Protein 6VFO (pdb70)

Structure (mmCIF, N/CA/C/O backbone):
data_6VFO
#
_entry.id   6VFO
#
loop_
_entity.id
_entity.type
_entity.pdbx_description
1 polymer 'E3 ubiquitin-protein ligase UHRF1'
2 non-polymer 'ZINC ION'
#
loop_
_atom_site.group_PDB
_atom_site.id
_atom_site.type_symbol
_atom_site.label_atom_id
_atom_site.label_alt_id
_atom_site.label_comp_id
_atom_site.label_asym_id
_atom_site.label_entity_id
_atom_site.label_seq_id
_atom_site.pdbx_PDB_ins_code
_atom_site.Cartn_x
_atom_site.Cartn_y
_atom_site.Cartn_z
_atom_site.occupancy
_atom_site.B_iso_or_equiv
_atom_site.auth_seq_id
_atom_site.auth_comp_id
_atom_site.auth_asym_id
_atom_site.auth_atom_id
_atom_site.pdbx_PDB_model_num
ATOM 1 N N . SER A 1 1 ? 20.092 6.021 16.442 1.00 0.00 303 SER A N 1
ATOM 2 C CA . SER A 1 1 ? 21.268 6.863 16.730 1.00 0.00 303 SER A CA 1
ATOM 3 C C . SER A 1 1 ? 20.878 8.354 16.773 1.00 0.00 303 SER A C 1
ATOM 4 O O . SER A 1 1 ? 21.096 9.033 17.786 1.00 0.00 303 SER A O 1
ATOM 12 N N . GLY A 1 2 ? 20.261 8.834 15.679 1.00 0.00 304 GLY A N 1
ATOM 13 C CA . GLY A 1 2 ? 19.823 10.228 15.570 1.00 0.00 304 GLY A CA 1
ATOM 14 C C . GLY A 1 2 ? 18.448 10.456 16.179 1.00 0.00 304 GLY A C 1
ATOM 15 O O . GLY A 1 2 ? 17.888 9.527 16.769 1.00 0.00 304 GLY A O 1
ATOM 19 N N . PRO A 1 3 ? 17.863 11.690 16.056 1.00 0.00 305 PRO A N 1
ATOM 20 C CA . PRO A 1 3 ? 16.501 11.982 16.565 1.00 0.00 305 PRO A CA 1
ATOM 21 C C . PRO A 1 3 ? 15.419 11.213 15.765 1.00 0.00 305 PRO A C 1
ATOM 22 O O . PRO A 1 3 ? 14.840 11.731 14.796 1.00 0.00 305 PRO A O 1
ATOM 33 N N . SER A 1 4 ? 15.206 9.950 16.159 1.00 0.00 306 SER A N 1
ATOM 34 C CA . SER A 1 4 ? 14.242 9.054 15.519 1.00 0.00 306 SER A CA 1
ATOM 35 C C . SER A 1 4 ? 12.819 9.428 15.956 1.00 0.00 306 SER A C 1
ATOM 36 O O . SER A 1 4 ? 12.323 8.974 16.995 1.00 0.00 306 SER A O 1
ATOM 44 N N . CYS A 1 5 ? 12.204 10.322 15.165 1.00 0.00 307 CYS A N 1
ATOM 45 C CA . CYS A 1 5 ? 10.862 10.846 15.424 1.00 0.00 307 CYS A CA 1
ATOM 46 C C . CYS A 1 5 ? 9.802 9.758 15.156 1.00 0.00 307 CYS A C 1
ATOM 47 O O . CYS A 1 5 ? 9.538 9.398 13.995 1.00 0.00 307 CYS A O 1
ATOM 54 N N . ARG A 1 6 ? 9.205 9.246 16.252 1.00 0.00 308 ARG A N 1
ATOM 55 C CA . ARG A 1 6 ? 8.226 8.138 16.233 1.00 0.00 308 ARG A CA 1
ATOM 56 C C . ARG A 1 6 ? 6.954 8.519 15.442 1.00 0.00 308 ARG A C 1
ATOM 57 O O . ARG A 1 6 ? 6.306 7.661 14.836 1.00 0.00 308 ARG A O 1
ATOM 78 N N . PHE A 1 7 ? 6.637 9.830 15.453 1.00 0.00 309 PHE A N 1
ATOM 79 C CA . PHE A 1 7 ? 5.489 10.403 14.718 1.00 0.00 309 PHE A CA 1
ATOM 80 C C . PHE A 1 7 ? 5.680 10.230 13.196 1.00 0.00 309 PHE A C 1
ATOM 81 O O . PHE A 1 7 ? 4.741 9.901 12.479 1.00 0.00 309 PHE A O 1
ATOM 98 N N . CYS A 1 8 ? 6.926 10.460 12.724 1.00 0.00 310 CYS A N 1
ATOM 99 C CA . CYS A 1 8 ? 7.304 10.256 11.303 1.00 0.00 310 CYS A CA 1
ATOM 100 C C . CYS A 1 8 ? 7.352 8.756 10.956 1.00 0.00 310 CYS A C 1
ATOM 101 O O . CYS A 1 8 ? 7.243 8.386 9.780 1.00 0.00 310 CYS A O 1
ATOM 108 N N . LYS A 1 9 ? 7.522 7.907 12.002 1.00 0.00 311 LYS A N 1
ATOM 109 C CA . LYS A 1 9 ? 7.870 6.476 11.860 1.00 0.00 311 LYS A CA 1
ATOM 110 C C . LYS A 1 9 ? 9.225 6.347 11.136 1.00 0.00 311 LYS A C 1
ATOM 111 O O . LYS A 1 9 ? 9.431 5.449 10.310 1.00 0.00 311 LYS A O 1
ATOM 130 N N . ASP A 1 10 ? 10.121 7.315 11.468 1.00 0.00 312 ASP A N 1
ATOM 131 C CA . ASP A 1 10 ? 11.450 7.537 10.842 1.00 0.00 312 ASP A CA 1
ATOM 132 C C . ASP A 1 10 ? 11.353 8.187 9.433 1.00 0.00 312 ASP A C 1
ATOM 133 O O . ASP A 1 10 ? 12.249 8.948 9.032 1.00 0.00 312 ASP A O 1
ATOM 142 N N . ASP A 1 11 ? 10.248 7.932 8.712 1.00 0.00 313 ASP A N 1
ATOM 143 C CA . ASP A 1 11 ? 10.063 8.392 7.323 1.00 0.00 313 ASP A CA 1
ATOM 144 C C . ASP A 1 11 ? 9.528 9.837 7.293 1.00 0.00 313 ASP A C 1
ATOM 145 O O . ASP A 1 11 ? 8.482 10.133 7.878 1.00 0.00 313 ASP A O 1
ATOM 154 N N . GLU A 1 12 ? 10.242 10.711 6.567 1.00 0.00 314 GLU A N 1
ATOM 155 C CA . GLU A 1 12 ? 9.922 12.151 6.462 1.00 0.00 314 GLU A CA 1
ATOM 156 C C . GLU A 1 12 ? 8.648 12.405 5.623 1.00 0.00 314 GLU A C 1
ATOM 157 O O . GLU A 1 12 ? 7.979 13.424 5.812 1.00 0.00 314 GLU A O 1
ATOM 169 N N . ASN A 1 13 ? 8.311 11.455 4.722 1.00 0.00 315 ASN A N 1
ATOM 170 C CA . ASN A 1 13 ? 7.261 11.651 3.690 1.00 0.00 315 ASN A CA 1
ATOM 171 C C . ASN A 1 13 ? 5.848 11.426 4.253 1.00 0.00 315 ASN A C 1
ATOM 172 O O . ASN A 1 13 ? 4.858 11.709 3.571 1.00 0.00 315 ASN A O 1
ATOM 183 N N . LYS A 1 14 ? 5.760 10.906 5.484 1.00 0.00 316 LYS A N 1
ATOM 184 C CA . LYS A 1 14 ? 4.477 10.685 6.172 1.00 0.00 316 LYS A CA 1
ATOM 185 C C . LYS A 1 14 ? 4.010 11.984 6.883 1.00 0.00 316 LYS A C 1
ATOM 186 O O . LYS A 1 14 ? 4.859 12.739 7.387 1.00 0.00 316 LYS A O 1
ATOM 205 N N . PRO A 1 15 ? 2.653 12.273 6.921 1.00 0.00 317 PRO A N 1
ATOM 206 C CA . PRO A 1 15 ? 2.102 13.524 7.501 1.00 0.00 317 PRO A CA 1
ATOM 207 C C . PRO A 1 15 ? 2.226 13.572 9.041 1.00 0.00 317 PRO A C 1
ATOM 208 O O . PRO A 1 15 ? 1.289 13.231 9.773 1.00 0.00 317 PRO A O 1
ATOM 219 N N . CYS A 1 16 ? 3.418 13.959 9.507 1.00 0.00 318 CYS A N 1
ATOM 220 C CA . CYS A 1 16 ? 3.736 14.111 10.933 1.00 0.00 318 CYS A CA 1
ATOM 221 C C . CYS A 1 16 ? 3.643 15.587 11.321 1.00 0.00 318 CYS A C 1
ATOM 222 O O . CYS A 1 16 ? 4.426 16.416 10.822 1.00 0.00 318 CYS A O 1
ATOM 229 N N . ARG A 1 17 ? 2.686 15.891 12.217 1.00 0.00 319 ARG A N 1
ATOM 230 C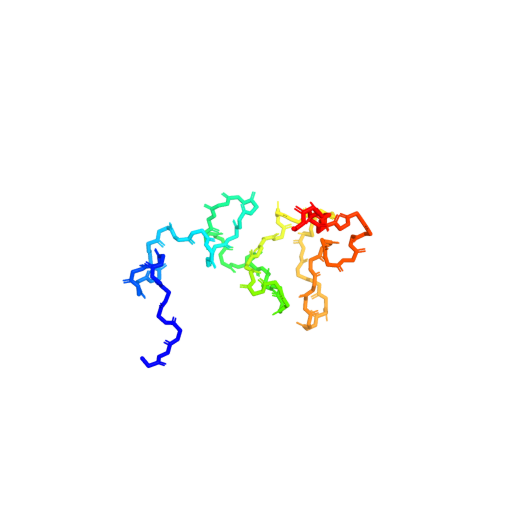 CA . ARG A 1 17 ? 2.370 17.263 12.663 1.00 0.00 319 ARG A CA 1
ATOM 231 C C . ARG A 1 17 ? 3.616 17.993 13.218 1.00 0.00 319 ARG A C 1
ATOM 232 O O . ARG A 1 17 ? 3.924 19.100 12.788 1.00 0.00 319 ARG A O 1
ATOM 253 N N . LYS A 1 18 ? 4.361 17.317 14.114 1.00 0.00 320 LYS A N 1
ATOM 254 C CA . LYS A 1 18 ? 5.472 17.929 14.889 1.00 0.00 320 LYS A CA 1
ATOM 255 C C . LYS A 1 18 ? 6.771 18.130 14.065 1.00 0.00 320 LYS A C 1
ATOM 256 O O . LYS A 1 18 ? 7.821 18.442 14.633 1.00 0.00 320 LYS A O 1
ATOM 275 N N . CYS A 1 19 ? 6.699 17.952 12.736 1.00 0.00 321 CYS A N 1
ATOM 276 C CA . CYS A 1 19 ? 7.807 18.312 11.803 1.00 0.00 321 CYS A CA 1
ATOM 277 C C . CYS A 1 19 ? 7.268 19.137 10.625 1.00 0.00 321 CYS A C 1
ATOM 278 O O . CYS A 1 19 ? 8.006 19.479 9.691 1.00 0.00 321 CYS A O 1
ATOM 285 N N . ALA A 1 20 ? 5.974 19.466 10.697 1.00 0.00 322 ALA A N 1
ATOM 286 C CA . ALA A 1 20 ? 5.267 20.251 9.687 1.00 0.00 322 ALA A CA 1
ATOM 287 C C . ALA A 1 20 ? 5.048 21.687 10.185 1.00 0.00 322 ALA A C 1
ATOM 288 O O . ALA A 1 20 ? 5.413 22.045 11.316 1.00 0.00 322 ALA A O 1
ATOM 295 N N . CYS A 1 21 ? 4.446 22.498 9.316 1.00 0.00 323 CYS A N 1
ATOM 296 C CA . CYS A 1 21 ? 3.929 23.824 9.662 1.00 0.00 323 CYS A CA 1
ATOM 297 C C . CYS A 1 21 ? 2.513 23.660 10.218 1.00 0.00 323 CYS A C 1
ATOM 298 O O . CYS A 1 21 ? 1.557 23.483 9.454 1.00 0.00 323 CYS A O 1
ATOM 305 N N . HIS A 1 22 ? 2.408 23.728 11.560 1.00 0.00 324 HIS A N 1
ATOM 306 C CA . HIS A 1 22 ? 1.184 23.399 12.330 1.00 0.00 324 HIS A CA 1
ATOM 307 C C . HIS A 1 22 ? 0.033 24.364 11.994 1.00 0.00 324 HIS A C 1
ATOM 308 O O . HIS A 1 22 ? -1.144 24.011 12.119 1.00 0.00 324 HIS A O 1
ATOM 322 N N . VAL A 1 23 ? 0.406 25.575 11.539 1.00 0.00 325 VAL A N 1
ATOM 323 C CA . VAL A 1 23 ? -0.536 26.668 11.240 1.00 0.00 325 VAL A CA 1
ATOM 324 C C . VAL A 1 23 ? -1.522 26.278 10.100 1.00 0.00 325 VAL A C 1
ATOM 325 O O . VAL A 1 23 ? -2.670 26.736 10.077 1.00 0.00 325 VAL A O 1
ATOM 338 N N . CYS A 1 24 ? -1.060 25.422 9.161 1.00 0.00 326 CYS A N 1
ATOM 339 C CA . CYS A 1 24 ? -1.919 24.850 8.085 1.00 0.00 326 CYS A CA 1
ATOM 340 C C . CYS A 1 24 ? -1.872 23.304 8.093 1.00 0.00 326 CYS A C 1
ATOM 341 O O . CYS A 1 24 ? -2.559 22.656 7.291 1.00 0.00 326 CYS A O 1
ATOM 348 N N . GLY A 1 25 ? -1.080 22.733 9.024 1.00 0.00 327 GLY A N 1
ATOM 349 C CA . GLY A 1 25 ? -0.926 21.279 9.168 1.00 0.00 327 GLY A CA 1
ATOM 350 C C . GLY A 1 25 ? -0.355 20.585 7.925 1.00 0.00 327 GLY A C 1
ATOM 351 O O . GLY A 1 25 ? -0.938 19.608 7.430 1.00 0.00 327 GLY A O 1
ATOM 355 N N . GLY A 1 26 ? 0.787 21.091 7.415 1.00 0.00 328 GLY A N 1
ATOM 356 C CA . GLY A 1 26 ? 1.412 20.527 6.209 1.00 0.00 328 GLY A CA 1
ATOM 357 C C . GLY A 1 26 ? 2.853 20.985 6.001 1.00 0.00 328 GLY A C 1
ATOM 358 O O . GLY A 1 26 ? 3.313 21.946 6.634 1.00 0.00 328 GLY A O 1
ATOM 362 N N . ARG A 1 27 ? 3.550 20.295 5.083 1.00 0.00 329 ARG A N 1
ATOM 363 C CA . ARG A 1 27 ? 4.991 20.495 4.795 1.00 0.00 329 ARG A CA 1
ATOM 364 C C . ARG A 1 27 ? 5.190 21.097 3.382 1.00 0.00 329 ARG A C 1
ATOM 365 O O . ARG A 1 27 ? 6.323 21.253 2.919 1.00 0.00 329 ARG A O 1
ATOM 386 N N . GLU A 1 28 ? 4.074 21.470 2.733 1.00 0.00 330 GLU A N 1
ATOM 387 C CA . GLU A 1 28 ? 4.032 21.836 1.297 1.00 0.00 330 GLU A CA 1
ATOM 388 C C . GLU A 1 28 ? 4.375 23.320 1.098 1.00 0.00 330 GLU A C 1
ATOM 389 O O . GLU A 1 28 ? 4.193 24.102 2.001 1.00 0.00 330 GLU A O 1
ATOM 401 N N . ALA A 1 29 ? 4.825 23.680 -0.119 1.00 0.00 331 ALA A N 1
ATOM 402 C CA . ALA A 1 29 ? 5.422 25.001 -0.434 1.00 0.00 331 ALA A CA 1
ATOM 403 C C . ALA A 1 29 ? 6.733 25.203 0.370 1.00 0.00 331 ALA A C 1
ATOM 404 O O . ALA A 1 29 ? 6.797 26.064 1.263 1.00 0.00 331 ALA A O 1
ATOM 411 N N . PRO A 1 30 ? 7.799 24.372 0.080 1.00 0.00 332 PRO A N 1
ATOM 412 C CA . PRO A 1 30 ? 9.089 24.426 0.817 1.00 0.00 332 PRO A CA 1
ATOM 413 C C . PRO A 1 30 ? 9.841 25.758 0.615 1.00 0.00 332 PRO A C 1
ATOM 414 O O . PRO A 1 30 ? 10.592 26.200 1.488 1.00 0.00 332 PRO A O 1
ATOM 425 N N . GLU A 1 31 ? 9.593 26.390 -0.542 1.00 0.00 333 GLU A N 1
ATOM 426 C CA . GLU A 1 31 ? 10.153 27.704 -0.910 1.00 0.00 333 GLU A CA 1
ATOM 427 C C . GLU A 1 31 ? 9.743 28.810 0.093 1.00 0.00 333 GLU A C 1
ATOM 428 O O . GLU A 1 31 ? 10.505 29.743 0.350 1.00 0.00 333 GLU A O 1
ATOM 440 N N . LYS A 1 32 ? 8.523 28.681 0.649 1.00 0.00 334 LYS A N 1
ATOM 441 C CA . LYS A 1 32 ? 7.920 29.687 1.541 1.00 0.00 334 LYS A CA 1
ATOM 442 C C . LYS A 1 32 ? 8.037 29.283 3.019 1.00 0.00 334 LYS A C 1
ATOM 443 O O . LYS A 1 32 ? 7.520 29.991 3.887 1.00 0.00 334 LYS A O 1
ATOM 462 N N . GLN A 1 33 ? 8.729 28.157 3.306 1.00 0.00 335 GLN A N 1
ATOM 463 C CA . GLN A 1 33 ? 8.944 27.692 4.691 1.00 0.00 335 GLN A CA 1
ATOM 464 C C . GLN A 1 33 ? 9.960 28.587 5.424 1.00 0.00 335 GLN A C 1
ATOM 465 O O . GLN A 1 33 ? 11.010 28.931 4.874 1.00 0.00 335 GLN A O 1
ATOM 479 N N . LEU A 1 34 ? 9.606 28.975 6.660 1.00 0.00 336 LEU A N 1
ATOM 480 C CA . LEU A 1 34 ? 10.495 29.694 7.589 1.00 0.00 336 LEU A CA 1
ATOM 481 C C . LEU A 1 34 ? 10.511 28.944 8.919 1.00 0.00 336 LEU A C 1
ATOM 482 O O . LEU A 1 34 ? 9.497 28.881 9.618 1.00 0.00 336 LEU A O 1
ATOM 498 N N . LEU A 1 35 ? 11.664 28.364 9.251 1.00 0.00 337 LEU A N 1
ATOM 499 C CA . LEU A 1 35 ? 11.834 27.565 10.473 1.00 0.00 337 LEU A CA 1
ATOM 500 C C . LEU A 1 35 ? 12.247 28.482 11.636 1.00 0.00 337 LEU A C 1
ATOM 501 O O . LEU A 1 35 ? 13.039 29.411 11.458 1.00 0.00 337 LEU A O 1
ATOM 517 N N . CYS A 1 36 ? 11.674 28.217 12.820 1.00 0.00 338 CYS A N 1
ATOM 518 C CA . CYS A 1 36 ? 11.877 29.033 14.028 1.00 0.00 338 CYS A CA 1
ATOM 519 C C . CYS A 1 36 ? 12.856 28.284 14.948 1.00 0.00 338 CYS A C 1
ATOM 520 O O . CYS A 1 36 ? 12.520 27.196 15.428 1.00 0.00 338 CYS A O 1
ATOM 527 N N . ASP A 1 37 ? 14.048 28.876 15.179 1.00 0.00 339 ASP A N 1
ATOM 528 C CA . ASP A 1 37 ? 15.208 28.211 15.844 1.00 0.00 339 ASP A CA 1
ATOM 529 C C . ASP A 1 37 ? 14.841 27.568 17.201 1.00 0.00 339 ASP A C 1
ATOM 530 O O . ASP A 1 37 ? 15.212 26.431 17.505 1.00 0.00 339 ASP A O 1
ATOM 539 N N . GLU A 1 38 ? 14.100 28.330 17.987 1.00 0.00 340 GLU A N 1
ATOM 540 C CA . GLU A 1 38 ? 13.752 28.012 19.384 1.00 0.00 340 GLU A CA 1
ATOM 541 C C . GLU A 1 38 ? 12.434 27.188 19.498 1.00 0.00 340 GLU A C 1
ATOM 542 O O . GLU A 1 38 ? 12.226 26.471 20.480 1.00 0.00 340 GLU A O 1
ATOM 554 N N . CYS A 1 39 ? 11.548 27.325 18.482 1.00 0.00 341 CYS A N 1
ATOM 555 C CA . CYS A 1 39 ? 10.285 26.536 18.363 1.00 0.00 341 CYS A CA 1
ATOM 556 C C . CYS A 1 39 ? 10.552 25.173 17.701 1.00 0.00 341 CYS A C 1
ATOM 557 O O . CYS A 1 39 ? 9.718 24.263 17.806 1.00 0.00 341 CYS A O 1
ATOM 564 N N . ASP A 1 40 ? 11.706 25.058 17.001 1.00 0.00 342 ASP A N 1
ATOM 565 C CA . ASP A 1 40 ? 12.108 23.850 16.237 1.00 0.00 342 ASP A CA 1
ATOM 566 C C . ASP A 1 40 ? 11.074 23.499 15.152 1.00 0.00 342 ASP A C 1
ATOM 567 O O . ASP A 1 40 ? 10.926 22.336 14.762 1.00 0.00 342 ASP A O 1
ATOM 576 N N . MET A 1 41 ? 10.413 24.530 14.615 1.00 0.00 343 MET A N 1
ATOM 577 C CA . MET A 1 41 ? 9.135 24.356 13.912 1.00 0.00 343 MET A CA 1
ATOM 578 C C . MET A 1 41 ? 9.096 25.165 12.621 1.00 0.00 343 MET A C 1
ATOM 579 O O . MET A 1 41 ? 9.437 26.353 12.616 1.00 0.00 343 MET A O 1
ATOM 593 N N . ALA A 1 42 ? 8.664 24.504 11.540 1.00 0.00 344 ALA A N 1
ATOM 594 C CA . ALA A 1 42 ? 8.479 25.127 10.228 1.00 0.00 344 ALA A CA 1
ATOM 595 C C . ALA A 1 42 ? 7.202 25.981 10.218 1.00 0.00 344 ALA A C 1
ATOM 596 O O . ALA A 1 42 ? 6.204 25.633 10.855 1.00 0.00 344 ALA A O 1
ATOM 603 N N . PHE A 1 43 ? 7.269 27.120 9.531 1.00 0.00 345 PHE A N 1
ATOM 604 C CA . PHE A 1 43 ? 6.114 28.000 9.264 1.00 0.00 345 PHE A CA 1
ATOM 605 C C . PHE A 1 43 ? 6.059 28.267 7.753 1.00 0.00 345 PHE A C 1
ATOM 606 O O . PHE A 1 43 ? 6.785 27.634 6.990 1.00 0.00 345 PHE A O 1
ATOM 623 N N . HIS A 1 44 ? 5.164 29.163 7.324 1.00 0.00 346 HIS A N 1
ATOM 624 C CA . HIS A 1 44 ? 5.108 29.645 5.926 1.00 0.00 346 HIS A CA 1
ATOM 625 C C . HIS A 1 44 ? 4.911 31.155 5.927 1.00 0.00 346 HIS A C 1
ATOM 626 O O . HIS A 1 44 ? 4.339 31.685 6.876 1.00 0.00 346 HIS A O 1
ATOM 640 N N . LEU A 1 45 ? 5.379 31.821 4.852 1.00 0.00 347 LEU A N 1
ATOM 641 C CA . LEU A 1 45 ? 5.179 33.272 4.614 1.00 0.00 347 LEU A CA 1
ATOM 642 C C . LEU A 1 45 ? 3.688 33.660 4.741 1.00 0.00 347 LEU A C 1
ATOM 643 O O . LEU A 1 45 ? 3.324 34.599 5.459 1.00 0.00 347 LEU A O 1
ATOM 659 N N . TYR A 1 46 ? 2.840 32.871 4.064 1.00 0.00 348 TYR A N 1
ATOM 660 C CA . TYR A 1 46 ? 1.376 33.057 4.037 1.00 0.00 348 TYR A CA 1
ATOM 661 C C . TYR A 1 46 ? 0.685 32.481 5.305 1.00 0.00 348 TYR A C 1
ATOM 662 O O . TYR A 1 46 ? -0.539 32.498 5.399 1.00 0.00 348 TYR A O 1
ATOM 680 N N . CYS A 1 47 ? 1.475 31.962 6.265 1.00 0.00 349 CYS A N 1
ATOM 681 C CA . CYS A 1 47 ? 0.956 31.424 7.554 1.00 0.00 349 CYS A CA 1
ATOM 682 C C . CYS A 1 47 ? 1.401 32.295 8.746 1.00 0.00 349 CYS A C 1
ATOM 683 O O . CYS A 1 47 ? 1.179 31.929 9.906 1.00 0.00 349 CYS A O 1
ATOM 690 N N . LEU A 1 48 ? 2.055 33.433 8.451 1.00 0.00 350 LEU A N 1
ATOM 691 C CA . LEU A 1 48 ? 2.532 34.382 9.479 1.00 0.00 350 LEU A CA 1
ATOM 692 C C . LEU A 1 48 ? 1.445 35.417 9.805 1.00 0.00 350 LEU A C 1
ATOM 693 O O . LEU A 1 48 ? 0.433 35.498 9.107 1.00 0.00 350 LEU A O 1
ATOM 709 N N . LYS A 1 49 ? 1.664 36.204 10.872 1.00 0.00 351 LYS A N 1
ATOM 710 C CA . LYS A 1 49 ? 0.737 37.274 11.275 1.00 0.00 351 LYS A CA 1
ATOM 711 C C . LYS A 1 49 ? 1.546 38.414 11.944 1.00 0.00 351 LYS A C 1
ATOM 712 O O . LYS A 1 49 ? 1.903 38.296 13.119 1.00 0.00 351 LYS A O 1
ATOM 731 N N . PRO A 1 50 ? 1.876 39.547 11.215 1.00 0.00 352 PRO A N 1
ATOM 732 C CA . PRO A 1 50 ? 1.418 39.847 9.824 1.00 0.00 352 PRO A CA 1
ATOM 733 C C . PRO A 1 50 ? 2.105 38.948 8.755 1.00 0.00 352 PRO A C 1
ATOM 734 O O . PRO A 1 50 ? 3.318 38.705 8.848 1.00 0.00 352 PRO A O 1
ATOM 745 N N . PRO A 1 51 ? 1.326 38.412 7.747 1.00 0.00 353 PRO A N 1
ATOM 746 C CA . PRO A 1 51 ? 1.871 37.510 6.711 1.00 0.00 353 PRO A CA 1
ATOM 747 C C . PRO A 1 51 ? 2.872 38.236 5.796 1.00 0.00 353 PRO A C 1
ATOM 748 O O . PRO A 1 51 ? 2.518 39.200 5.105 1.00 0.00 353 PRO A O 1
ATOM 759 N N . LEU A 1 52 ? 4.131 37.782 5.838 1.00 0.00 354 LEU A N 1
ATOM 760 C CA . LEU A 1 52 ? 5.213 38.366 5.043 1.00 0.00 354 LEU A CA 1
ATOM 761 C C . LEU A 1 52 ? 5.108 37.885 3.591 1.00 0.00 354 LEU A C 1
ATOM 762 O O . LEU A 1 52 ? 4.903 36.699 3.342 1.00 0.00 354 LEU A O 1
ATOM 778 N N . THR A 1 53 ? 5.220 38.827 2.646 1.00 0.00 355 THR A N 1
ATOM 779 C CA . THR A 1 53 ? 5.194 38.527 1.200 1.00 0.00 355 THR A CA 1
ATOM 780 C C . THR A 1 53 ? 6.564 37.974 0.737 1.00 0.00 355 THR A C 1
ATOM 781 O O . THR A 1 53 ? 6.667 37.313 -0.305 1.00 0.00 355 THR A O 1
ATOM 792 N N . SER A 1 54 ? 7.602 38.240 1.550 1.00 0.00 356 SER A N 1
ATOM 793 C CA . SER A 1 54 ? 8.987 37.839 1.275 1.00 0.00 356 SER A CA 1
ATOM 794 C C . SER A 1 54 ? 9.707 37.478 2.586 1.00 0.00 356 SER A C 1
ATOM 795 O O . SER A 1 54 ? 9.296 37.907 3.676 1.00 0.00 356 SER A O 1
ATOM 803 N N . VAL A 1 55 ? 10.782 36.679 2.453 1.00 0.00 357 VAL A N 1
ATOM 804 C CA . VAL A 1 55 ? 11.671 36.307 3.563 1.00 0.00 357 VAL A CA 1
ATOM 805 C C . VAL A 1 55 ? 12.329 37.583 4.177 1.00 0.00 357 VAL A C 1
ATOM 806 O O . VAL A 1 55 ? 12.734 38.479 3.425 1.00 0.00 357 VAL A O 1
ATOM 819 N N . PRO A 1 56 ? 12.382 37.721 5.545 1.00 0.00 358 PRO A N 1
ATOM 820 C CA . PRO A 1 56 ? 13.078 38.853 6.214 1.00 0.00 358 PRO A CA 1
ATOM 821 C C . PRO A 1 56 ? 14.620 38.765 6.045 1.00 0.00 358 PRO A C 1
ATOM 822 O O . PRO A 1 56 ? 15.151 37.679 5.767 1.00 0.00 358 PRO A O 1
ATOM 833 N N . PRO A 1 57 ? 15.371 39.904 6.231 1.00 0.00 359 PRO A N 1
ATOM 834 C CA . PRO A 1 57 ? 16.854 39.913 6.123 1.00 0.00 359 PRO A CA 1
ATOM 835 C C . PRO A 1 57 ? 17.548 39.364 7.394 1.00 0.00 359 PRO A C 1
ATOM 836 O O . PRO A 1 57 ? 18.775 39.425 7.514 1.00 0.00 359 PRO A O 1
ATOM 847 N N . GLU A 1 58 ? 16.751 38.829 8.332 1.00 0.00 360 GLU A N 1
ATOM 848 C CA . GLU A 1 58 ? 17.233 38.301 9.610 1.00 0.00 360 GLU A CA 1
ATOM 849 C C . GLU A 1 58 ? 17.640 36.817 9.442 1.00 0.00 360 GLU A C 1
ATOM 850 O O . GLU A 1 58 ? 16.815 36.005 8.994 1.00 0.00 360 GLU A O 1
ATOM 862 N N . PRO A 1 59 ? 18.921 36.450 9.769 1.00 0.00 361 PRO A N 1
ATOM 863 C CA . PRO A 1 59 ? 19.416 35.062 9.659 1.00 0.00 361 PRO A CA 1
ATOM 864 C C . PRO A 1 59 ? 18.725 34.146 10.693 1.00 0.00 361 PRO A C 1
ATOM 865 O O . PRO A 1 59 ? 18.146 33.110 10.335 1.00 0.00 361 PRO A O 1
ATOM 876 N N . GLU A 1 60 ? 18.770 34.576 11.971 1.00 0.00 362 GLU A N 1
ATOM 877 C CA . GLU A 1 60 ? 18.028 33.945 13.068 1.00 0.00 362 GLU A CA 1
ATOM 878 C C . GLU A 1 60 ? 16.565 34.414 12.961 1.00 0.00 362 GLU A C 1
ATOM 879 O O . GLU A 1 60 ? 16.295 35.620 12.864 1.00 0.00 362 GLU A O 1
ATOM 891 N N . TRP A 1 61 ? 15.627 33.460 12.915 1.00 0.00 363 TRP A N 1
ATOM 892 C CA . TRP A 1 61 ? 14.214 33.752 12.665 1.00 0.00 363 TRP A CA 1
ATOM 893 C C . TRP A 1 61 ? 13.359 33.303 13.860 1.00 0.00 363 TRP A C 1
ATOM 894 O O . TRP A 1 61 ? 13.382 32.131 14.266 1.00 0.00 363 TRP A O 1
ATOM 915 N N . TYR A 1 62 ? 12.609 34.268 14.406 1.00 0.00 364 TYR A N 1
ATOM 916 C CA . TYR A 1 62 ? 11.663 34.062 15.500 1.00 0.00 364 TYR A CA 1
ATOM 917 C C . TYR A 1 62 ? 10.267 34.452 14.984 1.00 0.00 364 TYR A C 1
ATOM 918 O O . TYR A 1 62 ? 10.113 35.483 14.320 1.00 0.00 364 TYR A O 1
ATOM 936 N N . CYS A 1 63 ? 9.266 33.604 15.259 1.00 0.00 365 CYS A N 1
ATOM 937 C CA . CYS A 1 63 ? 7.858 33.842 14.859 1.00 0.00 365 CYS A CA 1
ATOM 938 C C . CYS A 1 63 ? 7.237 34.967 15.729 1.00 0.00 365 CYS A C 1
ATOM 939 O O . CYS A 1 63 ? 7.788 35.271 16.792 1.00 0.00 365 CYS A O 1
ATOM 946 N N . PRO A 1 64 ? 6.091 35.614 15.307 1.00 0.00 366 PRO A N 1
ATOM 947 C CA . PRO A 1 64 ? 5.402 36.653 16.142 1.00 0.00 366 PRO A CA 1
ATOM 948 C C . PRO A 1 64 ? 5.025 36.136 17.555 1.00 0.00 366 PRO A C 1
ATOM 949 O O . PRO A 1 64 ? 5.054 36.885 18.533 1.00 0.00 366 PRO A O 1
ATOM 960 N N . SER A 1 65 ? 4.740 34.818 17.635 1.00 0.00 367 SER A N 1
ATOM 961 C CA . SER A 1 65 ? 4.392 34.113 18.891 1.00 0.00 367 SER A CA 1
ATOM 962 C C . SER A 1 65 ? 5.564 34.133 19.912 1.00 0.00 367 SER A C 1
ATOM 963 O O . SER A 1 65 ? 5.342 34.004 21.118 1.00 0.00 367 SER A O 1
ATOM 971 N N . CYS A 1 66 ? 6.804 34.309 19.407 1.00 0.00 368 CYS A N 1
ATOM 972 C CA . CYS A 1 66 ? 8.033 34.360 20.240 1.00 0.00 368 CYS A CA 1
ATOM 973 C C . CYS A 1 66 ? 8.183 35.700 20.991 1.00 0.00 368 CYS A C 1
ATOM 974 O O . CYS A 1 66 ? 8.878 35.764 22.017 1.00 0.00 368 CYS A O 1
ATOM 981 N N . ARG A 1 67 ? 7.533 36.761 20.483 1.00 0.00 369 ARG A N 1
ATOM 982 C CA . ARG A 1 67 ? 7.560 38.103 21.110 1.00 0.00 369 ARG A CA 1
ATOM 983 C C . ARG A 1 67 ? 6.177 38.477 21.682 1.00 0.00 369 ARG A C 1
ATOM 984 O O . ARG A 1 67 ? 6.001 39.573 22.233 1.00 0.00 369 ARG A O 1
ATOM 1005 N N . THR A 1 68 ? 5.206 37.557 21.546 1.00 0.00 370 THR A N 1
ATOM 1006 C CA . THR A 1 68 ? 3.851 37.708 22.109 1.00 0.00 370 THR A CA 1
ATOM 1007 C C . THR A 1 68 ? 3.878 37.701 23.655 1.00 0.00 370 THR A C 1
ATOM 1008 O O . THR A 1 68 ? 4.390 36.759 24.269 1.00 0.00 370 THR A O 1
ATOM 1019 N N . ASP A 1 69 ? 3.328 38.774 24.261 1.00 0.00 371 ASP A N 1
ATOM 1020 C CA . ASP A 1 69 ? 3.236 38.925 25.732 1.00 0.00 371 ASP A CA 1
ATOM 1021 C C . ASP A 1 69 ? 2.136 38.022 26.319 1.00 0.00 371 ASP A C 1
ATOM 1022 O O . ASP A 1 69 ? 2.183 37.672 27.504 1.00 0.00 371 ASP A O 1
ATOM 1031 N N . SER A 1 70 ? 1.142 37.665 25.488 1.00 0.00 372 SER A N 1
ATOM 1032 C CA . SER A 1 70 ? 0.052 36.758 25.864 1.00 0.00 372 SER A CA 1
ATOM 1033 C C . SER A 1 70 ? 0.542 35.297 25.779 1.00 0.00 372 SER A C 1
ATOM 1034 O O . SER A 1 70 ? 0.162 34.535 24.879 1.00 0.00 372 SER A O 1
ATOM 1042 N N . SER A 1 71 ? 1.448 34.960 26.703 1.00 0.00 373 SER A N 1
ATOM 1043 C CA . SER A 1 71 ? 2.055 33.622 26.821 1.00 0.00 373 SER A CA 1
ATOM 1044 C C . SER A 1 71 ? 1.034 32.585 27.316 1.00 0.00 373 SER A C 1
ATOM 1045 O O . SER A 1 71 ? -0.054 32.936 27.802 1.00 0.00 373 SER A O 1
ATOM 1053 N N . GLU A 1 72 ? 1.407 31.303 27.192 1.00 0.00 374 GLU A N 1
ATOM 1054 C CA . GLU A 1 72 ? 0.622 30.182 27.721 1.00 0.00 374 GLU A CA 1
ATOM 1055 C C . GLU A 1 72 ? 0.698 30.186 29.257 1.00 0.00 374 GLU A C 1
ATOM 1056 O O . GLU A 1 72 ? 1.775 30.391 29.836 1.00 0.00 374 GLU A O 1
ATOM 1068 N N . VAL A 1 73 ? -0.454 29.971 29.897 1.00 0.00 375 VAL A N 1
ATOM 1069 C CA . VAL A 1 73 ? -0.575 29.985 31.364 1.00 0.00 375 VAL A CA 1
ATOM 1070 C C . VAL A 1 73 ? -0.165 28.616 31.935 1.00 0.00 375 VAL A C 1
ATOM 1071 O O . VAL A 1 73 ? -0.835 27.604 31.677 1.00 0.00 375 VAL A O 1
ATOM 1084 N N . VAL A 1 74 ? 0.949 28.595 32.686 1.00 0.00 376 VAL A N 1
ATOM 1085 C CA . VAL A 1 74 ? 1.442 27.383 33.368 1.00 0.00 376 VAL A CA 1
ATOM 1086 C C . VAL A 1 74 ? 0.445 26.986 34.487 1.00 0.00 376 VAL A C 1
ATOM 1087 O O . VAL A 1 74 ? 0.357 27.657 35.526 1.00 0.00 376 VAL A O 1
ATOM 1100 N N . GLN A 1 75 ? -0.312 25.903 34.233 1.00 0.00 377 GLN A N 1
ATOM 1101 C CA . GLN A 1 75 ? -1.461 25.486 35.059 1.00 0.00 377 GLN A CA 1
ATOM 1102 C C . GLN A 1 75 ? -1.018 25.071 36.485 1.00 0.00 377 GLN A C 1
ATOM 1103 O O . GLN A 1 75 ? -0.176 24.180 36.655 1.00 0.00 377 GLN A O 1
ATOM 1117 N N . ALA A 1 76 ? -1.577 25.773 37.491 1.00 0.00 378 ALA A N 1
ATOM 1118 C CA . ALA A 1 76 ? -1.255 25.582 38.920 1.00 0.00 378 ALA A CA 1
ATOM 1119 C C . ALA A 1 76 ? -2.196 24.555 39.573 1.00 0.00 378 ALA A C 1
ATOM 1120 O O . ALA A 1 76 ? -3.146 24.077 38.941 1.00 0.00 378 ALA A O 1
ATOM 1127 N N . GLY A 1 77 ? -1.922 24.223 40.848 1.00 0.00 379 GLY A N 1
ATOM 1128 C CA . GLY A 1 77 ? -2.723 23.247 41.593 1.00 0.00 379 GLY A CA 1
ATOM 1129 C C . GLY A 1 77 ? -2.119 21.854 41.534 1.00 0.00 379 GLY A C 1
ATOM 1130 O O . GLY A 1 77 ? -2.835 20.858 41.363 1.00 0.00 379 GLY A O 1
ATOM 1134 N N . GLU A 1 78 ? -0.780 21.795 41.659 1.00 0.00 380 GLU A N 1
ATOM 1135 C CA . GLU A 1 78 ? -0.024 20.535 41.681 1.00 0.00 380 GLU A CA 1
ATOM 1136 C C . GLU A 1 78 ? -0.265 19.802 43.029 1.00 0.00 380 GLU A C 1
ATOM 1151 N N . SER A 1 1 ? 8.971 1.018 1.693 1.00 0.00 303 SER A N 2
ATOM 1152 C CA . SER A 1 1 ? 10.166 0.231 2.069 1.00 0.00 303 SER A CA 2
ATOM 1153 C C . SER A 1 1 ? 11.278 1.156 2.597 1.00 0.00 303 SER A C 2
ATOM 1154 O O . SER A 1 1 ? 12.191 0.701 3.305 1.00 0.00 303 SER A O 2
ATOM 1162 N N . GLY A 1 2 ? 11.180 2.451 2.234 1.00 0.00 304 GLY A N 2
ATOM 1163 C CA . GLY A 1 2 ? 12.083 3.484 2.728 1.00 0.00 304 GLY A CA 2
ATOM 1164 C C . GLY A 1 2 ? 11.909 3.768 4.220 1.00 0.00 304 GLY A C 2
ATOM 1165 O O . GLY A 1 2 ? 10.882 3.382 4.808 1.00 0.00 304 GLY A O 2
ATOM 1169 N N . PRO A 1 3 ? 12.891 4.467 4.869 1.00 0.00 305 PRO A N 2
ATOM 1170 C CA . PRO A 1 3 ? 12.884 4.691 6.333 1.00 0.00 305 PRO A CA 2
ATOM 1171 C C . PRO A 1 3 ? 11.726 5.615 6.788 1.00 0.00 305 PRO A C 2
ATOM 1172 O O . PRO A 1 3 ? 11.373 6.586 6.096 1.00 0.00 305 PRO A O 2
ATOM 1183 N N . SER A 1 4 ? 11.129 5.277 7.941 1.00 0.00 306 SER A N 2
ATOM 1184 C CA . SER A 1 4 ? 10.036 6.052 8.543 1.00 0.00 306 SER A CA 2
ATOM 1185 C C . SER A 1 4 ? 10.604 7.181 9.434 1.00 0.00 306 SER A C 2
ATOM 1186 O O . SER A 1 4 ? 11.697 7.046 9.992 1.00 0.00 306 SER A O 2
ATOM 1194 N N . CYS A 1 5 ? 9.856 8.289 9.543 1.00 0.00 307 CYS A N 2
ATOM 1195 C CA . CYS A 1 5 ? 10.240 9.459 10.359 1.00 0.00 307 CYS A CA 2
ATOM 1196 C C . CYS A 1 5 ? 9.822 9.220 11.821 1.00 0.00 307 CYS A C 2
ATOM 1197 O O . CYS A 1 5 ? 8.649 9.354 12.146 1.00 0.00 307 CYS A O 2
ATOM 1204 N N . ARG A 1 6 ? 10.803 8.877 12.679 1.00 0.00 308 ARG A N 2
ATOM 1205 C CA . ARG A 1 6 ? 10.579 8.313 14.044 1.00 0.00 308 ARG A CA 2
ATOM 1206 C C . ARG A 1 6 ? 9.650 9.168 14.962 1.00 0.00 308 ARG A C 2
ATOM 1207 O O . ARG A 1 6 ? 8.821 8.609 15.680 1.00 0.00 308 ARG A O 2
ATOM 1228 N N . PHE A 1 7 ? 9.804 10.514 14.935 1.00 0.00 309 PHE A N 2
ATOM 1229 C CA . PHE A 1 7 ? 8.993 11.452 15.771 1.00 0.00 309 PHE A CA 2
ATOM 1230 C C . PHE A 1 7 ? 7.496 11.386 15.420 1.00 0.00 309 PHE A C 2
ATOM 1231 O O . PHE A 1 7 ? 6.634 11.595 16.278 1.00 0.00 309 PHE A O 2
ATOM 1248 N N . CYS A 1 8 ? 7.213 11.110 14.151 1.00 0.00 310 CYS A N 2
ATOM 1249 C CA . CYS A 1 8 ? 5.866 11.232 13.570 1.00 0.00 310 CYS A CA 2
ATOM 1250 C C . CYS A 1 8 ? 5.300 9.849 13.206 1.00 0.00 310 CYS A C 2
ATOM 1251 O O . CYS A 1 8 ? 4.100 9.699 13.005 1.00 0.00 310 CYS A O 2
ATOM 1258 N N . LYS A 1 9 ? 6.211 8.843 13.143 1.00 0.00 311 LYS A N 2
ATOM 1259 C CA . LYS A 1 9 ? 5.955 7.478 12.605 1.00 0.00 311 LYS A CA 2
ATOM 1260 C C . LYS A 1 9 ? 5.309 7.517 11.186 1.00 0.00 311 LYS A C 2
ATOM 1261 O O . LYS A 1 9 ? 4.752 6.514 10.729 1.00 0.00 311 LYS A O 2
ATOM 1280 N N . ASP A 1 10 ? 5.489 8.667 10.477 1.00 0.00 312 ASP A N 2
ATOM 1281 C CA . ASP A 1 10 ? 4.664 9.071 9.312 1.00 0.00 312 ASP A CA 2
ATOM 1282 C C . ASP A 1 10 ? 3.174 9.032 9.702 1.00 0.00 312 ASP A C 2
ATOM 1283 O O . ASP A 1 10 ? 2.531 7.981 9.584 1.00 0.00 312 ASP A O 2
ATOM 1292 N N . ASP A 1 11 ? 2.650 10.175 10.206 1.00 0.00 313 ASP A N 2
ATOM 1293 C CA . ASP A 1 11 ? 1.299 10.244 10.809 1.00 0.00 313 ASP A CA 2
ATOM 1294 C C . ASP A 1 11 ? 0.231 9.787 9.785 1.00 0.00 313 ASP A C 2
ATOM 1295 O O . ASP A 1 11 ? 0.312 10.140 8.600 1.00 0.00 313 ASP A O 2
ATOM 1304 N N . GLU A 1 12 ? -0.748 9.002 10.264 1.00 0.00 314 GLU A N 2
ATOM 1305 C CA . GLU A 1 12 ? -1.737 8.287 9.420 1.00 0.00 314 GLU A CA 2
ATOM 1306 C C . GLU A 1 12 ? -2.523 9.219 8.476 1.00 0.00 314 GLU A C 2
ATOM 1307 O O . GLU A 1 12 ? -2.908 8.812 7.373 1.00 0.00 314 GLU A O 2
ATOM 1319 N N . ASN A 1 13 ? -2.746 10.465 8.920 1.00 0.00 315 ASN A N 2
ATOM 1320 C CA . ASN A 1 13 ? -3.560 11.449 8.191 1.00 0.00 315 ASN A CA 2
ATOM 1321 C C . ASN A 1 13 ? -2.699 12.350 7.284 1.00 0.00 315 ASN A C 2
ATOM 1322 O O . ASN A 1 13 ? -3.154 12.745 6.209 1.00 0.00 315 ASN A O 2
ATOM 1333 N N . LYS A 1 14 ? -1.463 12.686 7.729 1.00 0.00 316 LYS A N 2
ATOM 1334 C CA . LYS A 1 14 ? -0.486 13.514 6.956 1.00 0.00 316 LYS A CA 2
ATOM 1335 C C . LYS A 1 14 ? 0.957 13.099 7.335 1.00 0.00 316 LYS A C 2
ATOM 1336 O O . LYS A 1 14 ? 1.218 12.910 8.512 1.00 0.00 316 LYS A O 2
ATOM 1355 N N . PRO A 1 15 ? 1.922 12.986 6.343 1.00 0.00 317 PRO A N 2
ATOM 1356 C CA . PRO A 1 15 ? 3.295 12.412 6.566 1.00 0.00 317 PRO A CA 2
ATOM 1357 C C . PRO A 1 15 ? 4.032 12.944 7.818 1.00 0.00 317 PRO A C 2
ATOM 1358 O O . PRO A 1 15 ? 4.718 12.192 8.522 1.00 0.00 317 PRO A O 2
ATOM 1369 N N . CYS A 1 16 ? 3.865 14.242 8.089 1.00 0.00 318 CYS A N 2
ATOM 1370 C CA . CYS A 1 16 ? 4.449 14.886 9.273 1.00 0.00 318 CYS A CA 2
ATOM 1371 C C . CYS A 1 16 ? 3.570 16.051 9.755 1.00 0.00 318 CYS A C 2
ATOM 1372 O O . CYS A 1 16 ? 2.996 16.786 8.947 1.00 0.00 318 CYS A O 2
ATOM 1379 N N . ARG A 1 17 ? 3.461 16.178 11.087 1.00 0.00 319 ARG A N 2
ATOM 1380 C CA . ARG A 1 17 ? 2.876 17.348 11.760 1.00 0.00 319 ARG A CA 2
ATOM 1381 C C . ARG A 1 17 ? 4.005 18.275 12.260 1.00 0.00 319 ARG A C 2
ATOM 1382 O O . ARG A 1 17 ? 4.035 19.470 11.948 1.00 0.00 319 ARG A O 2
ATOM 1403 N N . LYS A 1 18 ? 4.955 17.677 13.012 1.00 0.00 320 LYS A N 2
ATOM 1404 C CA . LYS A 1 18 ? 6.050 18.408 13.696 1.00 0.00 320 LYS A CA 2
ATOM 1405 C C . LYS A 1 18 ? 7.219 18.776 12.749 1.00 0.00 320 LYS A C 2
ATOM 1406 O O . LYS A 1 18 ? 8.066 19.587 13.113 1.00 0.00 320 LYS A O 2
ATOM 1425 N N . CYS A 1 19 ? 7.282 18.162 11.552 1.00 0.00 321 CYS A N 2
ATOM 1426 C CA . CYS A 1 19 ? 8.278 18.554 10.514 1.00 0.00 321 CYS A CA 2
ATOM 1427 C C . CYS A 1 19 ? 7.599 19.401 9.416 1.00 0.00 321 CYS A C 2
ATOM 1428 O O . CYS A 1 19 ? 8.243 19.827 8.455 1.00 0.00 321 CYS A O 2
ATOM 1435 N N . ALA A 1 20 ? 6.281 19.624 9.574 1.00 0.00 322 ALA A N 2
ATOM 1436 C CA . ALA A 1 20 ? 5.482 20.467 8.673 1.00 0.00 322 ALA A CA 2
ATOM 1437 C C . ALA A 1 20 ? 5.325 21.869 9.276 1.00 0.00 322 ALA A C 2
ATOM 1438 O O . ALA A 1 20 ? 5.803 22.152 10.386 1.00 0.00 322 ALA A O 2
ATOM 1445 N N . CYS A 1 21 ? 4.652 22.748 8.527 1.00 0.00 323 CYS A N 2
ATOM 1446 C CA . CYS A 1 21 ? 4.137 24.010 9.060 1.00 0.00 323 CYS A CA 2
ATOM 1447 C C . CYS A 1 21 ? 2.849 23.720 9.831 1.00 0.00 323 CYS A C 2
ATOM 1448 O O . CYS A 1 21 ? 1.770 23.616 9.240 1.00 0.00 323 CYS A O 2
ATOM 1455 N N . HIS A 1 22 ? 2.993 23.593 11.168 1.00 0.00 324 HIS A N 2
ATOM 1456 C CA . HIS A 1 22 ? 1.961 23.034 12.071 1.00 0.00 324 HIS A CA 2
ATOM 1457 C C . HIS A 1 22 ? 0.704 23.932 12.136 1.00 0.00 324 HIS A C 2
ATOM 1458 O O . HIS A 1 22 ? -0.385 23.464 12.490 1.00 0.00 324 HIS A O 2
ATOM 1472 N N . VAL A 1 23 ? 0.886 25.217 11.760 1.00 0.00 325 VAL A N 2
ATOM 1473 C CA . VAL A 1 23 ? -0.193 26.222 11.687 1.00 0.00 325 VAL A CA 2
ATOM 1474 C C . VAL A 1 23 ? -1.367 25.708 10.826 1.00 0.00 325 VAL A C 2
ATOM 1475 O O . VAL A 1 23 ? -2.533 25.772 11.225 1.00 0.00 325 VAL A O 2
ATOM 1488 N N . CYS A 1 24 ? -1.015 25.169 9.651 1.00 0.00 326 CYS A N 2
ATOM 1489 C CA . CYS A 1 24 ? -1.983 24.643 8.668 1.00 0.00 326 CYS A CA 2
ATOM 1490 C C . CYS A 1 24 ? -1.759 23.126 8.433 1.00 0.00 326 CYS A C 2
ATOM 1491 O O . CYS A 1 24 ? -2.465 22.502 7.632 1.00 0.00 326 CYS A O 2
ATOM 1498 N N . GLY A 1 25 ? -0.777 22.549 9.168 1.00 0.00 327 GLY A N 2
ATOM 1499 C CA . GLY A 1 25 ? -0.407 21.129 9.059 1.00 0.00 327 GLY A CA 2
ATOM 1500 C C . GLY A 1 25 ? 0.149 20.725 7.687 1.00 0.00 327 GLY A C 2
ATOM 1501 O O . GLY A 1 25 ? 0.001 19.570 7.271 1.00 0.00 327 GLY A O 2
ATOM 1505 N N . GLY A 1 26 ? 0.817 21.669 6.993 1.00 0.00 328 GLY A N 2
ATOM 1506 C CA . GLY A 1 26 ? 1.234 21.468 5.596 1.00 0.00 328 GLY A CA 2
ATOM 1507 C C . GLY A 1 26 ? 2.737 21.596 5.369 1.00 0.00 328 GLY A C 2
ATOM 1508 O O . GLY A 1 26 ? 3.352 22.545 5.854 1.00 0.00 328 GLY A O 2
ATOM 1512 N N . ARG A 1 27 ? 3.318 20.635 4.609 1.00 0.00 329 ARG A N 2
ATOM 1513 C CA . ARG A 1 27 ? 4.737 20.677 4.148 1.00 0.00 329 ARG A CA 2
ATOM 1514 C C . ARG A 1 27 ? 4.842 21.362 2.764 1.00 0.00 329 ARG A C 2
ATOM 1515 O O . ARG A 1 27 ? 5.901 21.322 2.119 1.00 0.00 329 ARG A O 2
ATOM 1536 N N . GLU A 1 28 ? 3.740 21.992 2.333 1.00 0.00 330 GLU A N 2
ATOM 1537 C CA . GLU A 1 28 ? 3.622 22.635 1.017 1.00 0.00 330 GLU A CA 2
ATOM 1538 C C . GLU A 1 28 ? 4.604 23.812 0.887 1.00 0.00 330 GLU A C 2
ATOM 1539 O O . GLU A 1 28 ? 4.721 24.611 1.816 1.00 0.00 330 GLU A O 2
ATOM 1551 N N . ALA A 1 29 ? 5.311 23.879 -0.261 1.00 0.00 331 ALA A N 2
ATOM 1552 C CA . ALA A 1 29 ? 6.302 24.931 -0.568 1.00 0.00 331 ALA A CA 2
ATOM 1553 C C . ALA A 1 29 ? 7.356 25.086 0.569 1.00 0.00 331 ALA A C 2
ATOM 1554 O O . ALA A 1 29 ? 7.237 25.983 1.414 1.00 0.00 331 ALA A O 2
ATOM 1561 N N . PRO A 1 30 ? 8.391 24.180 0.606 1.00 0.00 332 PRO A N 2
ATOM 1562 C CA . PRO A 1 30 ? 9.396 24.115 1.704 1.00 0.00 332 PRO A CA 2
ATOM 1563 C C . PRO A 1 30 ? 10.198 25.415 1.873 1.00 0.00 332 PRO A C 2
ATOM 1564 O O . PRO A 1 30 ? 10.472 25.851 2.995 1.00 0.00 332 PRO A O 2
ATOM 1575 N N . GLU A 1 31 ? 10.567 26.014 0.732 1.00 0.00 333 GLU A N 2
ATOM 1576 C CA . GLU A 1 31 ? 11.341 27.276 0.691 1.00 0.00 333 GLU A CA 2
ATOM 1577 C C . GLU A 1 31 ? 10.494 28.494 1.147 1.00 0.00 333 GLU A C 2
ATOM 1578 O O . GLU A 1 31 ? 11.047 29.487 1.647 1.00 0.00 333 GLU A O 2
ATOM 1590 N N . LYS A 1 32 ? 9.158 28.423 0.964 1.00 0.00 334 LYS A N 2
ATOM 1591 C CA . LYS A 1 32 ? 8.223 29.478 1.439 1.00 0.00 334 LYS A CA 2
ATOM 1592 C C . LYS A 1 32 ? 7.760 29.205 2.891 1.00 0.00 334 LYS A C 2
ATOM 1593 O O . LYS A 1 32 ? 6.915 29.931 3.430 1.00 0.00 334 LYS A O 2
ATOM 1612 N N . GLN A 1 33 ? 8.301 28.131 3.494 1.00 0.00 335 GLN A N 2
ATOM 1613 C CA . GLN A 1 33 ? 8.196 27.857 4.936 1.00 0.00 335 GLN A CA 2
ATOM 1614 C C . GLN A 1 33 ? 9.519 28.253 5.614 1.00 0.00 335 GLN A C 2
ATOM 1615 O O . GLN A 1 33 ? 10.607 27.951 5.112 1.00 0.00 335 GLN A O 2
ATOM 1629 N N . LEU A 1 34 ? 9.401 28.941 6.747 1.00 0.00 336 LEU A N 2
ATOM 1630 C CA . LEU A 1 34 ? 10.521 29.357 7.589 1.00 0.00 336 LEU A CA 2
ATOM 1631 C C . LEU A 1 34 ? 10.428 28.641 8.943 1.00 0.00 336 LEU A C 2
ATOM 1632 O O . LEU A 1 34 ? 9.388 28.698 9.610 1.00 0.00 336 LEU A O 2
ATOM 1648 N N . LEU A 1 35 ? 11.524 27.995 9.344 1.00 0.00 337 LEU A N 2
ATOM 1649 C CA . LEU A 1 35 ? 11.620 27.259 10.614 1.00 0.00 337 LEU A CA 2
ATOM 1650 C C . LEU A 1 35 ? 12.053 28.221 11.720 1.00 0.00 337 LEU A C 2
ATOM 1651 O O . LEU A 1 35 ? 13.159 28.771 11.668 1.00 0.00 337 LEU A O 2
ATOM 1667 N N . CYS A 1 36 ? 11.149 28.476 12.693 1.00 0.00 338 CYS A N 2
ATOM 1668 C CA . CYS A 1 36 ? 11.512 29.194 13.924 1.00 0.00 338 CYS A CA 2
ATOM 1669 C C . CYS A 1 36 ? 12.484 28.326 14.707 1.00 0.00 338 CYS A C 2
ATOM 1670 O O . CYS A 1 36 ? 12.079 27.283 15.223 1.00 0.00 338 CYS A O 2
ATOM 1677 N N . ASP A 1 37 ? 13.749 28.767 14.763 1.00 0.00 339 ASP A N 2
ATOM 1678 C CA . ASP A 1 37 ? 14.890 27.932 15.185 1.00 0.00 339 ASP A CA 2
ATOM 1679 C C . ASP A 1 37 ? 14.651 27.228 16.537 1.00 0.00 339 ASP A C 2
ATOM 1680 O O . ASP A 1 37 ? 14.747 25.998 16.618 1.00 0.00 339 ASP A O 2
ATOM 1689 N N . GLU A 1 38 ? 14.285 28.008 17.576 1.00 0.00 340 GLU A N 2
ATOM 1690 C CA . GLU A 1 38 ? 14.203 27.485 18.951 1.00 0.00 340 GLU A CA 2
ATOM 1691 C C . GLU A 1 38 ? 12.927 26.623 19.162 1.00 0.00 340 GLU A C 2
ATOM 1692 O O . GLU A 1 38 ? 12.965 25.627 19.896 1.00 0.00 340 GLU A O 2
ATOM 1704 N N . CYS A 1 39 ? 11.810 27.006 18.507 1.00 0.00 341 CYS A N 2
ATOM 1705 C CA . CYS A 1 39 ? 10.534 26.236 18.564 1.00 0.00 341 CYS A CA 2
ATOM 1706 C C . CYS A 1 39 ? 10.601 24.963 17.687 1.00 0.00 341 CYS A C 2
ATOM 1707 O O . CYS A 1 39 ? 9.835 24.017 17.908 1.00 0.00 341 CYS A O 2
ATOM 1714 N N . ASP A 1 40 ? 11.497 24.995 16.674 1.00 0.00 342 ASP A N 2
ATOM 1715 C CA . ASP A 1 40 ? 11.689 23.922 15.661 1.00 0.00 342 ASP A CA 2
ATOM 1716 C C . ASP A 1 40 ? 10.445 23.746 14.735 1.00 0.00 342 ASP A C 2
ATOM 1717 O O . ASP A 1 40 ? 10.347 22.777 13.976 1.00 0.00 342 ASP A O 2
ATOM 1726 N N . MET A 1 41 ? 9.522 24.732 14.742 1.00 0.00 343 MET A N 2
ATOM 1727 C CA . MET A 1 41 ? 8.267 24.669 13.951 1.00 0.00 343 MET A CA 2
ATOM 1728 C C . MET A 1 41 ? 8.367 25.551 12.712 1.00 0.00 343 MET A C 2
ATOM 1729 O O . MET A 1 41 ? 8.831 26.697 12.789 1.00 0.00 343 MET A O 2
ATOM 1743 N N . ALA A 1 42 ? 7.900 25.008 11.581 1.00 0.00 344 ALA A N 2
ATOM 1744 C CA . ALA A 1 42 ? 7.849 25.728 10.301 1.00 0.00 344 ALA A CA 2
ATOM 1745 C C . ALA A 1 42 ? 6.565 26.567 10.234 1.00 0.00 344 ALA A C 2
ATOM 1746 O O . ALA A 1 42 ? 5.522 26.185 10.782 1.00 0.00 344 ALA A O 2
ATOM 1753 N N . PHE A 1 43 ? 6.670 27.730 9.600 1.00 0.00 345 PHE A N 2
ATOM 1754 C CA . PHE A 1 43 ? 5.559 28.667 9.375 1.00 0.00 345 PHE A CA 2
ATOM 1755 C C . PHE A 1 43 ? 5.656 29.142 7.925 1.00 0.00 345 PHE A C 2
ATOM 1756 O O . PHE A 1 43 ? 6.713 29.621 7.527 1.00 0.00 345 PHE A O 2
ATOM 1773 N N . HIS A 1 44 ? 4.574 29.008 7.135 1.00 0.00 346 HIS A N 2
ATOM 1774 C CA . HIS A 1 44 ? 4.496 29.682 5.813 1.00 0.00 346 HIS A CA 2
ATOM 1775 C C . HIS A 1 44 ? 4.633 31.196 5.997 1.00 0.00 346 HIS A C 2
ATOM 1776 O O . HIS A 1 44 ? 4.270 31.734 7.050 1.00 0.00 346 HIS A O 2
ATOM 1790 N N . LEU A 1 45 ? 5.125 31.855 4.951 1.00 0.00 347 LEU A N 2
ATOM 1791 C CA . LEU A 1 45 ? 5.228 33.315 4.877 1.00 0.00 347 LEU A CA 2
ATOM 1792 C C . LEU A 1 45 ? 3.866 33.990 5.171 1.00 0.00 347 LEU A C 2
ATOM 1793 O O . LEU A 1 45 ? 3.791 34.960 5.923 1.00 0.00 347 LEU A O 2
ATOM 1809 N N . TYR A 1 46 ? 2.786 33.410 4.622 1.00 0.00 348 TYR A N 2
ATOM 1810 C CA . TYR A 1 46 ? 1.405 33.905 4.816 1.00 0.00 348 TYR A CA 2
ATOM 1811 C C . TYR A 1 46 ? 0.722 33.275 6.059 1.00 0.00 348 TYR A C 2
ATOM 1812 O O . TYR A 1 46 ? -0.394 33.666 6.416 1.00 0.00 348 TYR A O 2
ATOM 1830 N N . CYS A 1 47 ? 1.397 32.308 6.722 1.00 0.00 349 CYS A N 2
ATOM 1831 C CA . CYS A 1 47 ? 0.936 31.750 8.031 1.00 0.00 349 CYS A CA 2
ATOM 1832 C C . CYS A 1 47 ? 1.529 32.553 9.219 1.00 0.00 349 CYS A C 2
ATOM 1833 O O . CYS A 1 47 ? 1.404 32.142 10.380 1.00 0.00 349 CYS A O 2
ATOM 1840 N N . LEU A 1 48 ? 2.172 33.697 8.909 1.00 0.00 350 LEU A N 2
ATOM 1841 C CA . LEU A 1 48 ? 2.762 34.605 9.912 1.00 0.00 350 LEU A CA 2
ATOM 1842 C C . LEU A 1 48 ? 1.752 35.672 10.368 1.00 0.00 350 LEU A C 2
ATOM 1843 O O . LEU A 1 48 ? 0.609 35.707 9.899 1.00 0.00 350 LEU A O 2
ATOM 1859 N N . LYS A 1 49 ? 2.210 36.559 11.268 1.00 0.00 351 LYS A N 2
ATOM 1860 C CA . LYS A 1 49 ? 1.380 37.608 11.872 1.00 0.00 351 LYS A CA 2
ATOM 1861 C C . LYS A 1 49 ? 2.317 38.743 12.364 1.00 0.00 351 LYS A C 2
ATOM 1862 O O . LYS A 1 49 ? 2.885 38.629 13.455 1.00 0.00 351 LYS A O 2
ATOM 1881 N N . PRO A 1 50 ? 2.553 39.842 11.556 1.00 0.00 352 PRO A N 2
ATOM 1882 C CA . PRO A 1 50 ? 1.927 40.076 10.214 1.00 0.00 352 PRO A CA 2
ATOM 1883 C C . PRO A 1 50 ? 2.458 39.107 9.109 1.00 0.00 352 PRO A C 2
ATOM 1884 O O . PRO A 1 50 ? 3.662 38.820 9.069 1.00 0.00 352 PRO A O 2
ATOM 1895 N N . PRO A 1 51 ? 1.551 38.550 8.234 1.00 0.00 353 PRO A N 2
ATOM 1896 C CA . PRO A 1 51 ? 1.946 37.617 7.149 1.00 0.00 353 PRO A CA 2
ATOM 1897 C C . PRO A 1 51 ? 2.887 38.277 6.114 1.00 0.00 353 PRO A C 2
ATOM 1898 O O . PRO A 1 51 ? 2.522 39.256 5.445 1.00 0.00 353 PRO A O 2
ATOM 1909 N N . LEU A 1 52 ? 4.113 37.742 6.027 1.00 0.00 354 LEU A N 2
ATOM 1910 C CA . LEU A 1 52 ? 5.133 38.201 5.076 1.00 0.00 354 LEU A CA 2
ATOM 1911 C C . LEU A 1 52 ? 4.828 37.677 3.663 1.00 0.00 354 LEU A C 2
ATOM 1912 O O . LEU A 1 52 ? 4.280 36.583 3.497 1.00 0.00 354 LEU A O 2
ATOM 1928 N N . THR A 1 53 ? 5.158 38.480 2.648 1.00 0.00 355 THR A N 2
ATOM 1929 C CA . THR A 1 53 ? 5.008 38.084 1.234 1.00 0.00 355 THR A CA 2
ATOM 1930 C C . THR A 1 53 ? 6.259 37.297 0.773 1.00 0.00 355 THR A C 2
ATOM 1931 O O . THR A 1 53 ? 6.191 36.459 -0.137 1.00 0.00 355 THR A O 2
ATOM 1942 N N . SER A 1 54 ? 7.388 37.555 1.466 1.00 0.00 356 SER A N 2
ATOM 1943 C CA . SER A 1 54 ? 8.716 37.051 1.095 1.00 0.00 356 SER A CA 2
ATOM 1944 C C . SER A 1 54 ? 9.564 36.819 2.363 1.00 0.00 356 SER A C 2
ATOM 1945 O O . SER A 1 54 ? 9.273 37.389 3.425 1.00 0.00 356 SER A O 2
ATOM 1953 N N . VAL A 1 55 ? 10.599 35.968 2.232 1.00 0.00 357 VAL A N 2
ATOM 1954 C CA . VAL A 1 55 ? 11.576 35.681 3.301 1.00 0.00 357 VAL A CA 2
ATOM 1955 C C . VAL A 1 55 ? 12.387 36.959 3.639 1.00 0.00 357 VAL A C 2
ATOM 1956 O O . VAL A 1 55 ? 12.916 37.601 2.723 1.00 0.00 357 VAL A O 2
ATOM 1969 N N . PRO A 1 56 ? 12.465 37.376 4.944 1.00 0.00 358 PRO A N 2
ATOM 1970 C CA . PRO A 1 56 ? 13.279 38.540 5.352 1.00 0.00 358 PRO A CA 2
ATOM 1971 C C . PRO A 1 56 ? 14.794 38.184 5.408 1.00 0.00 358 PRO A C 2
ATOM 1972 O O . PRO A 1 56 ? 15.145 37.020 5.664 1.00 0.00 358 PRO A O 2
ATOM 1983 N N . PRO A 1 57 ? 15.723 39.171 5.168 1.00 0.00 359 PRO A N 2
ATOM 1984 C CA . PRO A 1 57 ? 17.193 38.943 5.295 1.00 0.00 359 PRO A CA 2
ATOM 1985 C C . PRO A 1 57 ? 17.685 38.958 6.775 1.00 0.00 359 PRO A C 2
ATOM 1986 O O . PRO A 1 57 ? 18.894 38.996 7.032 1.00 0.00 359 PRO A O 2
ATOM 1997 N N . GLU A 1 58 ? 16.736 38.946 7.729 1.00 0.00 360 GLU A N 2
ATOM 1998 C CA . GLU A 1 58 ? 17.020 38.912 9.173 1.00 0.00 360 GLU A CA 2
ATOM 1999 C C . GLU A 1 58 ? 17.591 37.529 9.595 1.00 0.00 360 GLU A C 2
ATOM 2000 O O . GLU A 1 58 ? 17.036 36.494 9.212 1.00 0.00 360 GLU A O 2
ATOM 2012 N N . PRO A 1 59 ? 18.708 37.501 10.397 1.00 0.00 361 PRO A N 2
ATOM 2013 C CA . PRO A 1 59 ? 19.441 36.250 10.722 1.00 0.00 361 PRO A CA 2
ATOM 2014 C C . PRO A 1 59 ? 18.737 35.363 11.784 1.00 0.00 361 PRO A C 2
ATOM 2015 O O . PRO A 1 59 ? 18.579 34.151 11.586 1.00 0.00 361 PRO A O 2
ATOM 2026 N N . GLU A 1 60 ? 18.311 35.974 12.906 1.00 0.00 362 GLU A N 2
ATOM 2027 C CA . GLU A 1 60 ? 17.677 35.256 14.028 1.00 0.00 362 GLU A CA 2
ATOM 2028 C C . GLU A 1 60 ? 16.150 35.236 13.827 1.00 0.00 362 GLU A C 2
ATOM 2029 O O . GLU A 1 60 ? 15.390 35.957 14.491 1.00 0.00 362 GLU A O 2
ATOM 2041 N N . TRP A 1 61 ? 15.701 34.428 12.862 1.00 0.00 363 TRP A N 2
ATOM 2042 C CA . TRP A 1 61 ? 14.279 34.351 12.516 1.00 0.00 363 TRP A CA 2
ATOM 2043 C C . TRP A 1 61 ? 13.535 33.473 13.533 1.00 0.00 363 TRP A C 2
ATOM 2044 O O . TRP A 1 61 ? 13.915 32.317 13.786 1.00 0.00 363 TRP A O 2
ATOM 2065 N N . TYR A 1 62 ? 12.464 34.038 14.103 1.00 0.00 364 TYR A N 2
ATOM 2066 C CA . TYR A 1 62 ? 11.552 33.343 15.015 1.00 0.00 364 TYR A CA 2
ATOM 2067 C C . TYR A 1 62 ? 10.096 33.614 14.591 1.00 0.00 364 TYR A C 2
ATOM 2068 O O . TYR A 1 62 ? 9.823 34.516 13.795 1.00 0.00 364 TYR A O 2
ATOM 2086 N N . CYS A 1 63 ? 9.174 32.793 15.116 1.00 0.00 365 CYS A N 2
ATOM 2087 C CA . CYS A 1 63 ? 7.736 32.871 14.806 1.00 0.00 365 CYS A CA 2
ATOM 2088 C C . CYS A 1 63 ? 7.094 34.095 15.499 1.00 0.00 365 CYS A C 2
ATOM 2089 O O . CYS A 1 63 ? 7.677 34.618 16.456 1.00 0.00 365 CYS A O 2
ATOM 2096 N N . PRO A 1 64 ? 5.891 34.581 15.018 1.00 0.00 366 PRO A N 2
ATOM 2097 C CA . PRO A 1 64 ? 5.125 35.674 15.684 1.00 0.00 366 PRO A CA 2
ATOM 2098 C C . PRO A 1 64 ? 4.913 35.416 17.188 1.00 0.00 366 PRO A C 2
ATOM 2099 O O . PRO A 1 64 ? 4.971 36.337 17.997 1.00 0.00 366 PRO A O 2
ATOM 2110 N N . SER A 1 65 ? 4.707 34.130 17.518 1.00 0.00 367 SER A N 2
ATOM 2111 C CA . SER A 1 65 ? 4.470 33.652 18.884 1.00 0.00 367 SER A CA 2
ATOM 2112 C C . SER A 1 65 ? 5.637 33.990 19.858 1.00 0.00 367 SER A C 2
ATOM 2113 O O . SER A 1 65 ? 5.424 34.109 21.069 1.00 0.00 367 SER A O 2
ATOM 2121 N N . CYS A 1 66 ? 6.853 34.154 19.310 1.00 0.00 368 CYS A N 2
ATOM 2122 C CA . CYS A 1 66 ? 8.063 34.503 20.090 1.00 0.00 368 CYS A CA 2
ATOM 2123 C C . CYS A 1 66 ? 8.151 36.018 20.408 1.00 0.00 368 CYS A C 2
ATOM 2124 O O . CYS A 1 66 ? 8.857 36.407 21.348 1.00 0.00 368 CYS A O 2
ATOM 2131 N N . ARG A 1 67 ? 7.439 36.867 19.629 1.00 0.00 369 ARG A N 2
ATOM 2132 C CA . ARG A 1 67 ? 7.515 38.351 19.769 1.00 0.00 369 ARG A CA 2
ATOM 2133 C C . ARG A 1 67 ? 6.137 39.000 20.059 1.00 0.00 369 ARG A C 2
ATOM 2134 O O . ARG A 1 67 ? 6.040 40.227 20.181 1.00 0.00 369 ARG A O 2
ATOM 2155 N N . THR A 1 68 ? 5.083 38.177 20.160 1.00 0.00 370 THR A N 2
ATOM 2156 C CA . THR A 1 68 ? 3.702 38.653 20.408 1.00 0.00 370 THR A CA 2
ATOM 2157 C C . THR A 1 68 ? 3.424 38.785 21.918 1.00 0.00 370 THR A C 2
ATOM 2158 O O . THR A 1 68 ? 4.170 38.253 22.754 1.00 0.00 370 THR A O 2
ATOM 2169 N N . ASP A 1 69 ? 2.337 39.498 22.247 1.00 0.00 371 ASP A N 2
ATOM 2170 C CA . ASP A 1 69 ? 1.868 39.679 23.632 1.00 0.00 371 ASP A CA 2
ATOM 2171 C C . ASP A 1 69 ? 1.003 38.481 24.073 1.00 0.00 371 ASP A C 2
ATOM 2172 O O . ASP A 1 69 ? 0.953 38.153 25.266 1.00 0.00 371 ASP A O 2
ATOM 2181 N N . SER A 1 70 ? 0.329 37.833 23.099 1.00 0.00 372 SER A N 2
ATOM 2182 C CA . SER A 1 70 ? -0.632 36.742 23.362 1.00 0.00 372 SER A CA 2
ATOM 2183 C C . SER A 1 70 ? 0.081 35.463 23.854 1.00 0.00 372 SER A C 2
ATOM 2184 O O . SER A 1 70 ? -0.106 35.036 25.003 1.00 0.00 372 SER A O 2
ATOM 2192 N N . SER A 1 71 ? 0.910 34.874 22.978 1.00 0.00 373 SER A N 2
ATOM 2193 C CA . SER A 1 71 ? 1.662 33.647 23.283 1.00 0.00 373 SER A CA 2
ATOM 2194 C C . SER A 1 71 ? 2.809 33.948 24.261 1.00 0.00 373 SER A C 2
ATOM 2195 O O . SER A 1 71 ? 3.415 35.031 24.218 1.00 0.00 373 SER A O 2
ATOM 2203 N N . GLU A 1 72 ? 3.087 32.977 25.137 1.00 0.00 374 GLU A N 2
ATOM 2204 C CA . GLU A 1 72 ? 4.109 33.095 26.185 1.00 0.00 374 GLU A CA 2
ATOM 2205 C C . GLU A 1 72 ? 5.519 32.809 25.626 1.00 0.00 374 GLU A C 2
ATOM 2206 O O . GLU A 1 72 ? 5.675 32.404 24.460 1.00 0.00 374 GLU A O 2
ATOM 2218 N N . VAL A 1 73 ? 6.538 33.016 26.478 1.00 0.00 375 VAL A N 2
ATOM 2219 C CA . VAL A 1 73 ? 7.932 32.674 26.160 1.00 0.00 375 VAL A CA 2
ATOM 2220 C C . VAL A 1 73 ? 8.117 31.148 26.285 1.00 0.00 375 VAL A C 2
ATOM 2221 O O . VAL A 1 73 ? 7.599 30.538 27.233 1.00 0.00 375 VAL A O 2
ATOM 2234 N N . VAL A 1 74 ? 8.833 30.546 25.320 1.00 0.00 376 VAL A N 2
ATOM 2235 C CA . VAL A 1 74 ? 9.119 29.097 25.312 1.00 0.00 376 VAL A CA 2
ATOM 2236 C C . VAL A 1 74 ? 10.031 28.697 26.500 1.00 0.00 376 VAL A C 2
ATOM 2237 O O . VAL A 1 74 ? 10.830 29.507 26.993 1.00 0.00 376 VAL A O 2
ATOM 2250 N N . GLN A 1 75 ? 9.892 27.441 26.944 1.00 0.00 377 GLN A N 2
ATOM 2251 C CA . GLN A 1 75 ? 10.610 26.902 28.119 1.00 0.00 377 GLN A CA 2
ATOM 2252 C C . GLN A 1 75 ? 11.920 26.193 27.709 1.00 0.00 377 GLN A C 2
ATOM 2253 O O . GLN A 1 75 ? 12.119 25.855 26.534 1.00 0.00 377 GLN A O 2
ATOM 2267 N N . ALA A 1 76 ? 12.804 25.983 28.708 1.00 0.00 378 ALA A N 2
ATOM 2268 C CA . ALA A 1 76 ? 14.067 25.228 28.556 1.00 0.00 378 ALA A CA 2
ATOM 2269 C C . ALA A 1 76 ? 13.800 23.707 28.539 1.00 0.00 378 ALA A C 2
ATOM 2270 O O . ALA A 1 76 ? 12.663 23.263 28.764 1.00 0.00 378 ALA A O 2
ATOM 2277 N N . GLY A 1 77 ? 14.858 22.916 28.276 1.00 0.00 379 GLY A N 2
ATOM 2278 C CA . GLY A 1 77 ? 14.723 21.468 28.071 1.00 0.00 379 GLY A CA 2
ATOM 2279 C C . GLY A 1 77 ? 14.115 21.148 26.705 1.00 0.00 379 GLY A C 2
ATOM 2280 O O . GLY A 1 77 ? 13.569 20.061 26.494 1.00 0.00 379 GLY A O 2
ATOM 2284 N N . GLU A 1 78 ? 14.210 22.136 25.804 1.00 0.00 380 GLU A N 2
ATOM 2285 C CA . GLU A 1 78 ? 13.703 22.074 24.420 1.00 0.00 380 GLU A CA 2
ATOM 2286 C C . GLU A 1 78 ? 14.535 21.060 23.578 1.00 0.00 380 GLU A C 2
ATOM 2301 N N . SER A 1 1 ? 13.717 0.848 16.029 1.00 0.00 303 SER A N 3
ATOM 2302 C CA . SER A 1 1 ? 14.958 1.647 16.134 1.00 0.00 303 SER A CA 3
ATOM 2303 C C . SER A 1 1 ? 15.408 2.217 14.761 1.00 0.00 303 SER A C 3
ATOM 2304 O O . SER A 1 1 ? 16.333 3.047 14.706 1.00 0.00 303 SER A O 3
ATOM 2312 N N . GLY A 1 2 ? 14.744 1.774 13.668 1.00 0.00 304 GLY A N 3
ATOM 2313 C CA . GLY A 1 2 ? 15.010 2.282 12.314 1.00 0.00 304 GLY A CA 3
ATOM 2314 C C . GLY A 1 2 ? 14.644 3.764 12.140 1.00 0.00 304 GLY A C 3
ATOM 2315 O O . GLY A 1 2 ? 13.904 4.307 12.963 1.00 0.00 304 GLY A O 3
ATOM 2319 N N . PRO A 1 3 ? 15.120 4.438 11.045 1.00 0.00 305 PRO A N 3
ATOM 2320 C CA . PRO A 1 3 ? 14.969 5.918 10.853 1.00 0.00 305 PRO A CA 3
ATOM 2321 C C . PRO A 1 3 ? 13.526 6.372 10.504 1.00 0.00 305 PRO A C 3
ATOM 2322 O O . PRO A 1 3 ? 13.294 7.560 10.237 1.00 0.00 305 PRO A O 3
ATOM 2333 N N . SER A 1 4 ? 12.578 5.425 10.493 1.00 0.00 306 SER A N 3
ATOM 2334 C CA . SER A 1 4 ? 11.149 5.703 10.275 1.00 0.00 306 SER A CA 3
ATOM 2335 C C . SER A 1 4 ? 10.543 6.514 11.451 1.00 0.00 306 SER A C 3
ATOM 2336 O O . SER A 1 4 ? 10.971 6.363 12.609 1.00 0.00 306 SER A O 3
ATOM 2344 N N . CYS A 1 5 ? 9.551 7.377 11.131 1.00 0.00 307 CYS A N 3
ATOM 2345 C CA . CYS A 1 5 ? 8.888 8.258 12.111 1.00 0.00 307 CYS A CA 3
ATOM 2346 C C . CYS A 1 5 ? 7.997 7.458 13.084 1.00 0.00 307 CYS A C 3
ATOM 2347 O O . CYS A 1 5 ? 7.046 6.785 12.667 1.00 0.00 307 CYS A O 3
ATOM 2354 N N . ARG A 1 6 ? 8.322 7.552 14.384 1.00 0.00 308 ARG A N 3
ATOM 2355 C CA . ARG A 1 6 ? 7.502 7.011 15.475 1.00 0.00 308 ARG A CA 3
ATOM 2356 C C . ARG A 1 6 ? 6.368 7.993 15.816 1.00 0.00 308 ARG A C 3
ATOM 2357 O O . ARG A 1 6 ? 5.198 7.616 15.907 1.00 0.00 308 ARG A O 3
ATOM 2378 N N . PHE A 1 7 ? 6.742 9.280 15.937 1.00 0.00 309 PHE A N 3
ATOM 2379 C CA . PHE A 1 7 ? 5.864 10.359 16.443 1.00 0.00 309 PHE A CA 3
ATOM 2380 C C . PHE A 1 7 ? 4.769 10.759 15.420 1.00 0.00 309 PHE A C 3
ATOM 2381 O O . PHE A 1 7 ? 3.859 11.526 15.753 1.00 0.00 309 PHE A O 3
ATOM 2398 N N . CYS A 1 8 ? 4.860 10.248 14.174 1.00 0.00 310 CYS A N 3
ATOM 2399 C CA . CYS A 1 8 ? 3.883 10.569 13.104 1.00 0.00 310 CYS A CA 3
ATOM 2400 C C . CYS A 1 8 ? 3.211 9.292 12.557 1.00 0.00 310 CYS A C 3
ATOM 2401 O O . CYS A 1 8 ? 2.140 9.379 11.929 1.00 0.00 310 CYS A O 3
ATOM 2408 N N . LYS A 1 9 ? 3.862 8.112 12.808 1.00 0.00 311 LYS A N 3
ATOM 2409 C CA . LYS A 1 9 ? 3.554 6.810 12.150 1.00 0.00 311 LYS A CA 3
ATOM 2410 C C . LYS A 1 9 ? 3.909 6.865 10.648 1.00 0.00 311 LYS A C 3
ATOM 2411 O O . L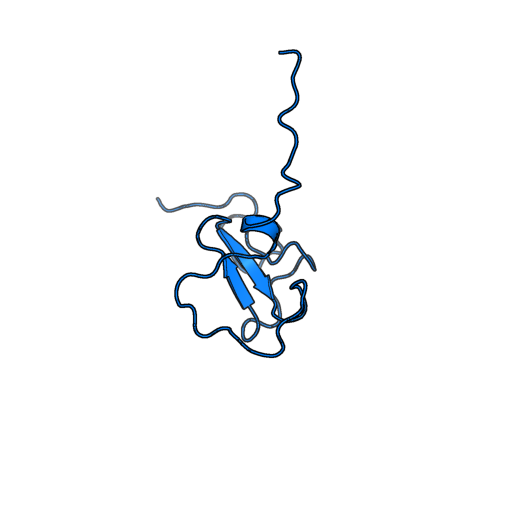YS A 1 9 ? 4.883 6.237 10.232 1.00 0.00 311 LYS A O 3
ATOM 2430 N N . ASP A 1 10 ? 3.108 7.673 9.907 1.00 0.00 312 ASP A N 3
ATOM 2431 C CA . ASP A 1 10 ? 3.131 7.945 8.442 1.00 0.00 312 ASP A CA 3
ATOM 2432 C C . ASP A 1 10 ? 1.681 7.796 7.980 1.00 0.00 312 ASP A C 3
ATOM 2433 O O . ASP A 1 10 ? 1.281 6.775 7.407 1.00 0.00 312 ASP A O 3
ATOM 2442 N N . ASP A 1 11 ? 0.871 8.799 8.340 1.00 0.00 313 ASP A N 3
ATOM 2443 C CA . ASP A 1 11 ? -0.590 8.745 8.177 1.00 0.00 313 ASP A CA 3
ATOM 2444 C C . ASP A 1 11 ? -1.006 9.228 6.778 1.00 0.00 313 ASP A C 3
ATOM 2445 O O . ASP A 1 11 ? -0.318 10.048 6.176 1.00 0.00 313 ASP A O 3
ATOM 2454 N N . GLU A 1 12 ? -2.140 8.708 6.284 1.00 0.00 314 GLU A N 3
ATOM 2455 C CA . GLU A 1 12 ? -2.642 8.997 4.922 1.00 0.00 314 GLU A CA 3
ATOM 2456 C C . GLU A 1 12 ? -3.190 10.439 4.797 1.00 0.00 314 GLU A C 3
ATOM 2457 O O . GLU A 1 12 ? -3.081 11.052 3.725 1.00 0.00 314 GLU A O 3
ATOM 2469 N N . ASN A 1 13 ? -3.780 10.971 5.889 1.00 0.00 315 ASN A N 3
ATOM 2470 C CA . ASN A 1 13 ? -4.321 12.352 5.922 1.00 0.00 315 ASN A CA 3
ATOM 2471 C C . ASN A 1 13 ? -3.156 13.352 5.945 1.00 0.00 315 ASN A C 3
ATOM 2472 O O . ASN A 1 13 ? -3.041 14.210 5.060 1.00 0.00 315 ASN A O 3
ATOM 2483 N N . LYS A 1 14 ? -2.298 13.218 6.975 1.00 0.00 316 LYS A N 3
ATOM 2484 C CA . LYS A 1 14 ? -1.069 14.015 7.126 1.00 0.00 316 LYS A CA 3
ATOM 2485 C C . LYS A 1 14 ? 0.086 13.056 7.459 1.00 0.00 316 LYS A C 3
ATOM 2486 O O . LYS A 1 14 ? 0.081 12.462 8.543 1.00 0.00 316 LYS A O 3
ATOM 2505 N N . PRO A 1 15 ? 1.088 12.886 6.539 1.00 0.00 317 PRO A N 3
ATOM 2506 C CA . PRO A 1 15 ? 2.204 11.931 6.735 1.00 0.00 317 PRO A CA 3
ATOM 2507 C C . PRO A 1 15 ? 3.121 12.350 7.899 1.00 0.00 317 PRO A C 3
ATOM 2508 O O . PRO A 1 15 ? 3.620 11.506 8.652 1.00 0.00 317 PRO A O 3
ATOM 2519 N N . CYS A 1 16 ? 3.296 13.668 8.052 1.00 0.00 318 CYS A N 3
ATOM 2520 C CA . CYS A 1 16 ? 4.018 14.274 9.176 1.00 0.00 318 CYS A CA 3
ATOM 2521 C C . CYS A 1 16 ? 3.319 15.573 9.602 1.00 0.00 318 CYS A C 3
ATOM 2522 O O . CYS A 1 16 ? 3.176 16.493 8.793 1.00 0.00 318 CYS A O 3
ATOM 2529 N N . ARG A 1 17 ? 2.852 15.621 10.864 1.00 0.00 319 ARG A N 3
ATOM 2530 C CA . ARG A 1 17 ? 2.367 16.856 11.502 1.00 0.00 319 ARG A CA 3
ATOM 2531 C C . ARG A 1 17 ? 3.496 17.475 12.351 1.00 0.00 319 ARG A C 3
ATOM 2532 O O . ARG A 1 17 ? 3.837 18.637 12.171 1.00 0.00 319 ARG A O 3
ATOM 2553 N N . LYS A 1 18 ? 4.103 16.662 13.238 1.00 0.00 320 LYS A N 3
ATOM 2554 C CA . LYS A 1 18 ? 5.149 17.119 14.191 1.00 0.00 320 LYS A CA 3
ATOM 2555 C C . LYS A 1 18 ? 6.468 17.525 13.491 1.00 0.00 320 LYS A C 3
ATOM 2556 O O . LYS A 1 18 ? 7.297 18.224 14.082 1.00 0.00 320 LYS A O 3
ATOM 2575 N N . CYS A 1 19 ? 6.656 17.085 12.232 1.00 0.00 321 CYS A N 3
ATOM 2576 C CA . CYS A 1 19 ? 7.823 17.482 11.398 1.00 0.00 321 CYS A CA 3
ATOM 2577 C C . CYS A 1 19 ? 7.430 18.631 10.436 1.00 0.00 321 CYS A C 3
ATOM 2578 O O . CYS A 1 19 ? 8.208 19.003 9.552 1.00 0.00 321 CYS A O 3
ATOM 2585 N N . ALA A 1 20 ? 6.214 19.185 10.626 1.00 0.00 322 ALA A N 3
ATOM 2586 C CA . ALA A 1 20 ? 5.577 20.137 9.691 1.00 0.00 322 ALA A CA 3
ATOM 2587 C C . ALA A 1 20 ? 5.257 21.490 10.351 1.00 0.00 322 ALA A C 3
ATOM 2588 O O . ALA A 1 20 ? 5.527 21.719 11.533 1.00 0.00 322 ALA A O 3
ATOM 2595 N N . CYS A 1 21 ? 4.685 22.385 9.529 1.00 0.00 323 CYS A N 3
ATOM 2596 C CA . CYS A 1 21 ? 4.127 23.678 9.962 1.00 0.00 323 CYS A CA 3
ATOM 2597 C C . CYS A 1 21 ? 2.707 23.464 10.503 1.00 0.00 323 CYS A C 3
ATOM 2598 O O . CYS A 1 21 ? 1.765 23.313 9.719 1.00 0.00 323 CYS A O 3
ATOM 2605 N N . HIS A 1 22 ? 2.566 23.460 11.851 1.00 0.00 324 HIS A N 3
ATOM 2606 C CA . HIS A 1 22 ? 1.308 23.107 12.560 1.00 0.00 324 HIS A CA 3
ATOM 2607 C C . HIS A 1 22 ? 0.170 24.096 12.280 1.00 0.00 324 HIS A C 3
ATOM 2608 O O . HIS A 1 22 ? -0.995 23.780 12.534 1.00 0.00 324 HIS A O 3
ATOM 2622 N N . VAL A 1 23 ? 0.512 25.288 11.750 1.00 0.00 325 VAL A N 3
ATOM 2623 C CA . VAL A 1 23 ? -0.475 26.341 11.460 1.00 0.00 325 VAL A CA 3
ATOM 2624 C C . VAL A 1 23 ? -1.488 25.856 10.392 1.00 0.00 325 VAL A C 3
ATOM 2625 O O . VAL A 1 23 ? -2.682 26.169 10.451 1.00 0.00 325 VAL A O 3
ATOM 2638 N N . CYS A 1 24 ? -0.982 25.050 9.442 1.00 0.00 326 CYS A N 3
ATOM 2639 C CA . CYS A 1 24 ? -1.793 24.422 8.374 1.00 0.00 326 CYS A CA 3
ATOM 2640 C C . CYS A 1 24 ? -1.667 22.877 8.423 1.00 0.00 326 CYS A C 3
ATOM 2641 O O . CYS A 1 24 ? -2.361 22.166 7.684 1.00 0.00 326 CYS A O 3
ATOM 2648 N N . GLY A 1 25 ? -0.795 22.380 9.327 1.00 0.00 327 GLY A N 3
ATOM 2649 C CA . GLY A 1 25 ? -0.494 20.949 9.452 1.00 0.00 327 GLY A CA 3
ATOM 2650 C C . GLY A 1 25 ? 0.169 20.353 8.209 1.00 0.00 327 GLY A C 3
ATOM 2651 O O . GLY A 1 25 ? -0.136 19.220 7.824 1.00 0.00 327 GLY A O 3
ATOM 2655 N N . GLY A 1 26 ? 1.085 21.114 7.579 1.00 0.00 328 GLY A N 3
ATOM 2656 C CA . GLY A 1 26 ? 1.703 20.683 6.318 1.00 0.00 328 GLY A CA 3
ATOM 2657 C C . GLY A 1 26 ? 3.069 21.305 6.049 1.00 0.00 328 GLY A C 3
ATOM 2658 O O . GLY A 1 26 ? 3.376 22.401 6.532 1.00 0.00 328 GLY A O 3
ATOM 2662 N N . ARG A 1 27 ? 3.888 20.574 5.267 1.00 0.00 329 ARG A N 3
ATOM 2663 C CA . ARG A 1 27 ? 5.206 21.034 4.757 1.00 0.00 329 ARG A CA 3
ATOM 2664 C C . ARG A 1 27 ? 5.061 21.516 3.293 1.00 0.00 329 ARG A C 3
ATOM 2665 O O . ARG A 1 27 ? 6.057 21.697 2.583 1.00 0.00 329 ARG A O 3
ATOM 2686 N N . GLU A 1 28 ? 3.803 21.720 2.865 1.00 0.00 330 GLU A N 3
ATOM 2687 C CA . GLU A 1 28 ? 3.453 22.089 1.480 1.00 0.00 330 GLU A CA 3
ATOM 2688 C C . GLU A 1 28 ? 3.920 23.525 1.177 1.00 0.00 330 GLU A C 3
ATOM 2689 O O . GLU A 1 28 ? 3.585 24.431 1.932 1.00 0.00 330 GLU A O 3
ATOM 2701 N N . ALA A 1 29 ? 4.668 23.691 0.064 1.00 0.00 331 ALA A N 3
ATOM 2702 C CA . ALA A 1 29 ? 5.380 24.935 -0.316 1.00 0.00 331 ALA A CA 3
ATOM 2703 C C . ALA A 1 29 ? 6.679 25.086 0.513 1.00 0.00 331 ALA A C 3
ATOM 2704 O O . ALA A 1 29 ? 6.682 25.752 1.557 1.00 0.00 331 ALA A O 3
ATOM 2711 N N . PRO A 1 30 ? 7.806 24.430 0.063 1.00 0.00 332 PRO A N 3
ATOM 2712 C CA . PRO A 1 30 ? 9.091 24.405 0.815 1.00 0.00 332 PRO A CA 3
ATOM 2713 C C . PRO A 1 30 ? 9.879 25.740 0.746 1.00 0.00 332 PRO A C 3
ATOM 2714 O O . PRO A 1 30 ? 10.609 26.084 1.681 1.00 0.00 332 PRO A O 3
ATOM 2725 N N . GLU A 1 31 ? 9.708 26.477 -0.363 1.00 0.00 333 GLU A N 3
ATOM 2726 C CA . GLU A 1 31 ? 10.407 27.761 -0.603 1.00 0.00 333 GLU A CA 3
ATOM 2727 C C . GLU A 1 31 ? 9.791 28.896 0.222 1.00 0.00 333 GLU A C 3
ATOM 2728 O O . GLU A 1 31 ? 10.478 29.871 0.550 1.00 0.00 333 GLU A O 3
ATOM 2740 N N . LYS A 1 32 ? 8.493 28.766 0.547 1.00 0.00 334 LYS A N 3
ATOM 2741 C CA . LYS A 1 32 ? 7.787 29.753 1.379 1.00 0.00 334 LYS A CA 3
ATOM 2742 C C . LYS A 1 32 ? 7.806 29.360 2.872 1.00 0.00 334 LYS A C 3
ATOM 2743 O O . LYS A 1 32 ? 7.142 30.014 3.684 1.00 0.00 334 LYS A O 3
ATOM 2762 N N . GLN A 1 33 ? 8.573 28.302 3.233 1.00 0.00 335 GLN A N 3
ATOM 2763 C CA . GLN A 1 33 ? 8.736 27.876 4.639 1.00 0.00 335 GLN A CA 3
ATOM 2764 C C . GLN A 1 33 ? 9.730 28.770 5.384 1.00 0.00 335 GLN A C 3
ATOM 2765 O O . GLN A 1 33 ? 10.754 29.190 4.829 1.00 0.00 335 GLN A O 3
ATOM 2779 N N . LEU A 1 34 ? 9.396 29.038 6.650 1.00 0.00 336 LEU A N 3
ATOM 2780 C CA . LEU A 1 34 ? 10.241 29.767 7.596 1.00 0.00 336 LEU A CA 3
ATOM 2781 C C . LEU A 1 34 ? 10.308 28.969 8.903 1.00 0.00 336 LEU A C 3
ATOM 2782 O O . LEU A 1 34 ? 9.353 28.945 9.686 1.00 0.00 336 LEU A O 3
ATOM 2798 N N . LEU A 1 35 ? 11.444 28.305 9.114 1.00 0.00 337 LEU A N 3
ATOM 2799 C CA . LEU A 1 35 ? 11.641 27.375 10.239 1.00 0.00 337 LEU A CA 3
ATOM 2800 C C . LEU A 1 35 ? 12.164 28.142 11.466 1.00 0.00 337 LEU A C 3
ATOM 2801 O O . LEU A 1 35 ? 13.328 28.543 11.502 1.00 0.00 337 LEU A O 3
ATOM 2817 N N . CYS A 1 36 ? 11.266 28.384 12.445 1.00 0.00 338 CYS A N 3
ATOM 2818 C CA . CYS A 1 36 ? 11.624 29.030 13.720 1.00 0.00 338 CYS A CA 3
ATOM 2819 C C . CYS A 1 36 ? 12.512 28.085 14.541 1.00 0.00 338 CYS A C 3
ATOM 2820 O O . CYS A 1 36 ? 12.013 27.076 15.061 1.00 0.00 338 CYS A O 3
ATOM 2827 N N . ASP A 1 37 ? 13.815 28.417 14.632 1.00 0.00 339 ASP A N 3
ATOM 2828 C CA . ASP A 1 37 ? 14.815 27.627 15.387 1.00 0.00 339 ASP A CA 3
ATOM 2829 C C . ASP A 1 37 ? 14.381 27.420 16.851 1.00 0.00 339 ASP A C 3
ATOM 2830 O O . ASP A 1 37 ? 14.447 26.308 17.371 1.00 0.00 339 ASP A O 3
ATOM 2839 N N . GLU A 1 38 ? 13.920 28.520 17.471 1.00 0.00 340 GLU A N 3
ATOM 2840 C CA . GLU A 1 38 ? 13.386 28.538 18.853 1.00 0.00 340 GLU A CA 3
ATOM 2841 C C . GLU A 1 38 ? 12.331 27.432 19.091 1.00 0.00 340 GLU A C 3
ATOM 2842 O O . GLU A 1 38 ? 12.438 26.637 20.025 1.00 0.00 340 GLU A O 3
ATOM 2854 N N . CYS A 1 39 ? 11.323 27.394 18.214 1.00 0.00 341 CYS A N 3
ATOM 2855 C CA . CYS A 1 39 ? 10.157 26.502 18.358 1.00 0.00 341 CYS A CA 3
ATOM 2856 C C . CYS A 1 39 ? 10.407 25.124 17.720 1.00 0.00 341 CYS A C 3
ATOM 2857 O O . CYS A 1 39 ? 9.601 24.203 17.914 1.00 0.00 341 CYS A O 3
ATOM 2864 N N . ASP A 1 40 ? 11.524 25.002 16.958 1.00 0.00 342 ASP A N 3
ATOM 2865 C CA . ASP A 1 40 ? 11.839 23.817 16.114 1.00 0.00 342 ASP A CA 3
ATOM 2866 C C . ASP A 1 40 ? 10.659 23.458 15.193 1.00 0.00 342 ASP A C 3
ATOM 2867 O O . ASP A 1 40 ? 10.400 22.285 14.893 1.00 0.00 342 ASP A O 3
ATOM 2876 N N . MET A 1 41 ? 9.980 24.503 14.713 1.00 0.00 343 MET A N 3
ATOM 2877 C CA . MET A 1 41 ? 8.732 24.376 13.964 1.00 0.00 343 MET A CA 3
ATOM 2878 C C . MET A 1 41 ? 8.830 25.183 12.681 1.00 0.00 343 MET A C 3
ATOM 2879 O O . MET A 1 41 ? 9.227 26.362 12.712 1.00 0.00 343 MET A O 3
ATOM 2893 N N . ALA A 1 42 ? 8.479 24.543 11.562 1.00 0.00 344 ALA A N 3
ATOM 2894 C CA . ALA A 1 42 ? 8.319 25.217 10.278 1.00 0.00 344 ALA A CA 3
ATOM 2895 C C . ALA A 1 42 ? 7.082 26.121 10.318 1.00 0.00 344 ALA A C 3
ATOM 2896 O O . ALA A 1 42 ? 6.126 25.866 11.064 1.00 0.00 344 ALA A O 3
ATOM 2903 N N . PHE A 1 43 ? 7.130 27.199 9.549 1.00 0.00 345 PHE A N 3
ATOM 2904 C CA . PHE A 1 43 ? 5.981 28.092 9.308 1.00 0.00 345 PHE A CA 3
ATOM 2905 C C . PHE A 1 43 ? 5.900 28.361 7.805 1.00 0.00 345 PHE A C 3
ATOM 2906 O O . PHE A 1 43 ? 6.641 27.763 7.026 1.00 0.00 345 PHE A O 3
ATOM 2923 N N . HIS A 1 44 ? 4.963 29.213 7.394 1.00 0.00 346 HIS A N 3
ATOM 2924 C CA . HIS A 1 44 ? 4.867 29.685 5.999 1.00 0.00 346 HIS A CA 3
ATOM 2925 C C . HIS A 1 44 ? 4.641 31.197 5.999 1.00 0.00 346 HIS A C 3
ATOM 2926 O O . HIS A 1 44 ? 4.088 31.729 6.962 1.00 0.00 346 HIS A O 3
ATOM 2940 N N . LEU A 1 45 ? 5.065 31.862 4.909 1.00 0.00 347 LEU A N 3
ATOM 2941 C CA . LEU A 1 45 ? 4.885 33.319 4.688 1.00 0.00 347 LEU A CA 3
ATOM 2942 C C . LEU A 1 45 ? 3.411 33.764 4.854 1.00 0.00 347 LEU A C 3
ATOM 2943 O O . LEU A 1 45 ? 3.125 34.830 5.404 1.00 0.00 347 LEU A O 3
ATOM 2959 N N . TYR A 1 46 ? 2.503 32.901 4.391 1.00 0.00 348 TYR A N 3
ATOM 2960 C CA . TYR A 1 46 ? 1.045 33.139 4.382 1.00 0.00 348 TYR A CA 3
ATOM 2961 C C . TYR A 1 46 ? 0.363 32.497 5.616 1.00 0.00 348 TYR A C 3
ATOM 2962 O O . TYR A 1 46 ? -0.848 32.622 5.795 1.00 0.00 348 TYR A O 3
ATOM 2980 N N . CYS A 1 47 ? 1.162 31.824 6.471 1.00 0.00 349 CYS A N 3
ATOM 2981 C CA . CYS A 1 47 ? 0.698 31.259 7.766 1.00 0.00 349 CYS A CA 3
ATOM 2982 C C . CYS A 1 47 ? 1.066 32.200 8.943 1.00 0.00 349 CYS A C 3
ATOM 2983 O O . CYS A 1 47 ? 0.930 31.817 10.110 1.00 0.00 349 CYS A O 3
ATOM 2990 N N . LEU A 1 48 ? 1.545 33.423 8.624 1.00 0.00 350 LEU A N 3
ATOM 2991 C CA . LEU A 1 48 ? 1.976 34.420 9.635 1.00 0.00 350 LEU A CA 3
ATOM 2992 C C . LEU A 1 48 ? 0.878 35.474 9.877 1.00 0.00 350 LEU A C 3
ATOM 2993 O O . LEU A 1 48 ? -0.046 35.621 9.069 1.00 0.00 350 LEU A O 3
ATOM 3009 N N . LYS A 1 49 ? 1.009 36.207 10.998 1.00 0.00 351 LYS A N 3
ATOM 3010 C CA . LYS A 1 49 ? 0.151 37.359 11.334 1.00 0.00 351 LYS A CA 3
ATOM 3011 C C . LYS A 1 49 ? 1.087 38.459 11.908 1.00 0.00 351 LYS A C 3
ATOM 3012 O O . LYS A 1 49 ? 1.567 38.318 13.039 1.00 0.00 351 LYS A O 3
ATOM 3031 N N . PRO A 1 50 ? 1.405 39.558 11.136 1.00 0.00 352 PRO A N 3
ATOM 3032 C CA . PRO A 1 50 ? 0.920 39.784 9.745 1.00 0.00 352 PRO A CA 3
ATOM 3033 C C . PRO A 1 50 ? 1.721 38.955 8.693 1.00 0.00 352 PRO A C 3
ATOM 3034 O O . PRO A 1 50 ? 2.935 38.749 8.860 1.00 0.00 352 PRO A O 3
ATOM 3045 N N . PRO A 1 51 ? 1.046 38.452 7.599 1.00 0.00 353 PRO A N 3
ATOM 3046 C CA . PRO A 1 51 ? 1.701 37.597 6.575 1.00 0.00 353 PRO A CA 3
ATOM 3047 C C . PRO A 1 51 ? 2.761 38.368 5.745 1.00 0.00 353 PRO A C 3
ATOM 3048 O O . PRO A 1 51 ? 2.492 39.462 5.236 1.00 0.00 353 PRO A O 3
ATOM 3059 N N . LEU A 1 52 ? 3.968 37.784 5.634 1.00 0.00 354 LEU A N 3
ATOM 3060 C CA . LEU A 1 52 ? 5.101 38.375 4.891 1.00 0.00 354 LEU A CA 3
ATOM 3061 C C . LEU A 1 52 ? 5.121 37.859 3.445 1.00 0.00 354 LEU A C 3
ATOM 3062 O O . LEU A 1 52 ? 4.593 36.781 3.165 1.00 0.00 354 LEU A O 3
ATOM 3078 N N . THR A 1 53 ? 5.728 38.636 2.529 1.00 0.00 355 THR A N 3
ATOM 3079 C CA . THR A 1 53 ? 5.928 38.220 1.120 1.00 0.00 355 THR A CA 3
ATOM 3080 C C . THR A 1 53 ? 7.319 37.569 0.933 1.00 0.00 355 THR A C 3
ATOM 3081 O O . THR A 1 53 ? 7.561 36.876 -0.063 1.00 0.00 355 THR A O 3
ATOM 3092 N N . SER A 1 54 ? 8.217 37.780 1.922 1.00 0.00 356 SER A N 3
ATOM 3093 C CA . SER A 1 54 ? 9.608 37.279 1.889 1.00 0.00 356 SER A CA 3
ATOM 3094 C C . SER A 1 54 ? 10.176 37.188 3.322 1.00 0.00 356 SER A C 3
ATOM 3095 O O . SER A 1 54 ? 9.559 37.678 4.281 1.00 0.00 356 SER A O 3
ATOM 3103 N N . VAL A 1 55 ? 11.343 36.530 3.463 1.00 0.00 357 VAL A N 3
ATOM 3104 C CA . VAL A 1 55 ? 12.072 36.440 4.742 1.00 0.00 357 VAL A CA 3
ATOM 3105 C C . VAL A 1 55 ? 12.782 37.793 5.042 1.00 0.00 357 VAL A C 3
ATOM 3106 O O . VAL A 1 55 ? 13.300 38.428 4.114 1.00 0.00 357 VAL A O 3
ATOM 3119 N N . PRO A 1 56 ? 12.758 38.300 6.325 1.00 0.00 358 PRO A N 3
ATOM 3120 C CA . PRO A 1 56 ? 13.581 39.474 6.750 1.00 0.00 358 PRO A CA 3
ATOM 3121 C C . PRO A 1 56 ? 15.108 39.227 6.566 1.00 0.00 358 PRO A C 3
ATOM 3122 O O . PRO A 1 56 ? 15.534 38.073 6.439 1.00 0.00 358 PRO A O 3
ATOM 3133 N N . PRO A 1 57 ? 15.967 40.309 6.575 1.00 0.00 359 PRO A N 3
ATOM 3134 C CA . PRO A 1 57 ? 17.453 40.164 6.456 1.00 0.00 359 PRO A CA 3
ATOM 3135 C C . PRO A 1 57 ? 18.112 39.555 7.726 1.00 0.00 359 PRO A C 3
ATOM 3136 O O . PRO A 1 57 ? 19.346 39.435 7.794 1.00 0.00 359 PRO A O 3
ATOM 3147 N N . GLU A 1 58 ? 17.282 39.202 8.729 1.00 0.00 360 GLU A N 3
ATOM 3148 C CA . GLU A 1 58 ? 17.715 38.526 9.956 1.00 0.00 360 GLU A CA 3
ATOM 3149 C C . GLU A 1 58 ? 18.252 37.108 9.631 1.00 0.00 360 GLU A C 3
ATOM 3150 O O . GLU A 1 58 ? 17.569 36.334 8.935 1.00 0.00 360 GLU A O 3
ATOM 3162 N N . PRO A 1 59 ? 19.478 36.746 10.128 1.00 0.00 361 PRO A N 3
ATOM 3163 C CA . PRO A 1 59 ? 20.077 35.409 9.896 1.00 0.00 361 PRO A CA 3
ATOM 3164 C C . PRO A 1 59 ? 19.433 34.322 10.793 1.00 0.00 361 PRO A C 3
ATOM 3165 O O . PRO A 1 59 ? 19.639 33.127 10.581 1.00 0.00 361 PRO A O 3
ATOM 3176 N N . GLU A 1 60 ? 18.662 34.776 11.795 1.00 0.00 362 GLU A N 3
ATOM 3177 C CA . GLU A 1 60 ? 17.941 33.923 12.752 1.00 0.00 362 GLU A CA 3
ATOM 3178 C C . GLU A 1 60 ? 16.469 34.373 12.775 1.00 0.00 362 GLU A C 3
ATOM 3179 O O . GLU A 1 60 ? 16.125 35.430 13.325 1.00 0.00 362 GLU A O 3
ATOM 3191 N N . TRP A 1 61 ? 15.613 33.597 12.101 1.00 0.00 363 TRP A N 3
ATOM 3192 C CA . TRP A 1 61 ? 14.187 33.922 11.975 1.00 0.00 363 TRP A CA 3
ATOM 3193 C C . TRP A 1 61 ? 13.414 33.332 13.162 1.00 0.00 363 TRP A C 3
ATOM 3194 O O . TRP A 1 61 ? 13.496 32.124 13.458 1.00 0.00 363 TRP A O 3
ATOM 3215 N N . TYR A 1 62 ? 12.668 34.200 13.843 1.00 0.00 364 TYR A N 3
ATOM 3216 C CA . TYR A 1 62 ? 11.724 33.811 14.888 1.00 0.00 364 TYR A CA 3
ATOM 3217 C C . TYR A 1 62 ? 10.301 34.119 14.411 1.00 0.00 364 TYR A C 3
ATOM 3218 O O . TYR A 1 62 ? 10.091 35.007 13.573 1.00 0.00 364 TYR A O 3
ATOM 3236 N N . CYS A 1 63 ? 9.328 33.361 14.919 1.00 0.00 365 CYS A N 3
ATOM 3237 C CA . CYS A 1 63 ? 7.906 33.547 14.570 1.00 0.00 365 CYS A CA 3
ATOM 3238 C C . CYS A 1 63 ? 7.314 34.734 15.363 1.00 0.00 365 CYS A C 3
ATOM 3239 O O . CYS A 1 63 ? 7.885 35.107 16.398 1.00 0.00 365 CYS A O 3
ATOM 3246 N N . PRO A 1 64 ? 6.179 35.370 14.895 1.00 0.00 366 PRO A N 3
ATOM 3247 C CA . PRO A 1 64 ? 5.474 36.432 15.670 1.00 0.00 366 PRO A CA 3
ATOM 3248 C C . PRO A 1 64 ? 5.108 35.952 17.096 1.00 0.00 366 PRO A C 3
ATOM 3249 O O . PRO A 1 64 ? 5.144 36.724 18.050 1.00 0.00 366 PRO A O 3
ATOM 3260 N N . SER A 1 65 ? 4.824 34.644 17.211 1.00 0.00 367 SER A N 3
ATOM 3261 C CA . SER A 1 65 ? 4.495 33.956 18.475 1.00 0.00 367 SER A CA 3
ATOM 3262 C C . SER A 1 65 ? 5.630 34.058 19.543 1.00 0.00 367 SER A C 3
ATOM 3263 O O . SER A 1 65 ? 5.377 33.915 20.741 1.00 0.00 367 SER A O 3
ATOM 3271 N N . CYS A 1 66 ? 6.879 34.269 19.077 1.00 0.00 368 CYS A N 3
ATOM 3272 C CA . CYS A 1 66 ? 8.062 34.404 19.956 1.00 0.00 368 CYS A CA 3
ATOM 3273 C C . CYS A 1 66 ? 8.177 35.831 20.540 1.00 0.00 368 CYS A C 3
ATOM 3274 O O . CYS A 1 66 ? 8.458 35.988 21.736 1.00 0.00 368 CYS A O 3
ATOM 3281 N N . ARG A 1 67 ? 7.958 36.870 19.697 1.00 0.00 369 ARG A N 3
ATOM 3282 C CA . ARG A 1 67 ? 8.164 38.288 20.112 1.00 0.00 369 ARG A CA 3
ATOM 3283 C C . ARG A 1 67 ? 6.916 38.882 20.788 1.00 0.00 369 ARG A C 3
ATOM 3284 O O . ARG A 1 67 ? 7.022 39.826 21.579 1.00 0.00 369 ARG A O 3
ATOM 3305 N N . THR A 1 68 ? 5.750 38.323 20.462 1.00 0.00 370 THR A N 3
ATOM 3306 C CA . THR A 1 68 ? 4.457 38.738 21.018 1.00 0.00 370 THR A CA 3
ATOM 3307 C C . THR A 1 68 ? 3.567 37.491 21.163 1.00 0.00 370 THR A C 3
ATOM 3308 O O . THR A 1 68 ? 3.937 36.407 20.709 1.00 0.00 370 THR A O 3
ATOM 3319 N N . ASP A 1 69 ? 2.391 37.641 21.781 1.00 0.00 371 ASP A N 3
ATOM 3320 C CA . ASP A 1 69 ? 1.464 36.515 22.035 1.00 0.00 371 ASP A CA 3
ATOM 3321 C C . ASP A 1 69 ? 0.515 36.309 20.834 1.00 0.00 371 ASP A C 3
ATOM 3322 O O . ASP A 1 69 ? -0.714 36.290 20.975 1.00 0.00 371 ASP A O 3
ATOM 3331 N N . SER A 1 70 ? 1.126 36.124 19.645 1.00 0.00 372 SER A N 3
ATOM 3332 C CA . SER A 1 70 ? 0.422 35.829 18.380 1.00 0.00 372 SER A CA 3
ATOM 3333 C C . SER A 1 70 ? 0.311 34.297 18.220 1.00 0.00 372 SER A C 3
ATOM 3334 O O . SER A 1 70 ? 0.733 33.715 17.206 1.00 0.00 372 SER A O 3
ATOM 3342 N N . SER A 1 71 ? -0.266 33.654 19.253 1.00 0.00 373 SER A N 3
ATOM 3343 C CA . SER A 1 71 ? -0.364 32.187 19.347 1.00 0.00 373 SER A CA 3
ATOM 3344 C C . SER A 1 71 ? -1.333 31.787 20.474 1.00 0.00 373 SER A C 3
ATOM 3345 O O . SER A 1 71 ? -1.777 32.629 21.262 1.00 0.00 373 SER A O 3
ATOM 3353 N N . GLU A 1 72 ? -1.634 30.479 20.539 1.00 0.00 374 GLU A N 3
ATOM 3354 C CA . GLU A 1 72 ? -2.485 29.880 21.578 1.00 0.00 374 GLU A CA 3
ATOM 3355 C C . GLU A 1 72 ? -1.680 29.652 22.882 1.00 0.00 374 GLU A C 3
ATOM 3356 O O . GLU A 1 72 ? -0.474 29.942 22.943 1.00 0.00 374 GLU A O 3
ATOM 3368 N N . VAL A 1 73 ? -2.361 29.134 23.921 1.00 0.00 375 VAL A N 3
ATOM 3369 C CA . VAL A 1 73 ? -1.718 28.746 25.196 1.00 0.00 375 VAL A CA 3
ATOM 3370 C C . VAL A 1 73 ? -0.773 27.530 25.006 1.00 0.00 375 VAL A C 3
ATOM 3371 O O . VAL A 1 73 ? -0.902 26.783 24.021 1.00 0.00 375 VAL A O 3
ATOM 3384 N N . VAL A 1 74 ? 0.177 27.358 25.950 1.00 0.00 376 VAL A N 3
ATOM 3385 C CA . VAL A 1 74 ? 1.204 26.293 25.892 1.00 0.00 376 VAL A CA 3
ATOM 3386 C C . VAL A 1 74 ? 0.571 24.872 25.805 1.00 0.00 376 VAL A C 3
ATOM 3387 O O . VAL A 1 74 ? -0.175 24.448 26.696 1.00 0.00 376 VAL A O 3
ATOM 3400 N N . GLN A 1 75 ? 0.855 24.170 24.692 1.00 0.00 377 GLN A N 3
ATOM 3401 C CA . GLN A 1 75 ? 0.277 22.840 24.393 1.00 0.00 377 GLN A CA 3
ATOM 3402 C C . GLN A 1 75 ? 0.810 21.753 25.363 1.00 0.00 377 GLN A C 3
ATOM 3403 O O . GLN A 1 75 ? 1.984 21.366 25.305 1.00 0.00 377 GLN A O 3
ATOM 3417 N N . ALA A 1 76 ? -0.064 21.314 26.293 1.00 0.00 378 ALA A N 3
ATOM 3418 C CA . ALA A 1 76 ? 0.226 20.210 27.229 1.00 0.00 378 ALA A CA 3
ATOM 3419 C C . ALA A 1 76 ? 0.142 18.857 26.501 1.00 0.00 378 ALA A C 3
ATOM 3420 O O . ALA A 1 76 ? -0.539 18.736 25.472 1.00 0.00 378 ALA A O 3
ATOM 3427 N N . GLY A 1 77 ? 0.812 17.837 27.061 1.00 0.00 379 GLY A N 3
ATOM 3428 C CA . GLY A 1 77 ? 1.003 16.561 26.365 1.00 0.00 379 GLY A CA 3
ATOM 3429 C C . GLY A 1 77 ? 2.070 16.687 25.285 1.00 0.00 379 GLY A C 3
ATOM 3430 O O . GLY A 1 77 ? 1.853 16.298 24.127 1.00 0.00 379 GLY A O 3
ATOM 3434 N N . GLU A 1 78 ? 3.222 17.263 25.684 1.00 0.00 380 GLU A N 3
ATOM 3435 C CA . GLU A 1 78 ? 4.350 17.563 24.784 1.00 0.00 380 GLU A CA 3
ATOM 3436 C C . GLU A 1 78 ? 4.961 16.269 24.167 1.00 0.00 380 GLU A C 3
ATOM 3451 N N . SER A 1 1 ? 16.816 9.981 0.272 1.00 0.00 303 SER A N 4
ATOM 3452 C CA . SER A 1 1 ? 16.420 11.225 -0.409 1.00 0.00 303 SER A CA 4
ATOM 3453 C C . SER A 1 1 ? 15.219 11.877 0.297 1.00 0.00 303 SER A C 4
ATOM 3454 O O . SER A 1 1 ? 14.538 12.727 -0.285 1.00 0.00 303 SER A O 4
ATOM 3462 N N . GLY A 1 2 ? 14.981 11.477 1.566 1.00 0.00 304 GLY A N 4
ATOM 3463 C CA . GLY A 1 2 ? 13.950 12.090 2.404 1.00 0.00 304 GLY A CA 4
ATOM 3464 C C . GLY A 1 2 ? 14.360 13.483 2.902 1.00 0.00 304 GLY A C 4
ATOM 3465 O O . GLY A 1 2 ? 15.553 13.810 2.850 1.00 0.00 304 GLY A O 4
ATOM 3469 N N . PRO A 1 3 ? 13.392 14.330 3.397 1.00 0.00 305 PRO A N 4
ATOM 3470 C CA . PRO A 1 3 ? 13.681 15.710 3.882 1.00 0.00 305 PRO A CA 4
ATOM 3471 C C . PRO A 1 3 ? 14.570 15.714 5.151 1.00 0.00 305 PRO A C 4
ATOM 3472 O O . PRO A 1 3 ? 14.848 14.647 5.711 1.00 0.00 305 PRO A O 4
ATOM 3483 N N . SER A 1 4 ? 15.008 16.923 5.577 1.00 0.00 306 SER A N 4
ATOM 3484 C CA . SER A 1 4 ? 15.859 17.112 6.777 1.00 0.00 306 SER A CA 4
ATOM 3485 C C . SER A 1 4 ? 15.156 16.531 8.026 1.00 0.00 306 SER A C 4
ATOM 3486 O O . SER A 1 4 ? 14.222 17.141 8.576 1.00 0.00 306 SER A O 4
ATOM 3494 N N . CYS A 1 5 ? 15.605 15.334 8.440 1.00 0.00 307 CYS A N 4
ATOM 3495 C CA . CYS A 1 5 ? 14.887 14.479 9.397 1.00 0.00 307 CYS A CA 4
ATOM 3496 C C . CYS A 1 5 ? 15.820 13.951 10.499 1.00 0.00 307 CYS A C 4
ATOM 3497 O O . CYS A 1 5 ? 16.621 13.045 10.269 1.00 0.00 307 CYS A O 4
ATOM 3504 N N . ARG A 1 6 ? 15.739 14.584 11.688 1.00 0.00 308 ARG A N 4
ATOM 3505 C CA . ARG A 1 6 ? 16.479 14.179 12.910 1.00 0.00 308 ARG A CA 4
ATOM 3506 C C . ARG A 1 6 ? 15.481 13.988 14.078 1.00 0.00 308 ARG A C 4
ATOM 3507 O O . ARG A 1 6 ? 15.535 12.999 14.818 1.00 0.00 308 ARG A O 4
ATOM 3528 N N . PHE A 1 7 ? 14.528 14.946 14.175 1.00 0.00 309 PHE A N 4
ATOM 3529 C CA . PHE A 1 7 ? 13.541 15.046 15.279 1.00 0.00 309 PHE A CA 4
ATOM 3530 C C . PHE A 1 7 ? 12.446 13.950 15.216 1.00 0.00 309 PHE A C 4
ATOM 3531 O O . PHE A 1 7 ? 11.627 13.837 16.130 1.00 0.00 309 PHE A O 4
ATOM 3548 N N . CYS A 1 8 ? 12.437 13.146 14.146 1.00 0.00 310 CYS A N 4
ATOM 3549 C CA . CYS A 1 8 ? 11.254 12.341 13.749 1.00 0.00 310 CYS A CA 4
ATOM 3550 C C . CYS A 1 8 ? 11.619 10.887 13.375 1.00 0.00 310 CYS A C 4
ATOM 3551 O O . CYS A 1 8 ? 10.778 9.993 13.521 1.00 0.00 310 CYS A O 4
ATOM 3558 N N . LYS A 1 9 ? 12.859 10.673 12.856 1.00 0.00 311 LYS A N 4
ATOM 3559 C CA . LYS A 1 9 ? 13.368 9.360 12.343 1.00 0.00 311 LYS A CA 4
ATOM 3560 C C . LYS A 1 9 ? 12.732 8.934 10.988 1.00 0.00 311 LYS A C 4
ATOM 3561 O O . LYS A 1 9 ? 13.397 8.254 10.186 1.00 0.00 311 LYS A O 4
ATOM 3580 N N . ASP A 1 10 ? 11.460 9.320 10.760 1.00 0.00 312 ASP A N 4
ATOM 3581 C CA . ASP A 1 10 ? 10.679 9.006 9.545 1.00 0.00 312 ASP A CA 4
ATOM 3582 C C . ASP A 1 10 ? 10.485 7.498 9.355 1.00 0.00 312 ASP A C 4
ATOM 3583 O O . ASP A 1 10 ? 11.158 6.849 8.542 1.00 0.00 312 ASP A O 4
ATOM 3592 N N . ASP A 1 11 ? 9.576 6.956 10.164 1.00 0.00 313 ASP A N 4
ATOM 3593 C CA . ASP A 1 11 ? 9.077 5.587 10.032 1.00 0.00 313 ASP A CA 4
ATOM 3594 C C . ASP A 1 11 ? 8.196 5.458 8.770 1.00 0.00 313 ASP A C 4
ATOM 3595 O O . ASP A 1 11 ? 7.505 6.404 8.384 1.00 0.00 313 ASP A O 4
ATOM 3604 N N . GLU A 1 12 ? 8.236 4.273 8.157 1.00 0.00 314 GLU A N 4
ATOM 3605 C CA . GLU A 1 12 ? 7.530 3.967 6.896 1.00 0.00 314 GLU A CA 4
ATOM 3606 C C . GLU A 1 12 ? 5.987 3.995 7.047 1.00 0.00 314 GLU A C 4
ATOM 3607 O O . GLU A 1 12 ? 5.266 4.118 6.051 1.00 0.00 314 GLU A O 4
ATOM 3619 N N . ASN A 1 13 ? 5.499 3.845 8.294 1.00 0.00 315 ASN A N 4
ATOM 3620 C CA . ASN A 1 13 ? 4.057 3.826 8.610 1.00 0.00 315 ASN A CA 4
ATOM 3621 C C . ASN A 1 13 ? 3.573 5.226 9.055 1.00 0.00 315 ASN A C 4
ATOM 3622 O O . ASN A 1 13 ? 2.436 5.623 8.756 1.00 0.00 315 ASN A O 4
ATOM 3633 N N . LYS A 1 14 ? 4.441 5.980 9.770 1.00 0.00 316 LYS A N 4
ATOM 3634 C CA . LYS A 1 14 ? 4.070 7.293 10.359 1.00 0.00 316 LYS A CA 4
ATOM 3635 C C . LYS A 1 14 ? 4.903 8.452 9.744 1.00 0.00 316 LYS A C 4
ATOM 3636 O O . LYS A 1 14 ? 6.137 8.387 9.757 1.00 0.00 316 LYS A O 4
ATOM 3655 N N . PRO A 1 15 ? 4.234 9.552 9.233 1.00 0.00 317 PRO A N 4
ATOM 3656 C CA . PRO A 1 15 ? 4.919 10.704 8.573 1.00 0.00 317 PRO A CA 4
ATOM 3657 C C . PRO A 1 15 ? 5.547 11.696 9.595 1.00 0.00 317 PRO A C 4
ATOM 3658 O O . PRO A 1 15 ? 5.856 11.312 10.732 1.00 0.00 317 PRO A O 4
ATOM 3669 N N . CYS A 1 16 ? 5.755 12.966 9.172 1.00 0.00 318 CYS A N 4
ATOM 3670 C CA . CYS A 1 16 ? 6.385 14.012 10.009 1.00 0.00 318 CYS A CA 4
ATOM 3671 C C . CYS A 1 16 ? 5.377 15.098 10.433 1.00 0.00 318 CYS A C 4
ATOM 3672 O O . CYS A 1 16 ? 4.589 15.591 9.615 1.00 0.00 318 CYS A O 4
ATOM 3679 N N . ARG A 1 17 ? 5.432 15.465 11.721 1.00 0.00 319 ARG A N 4
ATOM 3680 C CA . ARG A 1 17 ? 4.757 16.648 12.277 1.00 0.00 319 ARG A CA 4
ATOM 3681 C C . ARG A 1 17 ? 5.746 17.838 12.293 1.00 0.00 319 ARG A C 4
ATOM 3682 O O . ARG A 1 17 ? 5.437 18.929 11.805 1.00 0.00 319 ARG A O 4
ATOM 3703 N N . LYS A 1 18 ? 6.967 17.575 12.807 1.00 0.00 320 LYS A N 4
ATOM 3704 C CA . LYS A 1 18 ? 8.027 18.597 13.016 1.00 0.00 320 LYS A CA 4
ATOM 3705 C C . LYS A 1 18 ? 8.866 18.867 11.742 1.00 0.00 320 LYS A C 4
ATOM 3706 O O . LYS A 1 18 ? 9.959 19.438 11.822 1.00 0.00 320 LYS A O 4
ATOM 3725 N N . CYS A 1 19 ? 8.357 18.455 10.571 1.00 0.00 321 CYS A N 4
ATOM 3726 C CA . CYS A 1 19 ? 8.923 18.842 9.252 1.00 0.00 321 CYS A CA 4
ATOM 3727 C C . CYS A 1 19 ? 7.855 19.544 8.408 1.00 0.00 321 CYS A C 4
ATOM 3728 O O . CYS A 1 19 ? 8.161 20.109 7.354 1.00 0.00 321 CYS A O 4
ATOM 3735 N N . ALA A 1 20 ? 6.597 19.501 8.878 1.00 0.00 322 ALA A N 4
ATOM 3736 C CA . ALA A 1 20 ? 5.507 20.277 8.286 1.00 0.00 322 ALA A CA 4
ATOM 3737 C C . ALA A 1 20 ? 5.379 21.611 9.029 1.00 0.00 322 ALA A C 4
ATOM 3738 O O . ALA A 1 20 ? 6.008 21.821 10.079 1.00 0.00 322 ALA A O 4
ATOM 3745 N N . CYS A 1 21 ? 4.525 22.483 8.503 1.00 0.00 323 CYS A N 4
ATOM 3746 C CA . CYS A 1 21 ? 4.139 23.740 9.154 1.00 0.00 323 CYS A CA 4
ATOM 3747 C C . CYS A 1 21 ? 2.848 23.492 9.931 1.00 0.00 323 CYS A C 4
ATOM 3748 O O . CYS A 1 21 ? 1.773 23.416 9.333 1.00 0.00 323 CYS A O 4
ATOM 3755 N N . HIS A 1 22 ? 2.980 23.363 11.269 1.00 0.00 324 HIS A N 4
ATOM 3756 C CA . HIS A 1 22 ? 1.886 22.951 12.181 1.00 0.00 324 HIS A CA 4
ATOM 3757 C C . HIS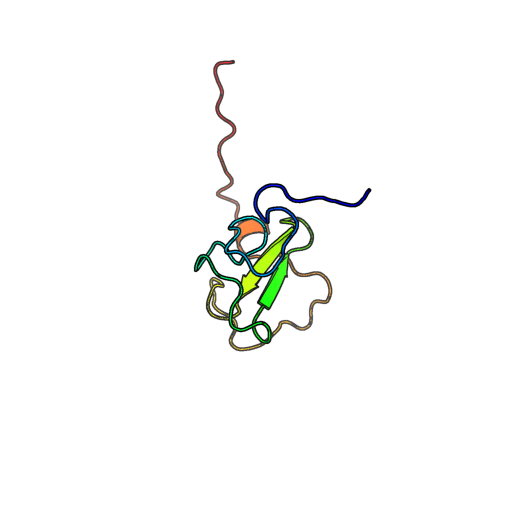 A 1 22 ? 0.758 24.007 12.228 1.00 0.00 324 HIS A C 4
ATOM 3758 O O . HIS A 1 22 ? -0.379 23.707 12.611 1.00 0.00 324 HIS A O 4
ATOM 3772 N N . VAL A 1 23 ? 1.094 25.235 11.792 1.00 0.00 325 VAL A N 4
ATOM 3773 C CA . VAL A 1 23 ? 0.175 26.390 11.763 1.00 0.00 325 VAL A CA 4
ATOM 3774 C C . VAL A 1 23 ? -1.070 26.094 10.885 1.00 0.00 325 VAL A C 4
ATOM 3775 O O . VAL A 1 23 ? -2.161 26.612 11.133 1.00 0.00 325 VAL A O 4
ATOM 3788 N N . CYS A 1 24 ? -0.879 25.227 9.871 1.00 0.00 326 CYS A N 4
ATOM 3789 C CA . CYS A 1 24 ? -1.965 24.764 8.977 1.00 0.00 326 CYS A CA 4
ATOM 3790 C C . CYS A 1 24 ? -1.946 23.231 8.819 1.00 0.00 326 CYS A C 4
ATOM 3791 O O . CYS A 1 24 ? -2.898 22.650 8.286 1.00 0.00 326 CYS A O 4
ATOM 3798 N N . GLY A 1 25 ? -0.869 22.590 9.311 1.00 0.00 327 GLY A N 4
ATOM 3799 C CA . GLY A 1 25 ? -0.615 21.172 9.041 1.00 0.00 327 GLY A CA 4
ATOM 3800 C C . GLY A 1 25 ? -0.379 20.900 7.557 1.00 0.00 327 GLY A C 4
ATOM 3801 O O . GLY A 1 25 ? -1.175 20.211 6.900 1.00 0.00 327 GLY A O 4
ATOM 3805 N N . GLY A 1 26 ? 0.718 21.465 7.020 1.00 0.00 328 GLY A N 4
ATOM 3806 C CA . GLY A 1 26 ? 1.033 21.344 5.594 1.00 0.00 328 GLY A CA 4
ATOM 3807 C C . GLY A 1 26 ? 2.498 21.620 5.277 1.00 0.00 328 GLY A C 4
ATOM 3808 O O . GLY A 1 26 ? 3.110 22.504 5.879 1.00 0.00 328 GLY A O 4
ATOM 3812 N N . ARG A 1 27 ? 3.046 20.861 4.305 1.00 0.00 329 ARG A N 4
ATOM 3813 C CA . ARG A 1 27 ? 4.439 21.008 3.806 1.00 0.00 329 ARG A CA 4
ATOM 3814 C C . ARG A 1 27 ? 4.458 21.832 2.501 1.00 0.00 329 ARG A C 4
ATOM 3815 O O . ARG A 1 27 ? 5.309 21.627 1.626 1.00 0.00 329 ARG A O 4
ATOM 3836 N N . GLU A 1 28 ? 3.545 22.802 2.429 1.00 0.00 330 GLU A N 4
ATOM 3837 C CA . GLU A 1 28 ? 3.211 23.528 1.195 1.00 0.00 330 GLU A CA 4
ATOM 3838 C C . GLU A 1 28 ? 4.328 24.531 0.846 1.00 0.00 330 GLU A C 4
ATOM 3839 O O . GLU A 1 28 ? 4.419 25.592 1.469 1.00 0.00 330 GLU A O 4
ATOM 3851 N N . ALA A 1 29 ? 5.164 24.165 -0.135 1.00 0.00 331 ALA A N 4
ATOM 3852 C CA . ALA A 1 29 ? 6.364 24.930 -0.541 1.00 0.00 331 ALA A CA 4
ATOM 3853 C C . ALA A 1 29 ? 7.423 24.943 0.590 1.00 0.00 331 ALA A C 4
ATOM 3854 O O . ALA A 1 29 ? 7.361 25.799 1.492 1.00 0.00 331 ALA A O 4
ATOM 3861 N N . PRO A 1 30 ? 8.402 23.977 0.574 1.00 0.00 332 PRO A N 4
ATOM 3862 C CA . PRO A 1 30 ? 9.510 23.933 1.566 1.00 0.00 332 PRO A CA 4
ATOM 3863 C C . PRO A 1 30 ? 10.445 25.168 1.479 1.00 0.00 332 PRO A C 4
ATOM 3864 O O . PRO A 1 30 ? 11.120 25.510 2.453 1.00 0.00 332 PRO A O 4
ATOM 3875 N N . GLU A 1 31 ? 10.464 25.817 0.294 1.00 0.00 333 GLU A N 4
ATOM 3876 C CA . GLU A 1 31 ? 11.160 27.107 0.076 1.00 0.00 333 GLU A CA 4
ATOM 3877 C C . GLU A 1 31 ? 10.585 28.225 0.975 1.00 0.00 333 GLU A C 4
ATOM 3878 O O . GLU A 1 31 ? 11.326 29.091 1.451 1.00 0.00 333 GLU A O 4
ATOM 3890 N N . LYS A 1 32 ? 9.258 28.182 1.209 1.00 0.00 334 LYS A N 4
ATOM 3891 C CA . LYS A 1 32 ? 8.539 29.203 2.002 1.00 0.00 334 LYS A CA 4
ATOM 3892 C C . LYS A 1 32 ? 8.217 28.705 3.419 1.00 0.00 334 LYS A C 4
ATOM 3893 O O . LYS A 1 32 ? 7.500 29.386 4.164 1.00 0.00 334 LYS A O 4
ATOM 3912 N N . GLN A 1 33 ? 8.749 27.519 3.794 1.00 0.00 335 GLN A N 4
ATOM 3913 C CA . GLN A 1 33 ? 8.676 27.032 5.178 1.00 0.00 335 GLN A CA 4
ATOM 3914 C C . GLN A 1 33 ? 9.748 27.726 6.036 1.00 0.00 335 GLN A C 4
ATOM 3915 O O . GLN A 1 33 ? 10.951 27.518 5.838 1.00 0.00 335 GLN A O 4
ATOM 3929 N N . LEU A 1 34 ? 9.282 28.583 6.956 1.00 0.00 336 LEU A N 4
ATOM 3930 C CA . LEU A 1 34 ? 10.135 29.335 7.887 1.00 0.00 336 LEU A CA 4
ATOM 3931 C C . LEU A 1 34 ? 10.202 28.613 9.239 1.00 0.00 336 LEU A C 4
ATOM 3932 O O . LEU A 1 34 ? 9.285 28.717 10.062 1.00 0.00 336 LEU A O 4
ATOM 3948 N N . LEU A 1 35 ? 11.302 27.882 9.452 1.00 0.00 337 LEU A N 4
ATOM 3949 C CA . LEU A 1 35 ? 11.506 27.073 10.667 1.00 0.00 337 LEU A CA 4
ATOM 3950 C C . LEU A 1 35 ? 12.129 27.952 11.765 1.00 0.00 337 LEU A C 4
ATOM 3951 O O . LEU A 1 35 ? 13.309 28.310 11.688 1.00 0.00 337 LEU A O 4
ATOM 3967 N N . CYS A 1 36 ? 11.299 28.335 12.759 1.00 0.00 338 CYS A N 4
ATOM 3968 C CA . CYS A 1 36 ? 11.777 29.058 13.950 1.00 0.00 338 CYS A CA 4
ATOM 3969 C C . CYS A 1 36 ? 12.643 28.119 14.790 1.00 0.00 338 CYS A C 4
ATOM 3970 O O . CYS A 1 36 ? 12.109 27.216 15.430 1.00 0.00 338 CYS A O 4
ATOM 3977 N N . ASP A 1 37 ? 13.970 28.340 14.763 1.00 0.00 339 ASP A N 4
ATOM 3978 C CA . ASP A 1 37 ? 14.968 27.443 15.395 1.00 0.00 339 ASP A CA 4
ATOM 3979 C C . ASP A 1 37 ? 14.680 27.203 16.894 1.00 0.00 339 ASP A C 4
ATOM 3980 O O . ASP A 1 37 ? 14.801 26.080 17.382 1.00 0.00 339 ASP A O 4
ATOM 3989 N N . GLU A 1 38 ? 14.277 28.281 17.594 1.00 0.00 340 GLU A N 4
ATOM 3990 C CA . GLU A 1 38 ? 14.003 28.257 19.047 1.00 0.00 340 GLU A CA 4
ATOM 3991 C C . GLU A 1 38 ? 12.814 27.327 19.403 1.00 0.00 340 GLU A C 4
ATOM 3992 O O . GLU A 1 38 ? 12.824 26.653 20.435 1.00 0.00 340 GLU A O 4
ATOM 4004 N N . CYS A 1 39 ? 11.798 27.306 18.529 1.00 0.00 341 CYS A N 4
ATOM 4005 C CA . CYS A 1 39 ? 10.553 26.537 18.759 1.00 0.00 341 CYS A CA 4
ATOM 4006 C C . CYS A 1 39 ? 10.542 25.219 17.954 1.00 0.00 341 CYS A C 4
ATOM 4007 O O . CYS A 1 39 ? 9.674 24.365 18.174 1.00 0.00 341 CYS A O 4
ATOM 4014 N N . ASP A 1 40 ? 11.503 25.095 17.015 1.00 0.00 342 ASP A N 4
ATOM 4015 C CA . ASP A 1 40 ? 11.673 23.938 16.098 1.00 0.00 342 ASP A CA 4
ATOM 4016 C C . ASP A 1 40 ? 10.406 23.624 15.258 1.00 0.00 342 ASP A C 4
ATOM 4017 O O . ASP A 1 40 ? 10.237 22.507 14.752 1.00 0.00 342 ASP A O 4
ATOM 4026 N N . MET A 1 41 ? 9.541 24.639 15.078 1.00 0.00 343 MET A N 4
ATOM 4027 C CA . MET A 1 41 ? 8.317 24.530 14.262 1.00 0.00 343 MET A CA 4
ATOM 4028 C C . MET A 1 41 ? 8.469 25.336 12.976 1.00 0.00 343 MET A C 4
ATOM 4029 O O . MET A 1 41 ? 8.997 26.463 12.991 1.00 0.00 343 MET A O 4
ATOM 4043 N N . ALA A 1 42 ? 7.982 24.744 11.879 1.00 0.00 344 ALA A N 4
ATOM 4044 C CA . ALA A 1 42 ? 7.958 25.376 10.558 1.00 0.00 344 ALA A CA 4
ATOM 4045 C C . ALA A 1 42 ? 6.697 26.234 10.415 1.00 0.00 344 ALA A C 4
ATOM 4046 O O . ALA A 1 42 ? 5.635 25.907 10.968 1.00 0.00 344 ALA A O 4
ATOM 4053 N N . PHE A 1 43 ? 6.836 27.342 9.700 1.00 0.00 345 PHE A N 4
ATOM 4054 C CA . PHE A 1 43 ? 5.733 28.252 9.354 1.00 0.00 345 PHE A CA 4
ATOM 4055 C C . PHE A 1 43 ? 5.644 28.350 7.829 1.00 0.00 345 PHE A C 4
ATOM 4056 O O . PHE A 1 43 ? 6.304 27.606 7.113 1.00 0.00 345 PHE A O 4
ATOM 4073 N N . HIS A 1 44 ? 4.774 29.229 7.351 1.00 0.00 346 HIS A N 4
ATOM 4074 C CA . HIS A 1 44 ? 4.723 29.652 5.941 1.00 0.00 346 HIS A CA 4
ATOM 4075 C C . HIS A 1 44 ? 4.611 31.179 5.931 1.00 0.00 346 HIS A C 4
ATOM 4076 O O . HIS A 1 44 ? 4.162 31.754 6.927 1.00 0.00 346 HIS A O 4
ATOM 4090 N N . LEU A 1 45 ? 5.010 31.823 4.820 1.00 0.00 347 LEU A N 4
ATOM 4091 C CA . LEU A 1 45 ? 4.872 33.291 4.636 1.00 0.00 347 LEU A CA 4
ATOM 4092 C C . LEU A 1 45 ? 3.413 33.752 4.846 1.00 0.00 347 LEU A C 4
ATOM 4093 O O . LEU A 1 45 ? 3.153 34.748 5.514 1.00 0.00 347 LEU A O 4
ATOM 4109 N N . TYR A 1 46 ? 2.483 32.962 4.299 1.00 0.00 348 TYR A N 4
ATOM 4110 C CA . TYR A 1 46 ? 1.026 33.207 4.368 1.00 0.00 348 TYR A CA 4
ATOM 4111 C C . TYR A 1 46 ? 0.386 32.544 5.623 1.00 0.00 348 TYR A C 4
ATOM 4112 O O . TYR A 1 46 ? -0.841 32.457 5.724 1.00 0.00 348 TYR A O 4
ATOM 4130 N N . CYS A 1 47 ? 1.225 32.070 6.567 1.00 0.00 349 CYS A N 4
ATOM 4131 C CA . CYS A 1 47 ? 0.771 31.522 7.878 1.00 0.00 349 CYS A CA 4
ATOM 4132 C C . CYS A 1 47 ? 1.291 32.399 9.034 1.00 0.00 349 CYS A C 4
ATOM 4133 O O . CYS A 1 47 ? 1.324 31.969 10.195 1.00 0.00 349 CYS A O 4
ATOM 4140 N N . LEU A 1 48 ? 1.704 33.631 8.695 1.00 0.00 350 LEU A N 4
ATOM 4141 C CA . LEU A 1 48 ? 2.207 34.624 9.661 1.00 0.00 350 LEU A CA 4
ATOM 4142 C C . LEU A 1 48 ? 1.086 35.622 10.013 1.00 0.00 350 LEU A C 4
ATOM 4143 O O . LEU A 1 48 ? -0.073 35.422 9.630 1.00 0.00 350 LEU A O 4
ATOM 4159 N N . LYS A 1 49 ? 1.429 36.677 10.772 1.00 0.00 351 LYS A N 4
ATOM 4160 C CA . LYS A 1 49 ? 0.471 37.727 11.144 1.00 0.00 351 LYS A CA 4
ATOM 4161 C C . LYS A 1 49 ? 1.253 39.039 11.404 1.00 0.00 351 LYS A C 4
ATOM 4162 O O . LYS A 1 49 ? 1.787 39.221 12.505 1.00 0.00 351 LYS A O 4
ATOM 4181 N N . PRO A 1 50 ? 1.396 39.957 10.380 1.00 0.00 352 PRO A N 4
ATOM 4182 C CA . PRO A 1 50 ? 0.813 39.815 9.013 1.00 0.00 352 PRO A CA 4
ATOM 4183 C C . PRO A 1 50 ? 1.685 38.920 8.086 1.00 0.00 352 PRO A C 4
ATOM 4184 O O . PRO A 1 50 ? 2.864 38.677 8.396 1.00 0.00 352 PRO A O 4
ATOM 4195 N N . PRO A 1 51 ? 1.116 38.388 6.947 1.00 0.00 353 PRO A N 4
ATOM 4196 C CA . PRO A 1 51 ? 1.890 37.577 5.976 1.00 0.00 353 PRO A CA 4
ATOM 4197 C C . PRO A 1 51 ? 3.034 38.387 5.332 1.00 0.00 353 PRO A C 4
ATOM 4198 O O . PRO A 1 51 ? 2.826 39.527 4.897 1.00 0.00 353 PRO A O 4
ATOM 4209 N N . LEU A 1 52 ? 4.245 37.808 5.304 1.00 0.00 354 LEU A N 4
ATOM 4210 C CA . LEU A 1 52 ? 5.426 38.445 4.688 1.00 0.00 354 LEU A CA 4
ATOM 4211 C C . LEU A 1 52 ? 5.528 38.058 3.202 1.00 0.00 354 LEU A C 4
ATOM 4212 O O . LEU A 1 52 ? 5.148 36.944 2.825 1.00 0.00 354 LEU A O 4
ATOM 4228 N N . THR A 1 53 ? 6.038 38.986 2.373 1.00 0.00 355 THR A N 4
ATOM 4229 C CA . THR A 1 53 ? 6.173 38.782 0.915 1.00 0.00 355 THR A CA 4
ATOM 4230 C C . THR A 1 53 ? 7.300 37.771 0.604 1.00 0.00 355 THR A C 4
ATOM 4231 O O . THR A 1 53 ? 7.177 36.937 -0.299 1.00 0.00 355 THR A O 4
ATOM 4242 N N . SER A 1 54 ? 8.378 37.847 1.396 1.00 0.00 356 SER A N 4
ATOM 4243 C CA . SER A 1 54 ? 9.586 37.021 1.239 1.00 0.00 356 SER A CA 4
ATOM 4244 C C . SER A 1 54 ? 10.236 36.808 2.622 1.00 0.00 356 SER A C 4
ATOM 4245 O O . SER A 1 54 ? 9.657 37.193 3.652 1.00 0.00 356 SER A O 4
ATOM 4253 N N . VAL A 1 55 ? 11.421 36.172 2.647 1.00 0.00 357 VAL A N 4
ATOM 4254 C CA . VAL A 1 55 ? 12.204 36.018 3.881 1.00 0.00 357 VAL A CA 4
ATOM 4255 C C . VAL A 1 55 ? 12.738 37.412 4.338 1.00 0.00 357 VAL A C 4
ATOM 4256 O O . VAL A 1 55 ? 13.301 38.150 3.518 1.00 0.00 357 VAL A O 4
ATOM 4269 N N . PRO A 1 56 ? 12.509 37.821 5.635 1.00 0.00 358 PRO A N 4
ATOM 4270 C CA . PRO A 1 56 ? 12.931 39.158 6.162 1.00 0.00 358 PRO A CA 4
ATOM 4271 C C . PRO A 1 56 ? 14.473 39.344 6.140 1.00 0.00 358 PRO A C 4
ATOM 4272 O O . PRO A 1 56 ? 15.203 38.356 6.029 1.00 0.00 358 PRO A O 4
ATOM 4283 N N . PRO A 1 57 ? 15.006 40.612 6.283 1.00 0.00 359 PRO A N 4
ATOM 4284 C CA . PRO A 1 57 ? 16.479 40.878 6.256 1.00 0.00 359 PRO A CA 4
ATOM 4285 C C . PRO A 1 57 ? 17.230 40.270 7.476 1.00 0.00 359 PRO A C 4
ATOM 4286 O O . PRO A 1 57 ? 18.465 40.345 7.563 1.00 0.00 359 PRO A O 4
ATOM 4297 N N . GLU A 1 58 ? 16.462 39.704 8.425 1.00 0.00 360 GLU A N 4
ATOM 4298 C CA . GLU A 1 58 ? 16.982 38.966 9.582 1.00 0.00 360 GLU A CA 4
ATOM 4299 C C . GLU A 1 58 ? 17.072 37.462 9.230 1.00 0.00 360 GLU A C 4
ATOM 4300 O O . GLU A 1 58 ? 16.032 36.822 9.006 1.00 0.00 360 GLU A O 4
ATOM 4312 N N . PRO A 1 59 ? 18.311 36.883 9.149 1.00 0.00 361 PRO A N 4
ATOM 4313 C CA . PRO A 1 59 ? 18.512 35.453 8.814 1.00 0.00 361 PRO A CA 4
ATOM 4314 C C . PRO A 1 59 ? 18.092 34.506 9.967 1.00 0.00 361 PRO A C 4
ATOM 4315 O O . PRO A 1 59 ? 17.645 33.375 9.730 1.00 0.00 361 PRO A O 4
ATOM 4326 N N . GLU A 1 60 ? 18.236 34.999 11.212 1.00 0.00 362 GLU A N 4
ATOM 4327 C CA . GLU A 1 60 ? 17.795 34.301 12.434 1.00 0.00 362 GLU A CA 4
ATOM 4328 C C . GLU A 1 60 ? 16.267 34.471 12.591 1.00 0.00 362 GLU A C 4
ATOM 4329 O O . GLU A 1 60 ? 15.782 35.364 13.299 1.00 0.00 362 GLU A O 4
ATOM 4341 N N . TRP A 1 61 ? 15.506 33.630 11.866 1.00 0.00 363 TRP A N 4
ATOM 4342 C CA . TRP A 1 61 ? 14.050 33.764 11.813 1.00 0.00 363 TRP A CA 4
ATOM 4343 C C . TRP A 1 61 ? 13.416 33.264 13.118 1.00 0.00 363 TRP A C 4
ATOM 4344 O O . TRP A 1 61 ? 13.476 32.066 13.448 1.00 0.00 363 TRP A O 4
ATOM 4365 N N . TYR A 1 62 ? 12.817 34.206 13.854 1.00 0.00 364 TYR A N 4
ATOM 4366 C CA . TYR A 1 62 ? 12.001 33.919 15.030 1.00 0.00 364 TYR A CA 4
ATOM 4367 C C . TYR A 1 62 ? 10.546 34.288 14.729 1.00 0.00 364 TYR A C 4
ATOM 4368 O O . TYR A 1 62 ? 10.269 35.263 14.015 1.00 0.00 364 TYR A O 4
ATOM 4386 N N . CYS A 1 63 ? 9.628 33.480 15.255 1.00 0.00 365 CYS A N 4
ATOM 4387 C CA . CYS A 1 63 ? 8.182 33.669 15.078 1.00 0.00 365 CYS A CA 4
ATOM 4388 C C . CYS A 1 63 ? 7.675 34.829 15.958 1.00 0.00 365 CYS A C 4
ATOM 4389 O O . CYS A 1 63 ? 8.313 35.146 16.972 1.00 0.00 365 CYS A O 4
ATOM 4396 N N . PRO A 1 64 ? 6.524 35.489 15.596 1.00 0.00 366 PRO A N 4
ATOM 4397 C CA . PRO A 1 64 ? 5.843 36.454 16.504 1.00 0.00 366 PRO A CA 4
ATOM 4398 C C . PRO A 1 64 ? 5.456 35.783 17.842 1.00 0.00 366 PRO A C 4
ATOM 4399 O O . PRO A 1 64 ? 5.410 36.428 18.889 1.00 0.00 366 PRO A O 4
ATOM 4410 N N . SER A 1 65 ? 5.249 34.456 17.779 1.00 0.00 367 SER A N 4
ATOM 4411 C CA . SER A 1 65 ? 4.893 33.612 18.927 1.00 0.00 367 SER A CA 4
ATOM 4412 C C . SER A 1 65 ? 6.050 33.478 19.963 1.00 0.00 367 SER A C 4
ATOM 4413 O O . SER A 1 65 ? 5.843 32.944 21.051 1.00 0.00 367 SER A O 4
ATOM 4421 N N . CYS A 1 66 ? 7.263 33.963 19.611 1.00 0.00 368 CYS A N 4
ATOM 4422 C CA . CYS A 1 66 ? 8.419 34.009 20.539 1.00 0.00 368 CYS A CA 4
ATOM 4423 C C . CYS A 1 66 ? 8.292 35.185 21.536 1.00 0.00 368 CYS A C 4
ATOM 4424 O O . CYS A 1 66 ? 8.817 35.111 22.650 1.00 0.00 368 CYS A O 4
ATOM 4431 N N . ARG A 1 67 ? 7.584 36.262 21.128 1.00 0.00 369 ARG A N 4
ATOM 4432 C CA . ARG A 1 67 ? 7.570 37.541 21.878 1.00 0.00 369 ARG A CA 4
ATOM 4433 C C . ARG A 1 67 ? 6.146 38.001 22.257 1.00 0.00 369 ARG A C 4
ATOM 4434 O O . ARG A 1 67 ? 5.994 38.926 23.064 1.00 0.00 369 ARG A O 4
ATOM 4455 N N . THR A 1 68 ? 5.104 37.367 21.683 1.00 0.00 370 THR A N 4
ATOM 4456 C CA . THR A 1 68 ? 3.700 37.752 21.951 1.00 0.00 370 THR A CA 4
ATOM 4457 C C . THR A 1 68 ? 3.199 37.168 23.292 1.00 0.00 370 THR A C 4
ATOM 4458 O O . THR A 1 68 ? 3.722 36.156 23.781 1.00 0.00 370 THR A O 4
ATOM 4469 N N . ASP A 1 69 ? 2.177 37.826 23.866 1.00 0.00 371 ASP A N 4
ATOM 4470 C CA . ASP A 1 69 ? 1.486 37.360 25.090 1.00 0.00 371 ASP A CA 4
ATOM 4471 C C . ASP A 1 69 ? 0.492 36.235 24.756 1.00 0.00 371 ASP A C 4
ATOM 4472 O O . ASP A 1 69 ? 0.084 35.479 25.639 1.00 0.00 371 ASP A O 4
ATOM 4481 N N . SER A 1 70 ? 0.111 36.140 23.461 1.00 0.00 372 SER A N 4
ATOM 4482 C CA . SER A 1 70 ? -0.859 35.153 22.942 1.00 0.00 372 SER A CA 4
ATOM 4483 C C . SER A 1 70 ? -0.359 33.691 23.119 1.00 0.00 372 SER A C 4
ATOM 4484 O O . SER A 1 70 ? -1.145 32.743 23.052 1.00 0.00 372 SER A O 4
ATOM 4492 N N . SER A 1 71 ? 0.959 33.527 23.326 1.00 0.00 373 SER A N 4
ATOM 4493 C CA . SER A 1 71 ? 1.575 32.222 23.636 1.00 0.00 373 SER A CA 4
ATOM 4494 C C . SER A 1 71 ? 1.485 31.922 25.152 1.00 0.00 373 SER A C 4
ATOM 4495 O O . SER A 1 71 ? 1.420 32.842 25.978 1.00 0.00 373 SER A O 4
ATOM 4503 N N . GLU A 1 72 ? 1.484 30.624 25.490 1.00 0.00 374 GLU A N 4
ATOM 4504 C CA . GLU A 1 72 ? 1.386 30.132 26.876 1.00 0.00 374 GLU A CA 4
ATOM 4505 C C . GLU A 1 72 ? 2.766 30.206 27.567 1.00 0.00 374 GLU A C 4
ATOM 4506 O O . GLU A 1 72 ? 3.802 30.061 26.897 1.00 0.00 374 GLU A O 4
ATOM 4518 N N . VAL A 1 73 ? 2.774 30.416 28.901 1.00 0.00 375 VAL A N 4
ATOM 4519 C CA . VAL A 1 73 ? 4.020 30.541 29.672 1.00 0.00 375 VAL A CA 4
ATOM 4520 C C . VAL A 1 73 ? 4.734 29.168 29.766 1.00 0.00 375 VAL A C 4
ATOM 4521 O O . VAL A 1 73 ? 4.136 28.158 30.174 1.00 0.00 375 VAL A O 4
ATOM 4534 N N . VAL A 1 74 ? 5.995 29.133 29.310 1.00 0.00 376 VAL A N 4
ATOM 4535 C CA . VAL A 1 74 ? 6.787 27.896 29.216 1.00 0.00 376 VAL A CA 4
ATOM 4536 C C . VAL A 1 74 ? 8.295 28.225 29.277 1.00 0.00 376 VAL A C 4
ATOM 4537 O O . VAL A 1 74 ? 8.722 29.318 28.871 1.00 0.00 376 VAL A O 4
ATOM 4550 N N . GLN A 1 75 ? 9.083 27.289 29.827 1.00 0.00 377 GLN A N 4
ATOM 4551 C CA . GLN A 1 75 ? 10.546 27.402 29.891 1.00 0.00 377 GLN A CA 4
ATOM 4552 C C . GLN A 1 75 ? 11.170 26.998 28.538 1.00 0.00 377 GLN A C 4
ATOM 4553 O O . GLN A 1 75 ? 11.212 25.809 28.196 1.00 0.00 377 GLN A O 4
ATOM 4567 N N . ALA A 1 76 ? 11.599 28.007 27.751 1.00 0.00 378 ALA A N 4
ATOM 4568 C CA . ALA A 1 76 ? 12.372 27.791 26.518 1.00 0.00 378 ALA A CA 4
ATOM 4569 C C . ALA A 1 76 ? 13.783 27.300 26.902 1.00 0.00 378 ALA A C 4
ATOM 4570 O O . ALA A 1 76 ? 14.613 28.081 27.386 1.00 0.00 378 ALA A O 4
ATOM 4577 N N . GLY A 1 77 ? 14.028 25.996 26.700 1.00 0.00 379 GLY A N 4
ATOM 4578 C CA . GLY A 1 77 ? 15.215 25.322 27.230 1.00 0.00 379 GLY A CA 4
ATOM 4579 C C . GLY A 1 77 ? 14.977 24.832 28.648 1.00 0.00 379 GLY A C 4
ATOM 4580 O O . GLY A 1 77 ? 15.693 25.211 29.587 1.00 0.00 379 GLY A O 4
ATOM 4584 N N . GLU A 1 78 ? 13.935 23.999 28.792 1.00 0.00 380 GLU A N 4
ATOM 4585 C CA . GLU A 1 78 ? 13.502 23.443 30.081 1.00 0.00 380 GLU A CA 4
ATOM 4586 C C . GLU A 1 78 ? 14.450 22.288 30.516 1.00 0.00 380 GLU A C 4
ATOM 4601 N N . SER A 1 1 ? 13.533 11.144 -1.010 1.00 0.00 303 SER A N 5
ATOM 4602 C CA . SER A 1 1 ? 12.827 12.157 -1.805 1.00 0.00 303 SER A CA 5
ATOM 4603 C C . SER A 1 1 ? 12.167 13.202 -0.871 1.00 0.00 303 SER A C 5
ATOM 4604 O O . SER A 1 1 ? 12.140 14.404 -1.182 1.00 0.00 303 SER A O 5
ATOM 4612 N N . GLY A 1 2 ? 11.638 12.724 0.280 1.00 0.00 304 GLY A N 5
ATOM 4613 C CA . GLY A 1 2 ? 11.102 13.604 1.332 1.00 0.00 304 GLY A CA 5
ATOM 4614 C C . GLY A 1 2 ? 12.177 13.964 2.366 1.00 0.00 304 GLY A C 5
ATOM 4615 O O . GLY A 1 2 ? 13.093 13.158 2.578 1.00 0.00 304 GLY A O 5
ATOM 4619 N N . PRO A 1 3 ? 12.103 15.164 3.037 1.00 0.00 305 PRO A N 5
ATOM 4620 C CA . PRO A 1 3 ? 13.105 15.583 4.062 1.00 0.00 305 PRO A CA 5
ATOM 4621 C C . PRO A 1 3 ? 13.123 14.642 5.290 1.00 0.00 305 PRO A C 5
ATOM 4622 O O . PRO A 1 3 ? 12.062 14.261 5.813 1.00 0.00 305 PRO A O 5
ATOM 4633 N N . SER A 1 4 ? 14.345 14.273 5.729 1.00 0.00 306 SER A N 5
ATOM 4634 C CA . SER A 1 4 ? 14.561 13.340 6.847 1.00 0.00 306 SER A CA 5
ATOM 4635 C C . SER A 1 4 ? 14.086 13.936 8.193 1.00 0.00 306 SER A C 5
ATOM 4636 O O . SER A 1 4 ? 13.921 15.161 8.329 1.00 0.00 306 SER A O 5
ATOM 4644 N N . CYS A 1 5 ? 13.894 13.056 9.185 1.00 0.00 307 CYS A N 5
ATOM 4645 C CA . CYS A 1 5 ? 13.250 13.407 10.460 1.00 0.00 307 CYS A CA 5
ATOM 4646 C C . CYS A 1 5 ? 13.905 12.699 11.658 1.00 0.00 307 CYS A C 5
ATOM 4647 O O . CYS A 1 5 ? 13.711 11.498 11.855 1.00 0.00 307 CYS A O 5
ATOM 4654 N N . ARG A 1 6 ? 14.689 13.461 12.451 1.00 0.00 308 ARG A N 5
ATOM 4655 C CA . ARG A 1 6 ? 15.159 13.002 13.773 1.00 0.00 308 ARG A CA 5
ATOM 4656 C C . ARG A 1 6 ? 13.962 13.046 14.749 1.00 0.00 308 ARG A C 5
ATOM 4657 O O . ARG A 1 6 ? 13.726 12.116 15.526 1.00 0.00 308 ARG A O 5
ATOM 4678 N N . PHE A 1 7 ? 13.187 14.148 14.634 1.00 0.00 309 PHE A N 5
ATOM 4679 C CA . PHE A 1 7 ? 12.020 14.449 15.494 1.00 0.00 309 PHE A CA 5
ATOM 4680 C C . PHE A 1 7 ? 10.819 13.501 15.245 1.00 0.00 309 PHE A C 5
ATOM 4681 O O . PHE A 1 7 ? 9.798 13.604 15.928 1.00 0.00 309 PHE A O 5
ATOM 4698 N N . CYS A 1 8 ? 10.918 12.598 14.253 1.00 0.00 310 CYS A N 5
ATOM 4699 C CA . CYS A 1 8 ? 9.809 11.671 13.912 1.00 0.00 310 CYS A CA 5
ATOM 4700 C C . CYS A 1 8 ? 10.332 10.246 13.653 1.00 0.00 310 CYS A C 5
ATOM 4701 O O . CYS A 1 8 ? 9.531 9.345 13.389 1.00 0.00 310 CYS A O 5
ATOM 4708 N N . LYS A 1 9 ? 11.684 10.062 13.713 1.00 0.00 311 LYS A N 5
ATOM 4709 C CA . LYS A 1 9 ? 12.380 8.773 13.422 1.00 0.00 311 LYS A CA 5
ATOM 4710 C C . LYS A 1 9 ? 12.127 8.272 11.975 1.00 0.00 311 LYS A C 5
ATOM 4711 O O . LYS A 1 9 ? 12.440 7.116 11.654 1.00 0.00 311 LYS A O 5
ATOM 4730 N N . ASP A 1 10 ? 11.588 9.173 11.117 1.00 0.00 312 ASP A N 5
ATOM 4731 C CA . ASP A 1 10 ? 11.130 8.858 9.738 1.00 0.00 312 ASP A CA 5
ATOM 4732 C C . ASP A 1 10 ? 10.074 7.734 9.723 1.00 0.00 312 ASP A C 5
ATOM 4733 O O . ASP A 1 10 ? 9.962 6.985 8.744 1.00 0.00 312 ASP A O 5
ATOM 4742 N N . ASP A 1 11 ? 9.274 7.651 10.809 1.00 0.00 313 ASP A N 5
ATOM 4743 C CA . ASP A 1 11 ? 8.217 6.630 10.960 1.00 0.00 313 ASP A CA 5
ATOM 4744 C C . ASP A 1 11 ? 7.085 6.901 9.949 1.00 0.00 313 ASP A C 5
ATOM 4745 O O . ASP A 1 11 ? 6.665 8.046 9.777 1.00 0.00 313 ASP A O 5
ATOM 4754 N N . GLU A 1 12 ? 6.617 5.841 9.300 1.00 0.00 314 GLU A N 5
ATOM 4755 C CA . GLU A 1 12 ? 5.637 5.926 8.201 1.00 0.00 314 GLU A CA 5
ATOM 4756 C C . GLU A 1 12 ? 4.202 6.102 8.737 1.00 0.00 314 GLU A C 5
ATOM 4757 O O . GLU A 1 12 ? 3.346 6.697 8.071 1.00 0.00 314 GLU A O 5
ATOM 4769 N N . ASN A 1 13 ? 3.962 5.566 9.948 1.00 0.00 315 ASN A N 5
ATOM 4770 C CA . ASN A 1 13 ? 2.617 5.500 10.553 1.00 0.00 315 ASN A CA 5
ATOM 4771 C C . ASN A 1 13 ? 2.332 6.748 11.396 1.00 0.00 315 ASN A C 5
ATOM 4772 O O . ASN A 1 13 ? 1.187 7.217 11.445 1.00 0.00 315 ASN A O 5
ATOM 4783 N N . LYS A 1 14 ? 3.364 7.259 12.095 1.00 0.00 316 LYS A N 5
ATOM 4784 C CA . LYS A 1 14 ? 3.220 8.459 12.938 1.00 0.00 316 LYS A CA 5
ATOM 4785 C C . LYS A 1 14 ? 3.294 9.726 12.050 1.00 0.00 316 LYS A C 5
ATOM 4786 O O . LYS A 1 14 ? 4.183 9.814 11.197 1.00 0.00 316 LYS A O 5
ATOM 4805 N N . PRO A 1 15 ? 2.356 10.719 12.221 1.00 0.00 317 PRO A N 5
ATOM 4806 C CA . PRO A 1 15 ? 2.366 11.986 11.437 1.00 0.00 317 PRO A CA 5
ATOM 4807 C C . PRO A 1 15 ? 3.572 12.901 11.771 1.00 0.00 317 PRO A C 5
ATOM 4808 O O . PRO A 1 15 ? 4.320 12.667 12.730 1.00 0.00 317 PRO A O 5
ATOM 4819 N N . CYS A 1 16 ? 3.729 13.959 10.961 1.00 0.00 318 CYS A N 5
ATOM 4820 C CA . CYS A 1 16 ? 4.844 14.910 11.051 1.00 0.00 318 CYS A CA 5
ATOM 4821 C C . CYS A 1 16 ? 4.281 16.347 11.024 1.00 0.00 318 CYS A C 5
ATOM 4822 O O . CYS A 1 16 ? 3.818 16.817 9.987 1.00 0.00 318 CYS A O 5
ATOM 4829 N N . ARG A 1 17 ? 4.310 17.028 12.189 1.00 0.00 319 ARG A N 5
ATOM 4830 C CA . ARG A 1 17 ? 3.722 18.381 12.369 1.00 0.00 319 ARG A CA 5
ATOM 4831 C C . ARG A 1 17 ? 4.805 19.424 12.694 1.00 0.00 319 ARG A C 5
ATOM 4832 O O . ARG A 1 17 ? 4.725 20.573 12.256 1.00 0.00 319 ARG A O 5
ATOM 4853 N N . LYS A 1 18 ? 5.819 18.985 13.465 1.00 0.00 320 LYS A N 5
ATOM 4854 C CA . LYS A 1 18 ? 6.897 19.857 13.977 1.00 0.00 320 LYS A CA 5
ATOM 4855 C C . LYS A 1 18 ? 7.789 20.405 12.847 1.00 0.00 320 LYS A C 5
ATOM 4856 O O . LYS A 1 18 ? 8.104 21.593 12.808 1.00 0.00 320 LYS A O 5
ATOM 4875 N N . CYS A 1 19 ? 8.154 19.525 11.906 1.00 0.00 321 CYS A N 5
ATOM 4876 C CA . CYS A 1 19 ? 9.051 19.876 10.782 1.00 0.00 321 CYS A CA 5
ATOM 4877 C C . CYS A 1 19 ? 8.213 20.229 9.536 1.00 0.00 321 CYS A C 5
ATOM 4878 O O . CYS A 1 19 ? 8.754 20.463 8.450 1.00 0.00 321 CYS A O 5
ATOM 4885 N N . ALA A 1 20 ? 6.884 20.241 9.716 1.00 0.00 322 ALA A N 5
ATOM 4886 C CA . ALA A 1 20 ? 5.936 20.794 8.754 1.00 0.00 322 ALA A CA 5
ATOM 4887 C C . ALA A 1 20 ? 5.477 22.166 9.263 1.00 0.00 322 ALA A C 5
ATOM 4888 O O . ALA A 1 20 ? 5.842 22.581 10.377 1.00 0.00 322 ALA A O 5
ATOM 4895 N N . CYS A 1 21 ? 4.660 22.853 8.467 1.00 0.00 323 CYS A N 5
ATOM 4896 C CA . CYS A 1 21 ? 4.035 24.111 8.884 1.00 0.00 323 CYS A CA 5
ATOM 4897 C C . CYS A 1 21 ? 2.862 23.808 9.815 1.00 0.00 323 CYS A C 5
ATOM 4898 O O . CYS A 1 21 ? 1.800 23.374 9.358 1.00 0.00 323 CYS A O 5
ATOM 4905 N N . HIS A 1 22 ? 3.088 24.058 11.117 1.00 0.00 324 HIS A N 5
ATOM 4906 C CA . HIS A 1 22 ? 2.209 23.635 12.215 1.00 0.00 324 HIS A CA 5
ATOM 4907 C C . HIS A 1 22 ? 0.805 24.258 12.082 1.00 0.00 324 HIS A C 5
ATOM 4908 O O . HIS A 1 22 ? -0.204 23.602 12.358 1.00 0.00 324 HIS A O 5
ATOM 4922 N N . VAL A 1 23 ? 0.777 25.515 11.609 1.00 0.00 325 VAL A N 5
ATOM 4923 C CA . VAL A 1 23 ? -0.441 26.340 11.552 1.00 0.00 325 VAL A CA 5
ATOM 4924 C C . VAL A 1 23 ? -1.536 25.698 10.666 1.00 0.00 325 VAL A C 5
ATOM 4925 O O . VAL A 1 23 ? -2.689 25.590 11.083 1.00 0.00 325 VAL A O 5
ATOM 4938 N N . CYS A 1 24 ? -1.164 25.256 9.453 1.00 0.00 326 CYS A N 5
ATOM 4939 C CA . CYS A 1 24 ? -2.122 24.630 8.502 1.00 0.00 326 CYS A CA 5
ATOM 4940 C C . CYS A 1 24 ? -1.875 23.110 8.369 1.00 0.00 326 CYS A C 5
ATOM 4941 O O . CYS A 1 24 ? -2.528 22.443 7.554 1.00 0.00 326 CYS A O 5
ATOM 4948 N N . GLY A 1 25 ? -0.941 22.578 9.196 1.00 0.00 327 GLY A N 5
ATOM 4949 C CA . GLY A 1 25 ? -0.622 21.137 9.241 1.00 0.00 327 GLY A CA 5
ATOM 4950 C C . GLY A 1 25 ? -0.162 20.551 7.903 1.00 0.00 327 GLY A C 5
ATOM 4951 O O . GLY A 1 25 ? -0.575 19.443 7.532 1.00 0.00 327 GLY A O 5
ATOM 4955 N N . GLY A 1 26 ? 0.704 21.296 7.187 1.00 0.00 328 GLY A N 5
ATOM 4956 C CA . GLY A 1 26 ? 1.150 20.909 5.837 1.00 0.00 328 GLY A CA 5
ATOM 4957 C C . GLY A 1 26 ? 2.610 21.257 5.586 1.00 0.00 328 GLY A C 5
ATOM 4958 O O . GLY A 1 26 ? 3.076 22.308 6.024 1.00 0.00 328 GLY A O 5
ATOM 4962 N N . ARG A 1 27 ? 3.332 20.383 4.851 1.00 0.00 329 ARG A N 5
ATOM 4963 C CA . ARG A 1 27 ? 4.790 20.540 4.602 1.00 0.00 329 ARG A CA 5
ATOM 4964 C C . ARG A 1 27 ? 5.059 20.967 3.130 1.00 0.00 329 ARG A C 5
ATOM 4965 O O . ARG A 1 27 ? 6.151 20.775 2.585 1.00 0.00 329 ARG A O 5
ATOM 4986 N N . GLU A 1 28 ? 4.048 21.608 2.519 1.00 0.00 330 GLU A N 5
ATOM 4987 C CA . GLU A 1 28 ? 4.113 22.077 1.117 1.00 0.00 330 GLU A CA 5
ATOM 4988 C C . GLU A 1 28 ? 4.832 23.436 1.027 1.00 0.00 330 GLU A C 5
ATOM 4989 O O . GLU A 1 28 ? 4.972 24.128 2.039 1.00 0.00 330 GLU A O 5
ATOM 5001 N N . ALA A 1 29 ? 5.267 23.796 -0.199 1.00 0.00 331 ALA A N 5
ATOM 5002 C CA . ALA A 1 29 ? 5.965 25.067 -0.499 1.00 0.00 331 ALA A CA 5
ATOM 5003 C C . ALA A 1 29 ? 7.181 25.294 0.431 1.00 0.00 331 ALA A C 5
ATOM 5004 O O . ALA A 1 29 ? 7.105 26.094 1.379 1.00 0.00 331 ALA A O 5
ATOM 5011 N N . PRO A 1 30 ? 8.319 24.572 0.179 1.00 0.00 332 PRO A N 5
ATOM 5012 C CA . PRO A 1 30 ? 9.495 24.587 1.089 1.00 0.00 332 PRO A CA 5
ATOM 5013 C C . PRO A 1 30 ? 10.191 25.964 1.129 1.00 0.00 332 PRO A C 5
ATOM 5014 O O . PRO A 1 30 ? 10.754 26.349 2.155 1.00 0.00 332 PRO A O 5
ATOM 5025 N N . GLU A 1 31 ? 10.113 26.699 -0.001 1.00 0.00 333 GLU A N 5
ATOM 5026 C CA . GLU A 1 31 ? 10.694 28.050 -0.145 1.00 0.00 333 GLU A CA 5
ATOM 5027 C C . GLU A 1 31 ? 9.871 29.109 0.620 1.00 0.00 333 GLU A C 5
ATOM 5028 O O . GLU A 1 31 ? 10.397 30.168 0.978 1.00 0.00 333 GLU A O 5
ATOM 5040 N N . LYS A 1 32 ? 8.573 28.822 0.850 1.00 0.00 334 LYS A N 5
ATOM 5041 C CA . LYS A 1 32 ? 7.668 29.727 1.586 1.00 0.00 334 LYS A CA 5
ATOM 5042 C C . LYS A 1 32 ? 7.643 29.393 3.089 1.00 0.00 334 LYS A C 5
ATOM 5043 O O . LYS A 1 32 ? 7.135 30.187 3.885 1.00 0.00 334 LYS A O 5
ATOM 5062 N N . GLN A 1 33 ? 8.172 28.213 3.473 1.00 0.00 335 GLN A N 5
ATOM 5063 C CA . GLN A 1 33 ? 8.263 27.819 4.890 1.00 0.00 335 GLN A CA 5
ATOM 5064 C C . GLN A 1 33 ? 9.567 28.326 5.520 1.00 0.00 335 GLN A C 5
ATOM 5065 O O . GLN A 1 33 ? 10.618 28.347 4.883 1.00 0.00 335 GLN A O 5
ATOM 5079 N N . LEU A 1 34 ? 9.447 28.742 6.781 1.00 0.00 336 LEU A N 5
ATOM 5080 C CA . LEU A 1 34 ? 10.534 29.284 7.591 1.00 0.00 336 LEU A CA 5
ATOM 5081 C C . LEU A 1 34 ? 10.481 28.613 8.967 1.00 0.00 336 LEU A C 5
ATOM 5082 O O . LEU A 1 34 ? 9.457 28.668 9.663 1.00 0.00 336 LEU A O 5
ATOM 5098 N N . LEU A 1 35 ? 11.593 27.979 9.338 1.00 0.00 337 LEU A N 5
ATOM 5099 C CA . LEU A 1 35 ? 11.718 27.226 10.591 1.00 0.00 337 LEU A CA 5
ATOM 5100 C C . LEU A 1 35 ? 12.194 28.165 11.709 1.00 0.00 337 LEU A C 5
ATOM 5101 O O . LEU A 1 35 ? 13.306 28.695 11.653 1.00 0.00 337 LEU A O 5
ATOM 5117 N N . CYS A 1 36 ? 11.313 28.406 12.693 1.00 0.00 338 CYS A N 5
ATOM 5118 C CA . CYS A 1 36 ? 11.648 29.199 13.884 1.00 0.00 338 CYS A CA 5
ATOM 5119 C C . CYS A 1 36 ? 12.587 28.406 14.795 1.00 0.00 338 CYS A C 5
ATOM 5120 O O . CYS A 1 36 ? 12.176 27.385 15.352 1.00 0.00 338 CYS A O 5
ATOM 5127 N N . ASP A 1 37 ? 13.828 28.900 14.941 1.00 0.00 339 ASP A N 5
ATOM 5128 C CA . ASP A 1 37 ? 14.878 28.254 15.760 1.00 0.00 339 ASP A CA 5
ATOM 5129 C C . ASP A 1 37 ? 14.419 28.044 17.229 1.00 0.00 339 ASP A C 5
ATOM 5130 O O . ASP A 1 37 ? 14.681 26.999 17.829 1.00 0.00 339 ASP A O 5
ATOM 5139 N N . GLU A 1 38 ? 13.713 29.052 17.767 1.00 0.00 340 GLU A N 5
ATOM 5140 C CA . GLU A 1 38 ? 13.183 29.047 19.149 1.00 0.00 340 GLU A CA 5
ATOM 5141 C C . GLU A 1 38 ? 12.121 27.932 19.372 1.00 0.00 340 GLU A C 5
ATOM 5142 O O . GLU A 1 38 ? 12.019 27.360 20.459 1.00 0.00 340 GLU A O 5
ATOM 5154 N N . CYS A 1 39 ? 11.320 27.639 18.334 1.00 0.00 341 CYS A N 5
ATOM 5155 C CA . CYS A 1 39 ? 10.151 26.734 18.454 1.00 0.00 341 CYS A CA 5
ATOM 5156 C C . CYS A 1 39 ? 10.409 25.348 17.837 1.00 0.00 341 CYS A C 5
ATOM 5157 O O . CYS A 1 39 ? 9.663 24.403 18.122 1.00 0.00 341 CYS A O 5
ATOM 5164 N N . ASP A 1 40 ? 11.446 25.250 16.970 1.00 0.00 342 ASP A N 5
ATOM 5165 C CA . ASP A 1 40 ? 11.717 24.064 16.105 1.00 0.00 342 ASP A CA 5
ATOM 5166 C C . ASP A 1 40 ? 10.524 23.752 15.164 1.00 0.00 342 ASP A C 5
ATOM 5167 O O . ASP A 1 40 ? 10.445 22.672 14.578 1.00 0.00 342 ASP A O 5
ATOM 5176 N N . MET A 1 41 ? 9.633 24.742 14.996 1.00 0.00 343 MET A N 5
ATOM 5177 C CA . MET A 1 41 ? 8.411 24.630 14.179 1.00 0.00 343 MET A CA 5
ATOM 5178 C C . MET A 1 41 ? 8.578 25.422 12.892 1.00 0.00 343 MET A C 5
ATOM 5179 O O . MET A 1 41 ? 9.148 26.522 12.904 1.00 0.00 343 MET A O 5
ATOM 5193 N N . ALA A 1 42 ? 8.048 24.871 11.803 1.00 0.00 344 ALA A N 5
ATOM 5194 C CA . ALA A 1 42 ? 8.056 25.539 10.482 1.00 0.00 344 ALA A CA 5
ATOM 5195 C C . ALA A 1 42 ? 6.741 26.306 10.271 1.00 0.00 344 ALA A C 5
ATOM 5196 O O . ALA A 1 42 ? 5.701 25.928 10.829 1.00 0.00 344 ALA A O 5
ATOM 5203 N N . PHE A 1 43 ? 6.791 27.415 9.505 1.00 0.00 345 PHE A N 5
ATOM 5204 C CA . PHE A 1 43 ? 5.621 28.290 9.257 1.00 0.00 345 PHE A CA 5
ATOM 5205 C C . PHE A 1 43 ? 5.697 28.877 7.841 1.00 0.00 345 PHE A C 5
ATOM 5206 O O . PHE A 1 43 ? 6.746 29.376 7.450 1.00 0.00 345 PHE A O 5
ATOM 5223 N N . HIS A 1 44 ? 4.581 28.828 7.080 1.00 0.00 346 HIS A N 5
ATOM 5224 C CA . HIS A 1 44 ? 4.467 29.573 5.804 1.00 0.00 346 HIS A CA 5
ATOM 5225 C C . HIS A 1 44 ? 4.476 31.083 6.070 1.00 0.00 346 HIS A C 5
ATOM 5226 O O . HIS A 1 44 ? 3.972 31.530 7.106 1.00 0.00 346 HIS A O 5
ATOM 5240 N N . LEU A 1 45 ? 5.012 31.834 5.098 1.00 0.00 347 LEU A N 5
ATOM 5241 C CA . LEU A 1 45 ? 4.955 33.308 5.059 1.00 0.00 347 LEU A CA 5
ATOM 5242 C C . LEU A 1 45 ? 3.510 33.819 5.220 1.00 0.00 347 LEU A C 5
ATOM 5243 O O . LEU A 1 45 ? 3.258 34.808 5.904 1.00 0.00 347 LEU A O 5
ATOM 5259 N N . TYR A 1 46 ? 2.577 33.079 4.604 1.00 0.00 348 TYR A N 5
ATOM 5260 C CA . TYR A 1 46 ? 1.140 33.396 4.589 1.00 0.00 348 TYR A CA 5
ATOM 5261 C C . TYR A 1 46 ? 0.473 33.015 5.932 1.00 0.00 348 TYR A C 5
ATOM 5262 O O . TYR A 1 46 ? -0.533 33.604 6.324 1.00 0.00 348 TYR A O 5
ATOM 5280 N N . CYS A 1 47 ? 1.051 32.009 6.622 1.00 0.00 349 CYS A N 5
ATOM 5281 C CA . CYS A 1 47 ? 0.506 31.473 7.896 1.00 0.00 349 CYS A CA 5
ATOM 5282 C C . CYS A 1 47 ? 1.046 32.229 9.127 1.00 0.00 349 CYS A C 5
ATOM 5283 O O . CYS A 1 47 ? 0.734 31.865 10.267 1.00 0.00 349 CYS A O 5
ATOM 5290 N N . LEU A 1 48 ? 1.879 33.254 8.886 1.00 0.00 350 LEU A N 5
ATOM 5291 C CA . LEU A 1 48 ? 2.384 34.157 9.938 1.00 0.00 350 LEU A CA 5
ATOM 5292 C C . LEU A 1 48 ? 1.331 35.235 10.267 1.00 0.00 350 LEU A C 5
ATOM 5293 O O . LEU A 1 48 ? 0.409 35.470 9.474 1.00 0.00 350 LEU A O 5
ATOM 5309 N N . LYS A 1 49 ? 1.483 35.889 11.430 1.00 0.00 351 LYS A N 5
ATOM 5310 C CA . LYS A 1 49 ? 0.565 36.954 11.881 1.00 0.00 351 LYS A CA 5
ATOM 5311 C C . LYS A 1 49 ? 1.389 38.028 12.626 1.00 0.00 351 LYS A C 5
ATOM 5312 O O . LYS A 1 49 ? 1.715 37.826 13.804 1.00 0.00 351 LYS A O 5
ATOM 5331 N N . PRO A 1 50 ? 1.787 39.181 11.976 1.00 0.00 352 PRO A N 5
ATOM 5332 C CA . PRO A 1 50 ? 1.427 39.560 10.574 1.00 0.00 352 PRO A CA 5
ATOM 5333 C C . PRO A 1 50 ? 2.164 38.713 9.498 1.00 0.00 352 PRO A C 5
ATOM 5334 O O . PRO A 1 50 ? 3.326 38.339 9.705 1.00 0.00 352 PRO A O 5
ATOM 5345 N N . PRO A 1 51 ? 1.492 38.381 8.343 1.00 0.00 353 PRO A N 5
ATOM 5346 C CA . PRO A 1 51 ? 2.112 37.575 7.266 1.00 0.00 353 PRO A CA 5
ATOM 5347 C C . PRO A 1 51 ? 3.191 38.359 6.492 1.00 0.00 353 PRO A C 5
ATOM 5348 O O . PRO A 1 51 ? 3.072 39.578 6.294 1.00 0.00 353 PRO A O 5
ATOM 5359 N N . LEU A 1 52 ? 4.248 37.647 6.078 1.00 0.00 354 LEU A N 5
ATOM 5360 C CA . LEU A 1 52 ? 5.341 38.212 5.275 1.00 0.00 354 LEU A CA 5
ATOM 5361 C C . LEU A 1 52 ? 5.098 37.912 3.787 1.00 0.00 354 LEU A C 5
ATOM 5362 O O . LEU A 1 52 ? 4.457 36.911 3.446 1.00 0.00 354 LEU A O 5
ATOM 5378 N N . THR A 1 53 ? 5.587 38.805 2.921 1.00 0.00 355 THR A N 5
ATOM 5379 C CA . THR A 1 53 ? 5.526 38.641 1.458 1.00 0.00 355 THR A CA 5
ATOM 5380 C C . THR A 1 53 ? 6.626 37.675 0.982 1.00 0.00 355 THR A C 5
ATOM 5381 O O . THR A 1 53 ? 6.384 36.786 0.153 1.00 0.00 355 THR A O 5
ATOM 5392 N N . SER A 1 54 ? 7.828 37.852 1.546 1.00 0.00 356 SER A N 5
ATOM 5393 C CA . SER A 1 54 ? 9.013 37.041 1.236 1.00 0.00 356 SER A CA 5
ATOM 5394 C C . SER A 1 54 ? 9.819 36.793 2.524 1.00 0.00 356 SER A C 5
ATOM 5395 O O . SER A 1 54 ? 9.451 37.297 3.599 1.00 0.00 356 SER A O 5
ATOM 5403 N N . VAL A 1 55 ? 10.898 35.993 2.415 1.00 0.00 357 VAL A N 5
ATOM 5404 C CA . VAL A 1 55 ? 11.836 35.757 3.524 1.00 0.00 357 VAL A CA 5
ATOM 5405 C C . VAL A 1 55 ? 12.562 37.080 3.889 1.00 0.00 357 VAL A C 5
ATOM 5406 O O . VAL A 1 55 ? 13.029 37.782 2.987 1.00 0.00 357 VAL A O 5
ATOM 5419 N N . PRO A 1 56 ? 12.612 37.480 5.197 1.00 0.00 358 PRO A N 5
ATOM 5420 C CA . PRO A 1 56 ? 13.377 38.669 5.632 1.00 0.00 358 PRO A CA 5
ATOM 5421 C C . PRO A 1 56 ? 14.903 38.385 5.648 1.00 0.00 358 PRO A C 5
ATOM 5422 O O . PRO A 1 56 ? 15.317 37.218 5.671 1.00 0.00 358 PRO A O 5
ATOM 5433 N N . PRO A 1 57 ? 15.773 39.444 5.630 1.00 0.00 359 PRO A N 5
ATOM 5434 C CA . PRO A 1 57 ? 17.256 39.270 5.571 1.00 0.00 359 PRO A CA 5
ATOM 5435 C C . PRO A 1 57 ? 17.912 38.966 6.943 1.00 0.00 359 PRO A C 5
ATOM 5436 O O . PRO A 1 57 ? 19.138 39.067 7.078 1.00 0.00 359 PRO A O 5
ATOM 5447 N N . GLU A 1 58 ? 17.083 38.594 7.942 1.00 0.00 360 GLU A N 5
ATOM 5448 C CA . GLU A 1 58 ? 17.533 38.338 9.326 1.00 0.00 360 GLU A CA 5
ATOM 5449 C C . GLU A 1 58 ? 18.500 37.122 9.393 1.00 0.00 360 GLU A C 5
ATOM 5450 O O . GLU A 1 58 ? 18.223 36.086 8.768 1.00 0.00 360 GLU A O 5
ATOM 5462 N N . PRO A 1 59 ? 19.649 37.236 10.151 1.00 0.00 361 PRO A N 5
ATOM 5463 C CA . PRO A 1 59 ? 20.644 36.131 10.295 1.00 0.00 361 PRO A CA 5
ATOM 5464 C C . PRO A 1 59 ? 20.073 34.930 11.088 1.00 0.00 361 PRO A C 5
ATOM 5465 O O . PRO A 1 59 ? 20.428 33.771 10.831 1.00 0.00 361 PRO A O 5
ATOM 5476 N N . GLU A 1 60 ? 19.173 35.234 12.039 1.00 0.00 362 GLU A N 5
ATOM 5477 C CA . GLU A 1 60 ? 18.451 34.237 12.847 1.00 0.00 362 GLU A CA 5
ATOM 5478 C C . GLU A 1 60 ? 16.959 34.602 12.829 1.00 0.00 362 GLU A C 5
ATOM 5479 O O . GLU A 1 60 ? 16.573 35.712 13.229 1.00 0.00 362 GLU A O 5
ATOM 5491 N N . TRP A 1 61 ? 16.137 33.687 12.309 1.00 0.00 363 TRP A N 5
ATOM 5492 C CA . TRP A 1 61 ? 14.700 33.926 12.110 1.00 0.00 363 TRP A CA 5
ATOM 5493 C C . TRP A 1 61 ? 13.876 33.322 13.254 1.00 0.00 363 TRP A C 5
ATOM 5494 O O . TRP A 1 61 ? 14.120 32.189 13.698 1.00 0.00 363 TRP A O 5
ATOM 5515 N N . TYR A 1 62 ? 12.878 34.097 13.703 1.00 0.00 364 TYR A N 5
ATOM 5516 C CA . TYR A 1 62 ? 11.909 33.690 14.724 1.00 0.00 364 TYR A CA 5
ATOM 5517 C C . TYR A 1 62 ? 10.497 34.053 14.255 1.00 0.00 364 TYR A C 5
ATOM 5518 O O . TYR A 1 62 ? 10.306 35.010 13.499 1.00 0.00 364 TYR A O 5
ATOM 5536 N N . CYS A 1 63 ? 9.515 33.258 14.691 1.00 0.00 365 CYS A N 5
ATOM 5537 C CA . CYS A 1 63 ? 8.097 33.511 14.408 1.00 0.00 365 CYS A CA 5
ATOM 5538 C C . CYS A 1 63 ? 7.609 34.691 15.258 1.00 0.00 365 CYS A C 5
ATOM 5539 O O . CYS A 1 63 ? 8.097 34.857 16.390 1.00 0.00 365 CYS A O 5
ATOM 5546 N N . PRO A 1 64 ? 6.633 35.522 14.757 1.00 0.00 366 PRO A N 5
ATOM 5547 C CA . PRO A 1 64 ? 5.997 36.585 15.582 1.00 0.00 366 PRO A CA 5
ATOM 5548 C C . PRO A 1 64 ? 5.346 36.001 16.858 1.00 0.00 366 PRO A C 5
ATOM 5549 O O . PRO A 1 64 ? 5.311 36.658 17.895 1.00 0.00 366 PRO A O 5
ATOM 5560 N N . SER A 1 65 ? 4.910 34.725 16.759 1.00 0.00 367 SER A N 5
ATOM 5561 C CA . SER A 1 65 ? 4.284 33.949 17.851 1.00 0.00 367 SER A CA 5
ATOM 5562 C C . SER A 1 65 ? 5.222 33.755 19.084 1.00 0.00 367 SER A C 5
ATOM 5563 O O . SER A 1 65 ? 4.787 33.291 20.134 1.00 0.00 367 SER A O 5
ATOM 5571 N N . CYS A 1 66 ? 6.521 34.078 18.929 1.00 0.00 368 CYS A N 5
ATOM 5572 C CA . CYS A 1 66 ? 7.498 34.053 20.042 1.00 0.00 368 CYS A CA 5
ATOM 5573 C C . CYS A 1 66 ? 7.308 35.250 20.997 1.00 0.00 368 CYS A C 5
ATOM 5574 O O . CYS A 1 66 ? 7.670 35.168 22.180 1.00 0.00 368 CYS A O 5
ATOM 5581 N N . ARG A 1 67 ? 6.747 36.359 20.475 1.00 0.00 369 ARG A N 5
ATOM 5582 C CA . ARG A 1 67 ? 6.602 37.621 21.231 1.00 0.00 369 ARG A CA 5
ATOM 5583 C C . ARG A 1 67 ? 5.145 38.131 21.225 1.00 0.00 369 ARG A C 5
ATOM 5584 O O . ARG A 1 67 ? 4.834 39.118 21.902 1.00 0.00 369 ARG A O 5
ATOM 5605 N N . THR A 1 68 ? 4.260 37.455 20.463 1.00 0.00 370 THR A N 5
ATOM 5606 C CA . THR A 1 68 ? 2.822 37.776 20.427 1.00 0.00 370 THR A CA 5
ATOM 5607 C C . THR A 1 68 ? 2.130 37.279 21.715 1.00 0.00 370 THR A C 5
ATOM 5608 O O . THR A 1 68 ? 2.396 36.168 22.182 1.00 0.00 370 THR A O 5
ATOM 5619 N N . ASP A 1 69 ? 1.244 38.118 22.277 1.00 0.00 371 ASP A N 5
ATOM 5620 C CA . ASP A 1 69 ? 0.527 37.822 23.537 1.00 0.00 371 ASP A CA 5
ATOM 5621 C C . ASP A 1 69 ? -0.614 36.816 23.305 1.00 0.00 371 ASP A C 5
ATOM 5622 O O . ASP A 1 69 ? -1.046 36.145 24.243 1.00 0.00 371 ASP A O 5
ATOM 5631 N N . SER A 1 70 ? -1.108 36.736 22.048 1.00 0.00 372 SER A N 5
ATOM 5632 C CA . SER A 1 70 ? -2.146 35.755 21.637 1.00 0.00 372 SER A CA 5
ATOM 5633 C C . SER A 1 70 ? -1.576 34.319 21.556 1.00 0.00 372 SER A C 5
ATOM 5634 O O . SER A 1 70 ? -2.332 33.346 21.433 1.00 0.00 372 SER A O 5
ATOM 5642 N N . SER A 1 71 ? -0.242 34.211 21.602 1.00 0.00 373 SER A N 5
ATOM 5643 C CA . SER A 1 71 ? 0.493 32.942 21.676 1.00 0.00 373 SER A CA 5
ATOM 5644 C C . SER A 1 71 ? 1.206 32.832 23.044 1.00 0.00 373 SER A C 5
ATOM 5645 O O . SER A 1 71 ? 1.228 33.794 23.828 1.00 0.00 373 SER A O 5
ATOM 5653 N N . GLU A 1 72 ? 1.776 31.644 23.320 1.00 0.00 374 GLU A N 5
ATOM 5654 C CA . GLU A 1 72 ? 2.410 31.321 24.613 1.00 0.00 374 GLU A CA 5
ATOM 5655 C C . GLU A 1 72 ? 3.746 32.080 24.787 1.00 0.00 374 GLU A C 5
ATOM 5656 O O . GLU A 1 72 ? 4.577 32.120 23.870 1.00 0.00 374 GLU A O 5
ATOM 5668 N N . VAL A 1 73 ? 3.907 32.721 25.959 1.00 0.00 375 VAL A N 5
ATOM 5669 C CA . VAL A 1 73 ? 5.164 33.369 26.368 1.00 0.00 375 VAL A CA 5
ATOM 5670 C C . VAL A 1 73 ? 5.999 32.383 27.209 1.00 0.00 375 VAL A C 5
ATOM 5671 O O . VAL A 1 73 ? 5.456 31.662 28.058 1.00 0.00 375 VAL A O 5
ATOM 5684 N N . VAL A 1 74 ? 7.311 32.329 26.932 1.00 0.00 376 VAL A N 5
ATOM 5685 C CA . VAL A 1 74 ? 8.261 31.500 27.696 1.00 0.00 376 VAL A CA 5
ATOM 5686 C C . VAL A 1 74 ? 8.538 32.142 29.075 1.00 0.00 376 VAL A C 5
ATOM 5687 O O . VAL A 1 74 ? 8.681 33.368 29.172 1.00 0.00 376 VAL A O 5
ATOM 5700 N N . GLN A 1 75 ? 8.564 31.313 30.139 1.00 0.00 377 GLN A N 5
ATOM 5701 C CA . GLN A 1 75 ? 8.916 31.765 31.497 1.00 0.00 377 GLN A CA 5
ATOM 5702 C C . GLN A 1 75 ? 10.436 32.037 31.567 1.00 0.00 377 GLN A C 5
ATOM 5703 O O . GLN A 1 75 ? 11.239 31.140 31.855 1.00 0.00 377 GLN A O 5
ATOM 5717 N N . ALA A 1 76 ? 10.805 33.277 31.206 1.00 0.00 378 ALA A N 5
ATOM 5718 C CA . ALA A 1 76 ? 12.193 33.760 31.224 1.00 0.00 378 ALA A CA 5
ATOM 5719 C C . ALA A 1 76 ? 12.467 34.532 32.528 1.00 0.00 378 ALA A C 5
ATOM 5720 O O . ALA A 1 76 ? 11.534 34.837 33.289 1.00 0.00 378 ALA A O 5
ATOM 5727 N N . GLY A 1 77 ? 13.756 34.841 32.773 1.00 0.00 379 GLY A N 5
ATOM 5728 C CA . GLY A 1 77 ? 14.188 35.547 33.987 1.00 0.00 379 GLY A CA 5
ATOM 5729 C C . GLY A 1 77 ? 14.239 34.645 35.222 1.00 0.00 379 GLY A C 5
ATOM 5730 O O . GLY A 1 77 ? 14.391 35.136 36.345 1.00 0.00 379 GLY A O 5
ATOM 5734 N N . GLU A 1 78 ? 14.104 33.323 35.010 1.00 0.00 380 GLU A N 5
ATOM 5735 C CA . GLU A 1 78 ? 14.144 32.319 36.076 1.00 0.00 380 GLU A CA 5
ATOM 5736 C C . GLU A 1 78 ? 14.763 31.025 35.501 1.00 0.00 380 GLU A C 5
ATOM 5751 N N . SER A 1 1 ? 11.355 14.223 0.984 1.00 0.00 303 SER A N 6
ATOM 5752 C CA . SER A 1 1 ? 11.311 15.694 0.989 1.00 0.00 303 SER A CA 6
ATOM 5753 C C . SER A 1 1 ? 11.732 16.245 2.366 1.00 0.00 303 SER A C 6
ATOM 5754 O O . SER A 1 1 ? 11.472 17.412 2.687 1.00 0.00 303 SER A O 6
ATOM 5762 N N . GLY A 1 2 ? 12.390 15.393 3.173 1.00 0.00 304 GLY A N 6
ATOM 5763 C CA . GLY A 1 2 ? 12.824 15.761 4.520 1.00 0.00 304 GLY A CA 6
ATOM 5764 C C . GLY A 1 2 ? 13.770 14.722 5.124 1.00 0.00 304 GLY A C 6
ATOM 5765 O O . GLY A 1 2 ? 13.959 13.647 4.535 1.00 0.00 304 GLY A O 6
ATOM 5769 N N . PRO A 1 3 ? 14.391 15.018 6.310 1.00 0.00 305 PRO A N 6
ATOM 5770 C CA . PRO A 1 3 ? 15.304 14.081 7.002 1.00 0.00 305 PRO A CA 6
ATOM 5771 C C . PRO A 1 3 ? 14.550 13.025 7.847 1.00 0.00 305 PRO A C 6
ATOM 5772 O O . PRO A 1 3 ? 13.347 13.171 8.126 1.00 0.00 305 PRO A O 6
ATOM 5783 N N . SER A 1 4 ? 15.289 11.969 8.247 1.00 0.00 306 SER A N 6
ATOM 5784 C CA . SER A 1 4 ? 14.759 10.880 9.084 1.00 0.00 306 SER A CA 6
ATOM 5785 C C . SER A 1 4 ? 14.470 11.390 10.512 1.00 0.00 306 SER A C 6
ATOM 5786 O O . SER A 1 4 ? 15.263 12.149 11.091 1.00 0.00 306 SER A O 6
ATOM 5794 N N . CYS A 1 5 ? 13.327 10.957 11.065 1.00 0.00 307 CYS A N 6
ATOM 5795 C CA . CYS A 1 5 ? 12.814 11.408 12.350 1.00 0.00 307 CYS A CA 6
ATOM 5796 C C . CYS A 1 5 ? 11.898 10.329 12.981 1.00 0.00 307 CYS A C 6
ATOM 5797 O O . CYS A 1 5 ? 10.744 10.126 12.563 1.00 0.00 307 CYS A O 6
ATOM 5804 N N . ARG A 1 6 ? 12.448 9.662 14.021 1.00 0.00 308 ARG A N 6
ATOM 5805 C CA . ARG A 1 6 ? 11.840 8.509 14.728 1.00 0.00 308 ARG A CA 6
ATOM 5806 C C . ARG A 1 6 ? 10.548 8.891 15.478 1.00 0.00 308 ARG A C 6
ATOM 5807 O O . ARG A 1 6 ? 9.699 8.039 15.749 1.00 0.00 308 ARG A O 6
ATOM 5828 N N . PHE A 1 7 ? 10.416 10.196 15.790 1.00 0.00 309 PHE A N 6
ATOM 5829 C CA . PHE A 1 7 ? 9.252 10.760 16.505 1.00 0.00 309 PHE A CA 6
ATOM 5830 C C . PHE A 1 7 ? 7.948 10.548 15.715 1.00 0.00 309 PHE A C 6
ATOM 5831 O O . PHE A 1 7 ? 6.860 10.484 16.287 1.00 0.00 309 PHE A O 6
ATOM 5848 N N . CYS A 1 8 ? 8.084 10.431 14.383 1.00 0.00 310 CYS A N 6
ATOM 5849 C CA . CYS A 1 8 ? 6.941 10.361 13.453 1.00 0.00 310 CYS A CA 6
ATOM 5850 C C . CYS A 1 8 ? 6.886 8.988 12.743 1.00 0.00 310 CYS A C 6
ATOM 5851 O O . CYS A 1 8 ? 6.022 8.776 11.879 1.00 0.00 310 CYS A O 6
ATOM 5858 N N . LYS A 1 9 ? 7.858 8.087 13.091 1.00 0.00 311 LYS A N 6
ATOM 5859 C CA . LYS A 1 9 ? 8.035 6.737 12.477 1.00 0.00 311 LYS A CA 6
ATOM 5860 C C . LYS A 1 9 ? 8.519 6.844 11.001 1.00 0.00 311 LYS A C 6
ATOM 5861 O O . LYS A 1 9 ? 8.710 5.823 10.324 1.00 0.00 311 LYS A O 6
ATOM 5880 N N . ASP A 1 10 ? 8.779 8.091 10.532 1.00 0.00 312 ASP A N 6
ATOM 5881 C CA . ASP A 1 10 ? 8.947 8.409 9.093 1.00 0.00 312 ASP A CA 6
ATOM 5882 C C . ASP A 1 10 ? 7.840 7.784 8.231 1.00 0.00 312 ASP A C 6
ATOM 5883 O O . ASP A 1 10 ? 8.105 6.970 7.327 1.00 0.00 312 ASP A O 6
ATOM 5892 N N . ASP A 1 11 ? 6.584 8.125 8.567 1.00 0.00 313 ASP A N 6
ATOM 5893 C CA . ASP A 1 11 ? 5.432 7.735 7.749 1.00 0.00 313 ASP A CA 6
ATOM 5894 C C . ASP A 1 11 ? 5.414 8.635 6.504 1.00 0.00 313 ASP A C 6
ATOM 5895 O O . ASP A 1 11 ? 5.026 9.803 6.577 1.00 0.00 313 ASP A O 6
ATOM 5904 N N . GLU A 1 12 ? 5.888 8.081 5.382 1.00 0.00 314 GLU A N 6
ATOM 5905 C CA . GLU A 1 12 ? 5.986 8.795 4.092 1.00 0.00 314 GLU A CA 6
ATOM 5906 C C . GLU A 1 12 ? 4.603 9.018 3.440 1.00 0.00 314 GLU A C 6
ATOM 5907 O O . GLU A 1 12 ? 4.509 9.636 2.372 1.00 0.00 314 GLU A O 6
ATOM 5919 N N . ASN A 1 13 ? 3.532 8.509 4.071 1.00 0.00 315 ASN A N 6
ATOM 5920 C CA . ASN A 1 13 ? 2.159 8.663 3.561 1.00 0.00 315 ASN A CA 6
ATOM 5921 C C . ASN A 1 13 ? 1.475 9.880 4.206 1.00 0.00 315 ASN A C 6
ATOM 5922 O O . ASN A 1 13 ? 0.597 10.501 3.598 1.00 0.00 315 ASN A O 6
ATOM 5933 N N . LYS A 1 14 ? 1.888 10.217 5.446 1.00 0.00 316 LYS A N 6
ATOM 5934 C CA . LYS A 1 14 ? 1.320 11.343 6.214 1.00 0.00 316 LYS A CA 6
ATOM 5935 C C . LYS A 1 14 ? 2.389 12.428 6.477 1.00 0.00 316 LYS A C 6
ATOM 5936 O O . LYS A 1 14 ? 3.526 12.098 6.845 1.00 0.00 316 LYS A O 6
ATOM 5955 N N . PRO A 1 15 ? 2.053 13.747 6.256 1.00 0.00 317 PRO A N 6
ATOM 5956 C CA . PRO A 1 15 ? 2.904 14.880 6.689 1.00 0.00 317 PRO A CA 6
ATOM 5957 C C . PRO A 1 15 ? 3.235 14.833 8.201 1.00 0.00 317 PRO A C 6
ATOM 5958 O O . PRO A 1 15 ? 2.453 14.297 9.002 1.00 0.00 317 PRO A O 6
ATOM 5969 N N . CYS A 1 16 ? 4.378 15.425 8.585 1.00 0.00 318 CYS A N 6
ATOM 5970 C CA . CYS A 1 16 ? 4.777 15.512 9.998 1.00 0.00 318 CYS A CA 6
ATOM 5971 C C . CYS A 1 16 ? 3.951 16.605 10.723 1.00 0.00 318 CYS A C 6
ATOM 5972 O O . CYS A 1 16 ? 3.441 17.538 10.093 1.00 0.00 318 CYS A O 6
ATOM 5979 N N . ARG A 1 17 ? 3.761 16.427 12.036 1.00 0.00 319 ARG A N 6
ATOM 5980 C CA . ARG A 1 17 ? 3.248 17.470 12.943 1.00 0.00 319 ARG A CA 6
ATOM 5981 C C . ARG A 1 17 ? 4.454 18.208 13.576 1.00 0.00 319 ARG A C 6
ATOM 5982 O O . ARG A 1 17 ? 4.625 19.422 13.420 1.00 0.00 319 ARG A O 6
ATOM 6003 N N . LYS A 1 18 ? 5.325 17.404 14.229 1.00 0.00 320 LYS A N 6
ATOM 6004 C CA . LYS A 1 18 ? 6.481 17.869 15.030 1.00 0.00 320 LYS A CA 6
ATOM 6005 C C . LYS A 1 18 ? 7.697 18.313 14.172 1.00 0.00 320 LYS A C 6
ATOM 6006 O O . LYS A 1 18 ? 8.773 18.541 14.726 1.00 0.00 320 LYS A O 6
ATOM 6025 N N . CYS A 1 19 ? 7.544 18.445 12.838 1.00 0.00 321 CYS A N 6
ATOM 6026 C CA . CYS A 1 19 ? 8.654 18.907 11.950 1.00 0.00 321 CYS A CA 6
ATOM 6027 C C . CYS A 1 19 ? 8.146 19.902 10.880 1.00 0.00 321 CYS A C 6
ATOM 6028 O O . CYS A 1 19 ? 8.942 20.484 10.139 1.00 0.00 321 CYS A O 6
ATOM 6035 N N . ALA A 1 20 ? 6.814 20.078 10.795 1.00 0.00 322 ALA A N 6
ATOM 6036 C CA . ALA A 1 20 ? 6.165 20.856 9.719 1.00 0.00 322 ALA A CA 6
ATOM 6037 C C . ALA A 1 20 ? 5.544 22.155 10.249 1.00 0.00 322 ALA A C 6
ATOM 6038 O O . ALA A 1 20 ? 5.716 22.513 11.423 1.00 0.00 322 ALA A O 6
ATOM 6045 N N . CYS A 1 21 ? 4.834 22.865 9.350 1.00 0.00 323 CYS A N 6
ATOM 6046 C CA . CYS A 1 21 ? 4.004 24.010 9.726 1.00 0.00 323 CYS A CA 6
ATOM 6047 C C . CYS A 1 21 ? 2.700 23.500 10.333 1.00 0.00 323 CYS A C 6
ATOM 6048 O O . CYS A 1 21 ? 1.731 23.250 9.614 1.00 0.00 323 CYS A O 6
ATOM 6055 N N . HIS A 1 22 ? 2.692 23.379 11.671 1.00 0.00 324 HIS A N 6
ATOM 6056 C CA . HIS A 1 22 ? 1.589 22.756 12.430 1.00 0.00 324 HIS A CA 6
ATOM 6057 C C . HIS A 1 22 ? 0.404 23.742 12.600 1.00 0.00 324 HIS A C 6
ATOM 6058 O O . HIS A 1 22 ? -0.654 23.377 13.115 1.00 0.00 324 HIS A O 6
ATOM 6072 N N . VAL A 1 23 ? 0.612 24.990 12.131 1.00 0.00 325 VAL A N 6
ATOM 6073 C CA . VAL A 1 23 ? -0.432 26.032 12.042 1.00 0.00 325 VAL A CA 6
ATOM 6074 C C . VAL A 1 23 ? -1.586 25.563 11.125 1.00 0.00 325 VAL A C 6
ATOM 6075 O O . VAL A 1 23 ? -2.762 25.829 11.388 1.00 0.00 325 VAL A O 6
ATOM 6088 N N . CYS A 1 24 ? -1.217 24.830 10.057 1.00 0.00 326 CYS A N 6
ATOM 6089 C CA . CYS A 1 24 ? -2.176 24.242 9.094 1.00 0.00 326 CYS A CA 6
ATOM 6090 C C . CYS A 1 24 ? -1.893 22.734 8.884 1.00 0.00 326 CYS A C 6
ATOM 6091 O O . CYS A 1 24 ? -2.628 22.056 8.158 1.00 0.00 326 CYS A O 6
ATOM 6098 N N . GLY A 1 25 ? -0.829 22.223 9.546 1.00 0.00 327 GLY A N 6
ATOM 6099 C CA . GLY A 1 25 ? -0.339 20.846 9.343 1.00 0.00 327 GLY A CA 6
ATOM 6100 C C . GLY A 1 25 ? 0.299 20.610 7.969 1.00 0.00 327 GLY A C 6
ATOM 6101 O O . GLY A 1 25 ? 0.543 19.461 7.575 1.00 0.00 327 GLY A O 6
ATOM 6105 N N . GLY A 1 26 ? 0.607 21.708 7.260 1.00 0.00 328 GLY A N 6
ATOM 6106 C CA . GLY A 1 26 ? 1.039 21.648 5.861 1.00 0.00 328 GLY A CA 6
ATOM 6107 C C . GLY A 1 26 ? 2.555 21.660 5.689 1.00 0.00 328 GLY A C 6
ATOM 6108 O O . GLY A 1 26 ? 3.275 22.258 6.501 1.00 0.00 328 GLY A O 6
ATOM 6112 N N . ARG A 1 27 ? 3.026 20.998 4.615 1.00 0.00 329 ARG A N 6
ATOM 6113 C CA . ARG A 1 27 ? 4.447 20.985 4.192 1.00 0.00 329 ARG A CA 6
ATOM 6114 C C . ARG A 1 27 ? 4.544 21.537 2.761 1.00 0.00 329 ARG A C 6
ATOM 6115 O O . ARG A 1 27 ? 5.386 21.118 1.965 1.00 0.00 329 ARG A O 6
ATOM 6136 N N . GLU A 1 28 ? 3.695 22.529 2.477 1.00 0.00 330 GLU A N 6
ATOM 6137 C CA . GLU A 1 28 ? 3.499 23.086 1.129 1.00 0.00 330 GLU A CA 6
ATOM 6138 C C . GLU A 1 28 ? 4.537 24.186 0.819 1.00 0.00 330 GLU A C 6
ATOM 6139 O O . GLU A 1 28 ? 4.749 25.075 1.646 1.00 0.00 330 GLU A O 6
ATOM 6151 N N . ALA A 1 29 ? 5.162 24.104 -0.375 1.00 0.00 331 ALA A N 6
ATOM 6152 C CA . ALA A 1 29 ? 6.105 25.121 -0.897 1.00 0.00 331 ALA A CA 6
ATOM 6153 C C . ALA A 1 29 ? 7.334 25.318 0.033 1.00 0.00 331 ALA A C 6
ATOM 6154 O O . ALA A 1 29 ? 7.271 26.125 0.969 1.00 0.00 331 ALA A O 6
ATOM 6161 N N . PRO A 1 30 ? 8.479 24.588 -0.209 1.00 0.00 332 PRO A N 6
ATOM 6162 C CA . PRO A 1 30 ? 9.695 24.696 0.645 1.00 0.00 332 PRO A CA 6
ATOM 6163 C C . PRO A 1 30 ? 10.337 26.104 0.570 1.00 0.00 332 PRO A C 6
ATOM 6164 O O . PRO A 1 30 ? 11.035 26.529 1.494 1.00 0.00 332 PRO A O 6
ATOM 6175 N N . GLU A 1 31 ? 10.065 26.801 -0.550 1.00 0.00 333 GLU A N 6
ATOM 6176 C CA . GLU A 1 31 ? 10.411 28.223 -0.760 1.00 0.00 333 GLU A CA 6
ATOM 6177 C C . GLU A 1 31 ? 9.758 29.139 0.301 1.00 0.00 333 GLU A C 6
ATOM 6178 O O . GLU A 1 31 ? 10.366 30.115 0.754 1.00 0.00 333 GLU A O 6
ATOM 6190 N N . LYS A 1 32 ? 8.513 28.800 0.691 1.00 0.00 334 LYS A N 6
ATOM 6191 C CA . LYS A 1 32 ? 7.714 29.587 1.651 1.00 0.00 334 LYS A CA 6
ATOM 6192 C C . LYS A 1 32 ? 7.660 28.920 3.042 1.00 0.00 334 LYS A C 6
ATOM 6193 O O . LYS A 1 32 ? 7.000 29.440 3.949 1.00 0.00 334 LYS A O 6
ATOM 6212 N N . GLN A 1 33 ? 8.361 27.775 3.202 1.00 0.00 335 GLN A N 6
ATOM 6213 C CA . GLN A 1 33 ? 8.539 27.119 4.512 1.00 0.00 335 GLN A CA 6
ATOM 6214 C C . GLN A 1 33 ? 9.765 27.711 5.226 1.00 0.00 335 GLN A C 6
ATOM 6215 O O . GLN A 1 33 ? 10.903 27.518 4.788 1.00 0.00 335 GLN A O 6
ATOM 6229 N N . LEU A 1 34 ? 9.500 28.469 6.306 1.00 0.00 336 LEU A N 6
ATOM 6230 C CA . LEU A 1 34 ? 10.528 29.149 7.116 1.00 0.00 336 LEU A CA 6
ATOM 6231 C C . LEU A 1 34 ? 10.440 28.671 8.574 1.00 0.00 336 LEU A C 6
ATOM 6232 O O . LEU A 1 34 ? 9.391 28.785 9.221 1.00 0.00 336 LEU A O 6
ATOM 6248 N N . LEU A 1 35 ? 11.572 28.165 9.079 1.00 0.00 337 LEU A N 6
ATOM 6249 C CA . LEU A 1 35 ? 11.649 27.416 10.346 1.00 0.00 337 LEU A CA 6
ATOM 6250 C C . LEU A 1 35 ? 12.014 28.361 11.515 1.00 0.00 337 LEU A C 6
ATOM 6251 O O . LEU A 1 35 ? 13.037 29.058 11.462 1.00 0.00 337 LEU A O 6
ATOM 6267 N N . CYS A 1 36 ? 11.154 28.397 12.559 1.00 0.00 338 CYS A N 6
ATOM 6268 C CA . CYS A 1 36 ? 11.441 29.132 13.807 1.00 0.00 338 CYS A CA 6
ATOM 6269 C C . CYS A 1 36 ? 12.466 28.363 14.646 1.00 0.00 338 CYS A C 6
ATOM 6270 O O . CYS A 1 36 ? 12.139 27.319 15.221 1.00 0.00 338 CYS A O 6
ATOM 6277 N N . ASP A 1 37 ? 13.693 28.907 14.695 1.00 0.00 339 ASP A N 6
ATOM 6278 C CA . ASP A 1 37 ? 14.848 28.336 15.427 1.00 0.00 339 ASP A CA 6
ATOM 6279 C C . ASP A 1 37 ? 14.497 27.987 16.895 1.00 0.00 339 ASP A C 6
ATOM 6280 O O . ASP A 1 37 ? 14.847 26.910 17.390 1.00 0.00 339 ASP A O 6
ATOM 6289 N N . GLU A 1 38 ? 13.777 28.912 17.560 1.00 0.00 340 GLU A N 6
ATOM 6290 C CA . GLU A 1 38 ? 13.358 28.763 18.970 1.00 0.00 340 GLU A CA 6
ATOM 6291 C C . GLU A 1 38 ? 12.403 27.559 19.164 1.00 0.00 340 GLU A C 6
ATOM 6292 O O . GLU A 1 38 ? 12.710 26.631 19.911 1.00 0.00 340 GLU A O 6
ATOM 6304 N N . CYS A 1 39 ? 11.261 27.576 18.455 1.00 0.00 341 CYS A N 6
ATOM 6305 C CA . CYS A 1 39 ? 10.182 26.573 18.639 1.00 0.00 341 CYS A CA 6
ATOM 6306 C C . CYS A 1 39 ? 10.543 25.198 18.030 1.00 0.00 341 CYS A C 6
ATOM 6307 O O . CYS A 1 39 ? 9.961 24.183 18.418 1.00 0.00 341 CYS A O 6
ATOM 6314 N N . ASP A 1 40 ? 11.502 25.211 17.078 1.00 0.00 342 ASP A N 6
ATOM 6315 C CA . ASP A 1 40 ? 11.858 24.056 16.209 1.00 0.00 342 ASP A CA 6
ATOM 6316 C C . ASP A 1 40 ? 10.699 23.708 15.241 1.00 0.00 342 ASP A C 6
ATOM 6317 O O . ASP A 1 40 ? 10.705 22.660 14.583 1.00 0.00 342 ASP A O 6
ATOM 6326 N N . MET A 1 41 ? 9.723 24.626 15.097 1.00 0.00 343 MET A N 6
ATOM 6327 C CA . MET A 1 41 ? 8.564 24.410 14.213 1.00 0.00 343 MET A CA 6
ATOM 6328 C C . MET A 1 41 ? 8.686 25.312 12.997 1.00 0.00 343 MET A C 6
ATOM 6329 O O . MET A 1 41 ? 9.064 26.486 13.116 1.00 0.00 343 MET A O 6
ATOM 6343 N N . ALA A 1 42 ? 8.322 24.760 11.853 1.00 0.00 344 ALA A N 6
ATOM 6344 C CA . ALA A 1 42 ? 8.312 25.470 10.568 1.00 0.00 344 ALA A CA 6
ATOM 6345 C C . ALA A 1 42 ? 6.984 26.218 10.409 1.00 0.00 344 ALA A C 6
ATOM 6346 O O . ALA A 1 42 ? 5.996 25.884 11.068 1.00 0.00 344 ALA A O 6
ATOM 6353 N N . PHE A 1 43 ? 6.980 27.260 9.577 1.00 0.00 345 PHE A N 6
ATOM 6354 C CA . PHE A 1 43 ? 5.774 28.062 9.261 1.00 0.00 345 PHE A CA 6
ATOM 6355 C C . PHE A 1 43 ? 5.681 28.261 7.745 1.00 0.00 345 PHE A C 6
ATOM 6356 O O . PHE A 1 43 ? 6.538 27.810 6.985 1.00 0.00 345 PHE A O 6
ATOM 6373 N N . HIS A 1 44 ? 4.595 28.915 7.325 1.00 0.00 346 HIS A N 6
ATOM 6374 C CA . HIS A 1 44 ? 4.409 29.400 5.949 1.00 0.00 346 HIS A CA 6
ATOM 6375 C C . HIS A 1 44 ? 4.248 30.920 5.992 1.00 0.00 346 HIS A C 6
ATOM 6376 O O . HIS A 1 44 ? 3.734 31.445 6.988 1.00 0.00 346 HIS A O 6
ATOM 6390 N N . LEU A 1 45 ? 4.663 31.608 4.913 1.00 0.00 347 LEU A N 6
ATOM 6391 C CA . LEU A 1 45 ? 4.500 33.074 4.766 1.00 0.00 347 LEU A CA 6
ATOM 6392 C C . LEU A 1 45 ? 3.024 33.503 4.930 1.00 0.00 347 LEU A C 6
ATOM 6393 O O . LEU A 1 45 ? 2.719 34.469 5.629 1.00 0.00 347 LEU A O 6
ATOM 6409 N N . TYR A 1 46 ? 2.124 32.730 4.307 1.00 0.00 348 TYR A N 6
ATOM 6410 C CA . TYR A 1 46 ? 0.663 32.967 4.349 1.00 0.00 348 TYR A CA 6
ATOM 6411 C C . TYR A 1 46 ? 0.023 32.458 5.671 1.00 0.00 348 TYR A C 6
ATOM 6412 O O . TYR A 1 46 ? -1.169 32.668 5.905 1.00 0.00 348 TYR A O 6
ATOM 6430 N N . CYS A 1 47 ? 0.823 31.784 6.523 1.00 0.00 349 CYS A N 6
ATOM 6431 C CA . CYS A 1 47 ? 0.393 31.343 7.877 1.00 0.00 349 CYS A CA 6
ATOM 6432 C C . CYS A 1 47 ? 0.992 32.260 8.974 1.00 0.00 349 CYS A C 6
ATOM 6433 O O . CYS A 1 47 ? 0.860 31.967 10.166 1.00 0.00 349 CYS A O 6
ATOM 6440 N N . LEU A 1 48 ? 1.672 33.352 8.557 1.00 0.00 350 LEU A N 6
ATOM 6441 C CA . LEU A 1 48 ? 2.242 34.362 9.480 1.00 0.00 350 LEU A CA 6
ATOM 6442 C C . LEU A 1 48 ? 1.231 35.489 9.733 1.00 0.00 350 LEU A C 6
ATOM 6443 O O . LEU A 1 48 ? 0.314 35.698 8.934 1.00 0.00 350 LEU A O 6
ATOM 6459 N N . LYS A 1 49 ? 1.422 36.219 10.844 1.00 0.00 351 LYS A N 6
ATOM 6460 C CA . LYS A 1 49 ? 0.553 37.340 11.246 1.00 0.00 351 LYS A CA 6
ATOM 6461 C C . LYS A 1 49 ? 1.480 38.488 11.744 1.00 0.00 351 LYS A C 6
ATOM 6462 O O . LYS A 1 49 ? 1.971 38.423 12.877 1.00 0.00 351 LYS A O 6
ATOM 6481 N N . PRO A 1 50 ? 1.775 39.545 10.903 1.00 0.00 352 PRO A N 6
ATOM 6482 C CA . PRO A 1 50 ? 1.241 39.700 9.522 1.00 0.00 352 PRO A CA 6
ATOM 6483 C C . PRO A 1 50 ? 2.005 38.816 8.494 1.00 0.00 352 PRO A C 6
ATOM 6484 O O . PRO A 1 50 ? 3.182 38.480 8.727 1.00 0.00 352 PRO A O 6
ATOM 6495 N N . PRO A 1 51 ? 1.329 38.377 7.374 1.00 0.00 353 PRO A N 6
ATOM 6496 C CA . PRO A 1 51 ? 1.974 37.554 6.325 1.00 0.00 353 PRO A CA 6
ATOM 6497 C C . PRO A 1 51 ? 3.174 38.268 5.672 1.00 0.00 353 PRO A C 6
ATOM 6498 O O . PRO A 1 51 ? 3.013 39.321 5.038 1.00 0.00 353 PRO A O 6
ATOM 6509 N N . LEU A 1 52 ? 4.374 37.696 5.873 1.00 0.00 354 LEU A N 6
ATOM 6510 C CA . LEU A 1 52 ? 5.610 38.191 5.246 1.00 0.00 354 LEU A CA 6
ATOM 6511 C C . LEU A 1 52 ? 5.633 37.793 3.761 1.00 0.00 354 LEU A C 6
ATOM 6512 O O . LEU A 1 52 ? 5.074 36.763 3.376 1.00 0.00 354 LEU A O 6
ATOM 6528 N N . THR A 1 53 ? 6.271 38.630 2.936 1.00 0.00 355 THR A N 6
ATOM 6529 C CA . THR A 1 53 ? 6.363 38.407 1.478 1.00 0.00 355 THR A CA 6
ATOM 6530 C C . THR A 1 53 ? 7.531 37.455 1.127 1.00 0.00 355 THR A C 6
ATOM 6531 O O . THR A 1 53 ? 7.474 36.731 0.123 1.00 0.00 355 THR A O 6
ATOM 6542 N N . SER A 1 54 ? 8.567 37.445 1.982 1.00 0.00 356 SER A N 6
ATOM 6543 C CA . SER A 1 54 ? 9.782 36.625 1.795 1.00 0.00 356 SER A CA 6
ATOM 6544 C C . SER A 1 54 ? 10.489 36.444 3.156 1.00 0.00 356 SER A C 6
ATOM 6545 O O . SER A 1 54 ? 9.969 36.884 4.197 1.00 0.00 356 SER A O 6
ATOM 6553 N N . VAL A 1 55 ? 11.651 35.761 3.148 1.00 0.00 357 VAL A N 6
ATOM 6554 C CA . VAL A 1 55 ? 12.490 35.607 4.343 1.00 0.00 357 VAL A CA 6
ATOM 6555 C C . VAL A 1 55 ? 13.098 36.983 4.743 1.00 0.00 357 VAL A C 6
ATOM 6556 O O . VAL A 1 55 ? 13.668 37.672 3.887 1.00 0.00 357 VAL A O 6
ATOM 6569 N N . PRO A 1 56 ? 12.927 37.430 6.036 1.00 0.00 358 PRO A N 6
ATOM 6570 C CA . PRO A 1 56 ? 13.488 38.715 6.536 1.00 0.00 358 PRO A CA 6
ATOM 6571 C C . PRO A 1 56 ? 15.031 38.789 6.375 1.00 0.00 358 PRO A C 6
ATOM 6572 O O . PRO A 1 56 ? 15.706 37.762 6.497 1.00 0.00 358 PRO A O 6
ATOM 6583 N N . PRO A 1 57 ? 15.610 40.013 6.098 1.00 0.00 359 PRO A N 6
ATOM 6584 C CA . PRO A 1 57 ? 17.082 40.203 5.930 1.00 0.00 359 PRO A CA 6
ATOM 6585 C C . PRO A 1 57 ? 17.903 39.898 7.214 1.00 0.00 359 PRO A C 6
ATOM 6586 O O . PRO A 1 57 ? 19.145 39.883 7.170 1.00 0.00 359 PRO A O 6
ATOM 6597 N N . GLU A 1 58 ? 17.202 39.682 8.347 1.00 0.00 360 GLU A N 6
ATOM 6598 C CA . GLU A 1 58 ? 17.815 39.209 9.600 1.00 0.00 360 GLU A CA 6
ATOM 6599 C C . GLU A 1 58 ? 18.442 37.799 9.400 1.00 0.00 360 GLU A C 6
ATOM 6600 O O . GLU A 1 58 ? 17.849 36.958 8.712 1.00 0.00 360 GLU A O 6
ATOM 6612 N N . PRO A 1 59 ? 19.639 37.508 10.025 1.00 0.00 361 PRO A N 6
ATOM 6613 C CA . PRO A 1 59 ? 20.317 36.183 9.904 1.00 0.00 361 PRO A CA 6
ATOM 6614 C C . PRO A 1 59 ? 19.706 35.098 10.834 1.00 0.00 361 PRO A C 6
ATOM 6615 O O . PRO A 1 59 ? 20.262 34.003 10.985 1.00 0.00 361 PRO A O 6
ATOM 6626 N N . GLU A 1 60 ? 18.559 35.424 11.432 1.00 0.00 362 GLU A N 6
ATOM 6627 C CA . GLU A 1 60 ? 17.832 34.570 12.384 1.00 0.00 362 GLU A CA 6
ATOM 6628 C C . GLU A 1 60 ? 16.332 34.638 12.043 1.00 0.00 362 GLU A C 6
ATOM 6629 O O . GLU A 1 60 ? 15.842 35.695 11.607 1.00 0.00 362 GLU A O 6
ATOM 6641 N N . TRP A 1 61 ? 15.604 33.518 12.207 1.00 0.00 363 TRP A N 6
ATOM 6642 C CA . TRP A 1 61 ? 14.163 33.468 11.908 1.00 0.00 363 TRP A CA 6
ATOM 6643 C C . TRP A 1 61 ? 13.388 32.986 13.140 1.00 0.00 363 TRP A C 6
ATOM 6644 O O . TRP A 1 61 ? 13.616 31.877 13.650 1.00 0.00 363 TRP A O 6
ATOM 6665 N N . TYR A 1 62 ? 12.455 33.835 13.598 1.00 0.00 364 TYR A N 6
ATOM 6666 C CA . TYR A 1 62 ? 11.561 33.549 14.727 1.00 0.00 364 TYR A CA 6
ATOM 6667 C C . TYR A 1 62 ? 10.122 33.952 14.370 1.00 0.00 364 TYR A C 6
ATOM 6668 O O . TYR A 1 62 ? 9.894 34.840 13.540 1.00 0.00 364 TYR A O 6
ATOM 6686 N N . CYS A 1 63 ? 9.150 33.267 14.992 1.00 0.00 365 CYS A N 6
ATOM 6687 C CA . CYS A 1 63 ? 7.707 33.504 14.764 1.00 0.00 365 CYS A CA 6
ATOM 6688 C C . CYS A 1 63 ? 7.222 34.660 15.670 1.00 0.00 365 CYS A C 6
ATOM 6689 O O . CYS A 1 63 ? 7.778 34.824 16.764 1.00 0.00 365 CYS A O 6
ATOM 6696 N N . PRO A 1 64 ? 6.178 35.465 15.256 1.00 0.00 366 PRO A N 6
ATOM 6697 C CA . PRO A 1 64 ? 5.625 36.569 16.100 1.00 0.00 366 PRO A CA 6
ATOM 6698 C C . PRO A 1 64 ? 5.185 36.083 17.504 1.00 0.00 366 PRO A C 6
ATOM 6699 O O . PRO A 1 64 ? 5.359 36.793 18.493 1.00 0.00 366 PRO A O 6
ATOM 6710 N N . SER A 1 65 ? 4.675 34.841 17.559 1.00 0.00 367 SER A N 6
ATOM 6711 C CA . SER A 1 65 ? 4.223 34.182 18.799 1.00 0.00 367 SER A CA 6
ATOM 6712 C C . SER A 1 65 ? 5.328 34.136 19.888 1.00 0.00 367 SER A C 6
ATOM 6713 O O . SER A 1 65 ? 5.023 34.158 21.070 1.00 0.00 367 SER A O 6
ATOM 6721 N N . CYS A 1 66 ? 6.608 34.084 19.459 1.00 0.00 368 CYS A N 6
ATOM 6722 C CA . CYS A 1 66 ? 7.771 34.040 20.378 1.00 0.00 368 CYS A CA 6
ATOM 6723 C C . CYS A 1 66 ? 7.889 35.336 21.213 1.00 0.00 368 CYS A C 6
ATOM 6724 O O . CYS A 1 66 ? 8.075 35.279 22.435 1.00 0.00 368 CYS A O 6
ATOM 6731 N N . ARG A 1 67 ? 7.759 36.495 20.544 1.00 0.00 369 ARG A N 6
ATOM 6732 C CA . ARG A 1 67 ? 8.051 37.813 21.158 1.00 0.00 369 ARG A CA 6
ATOM 6733 C C . ARG A 1 67 ? 6.825 38.412 21.876 1.00 0.00 369 ARG A C 6
ATOM 6734 O O . ARG A 1 67 ? 6.976 39.076 22.911 1.00 0.00 369 ARG A O 6
ATOM 6755 N N . THR A 1 68 ? 5.616 38.187 21.333 1.00 0.00 370 THR A N 6
ATOM 6756 C CA . THR A 1 68 ? 4.361 38.714 21.923 1.00 0.00 370 THR A CA 6
ATOM 6757 C C . THR A 1 68 ? 3.534 37.573 22.548 1.00 0.00 370 THR A C 6
ATOM 6758 O O . THR A 1 68 ? 3.813 36.388 22.329 1.00 0.00 370 THR A O 6
ATOM 6769 N N . ASP A 1 69 ? 2.473 37.957 23.288 1.00 0.00 371 ASP A N 6
ATOM 6770 C CA . ASP A 1 69 ? 1.585 37.028 24.026 1.00 0.00 371 ASP A CA 6
ATOM 6771 C C . ASP A 1 69 ? 0.680 36.189 23.090 1.00 0.00 371 ASP A C 6
ATOM 6772 O O . ASP A 1 69 ? -0.128 35.386 23.566 1.00 0.00 371 ASP A O 6
ATOM 6781 N N . SER A 1 70 ? 0.848 36.348 21.757 1.00 0.00 372 SER A N 6
ATOM 6782 C CA . SER A 1 70 ? 0.104 35.584 20.737 1.00 0.00 372 SER A CA 6
ATOM 6783 C C . SER A 1 70 ? 0.596 34.115 20.601 1.00 0.00 372 SER A C 6
ATOM 6784 O O . SER A 1 70 ? 0.331 33.459 19.582 1.00 0.00 372 SER A O 6
ATOM 6792 N N . SER A 1 71 ? 1.309 33.608 21.628 1.00 0.00 373 SER A N 6
ATOM 6793 C CA . SER A 1 71 ? 1.588 32.175 21.781 1.00 0.00 373 SER A CA 6
ATOM 6794 C C . SER A 1 71 ? 0.259 31.426 21.996 1.00 0.00 373 SER A C 6
ATOM 6795 O O . SER A 1 71 ? -0.246 31.373 23.121 1.00 0.00 373 SER A O 6
ATOM 6803 N N . GLU A 1 72 ? -0.335 30.928 20.903 1.00 0.00 374 GLU A N 6
ATOM 6804 C CA . GLU A 1 72 ? -1.565 30.113 20.964 1.00 0.00 374 GLU A CA 6
ATOM 6805 C C . GLU A 1 72 ? -1.289 28.813 21.745 1.00 0.00 374 GLU A C 6
ATOM 6806 O O . GLU A 1 72 ? -0.181 28.266 21.659 1.00 0.00 374 GLU A O 6
ATOM 6818 N N . VAL A 1 73 ? -2.300 28.351 22.508 1.00 0.00 375 VAL A N 6
ATOM 6819 C CA . VAL A 1 73 ? -2.162 27.209 23.437 1.00 0.00 375 VAL A CA 6
ATOM 6820 C C . VAL A 1 73 ? -1.722 25.926 22.696 1.00 0.00 375 VAL A C 6
ATOM 6821 O O . VAL A 1 73 ? -2.537 25.238 22.059 1.00 0.00 375 VAL A O 6
ATOM 6834 N N . VAL A 1 74 ? -0.399 25.676 22.738 1.00 0.00 376 VAL A N 6
ATOM 6835 C CA . VAL A 1 74 ? 0.217 24.448 22.225 1.00 0.00 376 VAL A CA 6
ATOM 6836 C C . VAL A 1 74 ? -0.260 23.268 23.098 1.00 0.00 376 VAL A C 6
ATOM 6837 O O . VAL A 1 74 ? 0.028 23.234 24.306 1.00 0.00 376 VAL A O 6
ATOM 6850 N N . GLN A 1 75 ? -1.024 22.347 22.483 1.00 0.00 377 GLN A N 6
ATOM 6851 C CA . GLN A 1 75 ? -1.759 21.282 23.198 1.00 0.00 377 GLN A CA 6
ATOM 6852 C C . GLN A 1 75 ? -0.840 20.368 24.037 1.00 0.00 377 GLN A C 6
ATOM 6853 O O . GLN A 1 75 ? 0.302 20.078 23.651 1.00 0.00 377 GLN A O 6
ATOM 6867 N N . ALA A 1 76 ? -1.367 19.935 25.196 1.00 0.00 378 ALA A N 6
ATOM 6868 C CA . ALA A 1 76 ? -0.721 18.948 26.071 1.00 0.00 378 ALA A CA 6
ATOM 6869 C C . ALA A 1 76 ? -0.806 17.535 25.458 1.00 0.00 378 ALA A C 6
ATOM 6870 O O . ALA A 1 76 ? -1.457 17.326 24.424 1.00 0.00 378 ALA A O 6
ATOM 6877 N N . GLY A 1 77 ? -0.141 16.578 26.112 1.00 0.00 379 GLY A N 6
ATOM 6878 C CA . GLY A 1 77 ? -0.011 15.213 25.595 1.00 0.00 379 GLY A CA 6
ATOM 6879 C C . GLY A 1 77 ? 1.371 14.950 25.011 1.00 0.00 379 GLY A C 6
ATOM 6880 O O . GLY A 1 77 ? 1.632 13.843 24.525 1.00 0.00 379 GLY A O 6
ATOM 6884 N N . GLU A 1 78 ? 2.244 15.991 25.074 1.00 0.00 380 GLU A N 6
ATOM 6885 C CA . GLU A 1 78 ? 3.656 15.941 24.646 1.00 0.00 380 GLU A CA 6
ATOM 6886 C C . GLU A 1 78 ? 3.763 15.678 23.119 1.00 0.00 380 GLU A C 6
ATOM 6901 N N . SER A 1 1 ? 16.390 9.125 3.020 1.00 0.00 303 SER A N 7
ATOM 6902 C CA . SER A 1 1 ? 16.590 10.153 1.983 1.00 0.00 303 SER A CA 7
ATOM 6903 C C . SER A 1 1 ? 16.898 11.530 2.617 1.00 0.00 303 SER A C 7
ATOM 6904 O O . SER A 1 1 ? 17.339 12.453 1.924 1.00 0.00 303 SER A O 7
ATOM 6912 N N . GLY A 1 2 ? 16.665 11.653 3.937 1.00 0.00 304 GLY A N 7
ATOM 6913 C CA . GLY A 1 2 ? 16.997 12.860 4.700 1.00 0.00 304 GLY A CA 7
ATOM 6914 C C . GLY A 1 2 ? 17.631 12.511 6.051 1.00 0.00 304 GLY A C 7
ATOM 6915 O O . GLY A 1 2 ? 18.165 11.400 6.202 1.00 0.00 304 GLY A O 7
ATOM 6919 N N . PRO A 1 3 ? 17.601 13.444 7.056 1.00 0.00 305 PRO A N 7
ATOM 6920 C CA . PRO A 1 3 ? 18.086 13.160 8.430 1.00 0.00 305 PRO A CA 7
ATOM 6921 C C . PRO A 1 3 ? 17.143 12.194 9.176 1.00 0.00 305 PRO A C 7
ATOM 6922 O O . PRO A 1 3 ? 15.970 12.026 8.790 1.00 0.00 305 PRO A O 7
ATOM 6933 N N . SER A 1 4 ? 17.671 11.559 10.238 1.00 0.00 306 SER A N 7
ATOM 6934 C CA . SER A 1 4 ? 16.915 10.607 11.062 1.00 0.00 306 SER A CA 7
ATOM 6935 C C . SER A 1 4 ? 15.794 11.344 11.808 1.00 0.00 306 SER A C 7
ATOM 6936 O O . SER A 1 4 ? 16.054 12.164 12.693 1.00 0.00 306 SER A O 7
ATOM 6944 N N . CYS A 1 5 ? 14.553 11.102 11.386 1.00 0.00 307 CYS A N 7
ATOM 6945 C CA . CYS A 1 5 ? 13.370 11.638 12.050 1.00 0.00 307 CYS A CA 7
ATOM 6946 C C . CYS A 1 5 ? 13.061 10.807 13.311 1.00 0.00 307 CYS A C 7
ATOM 6947 O O . CYS A 1 5 ? 12.346 9.816 13.242 1.00 0.00 307 CYS A O 7
ATOM 6954 N N . ARG A 1 6 ? 13.593 11.239 14.467 1.00 0.00 308 ARG A N 7
ATOM 6955 C CA . ARG A 1 6 ? 13.323 10.584 15.770 1.00 0.00 308 ARG A CA 7
ATOM 6956 C C . ARG A 1 6 ? 12.020 11.128 16.379 1.00 0.00 308 ARG A C 7
ATOM 6957 O O . ARG A 1 6 ? 11.304 10.409 17.078 1.00 0.00 308 ARG A O 7
ATOM 6978 N N . PHE A 1 7 ? 11.713 12.400 16.085 1.00 0.00 309 PHE A N 7
ATOM 6979 C CA . PHE A 1 7 ? 10.447 13.039 16.501 1.00 0.00 309 PHE A CA 7
ATOM 6980 C C . PHE A 1 7 ? 9.249 12.477 15.705 1.00 0.00 309 PHE A C 7
ATOM 6981 O O . PHE A 1 7 ? 8.120 12.503 16.189 1.00 0.00 309 PHE A O 7
ATOM 6998 N N . CYS A 1 8 ? 9.511 11.963 14.490 1.00 0.00 310 CYS A N 7
ATOM 6999 C CA . CYS A 1 8 ? 8.465 11.370 13.617 1.00 0.00 310 CYS A CA 7
ATOM 7000 C C . CYS A 1 8 ? 8.610 9.828 13.552 1.00 0.00 310 CYS A C 7
ATOM 7001 O O . CYS A 1 8 ? 7.843 9.161 12.840 1.00 0.00 310 CYS A O 7
ATOM 7008 N N . LYS A 1 9 ? 9.629 9.297 14.278 1.00 0.00 311 LYS A N 7
ATOM 7009 C CA . LYS A 1 9 ? 9.944 7.845 14.378 1.00 0.00 311 LYS A CA 7
ATOM 7010 C C . LYS A 1 9 ? 10.243 7.183 12.997 1.00 0.00 311 LYS A C 7
ATOM 7011 O O . LYS A 1 9 ? 10.162 5.961 12.858 1.00 0.00 311 LYS A O 7
ATOM 7030 N N . ASP A 1 10 ? 10.635 8.025 12.010 1.00 0.00 312 ASP A N 7
ATOM 7031 C CA . ASP A 1 10 ? 11.015 7.618 10.631 1.00 0.00 312 ASP A CA 7
ATOM 7032 C C . ASP A 1 10 ? 9.924 6.807 9.902 1.00 0.00 312 ASP A C 7
ATOM 7033 O O . ASP A 1 10 ? 10.223 6.049 8.967 1.00 0.00 312 ASP A O 7
ATOM 7042 N N . ASP A 1 11 ? 8.658 7.004 10.303 1.00 0.00 313 ASP A N 7
ATOM 7043 C CA . ASP A 1 11 ? 7.512 6.395 9.621 1.00 0.00 313 ASP A CA 7
ATOM 7044 C C . ASP A 1 11 ? 7.276 7.111 8.272 1.00 0.00 313 ASP A C 7
ATOM 7045 O O . ASP A 1 11 ? 6.667 8.179 8.221 1.00 0.00 313 ASP A O 7
ATOM 7054 N N . GLU A 1 12 ? 7.818 6.510 7.201 1.00 0.00 314 GLU A N 7
ATOM 7055 C CA . GLU A 1 12 ? 7.753 7.042 5.825 1.00 0.00 314 GLU A CA 7
ATOM 7056 C C . GLU A 1 12 ? 6.318 6.978 5.262 1.00 0.00 314 GLU A C 7
ATOM 7057 O O . GLU A 1 12 ? 5.945 7.784 4.399 1.00 0.00 314 GLU A O 7
ATOM 7069 N N . ASN A 1 13 ? 5.528 6.005 5.754 1.00 0.00 315 ASN A N 7
ATOM 7070 C CA . ASN A 1 13 ? 4.111 5.836 5.363 1.00 0.00 315 ASN A CA 7
ATOM 7071 C C . ASN A 1 13 ? 3.236 6.951 5.961 1.00 0.00 315 ASN A C 7
ATOM 7072 O O . ASN A 1 13 ? 2.178 7.289 5.419 1.00 0.00 315 ASN A O 7
ATOM 7083 N N . LYS A 1 14 ? 3.697 7.520 7.081 1.00 0.00 316 LYS A N 7
ATOM 7084 C CA . LYS A 1 14 ? 3.002 8.612 7.777 1.00 0.00 316 LYS A CA 7
ATOM 7085 C C . LYS A 1 14 ? 3.643 9.970 7.408 1.00 0.00 316 LYS A C 7
ATOM 7086 O O . LYS A 1 14 ? 4.872 10.048 7.287 1.00 0.00 316 LYS A O 7
ATOM 7105 N N . PRO A 1 15 ? 2.829 11.058 7.200 1.00 0.00 317 PRO A N 7
ATOM 7106 C CA . PRO A 1 15 ? 3.364 12.420 6.987 1.00 0.00 317 PRO A CA 7
ATOM 7107 C C . PRO A 1 15 ? 4.119 12.945 8.222 1.00 0.00 317 PRO A C 7
ATOM 7108 O O . PRO A 1 15 ? 3.787 12.591 9.367 1.00 0.00 317 PRO A O 7
ATOM 7119 N N . CYS A 1 16 ? 5.129 13.788 7.979 1.00 0.00 318 CYS A N 7
ATOM 7120 C CA . CYS A 1 16 ? 5.862 14.467 9.047 1.00 0.00 318 CYS A CA 7
ATOM 7121 C C . CYS A 1 16 ? 5.013 15.620 9.579 1.00 0.00 318 CYS A C 7
ATOM 7122 O O . CYS A 1 16 ? 4.853 16.631 8.903 1.00 0.00 318 CYS A O 7
ATOM 7129 N N . ARG A 1 17 ? 4.457 15.449 10.783 1.00 0.00 319 ARG A N 7
ATOM 7130 C CA . ARG A 1 17 ? 3.767 16.527 11.512 1.00 0.00 319 ARG A CA 7
ATOM 7131 C C . ARG A 1 17 ? 4.790 17.308 12.361 1.00 0.00 319 ARG A C 7
ATOM 7132 O O . ARG A 1 17 ? 4.643 18.509 12.593 1.00 0.00 319 ARG A O 7
ATOM 7153 N N . LYS A 1 18 ? 5.852 16.594 12.783 1.00 0.00 320 LYS A N 7
ATOM 7154 C CA . LYS A 1 18 ? 6.967 17.149 13.581 1.00 0.00 320 LYS A CA 7
ATOM 7155 C C . LYS A 1 18 ? 8.015 17.878 12.710 1.00 0.00 320 LYS A C 7
ATOM 7156 O O . LYS A 1 18 ? 8.966 18.461 13.230 1.00 0.00 320 LYS A O 7
ATOM 7175 N N . CYS A 1 19 ? 7.845 17.830 11.379 1.00 0.00 321 CYS A N 7
ATOM 7176 C CA . CYS A 1 19 ? 8.628 18.657 10.426 1.00 0.00 321 CYS A CA 7
ATOM 7177 C C . CYS A 1 19 ? 7.679 19.584 9.644 1.00 0.00 321 CYS A C 7
ATOM 7178 O O . CYS A 1 19 ? 8.095 20.274 8.703 1.00 0.00 321 CYS A O 7
ATOM 7185 N N . ALA A 1 20 ? 6.394 19.597 10.051 1.00 0.00 322 ALA A N 7
ATOM 7186 C CA . ALA A 1 20 ? 5.338 20.362 9.386 1.00 0.00 322 ALA A CA 7
ATOM 7187 C C . ALA A 1 20 ? 5.145 21.738 10.029 1.00 0.00 322 ALA A C 7
ATOM 7188 O O . ALA A 1 20 ? 5.801 22.096 11.017 1.00 0.00 322 ALA A O 7
ATOM 7195 N N . CYS A 1 21 ? 4.212 22.476 9.438 1.00 0.00 323 CYS A N 7
ATOM 7196 C CA . CYS A 1 21 ? 3.747 23.779 9.896 1.00 0.00 323 CYS A CA 7
ATOM 7197 C C . CYS A 1 21 ? 2.324 23.623 10.439 1.00 0.00 323 CYS A C 7
ATOM 7198 O O . CYS A 1 21 ? 1.354 23.607 9.669 1.00 0.00 323 CYS A O 7
ATOM 7205 N N . HIS A 1 22 ? 2.225 23.508 11.779 1.00 0.00 324 HIS A N 7
ATOM 7206 C CA . HIS A 1 22 ? 0.989 23.135 12.507 1.00 0.00 324 HIS A CA 7
ATOM 7207 C C . HIS A 1 22 ? -0.124 24.194 12.334 1.00 0.00 324 HIS A C 7
ATOM 7208 O O . HIS A 1 22 ? -1.314 23.879 12.463 1.00 0.00 324 HIS A O 7
ATOM 7222 N N . VAL A 1 23 ? 0.291 25.434 11.999 1.00 0.00 325 VAL A N 7
ATOM 7223 C CA . VAL A 1 23 ? -0.612 26.583 11.788 1.00 0.00 325 VAL A CA 7
ATOM 7224 C C . VAL A 1 23 ? -1.697 26.258 10.729 1.00 0.00 325 VAL A C 7
ATOM 7225 O O . VAL A 1 23 ? -2.877 26.561 10.923 1.00 0.00 325 VAL A O 7
ATOM 7238 N N . CYS A 1 24 ? -1.278 25.615 9.625 1.00 0.00 326 CYS A N 7
ATOM 7239 C CA . CYS A 1 24 ? -2.201 25.163 8.554 1.00 0.00 326 CYS A CA 7
ATOM 7240 C C . CYS A 1 24 ? -2.231 23.625 8.469 1.00 0.00 326 CYS A C 7
ATOM 7241 O O . CYS A 1 24 ? -3.034 23.068 7.714 1.00 0.00 326 CYS A O 7
ATOM 7248 N N . GLY A 1 25 ? -1.363 22.952 9.256 1.00 0.00 327 GLY A N 7
ATOM 7249 C CA . GLY A 1 25 ? -1.180 21.494 9.172 1.00 0.00 327 GLY A CA 7
ATOM 7250 C C . GLY A 1 25 ? -0.586 21.044 7.838 1.00 0.00 327 GLY A C 7
ATOM 7251 O O . GLY A 1 25 ? -0.993 20.017 7.275 1.00 0.00 327 GLY A O 7
ATOM 7255 N N . GLY A 1 26 ? 0.395 21.815 7.335 1.00 0.00 328 GLY A N 7
ATOM 7256 C CA . GLY A 1 26 ? 0.932 21.621 5.985 1.00 0.00 328 GLY A CA 7
ATOM 7257 C C . GLY A 1 26 ? 2.444 21.770 5.905 1.00 0.00 328 GLY A C 7
ATOM 7258 O O . GLY A 1 26 ? 3.053 22.428 6.747 1.00 0.00 328 GLY A O 7
ATOM 7262 N N . ARG A 1 27 ? 3.035 21.160 4.866 1.00 0.00 329 ARG A N 7
ATOM 7263 C CA . ARG A 1 27 ? 4.494 21.176 4.587 1.00 0.00 329 ARG A CA 7
ATOM 7264 C C . ARG A 1 27 ? 4.782 21.855 3.230 1.00 0.00 329 ARG A C 7
ATOM 7265 O O . ARG A 1 27 ? 5.939 21.949 2.804 1.00 0.00 329 ARG A O 7
ATOM 7286 N N . GLU A 1 28 ? 3.728 22.364 2.587 1.00 0.00 330 GLU A N 7
ATOM 7287 C CA . GLU A 1 28 ? 3.738 22.700 1.154 1.00 0.00 330 GLU A CA 7
ATOM 7288 C C . GLU A 1 28 ? 4.337 24.088 0.880 1.00 0.00 330 GLU A C 7
ATOM 7289 O O . GLU A 1 28 ? 4.313 24.956 1.754 1.00 0.00 330 GLU A O 7
ATOM 7301 N N . ALA A 1 29 ? 4.862 24.255 -0.357 1.00 0.00 331 ALA A N 7
ATOM 7302 C CA . ALA A 1 29 ? 5.606 25.448 -0.801 1.00 0.00 331 ALA A CA 7
ATOM 7303 C C . ALA A 1 29 ? 6.972 25.545 -0.063 1.00 0.00 331 ALA A C 7
ATOM 7304 O O . ALA A 1 29 ? 7.084 26.241 0.954 1.00 0.00 331 ALA A O 7
ATOM 7311 N N . PRO A 1 30 ? 8.033 24.807 -0.570 1.00 0.00 332 PRO A N 7
ATOM 7312 C CA . PRO A 1 30 ? 9.360 24.683 0.113 1.00 0.00 332 PRO A CA 7
ATOM 7313 C C . PRO A 1 30 ? 10.107 26.026 0.247 1.00 0.00 332 PRO A C 7
ATOM 7314 O O . PRO A 1 30 ? 10.776 26.284 1.250 1.00 0.00 332 PRO A O 7
ATOM 7325 N N . GLU A 1 31 ? 9.958 26.870 -0.782 1.00 0.00 333 GLU A N 7
ATOM 7326 C CA . GLU A 1 31 ? 10.584 28.201 -0.847 1.00 0.00 333 GLU A CA 7
ATOM 7327 C C . GLU A 1 31 ? 9.949 29.177 0.168 1.00 0.00 333 GLU A C 7
ATOM 7328 O O . GLU A 1 31 ? 10.520 30.232 0.463 1.00 0.00 333 GLU A O 7
ATOM 7340 N N . LYS A 1 32 ? 8.760 28.817 0.689 1.00 0.00 334 LYS A N 7
ATOM 7341 C CA . LYS A 1 32 ? 8.009 29.655 1.644 1.00 0.00 334 LYS A CA 7
ATOM 7342 C C . LYS A 1 32 ? 8.116 29.082 3.076 1.00 0.00 334 LYS A C 7
ATOM 7343 O O . LYS A 1 32 ? 7.575 29.672 4.018 1.00 0.00 334 LYS A O 7
ATOM 7362 N N . GLN A 1 33 ? 8.817 27.934 3.232 1.00 0.00 335 GLN A N 7
ATOM 7363 C CA . GLN A 1 33 ? 9.026 27.294 4.547 1.00 0.00 335 GLN A CA 7
ATOM 7364 C C . GLN A 1 33 ? 10.119 28.023 5.339 1.00 0.00 335 GLN A C 7
ATOM 7365 O O . GLN A 1 33 ? 11.238 28.213 4.844 1.00 0.00 335 GLN A O 7
ATOM 7379 N N . LEU A 1 34 ? 9.780 28.425 6.569 1.00 0.00 336 LEU A N 7
ATOM 7380 C CA . LEU A 1 34 ? 10.713 29.036 7.522 1.00 0.00 336 LEU A CA 7
ATOM 7381 C C . LEU A 1 34 ? 10.647 28.274 8.846 1.00 0.00 336 LEU A C 7
ATOM 7382 O O . LEU A 1 34 ? 9.618 28.283 9.529 1.00 0.00 336 LEU A O 7
ATOM 7398 N N . LEU A 1 35 ? 11.758 27.617 9.197 1.00 0.00 337 LEU A N 7
ATOM 7399 C CA . LEU A 1 35 ? 11.863 26.805 10.414 1.00 0.00 337 LEU A CA 7
ATOM 7400 C C . LEU A 1 35 ? 12.336 27.704 11.575 1.00 0.00 337 LEU A C 7
ATOM 7401 O O . LEU A 1 35 ? 13.438 28.257 11.537 1.00 0.00 337 LEU A O 7
ATOM 7417 N N . CYS A 1 36 ? 11.458 27.863 12.575 1.00 0.00 338 CYS A N 7
ATOM 7418 C CA . CYS A 1 36 ? 11.731 28.666 13.774 1.00 0.00 338 CYS A CA 7
ATOM 7419 C C . CYS A 1 36 ? 12.644 27.865 14.720 1.00 0.00 338 CYS A C 7
ATOM 7420 O O . CYS A 1 36 ? 12.236 26.795 15.205 1.00 0.00 338 CYS A O 7
ATOM 7427 N N . ASP A 1 37 ? 13.851 28.397 14.968 1.00 0.00 339 ASP A N 7
ATOM 7428 C CA . ASP A 1 37 ? 14.920 27.706 15.729 1.00 0.00 339 ASP A CA 7
ATOM 7429 C C . ASP A 1 37 ? 14.452 27.297 17.139 1.00 0.00 339 ASP A C 7
ATOM 7430 O O . ASP A 1 37 ? 14.396 26.113 17.486 1.00 0.00 339 ASP A O 7
ATOM 7439 N N . GLU A 1 38 ? 14.106 28.318 17.908 1.00 0.00 340 GLU A N 7
ATOM 7440 C CA . GLU A 1 38 ? 13.734 28.236 19.328 1.00 0.00 340 GLU A CA 7
ATOM 7441 C C . GLU A 1 38 ? 12.390 27.496 19.563 1.00 0.00 340 GLU A C 7
ATOM 7442 O O . GLU A 1 38 ? 12.157 26.963 20.645 1.00 0.00 340 GLU A O 7
ATOM 7454 N N . CYS A 1 39 ? 11.503 27.516 18.543 1.00 0.00 341 CYS A N 7
ATOM 7455 C CA . CYS A 1 39 ? 10.214 26.776 18.555 1.00 0.00 341 CYS A CA 7
ATOM 7456 C C . CYS A 1 39 ? 10.422 25.321 18.114 1.00 0.00 341 CYS A C 7
ATOM 7457 O O . CYS A 1 39 ? 9.610 24.445 18.442 1.00 0.00 341 CYS A O 7
ATOM 7464 N N . ASP A 1 40 ? 11.503 25.092 17.338 1.00 0.00 342 ASP A N 7
ATOM 7465 C CA . ASP A 1 40 ? 11.861 23.780 16.746 1.00 0.00 342 ASP A CA 7
ATOM 7466 C C . ASP A 1 40 ? 10.780 23.271 15.766 1.00 0.00 342 ASP A C 7
ATOM 7467 O O . ASP A 1 40 ? 10.738 22.084 15.425 1.00 0.00 342 ASP A O 7
ATOM 7476 N N . MET A 1 41 ? 9.936 24.199 15.290 1.00 0.00 343 MET A N 7
ATOM 7477 C CA . MET A 1 41 ? 8.808 23.909 14.390 1.00 0.00 343 MET A CA 7
ATOM 7478 C C . MET A 1 41 ? 8.983 24.663 13.078 1.00 0.00 343 MET A C 7
ATOM 7479 O O . MET A 1 41 ? 9.504 25.788 13.058 1.00 0.00 343 MET A O 7
ATOM 7493 N N . ALA A 1 42 ? 8.520 24.032 11.995 1.00 0.00 344 ALA A N 7
ATOM 7494 C CA . ALA A 1 42 ? 8.493 24.630 10.659 1.00 0.00 344 ALA A CA 7
ATOM 7495 C C . ALA A 1 42 ? 7.243 25.499 10.530 1.00 0.00 344 ALA A C 7
ATOM 7496 O O . ALA A 1 42 ? 6.217 25.214 11.157 1.00 0.00 344 ALA A O 7
ATOM 7503 N N . PHE A 1 43 ? 7.342 26.577 9.751 1.00 0.00 345 PHE A N 7
ATOM 7504 C CA . PHE A 1 43 ? 6.216 27.482 9.463 1.00 0.00 345 PHE A CA 7
ATOM 7505 C C . PHE A 1 43 ? 6.237 27.846 7.982 1.00 0.00 345 PHE A C 7
ATOM 7506 O O . PHE A 1 43 ? 7.083 27.363 7.226 1.00 0.00 345 PHE A O 7
ATOM 7523 N N . HIS A 1 44 ? 5.266 28.657 7.562 1.00 0.00 346 HIS A N 7
ATOM 7524 C CA . HIS A 1 44 ? 5.211 29.215 6.203 1.00 0.00 346 HIS A CA 7
ATOM 7525 C C . HIS A 1 44 ? 5.088 30.736 6.302 1.00 0.00 346 HIS A C 7
ATOM 7526 O O . HIS A 1 44 ? 4.645 31.261 7.333 1.00 0.00 346 HIS A O 7
ATOM 7540 N N . LEU A 1 45 ? 5.466 31.417 5.220 1.00 0.00 347 LEU A N 7
ATOM 7541 C CA . LEU A 1 45 ? 5.491 32.887 5.135 1.00 0.00 347 LEU A CA 7
ATOM 7542 C C . LEU A 1 45 ? 4.108 33.531 5.372 1.00 0.00 347 LEU A C 7
ATOM 7543 O O . LEU A 1 45 ? 3.999 34.519 6.104 1.00 0.00 347 LEU A O 7
ATOM 7559 N N . TYR A 1 46 ? 3.044 32.952 4.791 1.00 0.00 348 TYR A N 7
ATOM 7560 C CA . TYR A 1 46 ? 1.673 33.504 4.923 1.00 0.00 348 TYR A CA 7
ATOM 7561 C C . TYR A 1 46 ? 0.901 32.839 6.084 1.00 0.00 348 TYR A C 7
ATOM 7562 O O . TYR A 1 46 ? -0.301 33.062 6.243 1.00 0.00 348 TYR A O 7
ATOM 7580 N N . CYS A 1 47 ? 1.612 32.032 6.894 1.00 0.00 349 CYS A N 7
ATOM 7581 C CA . CYS A 1 47 ? 1.059 31.387 8.108 1.00 0.00 349 CYS A CA 7
ATOM 7582 C C . CYS A 1 47 ? 1.485 32.167 9.368 1.00 0.00 349 CYS A C 7
ATOM 7583 O O . CYS A 1 47 ? 1.574 31.608 10.467 1.00 0.00 349 CYS A O 7
ATOM 7590 N N . LEU A 1 48 ? 1.738 33.473 9.186 1.00 0.00 350 LEU A N 7
ATOM 7591 C CA . LEU A 1 48 ? 2.211 34.379 10.243 1.00 0.00 350 LEU A CA 7
ATOM 7592 C C . LEU A 1 48 ? 1.177 35.501 10.467 1.00 0.00 350 LEU A C 7
ATOM 7593 O O . LEU A 1 48 ? 0.193 35.605 9.723 1.00 0.00 350 LEU A O 7
ATOM 7609 N N . LYS A 1 49 ? 1.405 36.336 11.491 1.00 0.00 351 LYS A N 7
ATOM 7610 C CA . LYS A 1 49 ? 0.528 37.473 11.815 1.00 0.00 351 LYS A CA 7
ATOM 7611 C C . LYS A 1 49 ? 1.392 38.659 12.313 1.00 0.00 351 LYS A C 7
ATOM 7612 O O . LYS A 1 49 ? 1.762 38.683 13.488 1.00 0.00 351 LYS A O 7
ATOM 7631 N N . PRO A 1 50 ? 1.757 39.661 11.440 1.00 0.00 352 PRO A N 7
ATOM 7632 C CA . PRO A 1 50 ? 1.307 39.758 10.024 1.00 0.00 352 PRO A CA 7
ATOM 7633 C C . PRO A 1 50 ? 2.096 38.818 9.069 1.00 0.00 352 PRO A C 7
ATOM 7634 O O . PRO A 1 50 ? 3.275 38.523 9.327 1.00 0.00 352 PRO A O 7
ATOM 7645 N N . PRO A 1 51 ? 1.435 38.305 7.977 1.00 0.00 353 PRO A N 7
ATOM 7646 C CA . PRO A 1 51 ? 2.097 37.458 6.956 1.00 0.00 353 PRO A CA 7
ATOM 7647 C C . PRO A 1 51 ? 3.260 38.170 6.246 1.00 0.00 353 PRO A C 7
ATOM 7648 O O . PRO A 1 51 ? 3.198 39.377 5.975 1.00 0.00 353 PRO A O 7
ATOM 7659 N N . LEU A 1 52 ? 4.326 37.414 5.972 1.00 0.00 354 LEU A N 7
ATOM 7660 C CA . LEU A 1 52 ? 5.461 37.881 5.175 1.00 0.00 354 LEU A CA 7
ATOM 7661 C C . LEU A 1 52 ? 5.330 37.343 3.747 1.00 0.00 354 LEU A C 7
ATOM 7662 O O . LEU A 1 52 ? 4.833 36.229 3.536 1.00 0.00 354 LEU A O 7
ATOM 7678 N N . THR A 1 53 ? 5.729 38.159 2.771 1.00 0.00 355 THR A N 7
ATOM 7679 C CA . THR A 1 53 ? 5.721 37.786 1.350 1.00 0.00 355 THR A CA 7
ATOM 7680 C C . THR A 1 53 ? 6.972 36.959 1.012 1.00 0.00 355 THR A C 7
ATOM 7681 O O . THR A 1 53 ? 6.902 35.967 0.282 1.00 0.00 355 THR A O 7
ATOM 7692 N N . SER A 1 54 ? 8.112 37.379 1.576 1.00 0.00 356 SER A N 7
ATOM 7693 C CA . SER A 1 54 ? 9.408 36.698 1.429 1.00 0.00 356 SER A CA 7
ATOM 7694 C C . SER A 1 54 ? 10.132 36.672 2.787 1.00 0.00 356 SER A C 7
ATOM 7695 O O . SER A 1 54 ? 9.724 37.368 3.735 1.00 0.00 356 SER A O 7
ATOM 7703 N N . VAL A 1 55 ? 11.191 35.844 2.873 1.00 0.00 357 VAL A N 7
ATOM 7704 C CA . VAL A 1 55 ? 12.043 35.719 4.068 1.00 0.00 357 VAL A CA 7
ATOM 7705 C C . VAL A 1 55 ? 12.752 37.073 4.373 1.00 0.00 357 VAL A C 7
ATOM 7706 O O . VAL A 1 55 ? 13.268 37.712 3.443 1.00 0.00 357 VAL A O 7
ATOM 7719 N N . PRO A 1 56 ? 12.734 37.562 5.663 1.00 0.00 358 PRO A N 7
ATOM 7720 C CA . PRO A 1 56 ? 13.484 38.774 6.086 1.00 0.00 358 PRO A CA 7
ATOM 7721 C C . PRO A 1 56 ? 14.996 38.706 5.753 1.00 0.00 358 PRO A C 7
ATOM 7722 O O . PRO A 1 56 ? 15.581 37.620 5.801 1.00 0.00 358 PRO A O 7
ATOM 7733 N N . PRO A 1 57 ? 15.653 39.873 5.446 1.00 0.00 359 PRO A N 7
ATOM 7734 C CA . PRO A 1 57 ? 17.116 39.929 5.179 1.00 0.00 359 PRO A CA 7
ATOM 7735 C C . PRO A 1 57 ? 17.961 39.876 6.473 1.00 0.00 359 PRO A C 7
ATOM 7736 O O . PRO A 1 57 ? 19.184 40.044 6.432 1.00 0.00 359 PRO A O 7
ATOM 7747 N N . GLU A 1 58 ? 17.286 39.651 7.615 1.00 0.00 360 GLU A N 7
ATOM 7748 C CA . GLU A 1 58 ? 17.903 39.582 8.945 1.00 0.00 360 GLU A CA 7
ATOM 7749 C C . GLU A 1 58 ? 18.628 38.225 9.142 1.00 0.00 360 GLU A C 7
ATOM 7750 O O . GLU A 1 58 ? 18.211 37.227 8.546 1.00 0.00 360 GLU A O 7
ATOM 7762 N N . PRO A 1 59 ? 19.722 38.166 9.978 1.00 0.00 361 PRO A N 7
ATOM 7763 C CA . PRO A 1 59 ? 20.549 36.938 10.145 1.00 0.00 361 PRO A CA 7
ATOM 7764 C C . PRO A 1 59 ? 19.751 35.745 10.722 1.00 0.00 361 PRO A C 7
ATOM 7765 O O . PRO A 1 59 ? 19.880 34.612 10.234 1.00 0.00 361 PRO A O 7
ATOM 7776 N N . GLU A 1 60 ? 18.919 36.005 11.748 1.00 0.00 362 GLU A N 7
ATOM 7777 C CA . GLU A 1 60 ? 18.064 34.971 12.365 1.00 0.00 362 GLU A CA 7
ATOM 7778 C C . GLU A 1 60 ? 16.596 35.416 12.355 1.00 0.00 362 GLU A C 7
ATOM 7779 O O . GLU A 1 60 ? 16.286 36.593 12.568 1.00 0.00 362 GLU A O 7
ATOM 7791 N N . TRP A 1 61 ? 15.708 34.446 12.096 1.00 0.00 363 TRP A N 7
ATOM 7792 C CA . TRP A 1 61 ? 14.260 34.654 11.985 1.00 0.00 363 TRP A CA 7
ATOM 7793 C C . TRP A 1 61 ? 13.532 34.051 13.202 1.00 0.00 363 TRP A C 7
ATOM 7794 O O . TRP A 1 61 ? 13.899 32.983 13.699 1.00 0.00 363 TRP A O 7
ATOM 7815 N N . TYR A 1 62 ? 12.480 34.753 13.647 1.00 0.00 364 TYR A N 7
ATOM 7816 C CA . TYR A 1 62 ? 11.550 34.287 14.681 1.00 0.00 364 TYR A CA 7
ATOM 7817 C C . TYR A 1 62 ? 10.113 34.520 14.178 1.00 0.00 364 TYR A C 7
ATOM 7818 O O . TYR A 1 62 ? 9.854 35.506 13.479 1.00 0.00 364 TYR A O 7
ATOM 7836 N N . CYS A 1 63 ? 9.194 33.601 14.514 1.00 0.00 365 CYS A N 7
ATOM 7837 C CA . CYS A 1 63 ? 7.753 33.748 14.193 1.00 0.00 365 CYS A CA 7
ATOM 7838 C C . CYS A 1 63 ? 7.119 34.818 15.115 1.00 0.00 365 CYS A C 7
ATOM 7839 O O . CYS A 1 63 ? 7.624 35.029 16.224 1.00 0.00 365 CYS A O 7
ATOM 7846 N N . PRO A 1 64 ? 6.015 35.517 14.679 1.00 0.00 366 PRO A N 7
ATOM 7847 C CA . PRO A 1 64 ? 5.231 36.429 15.564 1.00 0.00 366 PRO A CA 7
ATOM 7848 C C . PRO A 1 64 ? 4.799 35.755 16.888 1.00 0.00 366 PRO A C 7
ATOM 7849 O O . PRO A 1 64 ? 4.816 36.377 17.956 1.00 0.00 366 PRO A O 7
ATOM 7860 N N . SER A 1 65 ? 4.464 34.457 16.776 1.00 0.00 367 SER A N 7
ATOM 7861 C CA . SER A 1 65 ? 3.993 33.602 17.884 1.00 0.00 367 SER A CA 7
ATOM 7862 C C . SER A 1 65 ? 5.035 33.481 19.034 1.00 0.00 367 SER A C 7
ATOM 7863 O O . SER A 1 65 ? 4.683 33.137 20.164 1.00 0.00 367 SER A O 7
ATOM 7871 N N . CYS A 1 66 ? 6.315 33.767 18.719 1.00 0.00 368 CYS A N 7
ATOM 7872 C CA . CYS A 1 66 ? 7.413 33.831 19.713 1.00 0.00 368 CYS A CA 7
ATOM 7873 C C . CYS A 1 66 ? 7.154 34.922 20.784 1.00 0.00 368 CYS A C 7
ATOM 7874 O O . CYS A 1 66 ? 7.433 34.723 21.976 1.00 0.00 368 CYS A O 7
ATOM 7881 N N . ARG A 1 67 ? 6.622 36.069 20.334 1.00 0.00 369 ARG A N 7
ATOM 7882 C CA . ARG A 1 67 ? 6.479 37.279 21.170 1.00 0.00 369 ARG A CA 7
ATOM 7883 C C . ARG A 1 67 ? 5.005 37.630 21.432 1.00 0.00 369 ARG A C 7
ATOM 7884 O O . ARG A 1 67 ? 4.736 38.596 22.162 1.00 0.00 369 ARG A O 7
ATOM 7905 N N . THR A 1 68 ? 4.056 36.877 20.818 1.00 0.00 370 THR A N 7
ATOM 7906 C CA . THR A 1 68 ? 2.614 37.169 20.945 1.00 0.00 370 THR A CA 7
ATOM 7907 C C . THR A 1 68 ? 2.154 37.111 22.420 1.00 0.00 370 THR A C 7
ATOM 7908 O O . THR A 1 68 ? 2.389 36.122 23.121 1.00 0.00 370 THR A O 7
ATOM 7919 N N . ASP A 1 69 ? 1.479 38.191 22.842 1.00 0.00 371 ASP A N 7
ATOM 7920 C CA . ASP A 1 69 ? 1.084 38.450 24.242 1.00 0.00 371 ASP A CA 7
ATOM 7921 C C . ASP A 1 69 ? -0.002 37.492 24.758 1.00 0.00 371 ASP A C 7
ATOM 7922 O O . ASP A 1 69 ? -0.360 37.536 25.940 1.00 0.00 371 ASP A O 7
ATOM 7931 N N . SER A 1 70 ? -0.553 36.663 23.866 1.00 0.00 372 SER A N 7
ATOM 7932 C CA . SER A 1 70 ? -1.495 35.600 24.250 1.00 0.00 372 SER A CA 7
ATOM 7933 C C . SER A 1 70 ? -0.768 34.473 25.018 1.00 0.00 372 SER A C 7
ATOM 7934 O O . SER A 1 70 ? -1.337 33.847 25.925 1.00 0.00 372 SER A O 7
ATOM 7942 N N . SER A 1 71 ? 0.505 34.251 24.646 1.00 0.00 373 SER A N 7
ATOM 7943 C CA . SER A 1 71 ? 1.353 33.182 25.188 1.00 0.00 373 SER A CA 7
ATOM 7944 C C . SER A 1 71 ? 2.060 33.648 26.474 1.00 0.00 373 SER A C 7
ATOM 7945 O O . SER A 1 71 ? 2.639 34.745 26.508 1.00 0.00 373 SER A O 7
ATOM 7953 N N . GLU A 1 72 ? 2.000 32.804 27.526 1.00 0.00 374 GLU A N 7
ATOM 7954 C CA . GLU A 1 72 ? 2.789 32.984 28.753 1.00 0.00 374 GLU A CA 7
ATOM 7955 C C . GLU A 1 72 ? 4.240 32.571 28.462 1.00 0.00 374 GLU A C 7
ATOM 7956 O O . GLU A 1 72 ? 4.521 31.377 28.255 1.00 0.00 374 GLU A O 7
ATOM 7968 N N . VAL A 1 73 ? 5.139 33.561 28.389 1.00 0.00 375 VAL A N 7
ATOM 7969 C CA . VAL A 1 73 ? 6.565 33.327 28.151 1.00 0.00 375 VAL A CA 7
ATOM 7970 C C . VAL A 1 73 ? 7.185 32.684 29.400 1.00 0.00 375 VAL A C 7
ATOM 7971 O O . VAL A 1 73 ? 7.282 33.334 30.458 1.00 0.00 375 VAL A O 7
ATOM 7984 N N . VAL A 1 74 ? 7.544 31.394 29.278 1.00 0.00 376 VAL A N 7
ATOM 7985 C CA . VAL A 1 74 ? 8.280 30.660 30.318 1.00 0.00 376 VAL A CA 7
ATOM 7986 C C . VAL A 1 74 ? 9.638 31.349 30.580 1.00 0.00 376 VAL A C 7
ATOM 7987 O O . VAL A 1 74 ? 10.229 31.929 29.658 1.00 0.00 376 VAL A O 7
ATOM 8000 N N . GLN A 1 75 ? 10.097 31.313 31.838 1.00 0.00 377 GLN A N 7
ATOM 8001 C CA . GLN A 1 75 ? 11.337 31.976 32.267 1.00 0.00 377 GLN A CA 7
ATOM 8002 C C . GLN A 1 75 ? 12.574 31.238 31.702 1.00 0.00 377 GLN A C 7
ATOM 8003 O O . GLN A 1 75 ? 13.195 30.408 32.374 1.00 0.00 377 GLN A O 7
ATOM 8017 N N . ALA A 1 76 ? 12.864 31.511 30.418 1.00 0.00 378 ALA A N 7
ATOM 8018 C CA . ALA A 1 76 ? 14.053 31.010 29.719 1.00 0.00 378 ALA A CA 7
ATOM 8019 C C . ALA A 1 76 ? 15.236 31.943 30.001 1.00 0.00 378 ALA A C 7
ATOM 8020 O O . ALA A 1 76 ? 15.040 33.128 30.330 1.00 0.00 378 ALA A O 7
ATOM 8027 N N . GLY A 1 77 ? 16.457 31.416 29.850 1.00 0.00 379 GLY A N 7
ATOM 8028 C CA . GLY A 1 77 ? 17.665 32.118 30.272 1.00 0.00 379 GLY A CA 7
ATOM 8029 C C . GLY A 1 77 ? 17.809 32.116 31.790 1.00 0.00 379 GLY A C 7
ATOM 8030 O O . GLY A 1 77 ? 18.256 33.107 32.386 1.00 0.00 379 GLY A O 7
ATOM 8034 N N . GLU A 1 78 ? 17.384 30.998 32.417 1.00 0.00 380 GLU A N 7
ATOM 8035 C CA . GLU A 1 78 ? 17.496 30.785 33.867 1.00 0.00 380 GLU A CA 7
ATOM 8036 C C . GLU A 1 78 ? 18.934 30.293 34.182 1.00 0.00 380 GLU A C 7
ATOM 8051 N N . SER A 1 1 ? 12.207 11.459 0.235 1.00 0.00 303 SER A N 8
ATOM 8052 C CA . SER A 1 1 ? 12.028 12.557 -0.753 1.00 0.00 303 SER A CA 8
ATOM 8053 C C . SER A 1 1 ? 11.754 13.903 -0.046 1.00 0.00 303 SER A C 8
ATOM 8054 O O . SER A 1 1 ? 11.820 14.970 -0.680 1.00 0.00 303 SER A O 8
ATOM 8062 N N . GLY A 1 2 ? 11.446 13.839 1.267 1.00 0.00 304 GLY A N 8
ATOM 8063 C CA . GLY A 1 2 ? 11.260 15.042 2.088 1.00 0.00 304 GLY A CA 8
ATOM 8064 C C . GLY A 1 2 ? 12.589 15.623 2.577 1.00 0.00 304 GLY A C 8
ATOM 8065 O O . GLY A 1 2 ? 13.647 15.066 2.259 1.00 0.00 304 GLY A O 8
ATOM 8069 N N . PRO A 1 3 ? 12.569 16.764 3.343 1.00 0.00 305 PRO A N 8
ATOM 8070 C CA . PRO A 1 3 ? 13.798 17.369 3.940 1.00 0.00 305 PRO A CA 8
ATOM 8071 C C . PRO A 1 3 ? 14.485 16.439 4.976 1.00 0.00 305 PRO A C 8
ATOM 8072 O O . PRO A 1 3 ? 13.914 15.413 5.371 1.00 0.00 305 PRO A O 8
ATOM 8083 N N . SER A 1 4 ? 15.694 16.836 5.424 1.00 0.00 306 SER A N 8
ATOM 8084 C CA . SER A 1 4 ? 16.528 16.049 6.357 1.00 0.00 306 SER A CA 8
ATOM 8085 C C . SER A 1 4 ? 15.793 15.773 7.690 1.00 0.00 306 SER A C 8
ATOM 8086 O O . SER A 1 4 ? 15.562 16.682 8.498 1.00 0.00 306 SER A O 8
ATOM 8094 N N . CYS A 1 5 ? 15.417 14.501 7.886 1.00 0.00 307 CYS A N 8
ATOM 8095 C CA . CYS A 1 5 ? 14.612 14.058 9.023 1.00 0.00 307 CYS A CA 8
ATOM 8096 C C . CYS A 1 5 ? 15.511 13.647 10.205 1.00 0.00 307 CYS A C 8
ATOM 8097 O O . CYS A 1 5 ? 16.004 12.515 10.277 1.00 0.00 307 CYS A O 8
ATOM 8104 N N . ARG A 1 6 ? 15.705 14.603 11.124 1.00 0.00 308 ARG A N 8
ATOM 8105 C CA . ARG A 1 6 ? 16.485 14.438 12.367 1.00 0.00 308 ARG A CA 8
ATOM 8106 C C . ARG A 1 6 ? 15.662 15.007 13.541 1.00 0.00 308 ARG A C 8
ATOM 8107 O O . ARG A 1 6 ? 15.683 14.476 14.657 1.00 0.00 308 ARG A O 8
ATOM 8128 N N . PHE A 1 7 ? 14.929 16.102 13.240 1.00 0.00 309 PHE A N 8
ATOM 8129 C CA . PHE A 1 7 ? 13.879 16.666 14.112 1.00 0.00 309 PHE A CA 8
ATOM 8130 C C . PHE A 1 7 ? 12.778 15.604 14.268 1.00 0.00 309 PHE A C 8
ATOM 8131 O O . PHE A 1 7 ? 12.307 15.286 15.357 1.00 0.00 309 PHE A O 8
ATOM 8148 N N . CYS A 1 8 ? 12.415 15.066 13.104 1.00 0.00 310 CYS A N 8
ATOM 8149 C CA . CYS A 1 8 ? 11.464 13.981 12.929 1.00 0.00 310 CYS A CA 8
ATOM 8150 C C . CYS A 1 8 ? 12.259 12.750 12.479 1.00 0.00 310 CYS A C 8
ATOM 8151 O O . CYS A 1 8 ? 12.296 12.437 11.288 1.00 0.00 310 CYS A O 8
ATOM 8158 N N . LYS A 1 9 ? 12.940 12.136 13.460 1.00 0.00 311 LYS A N 8
ATOM 8159 C CA . LYS A 1 9 ? 13.875 10.986 13.300 1.00 0.00 311 LYS A CA 8
ATOM 8160 C C . LYS A 1 9 ? 13.495 10.000 12.174 1.00 0.00 311 LYS A C 8
ATOM 8161 O O . LYS A 1 9 ? 12.705 9.077 12.401 1.00 0.00 311 LYS A O 8
ATOM 8180 N N . ASP A 1 10 ? 14.070 10.250 10.965 1.00 0.00 312 ASP A N 8
ATOM 8181 C CA . ASP A 1 10 ? 13.865 9.467 9.709 1.00 0.00 312 ASP A CA 8
ATOM 8182 C C . ASP A 1 10 ? 12.439 8.905 9.525 1.00 0.00 312 ASP A C 8
ATOM 8183 O O . ASP A 1 10 ? 12.257 7.785 9.019 1.00 0.00 312 ASP A O 8
ATOM 8192 N N . ASP A 1 11 ? 11.429 9.718 9.910 1.00 0.00 313 ASP A N 8
ATOM 8193 C CA . ASP A 1 11 ? 10.010 9.333 9.825 1.00 0.00 313 ASP A CA 8
ATOM 8194 C C . ASP A 1 11 ? 9.510 9.385 8.377 1.00 0.00 313 ASP A C 8
ATOM 8195 O O . ASP A 1 11 ? 8.940 10.389 7.923 1.00 0.00 313 ASP A O 8
ATOM 8204 N N . GLU A 1 12 ? 9.813 8.316 7.645 1.00 0.00 314 GLU A N 8
ATOM 8205 C CA . GLU A 1 12 ? 9.206 8.021 6.353 1.00 0.00 314 GLU A CA 8
ATOM 8206 C C . GLU A 1 12 ? 7.833 7.343 6.558 1.00 0.00 314 GLU A C 8
ATOM 8207 O O . GLU A 1 12 ? 6.963 7.395 5.681 1.00 0.00 314 GLU A O 8
ATOM 8219 N N . ASN A 1 13 ? 7.663 6.732 7.747 1.00 0.00 315 ASN A N 8
ATOM 8220 C CA . ASN A 1 13 ? 6.477 5.943 8.108 1.00 0.00 315 ASN A CA 8
ATOM 8221 C C . ASN A 1 13 ? 5.483 6.847 8.853 1.00 0.00 315 ASN A C 8
ATOM 8222 O O . ASN A 1 13 ? 4.320 6.971 8.451 1.00 0.00 315 ASN A O 8
ATOM 8233 N N . LYS A 1 14 ? 5.960 7.492 9.934 1.00 0.00 316 LYS A N 8
ATOM 8234 C CA . LYS A 1 14 ? 5.117 8.355 10.787 1.00 0.00 316 LYS A CA 8
ATOM 8235 C C . LYS A 1 14 ? 4.995 9.764 10.161 1.00 0.00 316 LYS A C 8
ATOM 8236 O O . LYS A 1 14 ? 5.970 10.257 9.575 1.00 0.00 316 LYS A O 8
ATOM 8255 N N . PRO A 1 15 ? 3.778 10.404 10.224 1.00 0.00 317 PRO A N 8
ATOM 8256 C CA . PRO A 1 15 ? 3.558 11.782 9.712 1.00 0.00 317 PRO A CA 8
ATOM 8257 C C . PRO A 1 15 ? 4.575 12.801 10.264 1.00 0.00 317 PRO A C 8
ATOM 8258 O O . PRO A 1 15 ? 4.732 12.949 11.483 1.00 0.00 317 PRO A O 8
ATOM 8269 N N . CYS A 1 16 ? 5.265 13.486 9.345 1.00 0.00 318 CYS A N 8
ATOM 8270 C CA . CYS A 1 16 ? 6.264 14.505 9.677 1.00 0.00 318 CYS A CA 8
ATOM 8271 C C . CYS A 1 16 ? 5.580 15.828 10.068 1.00 0.00 318 CYS A C 8
ATOM 8272 O O . CYS A 1 16 ? 5.090 16.558 9.199 1.00 0.00 318 CYS A O 8
ATOM 8279 N N . ARG A 1 17 ? 5.592 16.135 11.372 1.00 0.00 319 ARG A N 8
ATOM 8280 C CA . ARG A 1 17 ? 5.110 17.424 11.895 1.00 0.00 319 ARG A CA 8
ATOM 8281 C C . ARG A 1 17 ? 6.188 18.515 11.702 1.00 0.00 319 ARG A C 8
ATOM 8282 O O . ARG A 1 17 ? 5.870 19.641 11.336 1.00 0.00 319 ARG A O 8
ATOM 8303 N N . LYS A 1 18 ? 7.478 18.159 11.912 1.00 0.00 320 LYS A N 8
ATOM 8304 C CA . LYS A 1 18 ? 8.614 19.117 11.778 1.00 0.00 320 LYS A CA 8
ATOM 8305 C C . LYS A 1 18 ? 9.233 19.116 10.355 1.00 0.00 320 LYS A C 8
ATOM 8306 O O . LYS A 1 18 ? 10.351 19.590 10.150 1.00 0.00 320 LYS A O 8
ATOM 8325 N N . CYS A 1 19 ? 8.489 18.563 9.381 1.00 0.00 321 CYS A N 8
ATOM 8326 C CA . CYS A 1 19 ? 8.665 18.890 7.936 1.00 0.00 321 CYS A CA 8
ATOM 8327 C C . CYS A 1 19 ? 7.425 19.674 7.455 1.00 0.00 321 CYS A C 8
ATOM 8328 O O . CYS A 1 19 ? 7.318 20.022 6.279 1.00 0.00 321 CYS A O 8
ATOM 8335 N N . ALA A 1 20 ? 6.502 19.957 8.394 1.00 0.00 322 ALA A N 8
ATOM 8336 C CA . ALA A 1 20 ? 5.213 20.596 8.111 1.00 0.00 322 ALA A CA 8
ATOM 8337 C C . ALA A 1 20 ? 5.042 21.866 8.951 1.00 0.00 322 ALA A C 8
ATOM 8338 O O . ALA A 1 20 ? 5.892 22.203 9.782 1.00 0.00 322 ALA A O 8
ATOM 8345 N N . CYS A 1 21 ? 3.906 22.531 8.754 1.00 0.00 323 CYS A N 8
ATOM 8346 C CA . CYS A 1 21 ? 3.558 23.796 9.413 1.00 0.00 323 CYS A CA 8
ATOM 8347 C C . CYS A 1 21 ? 2.222 23.633 10.129 1.00 0.00 323 CYS A C 8
ATOM 8348 O O . CYS A 1 21 ? 1.174 23.583 9.480 1.00 0.00 323 CYS A O 8
ATOM 8355 N N . HIS A 1 22 ? 2.277 23.585 11.474 1.00 0.00 324 HIS A N 8
ATOM 8356 C CA . HIS A 1 22 ? 1.144 23.192 12.341 1.00 0.00 324 HIS A CA 8
ATOM 8357 C C . HIS A 1 22 ? -0.045 24.162 12.224 1.00 0.00 324 HIS A C 8
ATOM 8358 O O . HIS A 1 22 ? -1.198 23.757 12.402 1.00 0.00 324 HIS A O 8
ATOM 8372 N N . VAL A 1 23 ? 0.264 25.429 11.886 1.00 0.00 325 VAL A N 8
ATOM 8373 C CA . VAL A 1 23 ? -0.721 26.521 11.769 1.00 0.00 325 VAL A CA 8
ATOM 8374 C C . VAL A 1 23 ? -1.859 26.174 10.772 1.00 0.00 325 VAL A C 8
ATOM 8375 O O . VAL A 1 23 ? -3.013 26.557 10.977 1.00 0.00 325 VAL A O 8
ATOM 8388 N N . CYS A 1 24 ? -1.519 25.421 9.710 1.00 0.00 326 CYS A N 8
ATOM 8389 C CA . CYS A 1 24 ? -2.491 25.021 8.664 1.00 0.00 326 CYS A CA 8
ATOM 8390 C C . CYS A 1 24 ? -2.517 23.492 8.463 1.00 0.00 326 CYS A C 8
ATOM 8391 O O . CYS A 1 24 ? -3.491 22.950 7.928 1.00 0.00 326 CYS A O 8
ATOM 8398 N N . GLY A 1 25 ? -1.450 22.819 8.924 1.00 0.00 327 GLY A N 8
ATOM 8399 C CA . GLY A 1 25 ? -1.267 21.384 8.714 1.00 0.00 327 GLY A CA 8
ATOM 8400 C C . GLY A 1 25 ? -0.896 21.023 7.274 1.00 0.00 327 GLY A C 8
ATOM 8401 O O . GLY A 1 25 ? -1.641 20.294 6.598 1.00 0.00 327 GLY A O 8
ATOM 8405 N N . GLY A 1 26 ? 0.271 21.512 6.810 1.00 0.00 328 GLY A N 8
ATOM 8406 C CA . GLY A 1 26 ? 0.751 21.230 5.447 1.00 0.00 328 GLY A CA 8
ATOM 8407 C C . GLY A 1 26 ? 2.265 21.363 5.315 1.00 0.00 328 GLY A C 8
ATOM 8408 O O . GLY A 1 26 ? 2.881 22.178 6.003 1.00 0.00 328 GLY A O 8
ATOM 8412 N N . ARG A 1 27 ? 2.848 20.557 4.399 1.00 0.00 329 ARG A N 8
ATOM 8413 C CA . ARG A 1 27 ? 4.312 20.526 4.114 1.00 0.00 329 ARG A CA 8
ATOM 8414 C C . ARG A 1 27 ? 4.618 21.346 2.839 1.00 0.00 329 ARG A C 8
ATOM 8415 O O . ARG A 1 27 ? 5.726 21.281 2.291 1.00 0.00 329 ARG A O 8
ATOM 8436 N N . GLU A 1 28 ? 3.623 22.130 2.404 1.00 0.00 330 GLU A N 8
ATOM 8437 C CA . GLU A 1 28 ? 3.581 22.727 1.056 1.00 0.00 330 GLU A CA 8
ATOM 8438 C C . GLU A 1 28 ? 4.649 23.820 0.890 1.00 0.00 330 GLU A C 8
ATOM 8439 O O . GLU A 1 28 ? 4.928 24.540 1.836 1.00 0.00 330 GLU A O 8
ATOM 8451 N N . ALA A 1 29 ? 5.232 23.915 -0.315 1.00 0.00 331 ALA A N 8
ATOM 8452 C CA . ALA A 1 29 ? 6.256 24.934 -0.664 1.00 0.00 331 ALA A CA 8
ATOM 8453 C C . ALA A 1 29 ? 7.397 25.024 0.402 1.00 0.00 331 ALA A C 8
ATOM 8454 O O . ALA A 1 29 ? 7.386 25.937 1.240 1.00 0.00 331 ALA A O 8
ATOM 8461 N N . PRO A 1 30 ? 8.369 24.045 0.401 1.00 0.00 332 PRO A N 8
ATOM 8462 C CA . PRO A 1 30 ? 9.526 24.024 1.348 1.00 0.00 332 PRO A CA 8
ATOM 8463 C C . PRO A 1 30 ? 10.384 25.305 1.267 1.00 0.00 332 PRO A C 8
ATOM 8464 O O . PRO A 1 30 ? 11.027 25.707 2.244 1.00 0.00 332 PRO A O 8
ATOM 8475 N N . GLU A 1 31 ? 10.386 25.896 0.071 1.00 0.00 333 GLU A N 8
ATOM 8476 C CA . GLU A 1 31 ? 10.967 27.231 -0.207 1.00 0.00 333 GLU A CA 8
ATOM 8477 C C . GLU A 1 31 ? 10.460 28.326 0.776 1.00 0.00 333 GLU A C 8
ATOM 8478 O O . GLU A 1 31 ? 11.226 29.219 1.166 1.00 0.00 333 GLU A O 8
ATOM 8490 N N . LYS A 1 32 ? 9.168 28.256 1.148 1.00 0.00 334 LYS A N 8
ATOM 8491 C CA . LYS A 1 32 ? 8.525 29.199 2.088 1.00 0.00 334 LYS A CA 8
ATOM 8492 C C . LYS A 1 32 ? 8.309 28.555 3.472 1.00 0.00 334 LYS A C 8
ATOM 8493 O O . LYS A 1 32 ? 7.695 29.165 4.350 1.00 0.00 334 LYS A O 8
ATOM 8512 N N . GLN A 1 33 ? 8.819 27.323 3.661 1.00 0.00 335 GLN A N 8
ATOM 8513 C CA . GLN A 1 33 ? 8.803 26.632 4.965 1.00 0.00 335 GLN A CA 8
ATOM 8514 C C . GLN A 1 33 ? 10.098 26.913 5.746 1.00 0.00 335 GLN A C 8
ATOM 8515 O O . GLN A 1 33 ? 11.084 26.179 5.617 1.00 0.00 335 GLN A O 8
ATOM 8529 N N . LEU A 1 34 ? 10.100 28.005 6.529 1.00 0.00 336 LEU A N 8
ATOM 8530 C CA . LEU A 1 34 ? 11.229 28.354 7.414 1.00 0.00 336 LEU A CA 8
ATOM 8531 C C . LEU A 1 34 ? 10.925 27.871 8.837 1.00 0.00 336 LEU A C 8
ATOM 8532 O O . LEU A 1 34 ? 9.822 28.092 9.342 1.00 0.00 336 LEU A O 8
ATOM 8548 N N . LEU A 1 35 ? 11.898 27.202 9.469 1.00 0.00 337 LEU A N 8
ATOM 8549 C CA . LEU A 1 35 ? 11.742 26.652 10.823 1.00 0.00 337 LEU A CA 8
ATOM 8550 C C . LEU A 1 35 ? 12.158 27.695 11.874 1.00 0.00 337 LEU A C 8
ATOM 8551 O O . LEU A 1 35 ? 13.266 28.239 11.806 1.00 0.00 337 LEU A O 8
ATOM 8567 N N . CYS A 1 36 ? 11.245 27.999 12.817 1.00 0.00 338 CYS A N 8
ATOM 8568 C CA . CYS A 1 36 ? 11.578 28.799 14.006 1.00 0.00 338 CYS A CA 8
ATOM 8569 C C . CYS A 1 36 ? 12.513 27.995 14.903 1.00 0.00 338 CYS A C 8
ATOM 8570 O O . CYS A 1 36 ? 12.081 27.008 15.492 1.00 0.00 338 CYS A O 8
ATOM 8577 N N . ASP A 1 37 ? 13.786 28.421 14.975 1.00 0.00 339 ASP A N 8
ATOM 8578 C CA . ASP A 1 37 ? 14.846 27.755 15.778 1.00 0.00 339 ASP A CA 8
ATOM 8579 C C . ASP A 1 37 ? 14.386 27.388 17.215 1.00 0.00 339 ASP A C 8
ATOM 8580 O O . ASP A 1 37 ? 14.551 26.243 17.655 1.00 0.00 339 ASP A O 8
ATOM 8589 N N . GLU A 1 38 ? 13.779 28.374 17.900 1.00 0.00 340 GLU A N 8
ATOM 8590 C CA . GLU A 1 38 ? 13.271 28.241 19.285 1.00 0.00 340 GLU A CA 8
ATOM 8591 C C . GLU A 1 38 ? 12.223 27.115 19.421 1.00 0.00 340 GLU A C 8
ATOM 8592 O O . GLU A 1 38 ? 12.191 26.403 20.425 1.00 0.00 340 GLU A O 8
ATOM 8604 N N . CYS A 1 39 ? 11.369 26.971 18.403 1.00 0.00 341 CYS A N 8
ATOM 8605 C CA . CYS A 1 39 ? 10.180 26.086 18.464 1.00 0.00 341 CYS A CA 8
ATOM 8606 C C . CYS A 1 39 ? 10.368 24.799 17.633 1.00 0.00 341 CYS A C 8
ATOM 8607 O O . CYS A 1 39 ? 9.540 23.887 17.706 1.00 0.00 341 CYS A O 8
ATOM 8614 N N . ASP A 1 40 ? 11.461 24.757 16.832 1.00 0.00 342 ASP A N 8
ATOM 8615 C CA . ASP A 1 40 ? 11.777 23.658 15.872 1.00 0.00 342 ASP A CA 8
ATOM 8616 C C . ASP A 1 40 ? 10.632 23.388 14.860 1.00 0.00 342 ASP A C 8
ATOM 8617 O O . ASP A 1 40 ? 10.614 22.346 14.194 1.00 0.00 342 ASP A O 8
ATOM 8626 N N . MET A 1 41 ? 9.707 24.354 14.727 1.00 0.00 343 MET A N 8
ATOM 8627 C CA . MET A 1 41 ? 8.488 24.198 13.916 1.00 0.00 343 MET A CA 8
ATOM 8628 C C . MET A 1 41 ? 8.636 24.998 12.627 1.00 0.00 343 MET A C 8
ATOM 8629 O O . MET A 1 41 ? 9.001 26.178 12.680 1.00 0.00 343 MET A O 8
ATOM 8643 N N . ALA A 1 42 ? 8.369 24.358 11.481 1.00 0.00 344 ALA A N 8
ATOM 8644 C CA . ALA A 1 42 ? 8.338 25.039 10.183 1.00 0.00 344 ALA A CA 8
ATOM 8645 C C . ALA A 1 42 ? 7.050 25.868 10.056 1.00 0.00 344 ALA A C 8
ATOM 8646 O O . ALA A 1 42 ? 5.991 25.472 10.552 1.00 0.00 344 ALA A O 8
ATOM 8653 N N . PHE A 1 43 ? 7.154 27.036 9.417 1.00 0.00 345 PHE A N 8
ATOM 8654 C CA . PHE A 1 43 ? 6.013 27.931 9.164 1.00 0.00 345 PHE A CA 8
ATOM 8655 C C . PHE A 1 43 ? 6.086 28.431 7.730 1.00 0.00 345 PHE A C 8
ATOM 8656 O O . PHE A 1 43 ? 7.174 28.541 7.159 1.00 0.00 345 PHE A O 8
ATOM 8673 N N . HIS A 1 44 ? 4.914 28.708 7.162 1.00 0.00 346 HIS A N 8
ATOM 8674 C CA . HIS A 1 44 ? 4.789 29.406 5.876 1.00 0.00 346 HIS A CA 8
ATOM 8675 C C . HIS A 1 44 ? 4.820 30.918 6.129 1.00 0.00 346 HIS A C 8
ATOM 8676 O O . HIS A 1 44 ? 4.349 31.371 7.181 1.00 0.00 346 HIS A O 8
ATOM 8690 N N . LEU A 1 45 ? 5.366 31.686 5.168 1.00 0.00 347 LEU A N 8
ATOM 8691 C CA . LEU A 1 45 ? 5.417 33.162 5.244 1.00 0.00 347 LEU A CA 8
ATOM 8692 C C . LEU A 1 45 ? 3.992 33.763 5.304 1.00 0.00 347 LEU A C 8
ATOM 8693 O O . LEU A 1 45 ? 3.761 34.781 5.958 1.00 0.00 347 LEU A O 8
ATOM 8709 N N . TYR A 1 46 ? 3.035 33.069 4.665 1.00 0.00 348 TYR A N 8
ATOM 8710 C CA . TYR A 1 46 ? 1.608 33.455 4.642 1.00 0.00 348 TYR A CA 8
ATOM 8711 C C . TYR A 1 46 ? 0.810 32.830 5.816 1.00 0.00 348 TYR A C 8
ATOM 8712 O O . TYR A 1 46 ? -0.416 32.937 5.857 1.00 0.00 348 TYR A O 8
ATOM 8730 N N . CYS A 1 47 ? 1.523 32.200 6.770 1.00 0.00 349 CYS A N 8
ATOM 8731 C CA . CYS A 1 47 ? 0.926 31.674 8.028 1.00 0.00 349 CYS A CA 8
ATOM 8732 C C . CYS A 1 47 ? 1.459 32.455 9.245 1.00 0.00 349 CYS A C 8
ATOM 8733 O O . CYS A 1 47 ? 1.251 32.048 10.395 1.00 0.00 349 CYS A O 8
ATOM 8740 N N . LEU A 1 48 ? 2.157 33.576 8.974 1.00 0.00 350 LEU A N 8
ATOM 8741 C CA . LEU A 1 48 ? 2.736 34.441 10.020 1.00 0.00 350 LEU A CA 8
ATOM 8742 C C . LEU A 1 48 ? 1.772 35.589 10.370 1.00 0.00 350 LEU A C 8
ATOM 8743 O O . LEU A 1 48 ? 0.747 35.782 9.711 1.00 0.00 350 LEU A O 8
ATOM 8759 N N . LYS A 1 49 ? 2.125 36.341 11.418 1.00 0.00 351 LYS A N 8
ATOM 8760 C CA . LYS A 1 49 ? 1.394 37.537 11.851 1.00 0.00 351 LYS A CA 8
ATOM 8761 C C . LYS A 1 49 ? 2.370 38.737 11.799 1.00 0.00 351 LYS A C 8
ATOM 8762 O O . LYS A 1 49 ? 3.250 38.838 12.659 1.00 0.00 351 LYS A O 8
ATOM 8781 N N . PRO A 1 50 ? 2.301 39.636 10.766 1.00 0.00 352 PRO A N 8
ATOM 8782 C CA . PRO A 1 50 ? 1.379 39.527 9.608 1.00 0.00 352 PRO A CA 8
ATOM 8783 C C . PRO A 1 50 ? 1.970 38.624 8.479 1.00 0.00 352 PRO A C 8
ATOM 8784 O O . PRO A 1 50 ? 3.176 38.329 8.501 1.00 0.00 352 PRO A O 8
ATOM 8795 N N . PRO A 1 51 ? 1.125 38.117 7.514 1.00 0.00 353 PRO A N 8
ATOM 8796 C CA . PRO A 1 51 ? 1.612 37.311 6.360 1.00 0.00 353 PRO A CA 8
ATOM 8797 C C . PRO A 1 51 ? 2.641 38.077 5.507 1.00 0.00 353 PRO A C 8
ATOM 8798 O O . PRO A 1 51 ? 2.295 39.042 4.814 1.00 0.00 353 PRO A O 8
ATOM 8809 N N . LEU A 1 52 ? 3.904 37.651 5.602 1.00 0.00 354 LEU A N 8
ATOM 8810 C CA . LEU A 1 52 ? 5.041 38.321 4.952 1.00 0.00 354 LEU A CA 8
ATOM 8811 C C . LEU A 1 52 ? 5.111 37.968 3.456 1.00 0.00 354 LEU A C 8
ATOM 8812 O O . LEU A 1 52 ? 4.904 36.812 3.067 1.00 0.00 354 LEU A O 8
ATOM 8828 N N . THR A 1 53 ? 5.412 38.986 2.639 1.00 0.00 355 THR A N 8
ATOM 8829 C CA . THR A 1 53 ? 5.477 38.870 1.170 1.00 0.00 355 THR A CA 8
ATOM 8830 C C . THR A 1 53 ? 6.769 38.158 0.726 1.00 0.00 355 THR A C 8
ATOM 8831 O O . THR A 1 53 ? 6.843 37.620 -0.386 1.00 0.00 355 THR A O 8
ATOM 8842 N N . SER A 1 54 ? 7.786 38.169 1.607 1.00 0.00 356 SER A N 8
ATOM 8843 C CA . SER A 1 54 ? 9.112 37.600 1.327 1.00 0.00 356 SER A CA 8
ATOM 8844 C C . SER A 1 54 ? 9.759 37.100 2.633 1.00 0.00 356 SER A C 8
ATOM 8845 O O . SER A 1 54 ? 9.219 37.312 3.725 1.00 0.00 356 SER A O 8
ATOM 8853 N N . VAL A 1 55 ? 10.910 36.417 2.501 1.00 0.00 357 VAL A N 8
ATOM 8854 C CA . VAL A 1 55 ? 11.759 36.057 3.646 1.00 0.00 357 VAL A CA 8
ATOM 8855 C C . VAL A 1 55 ? 12.405 37.328 4.253 1.00 0.00 357 VAL A C 8
ATOM 8856 O O . VAL A 1 55 ? 13.003 38.121 3.515 1.00 0.00 357 VAL A O 8
ATOM 8869 N N . PRO A 1 56 ? 12.259 37.557 5.601 1.00 0.00 358 PRO A N 8
ATOM 8870 C CA . PRO A 1 56 ? 12.874 38.714 6.295 1.00 0.00 358 PRO A CA 8
ATOM 8871 C C . PRO A 1 56 ? 14.406 38.821 6.079 1.00 0.00 358 PRO A C 8
ATOM 8872 O O . PRO A 1 56 ? 15.099 37.797 6.062 1.00 0.00 358 PRO A O 8
ATOM 8883 N N . PRO A 1 57 ? 14.961 40.067 5.935 1.00 0.00 359 PRO A N 8
ATOM 8884 C CA . PRO A 1 57 ? 16.425 40.292 5.859 1.00 0.00 359 PRO A CA 8
ATOM 8885 C C . PRO A 1 57 ? 17.082 40.304 7.258 1.00 0.00 359 PRO A C 8
ATOM 8886 O O . PRO A 1 57 ? 18.268 40.631 7.391 1.00 0.00 359 PRO A O 8
ATOM 8897 N N . GLU A 1 58 ? 16.280 39.966 8.289 1.00 0.00 360 GLU A N 8
ATOM 8898 C CA . GLU A 1 58 ? 16.718 39.886 9.682 1.00 0.00 360 GLU A CA 8
ATOM 8899 C C . GLU A 1 58 ? 17.766 38.771 9.863 1.00 0.00 360 GLU A C 8
ATOM 8900 O O . GLU A 1 58 ? 17.632 37.699 9.263 1.00 0.00 360 GLU A O 8
ATOM 8912 N N . PRO A 1 59 ? 18.813 38.995 10.723 1.00 0.00 361 PRO A N 8
ATOM 8913 C CA . PRO A 1 59 ? 19.890 37.993 10.967 1.00 0.00 361 PRO A CA 8
ATOM 8914 C C . PRO A 1 59 ? 19.441 36.796 11.844 1.00 0.00 361 PRO A C 8
ATOM 8915 O O . PRO A 1 59 ? 20.264 35.976 12.262 1.00 0.00 361 PRO A O 8
ATOM 8926 N N . GLU A 1 60 ? 18.128 36.715 12.096 1.00 0.00 362 GLU A N 8
ATOM 8927 C CA . GLU A 1 60 ? 17.490 35.640 12.857 1.00 0.00 362 GLU A CA 8
ATOM 8928 C C . GLU A 1 60 ? 16.037 35.492 12.366 1.00 0.00 362 GLU A C 8
ATOM 8929 O O . GLU A 1 60 ? 15.385 36.499 12.053 1.00 0.00 362 GLU A O 8
ATOM 8941 N N . TRP A 1 61 ? 15.536 34.248 12.271 1.00 0.00 363 TRP A N 8
ATOM 8942 C CA . TRP A 1 61 ? 14.132 33.992 11.892 1.00 0.00 363 TRP A CA 8
ATOM 8943 C C . TRP A 1 61 ? 13.430 33.225 13.019 1.00 0.00 363 TRP A C 8
ATOM 8944 O O . TRP A 1 61 ? 13.842 32.115 13.394 1.00 0.00 363 TRP A O 8
ATOM 8965 N N . TYR A 1 62 ? 12.374 33.836 13.555 1.00 0.00 364 TYR A N 8
ATOM 8966 C CA . TYR A 1 62 ? 11.515 33.247 14.589 1.00 0.00 364 TYR A CA 8
ATOM 8967 C C . TYR A 1 62 ? 10.035 33.543 14.279 1.00 0.00 364 TYR A C 8
ATOM 8968 O O . TYR A 1 62 ? 9.724 34.406 13.451 1.00 0.00 364 TYR A O 8
ATOM 8986 N N . CYS A 1 63 ? 9.131 32.793 14.933 1.00 0.00 365 CYS A N 8
ATOM 8987 C CA . CYS A 1 63 ? 7.679 32.993 14.811 1.00 0.00 365 CYS A CA 8
ATOM 8988 C C . CYS A 1 63 ? 7.245 34.213 15.648 1.00 0.00 365 CYS A C 8
ATOM 8989 O O . CYS A 1 63 ? 7.919 34.534 16.626 1.00 0.00 365 CYS A O 8
ATOM 8996 N N . PRO A 1 64 ? 6.122 34.903 15.275 1.00 0.00 366 PRO A N 8
ATOM 8997 C CA . PRO A 1 64 ? 5.583 36.081 16.028 1.00 0.00 366 PRO A CA 8
ATOM 8998 C C . PRO A 1 64 ? 5.408 35.841 17.550 1.00 0.00 366 PRO A C 8
ATOM 8999 O O . PRO A 1 64 ? 5.609 36.743 18.367 1.00 0.00 366 PRO A O 8
ATOM 9010 N N . SER A 1 65 ? 5.035 34.602 17.896 1.00 0.00 367 SER A N 8
ATOM 9011 C CA . SER A 1 65 ? 4.820 34.169 19.287 1.00 0.00 367 SER A CA 8
ATOM 9012 C C . SER A 1 65 ? 6.107 34.302 20.158 1.00 0.00 367 SER A C 8
ATOM 9013 O O . SER A 1 65 ? 6.024 34.447 21.386 1.00 0.00 367 SER A O 8
ATOM 9021 N N . CYS A 1 66 ? 7.278 34.269 19.500 1.00 0.00 368 CYS A N 8
ATOM 9022 C CA . CYS A 1 66 ? 8.591 34.424 20.155 1.00 0.00 368 CYS A CA 8
ATOM 9023 C C . CYS A 1 66 ? 8.921 35.903 20.451 1.00 0.00 368 CYS A C 8
ATOM 9024 O O . CYS A 1 66 ? 9.407 36.209 21.545 1.00 0.00 368 CYS A O 8
ATOM 9031 N N . ARG A 1 67 ? 8.643 36.815 19.481 1.00 0.00 369 ARG A N 8
ATOM 9032 C CA . ARG A 1 67 ? 9.057 38.238 19.584 1.00 0.00 369 ARG A CA 8
ATOM 9033 C C . ARG A 1 67 ? 8.280 38.998 20.686 1.00 0.00 369 ARG A C 8
ATOM 9034 O O . ARG A 1 67 ? 8.805 39.950 21.280 1.00 0.00 369 ARG A O 8
ATOM 9055 N N . THR A 1 68 ? 7.029 38.569 20.944 1.00 0.00 370 THR A N 8
ATOM 9056 C CA . THR A 1 68 ? 6.118 39.237 21.886 1.00 0.00 370 THR A CA 8
ATOM 9057 C C . THR A 1 68 ? 6.386 38.787 23.333 1.00 0.00 370 THR A C 8
ATOM 9058 O O . THR A 1 68 ? 6.751 37.630 23.585 1.00 0.00 370 THR A O 8
ATOM 9069 N N . ASP A 1 69 ? 6.215 39.737 24.275 1.00 0.00 371 ASP A N 8
ATOM 9070 C CA . ASP A 1 69 ? 6.298 39.481 25.726 1.00 0.00 371 ASP A CA 8
ATOM 9071 C C . ASP A 1 69 ? 4.944 38.996 26.278 1.00 0.00 371 ASP A C 8
ATOM 9072 O O . ASP A 1 69 ? 4.840 38.655 27.459 1.00 0.00 371 ASP A O 8
ATOM 9081 N N . SER A 1 70 ? 3.908 38.967 25.409 1.00 0.00 372 SER A N 8
ATOM 9082 C CA . SER A 1 70 ? 2.566 38.449 25.752 1.00 0.00 372 SER A CA 8
ATOM 9083 C C . SER A 1 70 ? 2.566 36.901 25.858 1.00 0.00 372 SER A C 8
ATOM 9084 O O . SER A 1 70 ? 1.561 36.300 26.260 1.00 0.00 372 SER A O 8
ATOM 9092 N N . SER A 1 71 ? 3.700 36.275 25.492 1.00 0.00 373 SER A N 8
ATOM 9093 C CA . SER A 1 71 ? 3.898 34.821 25.610 1.00 0.00 373 SER A CA 8
ATOM 9094 C C . SER A 1 71 ? 4.046 34.385 27.092 1.00 0.00 373 SER A C 8
ATOM 9095 O O . SER A 1 71 ? 4.076 35.229 28.000 1.00 0.00 373 SER A O 8
ATOM 9103 N N . GLU A 1 72 ? 4.127 33.061 27.316 1.00 0.00 374 GLU A N 8
ATOM 9104 C CA . GLU A 1 72 ? 4.274 32.466 28.659 1.00 0.00 374 GLU A CA 8
ATOM 9105 C C . GLU A 1 72 ? 5.638 32.843 29.283 1.00 0.00 374 GLU A C 8
ATOM 9106 O O . GLU A 1 72 ? 6.642 32.945 28.561 1.00 0.00 374 GLU A O 8
ATOM 9118 N N . VAL A 1 73 ? 5.660 33.039 30.618 1.00 0.00 375 VAL A N 8
ATOM 9119 C CA . VAL A 1 73 ? 6.860 33.494 31.345 1.00 0.00 375 VAL A CA 8
ATOM 9120 C C . VAL A 1 73 ? 7.963 32.403 31.367 1.00 0.00 375 VAL A C 8
ATOM 9121 O O . VAL A 1 73 ? 7.836 31.363 32.023 1.00 0.00 375 VAL A O 8
ATOM 9134 N N . VAL A 1 74 ? 9.023 32.634 30.580 1.00 0.00 376 VAL A N 8
ATOM 9135 C CA . VAL A 1 74 ? 10.195 31.746 30.504 1.00 0.00 376 VAL A CA 8
ATOM 9136 C C . VAL A 1 74 ? 11.295 32.274 31.444 1.00 0.00 376 VAL A C 8
ATOM 9137 O O . VAL A 1 74 ? 11.468 33.495 31.580 1.00 0.00 376 VAL A O 8
ATOM 9150 N N . GLN A 1 75 ? 12.023 31.350 32.100 1.00 0.00 377 GLN A N 8
ATOM 9151 C CA . GLN A 1 75 ? 13.204 31.690 32.917 1.00 0.00 377 GLN A CA 8
ATOM 9152 C C . GLN A 1 75 ? 14.394 32.101 32.001 1.00 0.00 377 GLN A C 8
ATOM 9153 O O . GLN A 1 75 ? 15.340 31.334 31.770 1.00 0.00 377 GLN A O 8
ATOM 9167 N N . ALA A 1 76 ? 14.304 33.320 31.446 1.00 0.00 378 ALA A N 8
ATOM 9168 C CA . ALA A 1 76 ? 15.347 33.908 30.597 1.00 0.00 378 ALA A CA 8
ATOM 9169 C C . ALA A 1 76 ? 16.439 34.531 31.477 1.00 0.00 378 ALA A C 8
ATOM 9170 O O . ALA A 1 76 ? 16.162 34.977 32.595 1.00 0.00 378 ALA A O 8
ATOM 9177 N N . GLY A 1 77 ? 17.679 34.556 30.974 1.00 0.00 379 GLY A N 8
ATOM 9178 C CA . GLY A 1 77 ? 18.826 34.994 31.770 1.00 0.00 379 GLY A CA 8
ATOM 9179 C C . GLY A 1 77 ? 19.566 33.802 32.359 1.00 0.00 379 GLY A C 8
ATOM 9180 O O . GLY A 1 77 ? 19.587 33.614 33.580 1.00 0.00 379 GLY A O 8
ATOM 9184 N N . GLU A 1 78 ? 20.143 32.988 31.462 1.00 0.00 380 GLU A N 8
ATOM 9185 C CA . GLU A 1 78 ? 20.840 31.733 31.800 1.00 0.00 380 GLU A CA 8
ATOM 9186 C C . GLU A 1 78 ? 22.179 32.042 32.502 1.00 0.00 380 GLU A C 8
ATOM 9201 N N . SER A 1 1 ? 0.016 4.530 8.411 1.00 0.00 303 SER A N 9
ATOM 9202 C CA . SER A 1 1 ? 0.556 4.544 7.043 1.00 0.00 303 SER A CA 9
ATOM 9203 C C . SER A 1 1 ? 1.890 5.315 7.032 1.00 0.00 303 SER A C 9
ATOM 9204 O O . SER A 1 1 ? 2.867 4.886 6.398 1.00 0.00 303 SER A O 9
ATOM 9212 N N . GLY A 1 2 ? 1.915 6.454 7.760 1.00 0.00 304 GLY A N 9
ATOM 9213 C CA . GLY A 1 2 ? 3.110 7.303 7.868 1.00 0.00 304 GLY A CA 9
ATOM 9214 C C . GLY A 1 2 ? 4.227 6.678 8.716 1.00 0.00 304 GLY A C 9
ATOM 9215 O O . GLY A 1 2 ? 4.004 5.645 9.362 1.00 0.00 304 GLY A O 9
ATOM 9219 N N . PRO A 1 3 ? 5.450 7.303 8.757 1.00 0.00 305 PRO A N 9
ATOM 9220 C CA . PRO A 1 3 ? 6.636 6.724 9.442 1.00 0.00 305 PRO A CA 9
ATOM 9221 C C . PRO A 1 3 ? 6.557 6.847 10.985 1.00 0.00 305 PRO A C 9
ATOM 9222 O O . PRO A 1 3 ? 5.707 7.573 11.521 1.00 0.00 305 PRO A O 9
ATOM 9233 N N . SER A 1 4 ? 7.461 6.123 11.681 1.00 0.00 306 SER A N 9
ATOM 9234 C CA . SER A 1 4 ? 7.489 6.074 13.153 1.00 0.00 306 SER A CA 9
ATOM 9235 C C . SER A 1 4 ? 7.885 7.446 13.739 1.00 0.00 306 SER A C 9
ATOM 9236 O O . SER A 1 4 ? 9.072 7.800 13.818 1.00 0.00 306 SER A O 9
ATOM 9244 N N . CYS A 1 5 ? 6.856 8.230 14.096 1.00 0.00 307 CYS A N 9
ATOM 9245 C CA . CYS A 1 5 ? 7.015 9.565 14.686 1.00 0.00 307 CYS A CA 9
ATOM 9246 C C . CYS A 1 5 ? 7.386 9.463 16.176 1.00 0.00 307 CYS A C 9
ATOM 9247 O O . CYS A 1 5 ? 6.521 9.253 17.026 1.00 0.00 307 CYS A O 9
ATOM 9254 N N . ARG A 1 6 ? 8.696 9.592 16.466 1.00 0.00 308 ARG A N 9
ATOM 9255 C CA . ARG A 1 6 ? 9.238 9.602 17.839 1.00 0.00 308 ARG A CA 9
ATOM 9256 C C . ARG A 1 6 ? 8.923 10.955 18.517 1.00 0.00 308 ARG A C 9
ATOM 9257 O O . ARG A 1 6 ? 8.346 11.018 19.606 1.00 0.00 308 ARG A O 9
ATOM 9278 N N . PHE A 1 7 ? 9.294 12.027 17.804 1.00 0.00 309 PHE A N 9
ATOM 9279 C CA . PHE A 1 7 ? 9.282 13.411 18.316 1.00 0.00 309 PHE A CA 9
ATOM 9280 C C . PHE A 1 7 ? 7.862 14.030 18.324 1.00 0.00 309 PHE A C 9
ATOM 9281 O O . PHE A 1 7 ? 7.653 15.097 18.909 1.00 0.00 309 PHE A O 9
ATOM 9298 N N . CYS A 1 8 ? 6.906 13.388 17.631 1.00 0.00 310 CYS A N 9
ATOM 9299 C CA . CYS A 1 8 ? 5.492 13.843 17.596 1.00 0.00 310 CYS A CA 9
ATOM 9300 C C . CYS A 1 8 ? 4.530 12.706 18.029 1.00 0.00 310 CYS A C 9
ATOM 9301 O O . CYS A 1 8 ? 3.311 12.897 18.010 1.00 0.00 310 CYS A O 9
ATOM 9308 N N . LYS A 1 9 ? 5.113 11.534 18.434 1.00 0.00 311 LYS A N 9
ATOM 9309 C CA . LYS A 1 9 ? 4.374 10.359 18.991 1.00 0.00 311 LYS A CA 9
ATOM 9310 C C . LYS A 1 9 ? 3.140 9.944 18.160 1.00 0.00 311 LYS A C 9
ATOM 9311 O O . LYS A 1 9 ? 2.125 9.521 18.718 1.00 0.00 311 LYS A O 9
ATOM 9330 N N . ASP A 1 10 ? 3.291 10.025 16.829 1.00 0.00 312 ASP A N 9
ATOM 9331 C CA . ASP A 1 10 ? 2.235 9.726 15.842 1.00 0.00 312 ASP A CA 9
ATOM 9332 C C . ASP A 1 10 ? 0.958 10.554 16.108 1.00 0.00 312 ASP A C 9
ATOM 9333 O O . ASP A 1 10 ? -0.126 10.002 16.379 1.00 0.00 312 ASP A O 9
ATOM 9342 N N . ASP A 1 11 ? 1.110 11.894 16.079 1.00 0.00 313 ASP A N 9
ATOM 9343 C CA . ASP A 1 11 ? -0.030 12.824 16.152 1.00 0.00 313 ASP A CA 9
ATOM 9344 C C . ASP A 1 11 ? -0.806 12.806 14.820 1.00 0.00 313 ASP A C 9
ATOM 9345 O O . ASP A 1 11 ? -0.516 13.549 13.885 1.00 0.00 313 ASP A O 9
ATOM 9354 N N . GLU A 1 12 ? -1.725 11.837 14.735 1.00 0.00 314 GLU A N 9
ATOM 9355 C CA . GLU A 1 12 ? -2.681 11.700 13.625 1.00 0.00 314 GLU A CA 9
ATOM 9356 C C . GLU A 1 12 ? -3.876 12.657 13.816 1.00 0.00 314 GLU A C 9
ATOM 9357 O O . GLU A 1 12 ? -4.567 12.995 12.852 1.00 0.00 314 GLU A O 9
ATOM 9369 N N . ASN A 1 13 ? -4.093 13.079 15.078 1.00 0.00 315 ASN A N 9
ATOM 9370 C CA . ASN A 1 13 ? -5.190 13.986 15.464 1.00 0.00 315 ASN A CA 9
ATOM 9371 C C . ASN A 1 13 ? -4.812 15.425 15.085 1.00 0.00 315 ASN A C 9
ATOM 9372 O O . ASN A 1 13 ? -5.511 16.087 14.308 1.00 0.00 315 ASN A O 9
ATOM 9383 N N . LYS A 1 14 ? -3.688 15.881 15.647 1.00 0.00 316 LYS A N 9
ATOM 9384 C CA . LYS A 1 14 ? -3.121 17.211 15.380 1.00 0.00 316 LYS A CA 9
ATOM 9385 C C . LYS A 1 14 ? -2.138 17.132 14.196 1.00 0.00 316 LYS A C 9
ATOM 9386 O O . LYS A 1 14 ? -1.649 16.042 13.885 1.00 0.00 316 LYS A O 9
ATOM 9405 N N . PRO A 1 15 ? -1.873 18.268 13.480 1.00 0.00 317 PRO A N 9
ATOM 9406 C CA . PRO A 1 15 ? -0.742 18.350 12.524 1.00 0.00 317 PRO A CA 9
ATOM 9407 C C . PRO A 1 15 ? 0.611 18.026 13.203 1.00 0.00 317 PRO A C 9
ATOM 9408 O O . PRO A 1 15 ? 0.780 18.271 14.404 1.00 0.00 317 PRO A O 9
ATOM 9419 N N . CYS A 1 16 ? 1.573 17.525 12.413 1.00 0.00 318 CYS A N 9
ATOM 9420 C CA . CYS A 1 16 ? 2.864 17.050 12.941 1.00 0.00 318 CYS A CA 9
ATOM 9421 C C . CYS A 1 16 ? 3.758 18.248 13.297 1.00 0.00 318 CYS A C 9
ATOM 9422 O O . CYS A 1 16 ? 4.236 18.960 12.406 1.00 0.00 318 CYS A O 9
ATOM 9429 N N . ARG A 1 17 ? 3.965 18.445 14.608 1.00 0.00 319 ARG A N 9
ATOM 9430 C CA . ARG A 1 17 ? 4.807 19.526 15.167 1.00 0.00 319 ARG A CA 9
ATOM 9431 C C . ARG A 1 17 ? 6.302 19.358 14.784 1.00 0.00 319 ARG A C 9
ATOM 9432 O O . ARG A 1 17 ? 7.064 20.321 14.796 1.00 0.00 319 ARG A O 9
ATOM 9453 N N . LYS A 1 18 ? 6.696 18.113 14.449 1.00 0.00 320 LYS A N 9
ATOM 9454 C CA . LYS A 1 18 ? 8.097 17.727 14.160 1.00 0.00 320 LYS A CA 9
ATOM 9455 C C . LYS A 1 18 ? 8.259 17.105 12.756 1.00 0.00 320 LYS A C 9
ATOM 9456 O O . LYS A 1 18 ? 9.250 16.428 12.491 1.00 0.00 320 LYS A O 9
ATOM 9475 N N . CYS A 1 19 ? 7.279 17.324 11.858 1.00 0.00 321 CYS A N 9
ATOM 9476 C CA . CYS A 1 19 ? 7.408 16.922 10.425 1.00 0.00 321 CYS A CA 9
ATOM 9477 C C . CYS A 1 19 ? 6.877 18.030 9.493 1.00 0.00 321 CYS A C 9
ATOM 9478 O O . CYS A 1 19 ? 7.325 18.143 8.348 1.00 0.00 321 CYS A O 9
ATOM 9485 N N . ALA A 1 20 ? 5.935 18.863 9.991 1.00 0.00 322 ALA A N 9
ATOM 9486 C CA . ALA A 1 20 ? 5.166 19.798 9.139 1.00 0.00 322 ALA A CA 9
ATOM 9487 C C . ALA A 1 20 ? 5.033 21.195 9.766 1.00 0.00 322 ALA A C 9
ATOM 9488 O O . ALA A 1 20 ? 5.462 21.435 10.899 1.00 0.00 322 ALA A O 9
ATOM 9495 N N . CYS A 1 21 ? 4.402 22.097 8.997 1.00 0.00 323 CYS A N 9
ATOM 9496 C CA . CYS A 1 21 ? 3.985 23.429 9.453 1.00 0.00 323 CYS A CA 9
ATOM 9497 C C . CYS A 1 21 ? 2.564 23.321 10.016 1.00 0.00 323 CYS A C 9
ATOM 9498 O O . CYS A 1 21 ? 1.604 23.193 9.252 1.00 0.00 323 CYS A O 9
ATOM 9505 N N . HIS A 1 22 ? 2.454 23.393 11.357 1.00 0.00 324 HIS A N 9
ATOM 9506 C CA . HIS A 1 22 ? 1.226 23.060 12.112 1.00 0.00 324 HIS A CA 9
ATOM 9507 C C . HIS A 1 22 ? 0.048 23.982 11.738 1.00 0.00 324 HIS A C 9
ATOM 9508 O O . HIS A 1 22 ? -1.110 23.557 11.743 1.00 0.00 324 HIS A O 9
ATOM 9522 N N . VAL A 1 23 ? 0.383 25.223 11.352 1.00 0.00 325 VAL A N 9
ATOM 9523 C CA . VAL A 1 23 ? -0.596 26.305 11.133 1.00 0.00 325 VAL A CA 9
ATOM 9524 C C . VAL A 1 23 ? -1.529 26.003 9.921 1.00 0.00 325 VAL A C 9
ATOM 9525 O O . VAL A 1 23 ? -2.619 26.567 9.806 1.00 0.00 325 VAL A O 9
ATOM 9538 N N . CYS A 1 24 ? -1.084 25.097 9.031 1.00 0.00 326 CYS A N 9
ATOM 9539 C CA . CYS A 1 24 ? -1.887 24.628 7.872 1.00 0.00 326 CYS A CA 9
ATOM 9540 C C . CYS A 1 24 ? -1.813 23.093 7.735 1.00 0.00 326 CYS A C 9
ATOM 9541 O O . CYS A 1 24 ? -2.444 22.511 6.843 1.00 0.00 326 CYS A O 9
ATOM 9548 N N . GLY A 1 25 ? -1.044 22.449 8.641 1.00 0.00 327 GLY A N 9
ATOM 9549 C CA . GLY A 1 25 ? -0.796 21.003 8.601 1.00 0.00 327 GLY A CA 9
ATOM 9550 C C . GLY A 1 25 ? 0.047 20.533 7.416 1.00 0.00 327 GLY A C 9
ATOM 9551 O O . GLY A 1 25 ? 0.131 19.323 7.148 1.00 0.00 327 GLY A O 9
ATOM 9555 N N . GLY A 1 26 ? 0.710 21.484 6.735 1.00 0.00 328 GLY A N 9
ATOM 9556 C CA . GLY A 1 26 ? 1.343 21.227 5.438 1.00 0.00 328 GLY A CA 9
ATOM 9557 C C . GLY A 1 26 ? 2.866 21.283 5.475 1.00 0.00 328 GLY A C 9
ATOM 9558 O O . GLY A 1 26 ? 3.445 22.148 6.132 1.00 0.00 328 GLY A O 9
ATOM 9562 N N . ARG A 1 27 ? 3.500 20.347 4.742 1.00 0.00 329 ARG A N 9
ATOM 9563 C CA . ARG A 1 27 ? 4.965 20.332 4.477 1.00 0.00 329 ARG A CA 9
ATOM 9564 C C . ARG A 1 27 ? 5.270 21.022 3.125 1.00 0.00 329 ARG A C 9
ATOM 9565 O O . ARG A 1 27 ? 6.354 20.862 2.558 1.00 0.00 329 ARG A O 9
ATOM 9586 N N . GLU A 1 28 ? 4.298 21.808 2.652 1.00 0.00 330 GLU A N 9
ATOM 9587 C CA . GLU A 1 28 ? 4.276 22.402 1.301 1.00 0.00 330 GLU A CA 9
ATOM 9588 C C . GLU A 1 28 ? 5.376 23.477 1.111 1.00 0.00 330 GLU A C 9
ATOM 9589 O O . GLU A 1 28 ? 5.896 23.978 2.087 1.00 0.00 330 GLU A O 9
ATOM 9601 N N . ALA A 1 29 ? 5.734 23.750 -0.162 1.00 0.00 331 ALA A N 9
ATOM 9602 C CA . ALA A 1 29 ? 6.607 24.881 -0.605 1.00 0.00 331 ALA A CA 9
ATOM 9603 C C . ALA A 1 29 ? 7.767 25.254 0.376 1.00 0.00 331 ALA A C 9
ATOM 9604 O O . ALA A 1 29 ? 7.610 26.181 1.195 1.00 0.00 331 ALA A O 9
ATOM 9611 N N . PRO A 1 30 ? 8.932 24.519 0.316 1.00 0.00 332 PRO A N 9
ATOM 9612 C CA . PRO A 1 30 ? 10.052 24.668 1.293 1.00 0.00 332 PRO A CA 9
ATOM 9613 C C . PRO A 1 30 ? 10.662 26.084 1.328 1.00 0.00 332 PRO A C 9
ATOM 9614 O O . PRO A 1 30 ? 10.971 26.612 2.403 1.00 0.00 332 PRO A O 9
ATOM 9625 N N . GLU A 1 31 ? 10.827 26.678 0.139 1.00 0.00 333 GLU A N 9
ATOM 9626 C CA . GLU A 1 31 ? 11.410 28.034 -0.032 1.00 0.00 333 GLU A CA 9
ATOM 9627 C C . GLU A 1 31 ? 10.560 29.143 0.637 1.00 0.00 333 GLU A C 9
ATOM 9628 O O . GLU A 1 31 ? 11.083 30.215 0.963 1.00 0.00 333 GLU A O 9
ATOM 9640 N N . LYS A 1 32 ? 9.251 28.880 0.834 1.00 0.00 334 LYS A N 9
ATOM 9641 C CA . LYS A 1 32 ? 8.328 29.821 1.511 1.00 0.00 334 LYS A CA 9
ATOM 9642 C C . LYS A 1 32 ? 8.015 29.365 2.952 1.00 0.00 334 LYS A C 9
ATOM 9643 O O . LYS A 1 32 ? 7.241 30.031 3.651 1.00 0.00 334 LYS A O 9
ATOM 9662 N N . GLN A 1 33 ? 8.614 28.230 3.386 1.00 0.00 335 GLN A N 9
ATOM 9663 C CA . GLN A 1 33 ? 8.600 27.809 4.801 1.00 0.00 335 GLN A CA 9
ATOM 9664 C C . GLN A 1 33 ? 9.565 28.684 5.616 1.00 0.00 335 GLN A C 9
ATOM 9665 O O . GLN A 1 33 ? 10.633 29.071 5.124 1.00 0.00 335 GLN A O 9
ATOM 9679 N N . LEU A 1 34 ? 9.167 28.985 6.854 1.00 0.00 336 LEU A N 9
ATOM 9680 C CA . LEU A 1 34 ? 10.001 29.700 7.833 1.00 0.00 336 LEU A CA 9
ATOM 9681 C C . LEU A 1 34 ? 9.972 28.930 9.155 1.00 0.00 336 LEU A C 9
ATOM 9682 O O . LEU A 1 34 ? 8.975 28.951 9.877 1.00 0.00 336 LEU A O 9
ATOM 9698 N N . LEU A 1 35 ? 11.059 28.219 9.438 1.00 0.00 337 LEU A N 9
ATOM 9699 C CA . LEU A 1 35 ? 11.193 27.394 10.646 1.00 0.00 337 LEU A CA 9
ATOM 9700 C C . LEU A 1 35 ? 11.792 28.230 11.795 1.00 0.00 337 LEU A C 9
ATOM 9701 O O . LEU A 1 35 ? 12.874 28.807 11.654 1.00 0.00 337 LEU A O 9
ATOM 9717 N N . CYS A 1 36 ? 11.062 28.314 12.917 1.00 0.00 338 CYS A N 9
ATOM 9718 C CA . CYS A 1 36 ? 11.538 28.978 14.139 1.00 0.00 338 CYS A CA 9
ATOM 9719 C C . CYS A 1 36 ? 12.353 27.980 14.969 1.00 0.00 338 CYS A C 9
ATOM 9720 O O . CYS A 1 36 ? 11.768 27.070 15.564 1.00 0.00 338 CYS A O 9
ATOM 9727 N N . ASP A 1 37 ? 13.694 28.143 14.982 1.00 0.00 339 ASP A N 9
ATOM 9728 C CA . ASP A 1 37 ? 14.620 27.266 15.756 1.00 0.00 339 ASP A CA 9
ATOM 9729 C C . ASP A 1 37 ? 14.217 27.188 17.249 1.00 0.00 339 ASP A C 9
ATOM 9730 O O . ASP A 1 37 ? 14.256 26.114 17.858 1.00 0.00 339 ASP A O 9
ATOM 9739 N N . GLU A 1 38 ? 13.801 28.343 17.789 1.00 0.00 340 GLU A N 9
ATOM 9740 C CA . GLU A 1 38 ? 13.330 28.492 19.182 1.00 0.00 340 GLU A CA 9
ATOM 9741 C C . GLU A 1 38 ? 12.167 27.521 19.522 1.00 0.00 340 GLU A C 9
ATOM 9742 O O . GLU A 1 38 ? 12.139 26.925 20.602 1.00 0.00 340 GLU A O 9
ATOM 9754 N N . CYS A 1 39 ? 11.228 27.347 18.582 1.00 0.00 341 CYS A N 9
ATOM 9755 C CA . CYS A 1 39 ? 9.987 26.567 18.814 1.00 0.00 341 CYS A CA 9
ATOM 9756 C C . CYS A 1 39 ? 10.010 25.210 18.086 1.00 0.00 341 CYS A C 9
ATOM 9757 O O . CYS A 1 39 ? 9.100 24.391 18.277 1.00 0.00 341 CYS A O 9
ATOM 9764 N N . ASP A 1 40 ? 11.049 25.001 17.241 1.00 0.00 342 ASP A N 9
ATOM 9765 C CA . ASP A 1 40 ? 11.152 23.858 16.288 1.00 0.00 342 ASP A CA 9
ATOM 9766 C C . ASP A 1 40 ? 9.964 23.795 15.307 1.00 0.00 342 ASP A C 9
ATOM 9767 O O . ASP A 1 40 ? 9.758 22.778 14.634 1.00 0.00 342 ASP A O 9
ATOM 9776 N N . MET A 1 41 ? 9.219 24.898 15.197 1.00 0.00 343 MET A N 9
ATOM 9777 C CA . MET A 1 41 ? 7.950 24.921 14.475 1.00 0.00 343 MET A CA 9
ATOM 9778 C C . MET A 1 41 ? 8.147 25.524 13.091 1.00 0.00 343 MET A C 9
ATOM 9779 O O . MET A 1 41 ? 8.604 26.667 12.969 1.00 0.00 343 MET A O 9
ATOM 9793 N N . ALA A 1 42 ? 7.841 24.727 12.059 1.00 0.00 344 ALA A N 9
ATOM 9794 C CA . ALA A 1 42 ? 7.792 25.193 10.674 1.00 0.00 344 ALA A CA 9
ATOM 9795 C C . ALA A 1 42 ? 6.561 26.090 10.463 1.00 0.00 344 ALA A C 9
ATOM 9796 O O . ALA A 1 42 ? 5.483 25.838 11.024 1.00 0.00 344 ALA A O 9
ATOM 9803 N N . PHE A 1 43 ? 6.745 27.153 9.681 1.00 0.00 345 PHE A N 9
ATOM 9804 C CA . PHE A 1 43 ? 5.671 28.085 9.288 1.00 0.00 345 PHE A CA 9
ATOM 9805 C C . PHE A 1 43 ? 5.687 28.262 7.764 1.00 0.00 345 PHE A C 9
ATOM 9806 O O . PHE A 1 43 ? 6.381 27.538 7.053 1.00 0.00 345 PHE A O 9
ATOM 9823 N N . HIS A 1 44 ? 4.861 29.188 7.281 1.00 0.00 346 HIS A N 9
ATOM 9824 C CA . HIS A 1 44 ? 4.904 29.703 5.899 1.00 0.00 346 HIS A CA 9
ATOM 9825 C C . HIS A 1 44 ? 4.770 31.222 5.951 1.00 0.00 346 HIS A C 9
ATOM 9826 O O . HIS A 1 44 ? 4.346 31.758 6.983 1.00 0.00 346 HIS A O 9
ATOM 9840 N N . LEU A 1 45 ? 5.116 31.891 4.845 1.00 0.00 347 LEU A N 9
ATOM 9841 C CA . LEU A 1 45 ? 4.984 33.356 4.697 1.00 0.00 347 LEU A CA 9
ATOM 9842 C C . LEU A 1 45 ? 3.551 33.842 5.046 1.00 0.00 347 LEU A C 9
ATOM 9843 O O . LEU A 1 45 ? 3.377 34.834 5.760 1.00 0.00 347 LEU A O 9
ATOM 9859 N N . TYR A 1 46 ? 2.536 33.093 4.570 1.00 0.00 348 TYR A N 9
ATOM 9860 C CA . TYR A 1 46 ? 1.108 33.415 4.791 1.00 0.00 348 TYR A CA 9
ATOM 9861 C C . TYR A 1 46 ? 0.527 32.693 6.033 1.00 0.00 348 TYR A C 9
ATOM 9862 O O . TYR A 1 46 ? -0.642 32.888 6.368 1.00 0.00 348 TYR A O 9
ATOM 9880 N N . CYS A 1 47 ? 1.346 31.866 6.715 1.00 0.00 349 CYS A N 9
ATOM 9881 C CA . CYS A 1 47 ? 0.943 31.184 7.977 1.00 0.00 349 CYS A CA 9
ATOM 9882 C C . CYS A 1 47 ? 1.403 31.979 9.218 1.00 0.00 349 CYS A C 9
ATOM 9883 O O . CYS A 1 47 ? 1.366 31.468 10.344 1.00 0.00 349 CYS A O 9
ATOM 9890 N N . LEU A 1 48 ? 1.858 33.221 8.994 1.00 0.00 350 LEU A N 9
ATOM 9891 C CA . LEU A 1 48 ? 2.291 34.136 10.065 1.00 0.00 350 LEU A CA 9
ATOM 9892 C C . LEU A 1 48 ? 1.162 35.122 10.415 1.00 0.00 350 LEU A C 9
ATOM 9893 O O . LEU A 1 48 ? 0.110 35.126 9.766 1.00 0.00 350 LEU A O 9
ATOM 9909 N N . LYS A 1 49 ? 1.397 35.950 11.441 1.00 0.00 351 LYS A N 9
ATOM 9910 C CA . LYS A 1 49 ? 0.414 36.929 11.936 1.00 0.00 351 LYS A CA 9
ATOM 9911 C C . LYS A 1 49 ? 1.197 38.092 12.590 1.00 0.00 351 LYS A C 9
ATOM 9912 O O . LYS A 1 49 ? 1.607 37.962 13.747 1.00 0.00 351 LYS A O 9
ATOM 9931 N N . PRO A 1 50 ? 1.488 39.231 11.865 1.00 0.00 352 PRO A N 9
ATOM 9932 C CA . PRO A 1 50 ? 1.063 39.488 10.455 1.00 0.00 352 PRO A CA 9
ATOM 9933 C C . PRO A 1 50 ? 1.850 38.647 9.408 1.00 0.00 352 PRO A C 9
ATOM 9934 O O . PRO A 1 50 ? 3.053 38.394 9.597 1.00 0.00 352 PRO A O 9
ATOM 9945 N N . PRO A 1 51 ? 1.164 38.164 8.314 1.00 0.00 353 PRO A N 9
ATOM 9946 C CA . PRO A 1 51 ? 1.818 37.397 7.223 1.00 0.00 353 PRO A CA 9
ATOM 9947 C C . PRO A 1 51 ? 2.892 38.224 6.485 1.00 0.00 353 PRO A C 9
ATOM 9948 O O . PRO A 1 51 ? 2.609 39.339 6.022 1.00 0.00 353 PRO A O 9
ATOM 9959 N N . LEU A 1 52 ? 4.119 37.674 6.397 1.00 0.00 354 LEU A N 9
ATOM 9960 C CA . LEU A 1 52 ? 5.220 38.299 5.641 1.00 0.00 354 LEU A CA 9
ATOM 9961 C C . LEU A 1 52 ? 5.027 38.038 4.139 1.00 0.00 354 LEU A C 9
ATOM 9962 O O . LEU A 1 52 ? 4.715 36.914 3.736 1.00 0.00 354 LEU A O 9
ATOM 9978 N N . THR A 1 53 ? 5.205 39.090 3.328 1.00 0.00 355 THR A N 9
ATOM 9979 C CA . THR A 1 53 ? 5.056 39.028 1.863 1.00 0.00 355 THR A CA 9
ATOM 9980 C C . THR A 1 53 ? 6.224 38.255 1.223 1.00 0.00 355 THR A C 9
ATOM 9981 O O . THR A 1 53 ? 6.030 37.461 0.297 1.00 0.00 355 THR A O 9
ATOM 9992 N N . SER A 1 54 ? 7.429 38.500 1.746 1.00 0.00 356 SER A N 9
ATOM 9993 C CA . SER A 1 54 ? 8.680 37.919 1.240 1.00 0.00 356 SER A CA 9
ATOM 9994 C C . SER A 1 54 ? 9.478 37.327 2.416 1.00 0.00 356 SER A C 9
ATOM 9995 O O . SER A 1 54 ? 9.235 37.698 3.575 1.00 0.00 356 SER A O 9
ATOM 10003 N N . VAL A 1 55 ? 10.424 36.409 2.113 1.00 0.00 357 VAL A N 9
ATOM 10004 C CA . VAL A 1 55 ? 11.354 35.860 3.121 1.00 0.00 357 VAL A CA 9
ATOM 10005 C C . VAL A 1 55 ? 12.243 37.014 3.674 1.00 0.00 357 VAL A C 9
ATOM 10006 O O . VAL A 1 55 ? 12.864 37.739 2.884 1.00 0.00 357 VAL A O 9
ATOM 10019 N N . PRO A 1 56 ? 12.267 37.251 5.025 1.00 0.00 358 PRO A N 9
ATOM 10020 C CA . PRO A 1 56 ? 12.997 38.401 5.625 1.00 0.00 358 PRO A CA 9
ATOM 10021 C C . PRO A 1 56 ? 14.541 38.225 5.545 1.00 0.00 358 PRO A C 9
ATOM 10022 O O . PRO A 1 56 ? 15.031 37.089 5.493 1.00 0.00 358 PRO A O 9
ATOM 10033 N N . PRO A 1 57 ? 15.337 39.347 5.546 1.00 0.00 359 PRO A N 9
ATOM 10034 C CA . PRO A 1 57 ? 16.822 39.294 5.379 1.00 0.00 359 PRO A CA 9
ATOM 10035 C C . PRO A 1 57 ? 17.571 38.977 6.697 1.00 0.00 359 PRO A C 9
ATOM 10036 O O . PRO A 1 57 ? 18.790 39.181 6.794 1.00 0.00 359 PRO A O 9
ATOM 10047 N N . GLU A 1 58 ? 16.824 38.478 7.693 1.00 0.00 360 GLU A N 9
ATOM 10048 C CA . GLU A 1 58 ? 17.339 38.180 9.035 1.00 0.00 360 GLU A CA 9
ATOM 10049 C C . GLU A 1 58 ? 18.420 37.068 8.999 1.00 0.00 360 GLU A C 9
ATOM 10050 O O . GLU A 1 58 ? 18.234 36.052 8.318 1.00 0.00 360 GLU A O 9
ATOM 10062 N N . PRO A 1 59 ? 19.567 37.251 9.733 1.00 0.00 361 PRO A N 9
ATOM 10063 C CA . PRO A 1 59 ? 20.615 36.200 9.869 1.00 0.00 361 PRO A CA 9
ATOM 10064 C C . PRO A 1 59 ? 20.159 35.042 10.801 1.00 0.00 361 PRO A C 9
ATOM 10065 O O . PRO A 1 59 ? 20.814 33.998 10.882 1.00 0.00 361 PRO A O 9
ATOM 10076 N N . GLU A 1 60 ? 19.048 35.275 11.516 1.00 0.00 362 GLU A N 9
ATOM 10077 C CA . GLU A 1 60 ? 18.391 34.301 12.404 1.00 0.00 362 GLU A CA 9
ATOM 10078 C C . GLU A 1 60 ? 16.909 34.700 12.495 1.00 0.00 362 GLU A C 9
ATOM 10079 O O . GLU A 1 60 ? 16.596 35.888 12.690 1.00 0.00 362 GLU A O 9
ATOM 10091 N N . TRP A 1 61 ? 15.996 33.735 12.312 1.00 0.00 363 TRP A N 9
ATOM 10092 C CA . TRP A 1 61 ? 14.551 34.015 12.280 1.00 0.00 363 TRP A CA 9
ATOM 10093 C C . TRP A 1 61 ? 13.832 33.302 13.429 1.00 0.00 363 TRP A C 9
ATOM 10094 O O . TRP A 1 61 ? 14.011 32.097 13.661 1.00 0.00 363 TRP A O 9
ATOM 10115 N N . TYR A 1 62 ? 12.997 34.070 14.136 1.00 0.00 364 TYR A N 9
ATOM 10116 C CA . TYR A 1 62 ? 12.093 33.566 15.165 1.00 0.00 364 TYR A CA 9
ATOM 10117 C C . TYR A 1 62 ? 10.664 33.993 14.788 1.00 0.00 364 TYR A C 9
ATOM 10118 O O . TYR A 1 62 ? 10.474 35.014 14.112 1.00 0.00 364 TYR A O 9
ATOM 10136 N N . CYS A 1 63 ? 9.665 33.208 15.213 1.00 0.00 365 CYS A N 9
ATOM 10137 C CA . CYS A 1 63 ? 8.254 33.424 14.820 1.00 0.00 365 CYS A CA 9
ATOM 10138 C C . CYS A 1 63 ? 7.663 34.678 15.497 1.00 0.00 365 CYS A C 9
ATOM 10139 O O . CYS A 1 63 ? 8.168 35.081 16.550 1.00 0.00 365 CYS A O 9
ATOM 10146 N N . PRO A 1 64 ? 6.599 35.325 14.886 1.00 0.00 366 PRO A N 9
ATOM 10147 C CA . PRO A 1 64 ? 5.834 36.427 15.529 1.00 0.00 366 PRO A CA 9
ATOM 10148 C C . PRO A 1 64 ? 5.508 36.150 17.014 1.00 0.00 366 PRO A C 9
ATOM 10149 O O . PRO A 1 64 ? 5.732 37.007 17.865 1.00 0.00 366 PRO A O 9
ATOM 10160 N N . SER A 1 65 ? 5.058 34.907 17.300 1.00 0.00 367 SER A N 9
ATOM 10161 C CA . SER A 1 65 ? 4.655 34.459 18.659 1.00 0.00 367 SER A CA 9
ATOM 10162 C C . SER A 1 65 ? 5.799 34.606 19.702 1.00 0.00 367 SER A C 9
ATOM 10163 O O . SER A 1 65 ? 5.531 34.778 20.898 1.00 0.00 367 SER A O 9
ATOM 10171 N N . CYS A 1 66 ? 7.069 34.534 19.239 1.00 0.00 368 CYS A N 9
ATOM 10172 C CA . CYS A 1 66 ? 8.259 34.725 20.107 1.00 0.00 368 CYS A CA 9
ATOM 10173 C C . CYS A 1 66 ? 8.371 36.183 20.609 1.00 0.00 368 CYS A C 9
ATOM 10174 O O . CYS A 1 66 ? 8.711 36.409 21.781 1.00 0.00 368 CYS A O 9
ATOM 10181 N N . ARG A 1 67 ? 8.074 37.166 19.727 1.00 0.00 369 ARG A N 9
ATOM 10182 C CA . ARG A 1 67 ? 8.174 38.609 20.068 1.00 0.00 369 ARG A CA 9
ATOM 10183 C C . ARG A 1 67 ? 6.820 39.187 20.529 1.00 0.00 369 ARG A C 9
ATOM 10184 O O . ARG A 1 67 ? 6.760 40.330 21.009 1.00 0.00 369 ARG A O 9
ATOM 10205 N N . THR A 1 68 ? 5.743 38.393 20.359 1.00 0.00 370 THR A N 9
ATOM 10206 C CA . THR A 1 68 ? 4.369 38.744 20.789 1.00 0.00 370 THR A CA 9
ATOM 10207 C C . THR A 1 68 ? 4.307 38.981 22.320 1.00 0.00 370 THR A C 9
ATOM 10208 O O . THR A 1 68 ? 5.182 38.527 23.069 1.00 0.00 370 THR A O 9
ATOM 10219 N N . ASP A 1 69 ? 3.250 39.680 22.763 1.00 0.00 371 ASP A N 9
ATOM 10220 C CA . ASP A 1 69 ? 3.040 40.149 24.155 1.00 0.00 371 ASP A CA 9
ATOM 10221 C C . ASP A 1 69 ? 2.914 39.010 25.206 1.00 0.00 371 ASP A C 9
ATOM 10222 O O . ASP A 1 69 ? 2.687 39.302 26.383 1.00 0.00 371 ASP A O 9
ATOM 10231 N N . SER A 1 70 ? 3.017 37.731 24.753 1.00 0.00 372 SER A N 9
ATOM 10232 C CA . SER A 1 70 ? 2.936 36.496 25.583 1.00 0.00 372 SER A CA 9
ATOM 10233 C C . SER A 1 70 ? 1.472 36.090 25.856 1.00 0.00 372 SER A C 9
ATOM 10234 O O . SER A 1 70 ? 1.175 34.909 26.082 1.00 0.00 372 SER A O 9
ATOM 10242 N N . SER A 1 71 ? 0.560 37.078 25.842 1.00 0.00 373 SER A N 9
ATOM 10243 C CA . SER A 1 71 ? -0.885 36.835 25.879 1.00 0.00 373 SER A CA 9
ATOM 10244 C C . SER A 1 71 ? -1.336 36.187 24.553 1.00 0.00 373 SER A C 9
ATOM 10245 O O . SER A 1 71 ? -1.499 36.875 23.541 1.00 0.00 373 SER A O 9
ATOM 10253 N N . GLU A 1 72 ? -1.478 34.852 24.555 1.00 0.00 374 GLU A N 9
ATOM 10254 C CA . GLU A 1 72 ? -1.941 34.078 23.384 1.00 0.00 374 GLU A CA 9
ATOM 10255 C C . GLU A 1 72 ? -3.341 33.490 23.643 1.00 0.00 374 GLU A C 9
ATOM 10256 O O . GLU A 1 72 ? -3.842 33.515 24.778 1.00 0.00 374 GLU A O 9
ATOM 10268 N N . VAL A 1 73 ? -3.958 32.982 22.565 1.00 0.00 375 VAL A N 9
ATOM 10269 C CA . VAL A 1 73 ? -5.337 32.467 22.572 1.00 0.00 375 VAL A CA 9
ATOM 10270 C C . VAL A 1 73 ? -5.453 31.161 23.405 1.00 0.00 375 VAL A C 9
ATOM 10271 O O . VAL A 1 73 ? -4.694 30.207 23.191 1.00 0.00 375 VAL A O 9
ATOM 10284 N N . VAL A 1 74 ? -6.396 31.147 24.370 1.00 0.00 376 VAL A N 9
ATOM 10285 C CA . VAL A 1 74 ? -6.606 30.010 25.291 1.00 0.00 376 VAL A CA 9
ATOM 10286 C C . VAL A 1 74 ? -7.231 28.792 24.551 1.00 0.00 376 VAL A C 9
ATOM 10287 O O . VAL A 1 74 ? -8.442 28.731 24.319 1.00 0.00 376 VAL A O 9
ATOM 10300 N N . GLN A 1 75 ? -6.375 27.839 24.135 1.00 0.00 377 GLN A N 9
ATOM 10301 C CA . GLN A 1 75 ? -6.801 26.644 23.373 1.00 0.00 377 GLN A CA 9
ATOM 10302 C C . GLN A 1 75 ? -6.979 25.447 24.330 1.00 0.00 377 GLN A C 9
ATOM 10303 O O . GLN A 1 75 ? -6.146 24.526 24.369 1.00 0.00 377 GLN A O 9
ATOM 10317 N N . ALA A 1 76 ? -8.051 25.504 25.138 1.00 0.00 378 ALA A N 9
ATOM 10318 C CA . ALA A 1 76 ? -8.389 24.458 26.120 1.00 0.00 378 ALA A CA 9
ATOM 10319 C C . ALA A 1 76 ? -9.085 23.269 25.440 1.00 0.00 378 ALA A C 9
ATOM 10320 O O . ALA A 1 76 ? -9.661 23.411 24.350 1.00 0.00 378 ALA A O 9
ATOM 10327 N N . GLY A 1 77 ? -9.040 22.105 26.109 1.00 0.00 379 GLY A N 9
ATOM 10328 C CA . GLY A 1 77 ? -9.563 20.856 25.547 1.00 0.00 379 GLY A CA 9
ATOM 10329 C C . GLY A 1 77 ? -8.579 20.187 24.588 1.00 0.00 379 GLY A C 9
ATOM 10330 O O . GLY A 1 77 ? -8.992 19.421 23.706 1.00 0.00 379 GLY A O 9
ATOM 10334 N N . GLU A 1 78 ? -7.275 20.491 24.795 1.00 0.00 380 GLU A N 9
ATOM 10335 C CA . GLU A 1 78 ? -6.136 19.987 23.998 1.00 0.00 380 GLU A CA 9
ATOM 10336 C C . GLU A 1 78 ? -6.181 20.582 22.563 1.00 0.00 380 GLU A C 9
ATOM 10351 N N . SER A 1 1 ? 10.840 -0.814 10.431 1.00 0.00 303 SER A N 10
ATOM 10352 C CA . SER A 1 1 ? 12.179 -0.644 11.045 1.00 0.00 303 SER A CA 10
ATOM 10353 C C . SER A 1 1 ? 13.195 0.015 10.064 1.00 0.00 303 SER A C 10
ATOM 10354 O O . SER A 1 1 ? 14.370 0.199 10.403 1.00 0.00 303 SER A O 10
ATOM 10362 N N . GLY A 1 2 ? 12.718 0.387 8.856 1.00 0.00 304 GLY A N 10
ATOM 10363 C CA . GLY A 1 2 ? 13.565 0.970 7.808 1.00 0.00 304 GLY A CA 10
ATOM 10364 C C . GLY A 1 2 ? 13.704 2.490 7.927 1.00 0.00 304 GLY A C 10
ATOM 10365 O O . GLY A 1 2 ? 13.810 3.006 9.045 1.00 0.00 304 GLY A O 10
ATOM 10369 N N . PRO A 1 3 ? 13.716 3.249 6.782 1.00 0.00 305 PRO A N 10
ATOM 10370 C CA . PRO A 1 3 ? 13.862 4.737 6.779 1.00 0.00 305 PRO A CA 10
ATOM 10371 C C . PRO A 1 3 ? 12.543 5.480 7.125 1.00 0.00 305 PRO A C 10
ATOM 10372 O O . PRO A 1 3 ? 12.202 6.498 6.510 1.00 0.00 305 PRO A O 10
ATOM 10383 N N . SER A 1 4 ? 11.845 4.983 8.152 1.00 0.00 306 SER A N 10
ATOM 10384 C CA . SER A 1 4 ? 10.535 5.490 8.577 1.00 0.00 306 SER A CA 10
ATOM 10385 C C . SER A 1 4 ? 10.709 6.575 9.650 1.00 0.00 306 SER A C 10
ATOM 10386 O O . SER A 1 4 ? 11.454 6.376 10.621 1.00 0.00 306 SER A O 10
ATOM 10394 N N . CYS A 1 5 ? 10.020 7.718 9.462 1.00 0.00 307 CYS A N 10
ATOM 10395 C CA . CYS A 1 5 ? 10.162 8.895 10.335 1.00 0.00 307 CYS A CA 10
ATOM 10396 C C . CYS A 1 5 ? 9.518 8.606 11.713 1.00 0.00 307 CYS A C 10
ATOM 10397 O O . CYS A 1 5 ? 8.307 8.701 11.853 1.00 0.00 307 CYS A O 10
ATOM 10404 N N . ARG A 1 6 ? 10.365 8.245 12.699 1.00 0.00 308 ARG A N 10
ATOM 10405 C CA . ARG A 1 6 ? 9.965 7.666 14.011 1.00 0.00 308 ARG A CA 10
ATOM 10406 C C . ARG A 1 6 ? 8.849 8.446 14.754 1.00 0.00 308 ARG A C 10
ATOM 10407 O O . ARG A 1 6 ? 7.850 7.852 15.178 1.00 0.00 308 ARG A O 10
ATOM 10428 N N . PHE A 1 7 ? 9.011 9.773 14.879 1.00 0.00 309 PHE A N 10
ATOM 10429 C CA . PHE A 1 7 ? 8.065 10.633 15.640 1.00 0.00 309 PHE A CA 10
ATOM 10430 C C . PHE A 1 7 ? 6.717 10.828 14.896 1.00 0.00 309 PHE A C 10
ATOM 10431 O O . PHE A 1 7 ? 5.785 11.434 15.435 1.00 0.00 309 PHE A O 10
ATOM 10448 N N . CYS A 1 8 ? 6.621 10.330 13.654 1.00 0.00 310 CYS A N 10
ATOM 10449 C CA . CYS A 1 8 ? 5.425 10.494 12.808 1.00 0.00 310 CYS A CA 10
ATOM 10450 C C . CYS A 1 8 ? 4.933 9.135 12.258 1.00 0.00 310 CYS A C 10
ATOM 10451 O O . CYS A 1 8 ? 3.826 9.069 11.698 1.00 0.00 310 CYS A O 10
ATOM 10458 N N . LYS A 1 9 ? 5.765 8.067 12.451 1.00 0.00 311 LYS A N 10
ATOM 10459 C CA . LYS A 1 9 ? 5.639 6.734 11.791 1.00 0.00 311 LYS A CA 10
ATOM 10460 C C . LYS A 1 9 ? 5.893 6.845 10.264 1.00 0.00 311 LYS A C 10
ATOM 10461 O O . LYS A 1 9 ? 6.981 6.507 9.782 1.00 0.00 311 LYS A O 10
ATOM 10480 N N . ASP A 1 10 ? 4.887 7.466 9.600 1.00 0.00 312 ASP A N 10
ATOM 10481 C CA . ASP A 1 10 ? 4.595 7.486 8.150 1.00 0.00 312 ASP A CA 10
ATOM 10482 C C . ASP A 1 10 ? 3.076 7.205 8.043 1.00 0.00 312 ASP A C 10
ATOM 10483 O O . ASP A 1 10 ? 2.604 6.334 7.300 1.00 0.00 312 ASP A O 10
ATOM 10492 N N . ASP A 1 11 ? 2.318 7.975 8.856 1.00 0.00 313 ASP A N 10
ATOM 10493 C CA . ASP A 1 11 ? 0.874 7.782 9.074 1.00 0.00 313 ASP A CA 10
ATOM 10494 C C . ASP A 1 11 ? 0.072 8.119 7.804 1.00 0.00 313 ASP A C 10
ATOM 10495 O O . ASP A 1 11 ? 0.444 9.022 7.049 1.00 0.00 313 ASP A O 10
ATOM 10504 N N . GLU A 1 12 ? -1.041 7.386 7.604 1.00 0.00 314 GLU A N 10
ATOM 10505 C CA . GLU A 1 12 ? -1.889 7.488 6.400 1.00 0.00 314 GLU A CA 10
ATOM 10506 C C . GLU A 1 12 ? -2.492 8.900 6.239 1.00 0.00 314 GLU A C 10
ATOM 10507 O O . GLU A 1 12 ? -2.614 9.411 5.117 1.00 0.00 314 GLU A O 10
ATOM 10519 N N . ASN A 1 13 ? -2.859 9.524 7.376 1.00 0.00 315 ASN A N 10
ATOM 10520 C CA . ASN A 1 13 ? -3.520 10.848 7.396 1.00 0.00 315 ASN A CA 10
ATOM 10521 C C . ASN A 1 13 ? -2.465 11.974 7.382 1.00 0.00 315 ASN A C 10
ATOM 10522 O O . ASN A 1 13 ? -2.590 12.934 6.618 1.00 0.00 315 ASN A O 10
ATOM 10533 N N . LYS A 1 14 ? -1.435 11.848 8.243 1.00 0.00 316 LYS A N 10
ATOM 10534 C CA . LYS A 1 14 ? -0.309 12.814 8.313 1.00 0.00 316 LYS A CA 10
ATOM 10535 C C . LYS A 1 14 ? 1.019 12.046 8.445 1.00 0.00 316 LYS A C 10
ATOM 10536 O O . LYS A 1 14 ? 1.394 11.650 9.555 1.00 0.00 316 LYS A O 10
ATOM 10555 N N . PRO A 1 15 ? 1.760 11.828 7.312 1.00 0.00 317 PRO A N 10
ATOM 10556 C CA . PRO A 1 15 ? 3.085 11.160 7.331 1.00 0.00 317 PRO A CA 10
ATOM 10557 C C . PRO A 1 15 ? 4.130 11.959 8.138 1.00 0.00 317 PRO A C 10
ATOM 10558 O O . PRO A 1 15 ? 5.151 11.408 8.564 1.00 0.00 317 PRO A O 10
ATOM 10569 N N . CYS A 1 16 ? 3.854 13.263 8.339 1.00 0.00 318 CYS A N 10
ATOM 10570 C CA . CYS A 1 16 ? 4.636 14.135 9.220 1.00 0.00 318 CYS A CA 10
ATOM 10571 C C . CYS A 1 16 ? 3.756 15.263 9.789 1.00 0.00 318 CYS A C 10
ATOM 10572 O O . CYS A 1 16 ? 3.376 16.183 9.069 1.00 0.00 318 CYS A O 10
ATOM 10579 N N . ARG A 1 17 ? 3.424 15.168 11.092 1.00 0.00 319 ARG A N 10
ATOM 10580 C CA . ARG A 1 17 ? 2.802 16.273 11.840 1.00 0.00 319 ARG A CA 10
ATOM 10581 C C . ARG A 1 17 ? 3.907 17.245 12.302 1.00 0.00 319 ARG A C 10
ATOM 10582 O O . ARG A 1 17 ? 3.923 18.423 11.940 1.00 0.00 319 ARG A O 10
ATOM 10603 N N . LYS A 1 18 ? 4.870 16.674 13.054 1.00 0.00 320 LYS A N 10
ATOM 10604 C CA . LYS A 1 18 ? 5.897 17.422 13.812 1.00 0.00 320 LYS A CA 10
ATOM 10605 C C . LYS A 1 18 ? 6.962 18.068 12.900 1.00 0.00 320 LYS A C 10
ATOM 10606 O O . LYS A 1 18 ? 7.608 19.038 13.299 1.00 0.00 320 LYS A O 10
ATOM 10625 N N . CYS A 1 19 ? 7.135 17.528 11.678 1.00 0.00 321 CYS A N 10
ATOM 10626 C CA . CYS A 1 19 ? 8.136 18.040 10.714 1.00 0.00 321 CYS A CA 10
ATOM 10627 C C . CYS A 1 19 ? 7.471 19.001 9.701 1.00 0.00 321 CYS A C 10
ATOM 10628 O O . CYS A 1 19 ? 8.138 19.555 8.821 1.00 0.00 321 CYS A O 10
ATOM 10635 N N . ALA A 1 20 ? 6.146 19.188 9.844 1.00 0.00 322 ALA A N 10
ATOM 10636 C CA . ALA A 1 20 ? 5.354 20.052 8.962 1.00 0.00 322 ALA A CA 10
ATOM 10637 C C . ALA A 1 20 ? 5.021 21.375 9.664 1.00 0.00 322 ALA A C 10
ATOM 10638 O O . ALA A 1 20 ? 5.348 21.589 10.841 1.00 0.00 322 ALA A O 10
ATOM 10645 N N . CYS A 1 21 ? 4.354 22.253 8.917 1.00 0.00 323 CYS A N 10
ATOM 10646 C CA . CYS A 1 21 ? 3.840 23.528 9.417 1.00 0.00 323 CYS A CA 10
ATOM 10647 C C . CYS A 1 21 ? 2.413 23.314 9.929 1.00 0.00 323 CYS A C 10
ATOM 10648 O O . CYS A 1 21 ? 1.468 23.239 9.135 1.00 0.00 323 CYS A O 10
ATOM 10655 N N . HIS A 1 22 ? 2.283 23.220 11.275 1.00 0.00 324 HIS A N 10
ATOM 10656 C CA . HIS A 1 22 ? 1.021 22.862 11.967 1.00 0.00 324 HIS A CA 10
ATOM 10657 C C . HIS A 1 22 ? -0.091 23.888 11.705 1.00 0.00 324 HIS A C 10
ATOM 10658 O O . HIS A 1 22 ? -1.278 23.562 11.797 1.00 0.00 324 HIS A O 10
ATOM 10672 N N . VAL A 1 23 ? 0.320 25.119 11.346 1.00 0.00 325 VAL A N 10
ATOM 10673 C CA . VAL A 1 23 ? -0.600 26.249 11.136 1.00 0.00 325 VAL A CA 10
ATOM 10674 C C . VAL A 1 23 ? -1.569 25.965 9.949 1.00 0.00 325 VAL A C 10
ATOM 10675 O O . VAL A 1 23 ? -2.714 26.422 9.943 1.00 0.00 325 VAL A O 10
ATOM 10688 N N . CYS A 1 24 ? -1.093 25.176 8.963 1.00 0.00 326 CYS A N 10
ATOM 10689 C CA . CYS A 1 24 ? -1.931 24.663 7.841 1.00 0.00 326 CYS A CA 10
ATOM 10690 C C . CYS A 1 24 ? -1.837 23.122 7.748 1.00 0.00 326 CYS A C 10
ATOM 10691 O O . CYS A 1 24 ? -2.336 22.516 6.795 1.00 0.00 326 CYS A O 10
ATOM 10698 N N . GLY A 1 25 ? -1.207 22.505 8.778 1.00 0.00 327 GLY A N 10
ATOM 10699 C CA . GLY A 1 25 ? -1.067 21.044 8.902 1.00 0.00 327 GLY A CA 10
ATOM 10700 C C . GLY A 1 25 ? -0.336 20.370 7.739 1.00 0.00 327 GLY A C 10
ATOM 10701 O O . GLY A 1 25 ? -0.578 19.188 7.461 1.00 0.00 327 GLY A O 10
ATOM 10705 N N . GLY A 1 26 ? 0.583 21.099 7.081 1.00 0.00 328 GLY A N 10
ATOM 10706 C CA . GLY A 1 26 ? 1.224 20.600 5.859 1.00 0.00 328 GLY A CA 10
ATOM 10707 C C . GLY A 1 26 ? 2.475 21.375 5.474 1.00 0.00 328 GLY A C 10
ATOM 10708 O O . GLY A 1 26 ? 2.918 22.267 6.213 1.00 0.00 328 GLY A O 10
ATOM 10712 N N . ARG A 1 27 ? 3.026 21.042 4.292 1.00 0.00 329 ARG A N 10
ATOM 10713 C CA . ARG A 1 27 ? 4.321 21.565 3.795 1.00 0.00 329 ARG A CA 10
ATOM 10714 C C . ARG A 1 27 ? 4.162 22.192 2.400 1.00 0.00 329 ARG A C 10
ATOM 10715 O O . ARG A 1 27 ? 5.132 22.279 1.632 1.00 0.00 329 ARG A O 10
ATOM 10736 N N . GLU A 1 28 ? 2.919 22.617 2.100 1.00 0.00 330 GLU A N 10
ATOM 10737 C CA . GLU A 1 28 ? 2.567 23.407 0.902 1.00 0.00 330 GLU A CA 10
ATOM 10738 C C . GLU A 1 28 ? 3.561 24.578 0.697 1.00 0.00 330 GLU A C 10
ATOM 10739 O O . GLU A 1 28 ? 3.629 25.489 1.519 1.00 0.00 330 GLU A O 10
ATOM 10751 N N . ALA A 1 29 ? 4.345 24.493 -0.387 1.00 0.00 331 ALA A N 10
ATOM 10752 C CA . ALA A 1 29 ? 5.487 25.393 -0.667 1.00 0.00 331 ALA A CA 10
ATOM 10753 C C . ALA A 1 29 ? 6.629 25.179 0.366 1.00 0.00 331 ALA A C 10
ATOM 10754 O O . ALA A 1 29 ? 6.666 25.852 1.410 1.00 0.00 331 ALA A O 10
ATOM 10761 N N . PRO A 1 30 ? 7.561 24.204 0.101 1.00 0.00 332 PRO A N 10
ATOM 10762 C CA . PRO A 1 30 ? 8.600 23.796 1.082 1.00 0.00 332 PRO A CA 10
ATOM 10763 C C . PRO A 1 30 ? 9.705 24.865 1.272 1.00 0.00 332 PRO A C 10
ATOM 10764 O O . PRO A 1 30 ? 10.284 24.977 2.354 1.00 0.00 332 PRO A O 10
ATOM 10775 N N . GLU A 1 31 ? 9.971 25.662 0.226 1.00 0.00 333 GLU A N 10
ATOM 10776 C CA . GLU A 1 31 ? 10.988 26.741 0.276 1.00 0.00 333 GLU A CA 10
ATOM 10777 C C . GLU A 1 31 ? 10.447 28.008 0.970 1.00 0.00 333 GLU A C 10
ATOM 10778 O O . GLU A 1 31 ? 11.212 28.929 1.270 1.00 0.0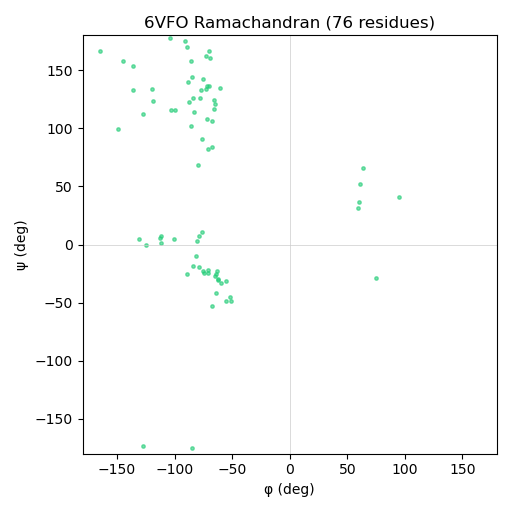0 333 GLU A O 10
ATOM 10790 N N . LYS A 1 32 ? 9.116 28.063 1.191 1.00 0.00 334 LYS A N 10
ATOM 10791 C CA . LYS A 1 32 ? 8.488 29.142 1.978 1.00 0.00 334 LYS A CA 10
ATOM 10792 C C . LYS A 1 32 ? 8.456 28.793 3.479 1.00 0.00 334 LYS A C 10
ATOM 10793 O O . LYS A 1 32 ? 8.001 29.612 4.296 1.00 0.00 334 LYS A O 10
ATOM 10812 N N . GLN A 1 33 ? 8.923 27.570 3.839 1.00 0.00 335 GLN A N 10
ATOM 10813 C CA . GLN A 1 33 ? 8.911 27.104 5.235 1.00 0.00 335 GLN A CA 10
ATOM 10814 C C . GLN A 1 33 ? 9.950 27.846 6.091 1.00 0.00 335 GLN A C 10
ATOM 10815 O O . GLN A 1 33 ? 11.157 27.653 5.941 1.00 0.00 335 GLN A O 10
ATOM 10829 N N . LEU A 1 34 ? 9.440 28.707 6.983 1.00 0.00 336 LEU A N 10
ATOM 10830 C CA . LEU A 1 34 ? 10.243 29.435 7.972 1.00 0.00 336 LEU A CA 10
ATOM 10831 C C . LEU A 1 34 ? 10.296 28.631 9.278 1.00 0.00 336 LEU A C 10
ATOM 10832 O O . LEU A 1 34 ? 9.319 28.599 10.038 1.00 0.00 336 LEU A O 10
ATOM 10848 N N . LEU A 1 35 ? 11.429 27.968 9.517 1.00 0.00 337 LEU A N 10
ATOM 10849 C CA . LEU A 1 35 ? 11.648 27.163 10.730 1.00 0.00 337 LEU A CA 10
ATOM 10850 C C . LEU A 1 35 ? 12.207 28.062 11.837 1.00 0.00 337 LEU A C 10
ATOM 10851 O O . LEU A 1 35 ? 13.396 28.395 11.828 1.00 0.00 337 LEU A O 10
ATOM 10867 N N . CYS A 1 36 ? 11.318 28.465 12.764 1.00 0.00 338 CYS A N 10
ATOM 10868 C CA . CYS A 1 36 ? 11.651 29.314 13.922 1.00 0.00 338 CYS A CA 10
ATOM 10869 C C . CYS A 1 36 ? 12.704 28.619 14.804 1.00 0.00 338 CYS A C 10
ATOM 10870 O O . CYS A 1 36 ? 12.402 27.577 15.398 1.00 0.00 338 CYS A O 10
ATOM 10877 N N . ASP A 1 37 ? 13.913 29.218 14.868 1.00 0.00 339 ASP A N 10
ATOM 10878 C CA . ASP A 1 37 ? 15.141 28.594 15.412 1.00 0.00 339 ASP A CA 10
ATOM 10879 C C . ASP A 1 37 ? 14.928 27.949 16.805 1.00 0.00 339 ASP A C 10
ATOM 10880 O O . ASP A 1 37 ? 15.177 26.758 17.012 1.00 0.00 339 ASP A O 10
ATOM 10889 N N . GLU A 1 38 ? 14.443 28.763 17.738 1.00 0.00 340 GLU A N 10
ATOM 10890 C CA . GLU A 1 38 ? 14.304 28.407 19.165 1.00 0.00 340 GLU A CA 10
ATOM 10891 C C . GLU A 1 38 ? 13.062 27.511 19.439 1.00 0.00 340 GLU A C 10
ATOM 10892 O O . GLU A 1 38 ? 12.987 26.841 20.467 1.00 0.00 340 GLU A O 10
ATOM 10904 N N . CYS A 1 39 ? 12.076 27.553 18.518 1.00 0.00 341 CYS A N 10
ATOM 10905 C CA . CYS A 1 39 ? 10.860 26.694 18.562 1.00 0.00 341 CYS A CA 10
ATOM 10906 C C . CYS A 1 39 ? 11.137 25.306 17.949 1.00 0.00 341 CYS A C 10
ATOM 10907 O O . CYS A 1 39 ? 10.512 24.314 18.357 1.00 0.00 341 CYS A O 10
ATOM 10914 N N . ASP A 1 40 ? 12.067 25.267 16.969 1.00 0.00 342 ASP A N 10
ATOM 10915 C CA . ASP A 1 40 ? 12.305 24.094 16.087 1.00 0.00 342 ASP A CA 10
ATOM 10916 C C . ASP A 1 40 ? 11.025 23.711 15.314 1.00 0.00 342 ASP A C 10
ATOM 10917 O O . ASP A 1 40 ? 10.769 22.532 15.047 1.00 0.00 342 ASP A O 10
ATOM 10926 N N . MET A 1 41 ? 10.260 24.737 14.903 1.00 0.00 343 MET A N 10
ATOM 10927 C CA . MET A 1 41 ? 8.919 24.559 14.311 1.00 0.00 343 MET A CA 10
ATOM 10928 C C . MET A 1 41 ? 8.841 25.225 12.932 1.00 0.00 343 MET A C 10
ATOM 10929 O O . MET A 1 41 ? 9.222 26.392 12.785 1.00 0.00 343 MET A O 10
ATOM 10943 N N . ALA A 1 42 ? 8.323 24.474 11.942 1.00 0.00 344 ALA A N 10
ATOM 10944 C CA . ALA A 1 42 ? 8.134 24.959 10.567 1.00 0.00 344 ALA A CA 10
ATOM 10945 C C . ALA A 1 42 ? 6.874 25.838 10.465 1.00 0.00 344 ALA A C 10
ATOM 10946 O O . ALA A 1 42 ? 5.832 25.533 11.061 1.00 0.00 344 ALA A O 10
ATOM 10953 N N . PHE A 1 43 ? 6.998 26.942 9.720 1.00 0.00 345 PHE A N 10
ATOM 10954 C CA . PHE A 1 43 ? 5.893 27.875 9.412 1.00 0.00 345 PHE A CA 10
ATOM 10955 C C . PHE A 1 43 ? 5.876 28.130 7.894 1.00 0.00 345 PHE A C 10
ATOM 10956 O O . PHE A 1 43 ? 6.566 27.449 7.153 1.00 0.00 345 PHE A O 10
ATOM 10973 N N . HIS A 1 44 ? 5.035 29.063 7.429 1.00 0.00 346 HIS A N 10
ATOM 10974 C CA . HIS A 1 44 ? 5.091 29.595 6.040 1.00 0.00 346 HIS A CA 10
ATOM 10975 C C . HIS A 1 44 ? 4.966 31.119 6.089 1.00 0.00 346 HIS A C 10
ATOM 10976 O O . HIS A 1 44 ? 4.498 31.657 7.092 1.00 0.00 346 HIS A O 10
ATOM 10990 N N . LEU A 1 45 ? 5.367 31.790 4.989 1.00 0.00 347 LEU A N 10
ATOM 10991 C CA . LEU A 1 45 ? 5.297 33.264 4.842 1.00 0.00 347 LEU A CA 10
ATOM 10992 C C . LEU A 1 45 ? 3.878 33.805 5.153 1.00 0.00 347 LEU A C 10
ATOM 10993 O O . LEU A 1 45 ? 3.714 34.768 5.903 1.00 0.00 347 LEU A O 10
ATOM 11009 N N . TYR A 1 46 ? 2.869 33.141 4.571 1.00 0.00 348 TYR A N 10
ATOM 11010 C CA . TYR A 1 46 ? 1.438 33.510 4.714 1.00 0.00 348 TYR A CA 10
ATOM 11011 C C . TYR A 1 46 ? 0.807 32.962 6.019 1.00 0.00 348 TYR A C 10
ATOM 11012 O O . TYR A 1 46 ? -0.272 33.410 6.426 1.00 0.00 348 TYR A O 10
ATOM 11030 N N . CYS A 1 47 ? 1.498 32.021 6.691 1.00 0.00 349 CYS A N 10
ATOM 11031 C CA . CYS A 1 47 ? 0.992 31.363 7.928 1.00 0.00 349 CYS A CA 10
ATOM 11032 C C . CYS A 1 47 ? 1.443 32.127 9.197 1.00 0.00 349 CYS A C 10
ATOM 11033 O O . CYS A 1 47 ? 1.583 31.530 10.275 1.00 0.00 349 CYS A O 10
ATOM 11040 N N . LEU A 1 48 ? 1.646 33.455 9.065 1.00 0.00 350 LEU A N 10
ATOM 11041 C CA . LEU A 1 48 ? 2.158 34.322 10.153 1.00 0.00 350 LEU A CA 10
ATOM 11042 C C . LEU A 1 48 ? 1.166 35.455 10.460 1.00 0.00 350 LEU A C 10
ATOM 11043 O O . LEU A 1 48 ? 0.173 35.638 9.752 1.00 0.00 350 LEU A O 10
ATOM 11059 N N . LYS A 1 49 ? 1.476 36.231 11.511 1.00 0.00 351 LYS A N 10
ATOM 11060 C CA . LYS A 1 49 ? 0.694 37.405 11.929 1.00 0.00 351 LYS A CA 10
ATOM 11061 C C . LYS A 1 49 ? 1.698 38.450 12.483 1.00 0.00 351 LYS A C 10
ATOM 11062 O O . LYS A 1 49 ? 2.197 38.283 13.599 1.00 0.00 351 LYS A O 10
ATOM 11081 N N . PRO A 1 50 ? 2.057 39.528 11.706 1.00 0.00 352 PRO A N 10
ATOM 11082 C CA . PRO A 1 50 ? 1.606 39.751 10.307 1.00 0.00 352 PRO A CA 10
ATOM 11083 C C . PRO A 1 50 ? 2.390 38.871 9.285 1.00 0.00 352 PRO A C 10
ATOM 11084 O O . PRO A 1 50 ? 3.583 38.592 9.493 1.00 0.00 352 PRO A O 10
ATOM 11095 N N . PRO A 1 51 ? 1.714 38.389 8.187 1.00 0.00 353 PRO A N 10
ATOM 11096 C CA . PRO A 1 51 ? 2.361 37.532 7.162 1.00 0.00 353 PRO A CA 10
ATOM 11097 C C . PRO A 1 51 ? 3.484 38.272 6.397 1.00 0.00 353 PRO A C 10
ATOM 11098 O O . PRO A 1 51 ? 3.326 39.436 6.018 1.00 0.00 353 PRO A O 10
ATOM 11109 N N . LEU A 1 52 ? 4.620 37.582 6.198 1.00 0.00 354 LEU A N 10
ATOM 11110 C CA . LEU A 1 52 ? 5.757 38.106 5.424 1.00 0.00 354 LEU A CA 10
ATOM 11111 C C . LEU A 1 52 ? 5.505 37.896 3.921 1.00 0.00 354 LEU A C 10
ATOM 11112 O O . LEU A 1 52 ? 4.960 36.866 3.517 1.00 0.00 354 LEU A O 10
ATOM 11128 N N . THR A 1 53 ? 5.904 38.886 3.111 1.00 0.00 355 THR A N 10
ATOM 11129 C CA . THR A 1 53 ? 5.782 38.827 1.638 1.00 0.00 355 THR A CA 10
ATOM 11130 C C . THR A 1 53 ? 6.934 37.999 1.029 1.00 0.00 355 THR A C 10
ATOM 11131 O O . THR A 1 53 ? 6.825 37.497 -0.099 1.00 0.00 355 THR A O 10
ATOM 11142 N N . SER A 1 54 ? 8.024 37.860 1.797 1.00 0.00 356 SER A N 10
ATOM 11143 C CA . SER A 1 54 ? 9.246 37.167 1.367 1.00 0.00 356 SER A CA 10
ATOM 11144 C C . SER A 1 54 ? 10.076 36.763 2.600 1.00 0.00 356 SER A C 10
ATOM 11145 O O . SER A 1 54 ? 9.743 37.134 3.739 1.00 0.00 356 SER A O 10
ATOM 11153 N N . VAL A 1 55 ? 11.143 35.983 2.353 1.00 0.00 357 VAL A N 10
ATOM 11154 C CA . VAL A 1 55 ? 12.151 35.636 3.364 1.00 0.00 357 VAL A CA 10
ATOM 11155 C C . VAL A 1 55 ? 12.851 36.930 3.872 1.00 0.00 357 VAL A C 10
ATOM 11156 O O . VAL A 1 55 ? 13.180 37.804 3.059 1.00 0.00 357 VAL A O 10
ATOM 11169 N N . PRO A 1 56 ? 13.033 37.116 5.222 1.00 0.00 358 PRO A N 10
ATOM 11170 C CA . PRO A 1 56 ? 13.762 38.286 5.760 1.00 0.00 358 PRO A CA 10
ATOM 11171 C C . PRO A 1 56 ? 15.278 38.240 5.413 1.00 0.00 358 PRO A C 10
ATOM 11172 O O . PRO A 1 56 ? 15.879 37.157 5.414 1.00 0.00 358 PRO A O 10
ATOM 11183 N N . PRO A 1 57 ? 15.923 39.423 5.106 1.00 0.00 359 PRO A N 10
ATOM 11184 C CA . PRO A 1 57 ? 17.396 39.512 4.882 1.00 0.00 359 PRO A CA 10
ATOM 11185 C C . PRO A 1 57 ? 18.202 39.570 6.210 1.00 0.00 359 PRO A C 10
ATOM 11186 O O . PRO A 1 57 ? 19.403 39.863 6.216 1.00 0.00 359 PRO A O 10
ATOM 11197 N N . GLU A 1 58 ? 17.504 39.289 7.320 1.00 0.00 360 GLU A N 10
ATOM 11198 C CA . GLU A 1 58 ? 18.068 39.233 8.679 1.00 0.00 360 GLU A CA 10
ATOM 11199 C C . GLU A 1 58 ? 18.920 37.947 8.870 1.00 0.00 360 GLU A C 10
ATOM 11200 O O . GLU A 1 58 ? 18.730 36.975 8.133 1.00 0.00 360 GLU A O 10
ATOM 11212 N N . PRO A 1 59 ? 19.867 37.909 9.873 1.00 0.00 361 PRO A N 10
ATOM 11213 C CA . PRO A 1 59 ? 20.671 36.693 10.177 1.00 0.00 361 PRO A CA 10
ATOM 11214 C C . PRO A 1 59 ? 19.927 35.691 11.107 1.00 0.00 361 PRO A C 10
ATOM 11215 O O . PRO A 1 59 ? 20.501 34.679 11.533 1.00 0.00 361 PRO A O 10
ATOM 11226 N N . GLU A 1 60 ? 18.644 35.996 11.404 1.00 0.00 362 GLU A N 10
ATOM 11227 C CA . GLU A 1 60 ? 17.806 35.242 12.363 1.00 0.00 362 GLU A CA 10
ATOM 11228 C C . GLU A 1 60 ? 16.321 35.596 12.152 1.00 0.00 362 GLU A C 10
ATOM 11229 O O . GLU A 1 60 ? 16.005 36.674 11.627 1.00 0.00 362 GLU A O 10
ATOM 11241 N N . TRP A 1 61 ? 15.415 34.679 12.546 1.00 0.00 363 TRP A N 10
ATOM 11242 C CA . TRP A 1 61 ? 13.958 34.888 12.444 1.00 0.00 363 TRP A CA 10
ATOM 11243 C C . TRP A 1 61 ? 13.241 34.169 13.602 1.00 0.00 363 TRP A C 10
ATOM 11244 O O . TRP A 1 61 ? 13.597 33.048 13.986 1.00 0.00 363 TRP A O 10
ATOM 11265 N N . TYR A 1 62 ? 12.208 34.839 14.135 1.00 0.00 364 TYR A N 10
ATOM 11266 C CA . TYR A 1 62 ? 11.387 34.348 15.253 1.00 0.00 364 TYR A CA 10
ATOM 11267 C C . TYR A 1 62 ? 9.896 34.520 14.873 1.00 0.00 364 TYR A C 10
ATOM 11268 O O . TYR A 1 62 ? 9.528 35.484 14.190 1.00 0.00 364 TYR A O 10
ATOM 11286 N N . CYS A 1 63 ? 9.042 33.572 15.305 1.00 0.00 365 CYS A N 10
ATOM 11287 C CA . CYS A 1 63 ? 7.612 33.520 14.890 1.00 0.00 365 CYS A CA 10
ATOM 11288 C C . CYS A 1 63 ? 6.740 34.524 15.673 1.00 0.00 365 CYS A C 10
ATOM 11289 O O . CYS A 1 63 ? 7.161 34.998 16.734 1.00 0.00 365 CYS A O 10
ATOM 11296 N N . PRO A 1 64 ? 5.498 34.868 15.159 1.00 0.00 366 PRO A N 10
ATOM 11297 C CA . PRO A 1 64 ? 4.477 35.636 15.922 1.00 0.00 366 PRO A CA 10
ATOM 11298 C C . PRO A 1 64 ? 4.250 35.082 17.345 1.00 0.00 366 PRO A C 10
ATOM 11299 O O . PRO A 1 64 ? 4.137 35.847 18.290 1.00 0.00 366 PRO A O 10
ATOM 11310 N N . SER A 1 65 ? 4.255 33.739 17.478 1.00 0.00 367 SER A N 10
ATOM 11311 C CA . SER A 1 65 ? 4.051 33.037 18.768 1.00 0.00 367 SER A CA 10
ATOM 11312 C C . SER A 1 65 ? 5.117 33.426 19.836 1.00 0.00 367 SER A C 10
ATOM 11313 O O . SER A 1 65 ? 4.845 33.373 21.039 1.00 0.00 367 SER A O 10
ATOM 11321 N N . CYS A 1 66 ? 6.328 33.803 19.369 1.00 0.00 368 CYS A N 10
ATOM 11322 C CA . CYS A 1 66 ? 7.456 34.205 20.243 1.00 0.00 368 CYS A CA 10
ATOM 11323 C C . CYS A 1 66 ? 7.250 35.626 20.819 1.00 0.00 368 CYS A C 10
ATOM 11324 O O . CYS A 1 66 ? 7.410 35.843 22.028 1.00 0.00 368 CYS A O 10
ATOM 11331 N N . ARG A 1 67 ? 6.890 36.584 19.941 1.00 0.00 369 ARG A N 10
ATOM 11332 C CA . ARG A 1 67 ? 6.658 37.998 20.333 1.00 0.00 369 ARG A CA 10
ATOM 11333 C C . ARG A 1 67 ? 5.301 38.171 21.046 1.00 0.00 369 ARG A C 10
ATOM 11334 O O . ARG A 1 67 ? 5.064 39.178 21.721 1.00 0.00 369 ARG A O 10
ATOM 11355 N N . THR A 1 68 ? 4.415 37.179 20.866 1.00 0.00 370 THR A N 10
ATOM 11356 C CA . THR A 1 68 ? 3.139 37.093 21.582 1.00 0.00 370 THR A CA 10
ATOM 11357 C C . THR A 1 68 ? 3.388 36.580 23.021 1.00 0.00 370 THR A C 10
ATOM 11358 O O . THR A 1 68 ? 4.274 35.748 23.244 1.00 0.00 370 THR A O 10
ATOM 11369 N N . ASP A 1 69 ? 2.572 37.074 23.979 1.00 0.00 371 ASP A N 10
ATOM 11370 C CA . ASP A 1 69 ? 2.641 36.702 25.416 1.00 0.00 371 ASP A CA 10
ATOM 11371 C C . ASP A 1 69 ? 2.148 35.241 25.663 1.00 0.00 371 ASP A C 10
ATOM 11372 O O . ASP A 1 69 ? 2.162 34.752 26.799 1.00 0.00 371 ASP A O 10
ATOM 11381 N N . SER A 1 70 ? 1.723 34.572 24.564 1.00 0.00 372 SER A N 10
ATOM 11382 C CA . SER A 1 70 ? 1.272 33.175 24.526 1.00 0.00 372 SER A CA 10
ATOM 11383 C C . SER A 1 70 ? -0.102 33.017 25.203 1.00 0.00 372 SER A C 10
ATOM 11384 O O . SER A 1 70 ? -0.201 32.753 26.408 1.00 0.00 372 SER A O 10
ATOM 11392 N N . SER A 1 71 ? -1.165 33.234 24.408 1.00 0.00 373 SER A N 10
ATOM 11393 C CA . SER A 1 71 ? -2.564 33.026 24.828 1.00 0.00 373 SER A CA 10
ATOM 11394 C C . SER A 1 71 ? -3.068 31.618 24.424 1.00 0.00 373 SER A C 10
ATOM 11395 O O . SER A 1 71 ? -4.252 31.300 24.568 1.00 0.00 373 SER A O 10
ATOM 11403 N N . GLU A 1 72 ? -2.138 30.796 23.917 1.00 0.00 374 GLU A N 10
ATOM 11404 C CA . GLU A 1 72 ? -2.352 29.362 23.651 1.00 0.00 374 GLU A CA 10
ATOM 11405 C C . GLU A 1 72 ? -2.128 28.538 24.937 1.00 0.00 374 GLU A C 10
ATOM 11406 O O . GLU A 1 72 ? -1.414 28.982 25.850 1.00 0.00 374 GLU A O 10
ATOM 11418 N N . VAL A 1 73 ? -2.746 27.341 24.999 1.00 0.00 375 VAL A N 10
ATOM 11419 C CA . VAL A 1 73 ? -2.562 26.407 26.131 1.00 0.00 375 VAL A CA 10
ATOM 11420 C C . VAL A 1 73 ? -1.216 25.656 25.983 1.00 0.00 375 VAL A C 10
ATOM 11421 O O . VAL A 1 73 ? -0.810 25.308 24.861 1.00 0.00 375 VAL A O 10
ATOM 11434 N N . VAL A 1 74 ? -0.510 25.459 27.116 1.00 0.00 376 VAL A N 10
ATOM 11435 C CA . VAL A 1 74 ? 0.726 24.658 27.163 1.00 0.00 376 VAL A CA 10
ATOM 11436 C C . VAL A 1 74 ? 0.418 23.182 26.838 1.00 0.00 376 VAL A C 10
ATOM 11437 O O . VAL A 1 74 ? -0.446 22.561 27.459 1.00 0.00 376 VAL A O 10
ATOM 11450 N N . GLN A 1 75 ? 1.102 22.665 25.813 1.00 0.00 377 GLN A N 10
ATOM 11451 C CA . GLN A 1 75 ? 0.958 21.275 25.333 1.00 0.00 377 GLN A CA 10
ATOM 11452 C C . GLN A 1 75 ? 2.022 20.375 25.990 1.00 0.00 377 GLN A C 10
ATOM 11453 O O . GLN A 1 75 ? 2.978 20.873 26.594 1.00 0.00 377 GLN A O 10
ATOM 11467 N N . ALA A 1 76 ? 1.824 19.048 25.903 1.00 0.00 378 ALA A N 10
ATOM 11468 C CA . ALA A 1 76 ? 2.745 18.049 26.488 1.00 0.00 378 ALA A CA 10
ATOM 11469 C C . ALA A 1 76 ? 4.114 18.048 25.769 1.00 0.00 378 ALA A C 10
ATOM 11470 O O . ALA A 1 76 ? 4.184 18.265 24.555 1.00 0.00 378 ALA A O 10
ATOM 11477 N N . GLY A 1 77 ? 5.189 17.811 26.545 1.00 0.00 379 GLY A N 10
ATOM 11478 C CA . GLY A 1 77 ? 6.543 17.638 26.001 1.00 0.00 379 GLY A CA 10
ATOM 11479 C C . GLY A 1 77 ? 7.224 18.945 25.587 1.00 0.00 379 GLY A C 10
ATOM 11480 O O . GLY A 1 77 ? 7.895 18.998 24.545 1.00 0.00 379 GLY A O 10
ATOM 11484 N N . GLU A 1 78 ? 7.044 19.999 26.399 1.00 0.00 380 GLU A N 10
ATOM 11485 C CA . GLU A 1 78 ? 7.730 21.295 26.198 1.00 0.00 380 GLU A CA 10
ATOM 11486 C C . GLU A 1 78 ? 9.073 21.303 26.968 1.00 0.00 380 GLU A C 10
ATOM 11501 N N . SER A 1 1 ? 8.169 4.260 -3.719 1.00 0.00 303 SER A N 11
ATOM 11502 C CA . SER A 1 1 ? 9.361 4.603 -4.517 1.00 0.00 303 SER A CA 11
ATOM 11503 C C . SER A 1 1 ? 10.344 5.417 -3.657 1.00 0.00 303 SER A C 11
ATOM 11504 O O . SER A 1 1 ? 11.539 5.124 -3.614 1.00 0.00 303 SER A O 11
ATOM 11512 N N . GLY A 1 2 ? 9.796 6.428 -2.963 1.00 0.00 304 GLY A N 11
ATOM 11513 C CA . GLY A 1 2 ? 10.561 7.281 -2.057 1.00 0.00 304 GLY A CA 11
ATOM 11514 C C . GLY A 1 2 ? 10.641 6.712 -0.643 1.00 0.00 304 GLY A C 11
ATOM 11515 O O . GLY A 1 2 ? 9.957 5.725 -0.337 1.00 0.00 304 GLY A O 11
ATOM 11519 N N . PRO A 1 3 ? 11.463 7.328 0.262 1.00 0.00 305 PRO A N 11
ATOM 11520 C CA . PRO A 1 3 ? 11.679 6.821 1.642 1.00 0.00 305 PRO A CA 11
ATOM 11521 C C . PRO A 1 3 ? 10.497 7.126 2.588 1.00 0.00 305 PRO A C 11
ATOM 11522 O O . PRO A 1 3 ? 9.579 7.877 2.237 1.00 0.00 305 PRO A O 11
ATOM 11533 N N . SER A 1 4 ? 10.533 6.518 3.787 1.00 0.00 306 SER A N 11
ATOM 11534 C CA . SER A 1 4 ? 9.603 6.838 4.873 1.00 0.00 306 SER A CA 11
ATOM 11535 C C . SER A 1 4 ? 9.948 8.224 5.443 1.00 0.00 306 SER A C 11
ATOM 11536 O O . SER A 1 4 ? 11.091 8.458 5.877 1.00 0.00 306 SER A O 11
ATOM 11544 N N . CYS A 1 5 ? 8.976 9.135 5.397 1.00 0.00 307 CYS A N 11
ATOM 11545 C CA . CYS A 1 5 ? 9.140 10.508 5.884 1.00 0.00 307 CYS A CA 11
ATOM 11546 C C . CYS A 1 5 ? 9.150 10.487 7.438 1.00 0.00 307 CYS A C 11
ATOM 11547 O O . CYS A 1 5 ? 8.100 10.538 8.078 1.00 0.00 307 CYS A O 11
ATOM 11554 N N . ARG A 1 6 ? 10.373 10.435 8.008 1.00 0.00 308 ARG A N 11
ATOM 11555 C CA . ARG A 1 6 ? 10.649 9.990 9.402 1.00 0.00 308 ARG A CA 11
ATOM 11556 C C . ARG A 1 6 ? 9.946 10.816 10.510 1.00 0.00 308 ARG A C 11
ATOM 11557 O O . ARG A 1 6 ? 9.271 10.254 11.382 1.00 0.00 308 ARG A O 11
ATOM 11578 N N . PHE A 1 7 ? 10.070 12.150 10.434 1.00 0.00 309 PHE A N 11
ATOM 11579 C CA . PHE A 1 7 ? 9.703 13.087 11.536 1.00 0.00 309 PHE A CA 11
ATOM 11580 C C . PHE A 1 7 ? 8.178 13.180 11.772 1.00 0.00 309 PHE A C 11
ATOM 11581 O O . PHE A 1 7 ? 7.722 13.849 12.705 1.00 0.00 309 PHE A O 11
ATOM 11598 N N . CYS A 1 8 ? 7.418 12.511 10.918 1.00 0.00 310 CYS A N 11
ATOM 11599 C CA . CYS A 1 8 ? 5.955 12.414 11.018 1.00 0.00 310 CYS A CA 11
ATOM 11600 C C . CYS A 1 8 ? 5.504 10.939 10.855 1.00 0.00 310 CYS A C 11
ATOM 11601 O O . CYS A 1 8 ? 4.372 10.596 11.207 1.00 0.00 310 CYS A O 11
ATOM 11608 N N . LYS A 1 9 ? 6.415 10.094 10.288 1.00 0.00 311 LYS A N 11
ATOM 11609 C CA . LYS A 1 9 ? 6.176 8.687 9.861 1.00 0.00 311 LYS A CA 11
ATOM 11610 C C . LYS A 1 9 ? 5.330 8.570 8.570 1.00 0.00 311 LYS A C 11
ATOM 11611 O O . LYS A 1 9 ? 5.625 7.713 7.728 1.00 0.00 311 LYS A O 11
ATOM 11630 N N . ASP A 1 10 ? 4.312 9.440 8.418 1.00 0.00 312 ASP A N 11
ATOM 11631 C CA . ASP A 1 10 ? 3.281 9.342 7.365 1.00 0.00 312 ASP A CA 11
ATOM 11632 C C . ASP A 1 10 ? 2.488 8.037 7.491 1.00 0.00 312 ASP A C 11
ATOM 11633 O O . ASP A 1 10 ? 2.860 6.995 6.937 1.00 0.00 312 ASP A O 11
ATOM 11642 N N . ASP A 1 11 ? 1.401 8.129 8.261 1.00 0.00 313 ASP A N 11
ATOM 11643 C CA . ASP A 1 11 ? 0.513 7.007 8.575 1.00 0.00 313 ASP A CA 11
ATOM 11644 C C . ASP A 1 11 ? -0.366 6.640 7.359 1.00 0.00 313 ASP A C 11
ATOM 11645 O O . ASP A 1 11 ? -0.576 7.462 6.460 1.00 0.00 313 ASP A O 11
ATOM 11654 N N . GLU A 1 12 ? -0.904 5.406 7.369 1.00 0.00 314 GLU A N 11
ATOM 11655 C CA . GLU A 1 12 ? -1.762 4.870 6.293 1.00 0.00 314 GLU A CA 11
ATOM 11656 C C . GLU A 1 12 ? -3.102 5.630 6.159 1.00 0.00 314 GLU A C 11
ATOM 11657 O O . GLU A 1 12 ? -3.820 5.459 5.167 1.00 0.00 314 GLU A O 11
ATOM 11669 N N . ASN A 1 13 ? -3.435 6.448 7.166 1.00 0.00 315 ASN A N 11
ATOM 11670 C CA . ASN A 1 13 ? -4.657 7.277 7.178 1.00 0.00 315 ASN A CA 11
ATOM 11671 C C . ASN A 1 13 ? -4.301 8.773 7.144 1.00 0.00 315 ASN A C 11
ATOM 11672 O O . ASN A 1 13 ? -5.093 9.593 6.672 1.00 0.00 315 ASN A O 11
ATOM 11683 N N . LYS A 1 14 ? -3.102 9.122 7.654 1.00 0.00 316 LYS A N 11
ATOM 11684 C CA . LYS A 1 14 ? -2.709 10.530 7.902 1.00 0.00 316 LYS A CA 11
ATOM 11685 C C . LYS A 1 14 ? -1.489 10.960 7.059 1.00 0.00 316 LYS A C 11
ATOM 11686 O O . LYS A 1 14 ? -0.448 10.290 7.091 1.00 0.00 316 LYS A O 11
ATOM 11705 N N . PRO A 1 15 ? -1.605 12.100 6.288 1.00 0.00 317 PRO A N 11
ATOM 11706 C CA . PRO A 1 15 ? -0.445 12.770 5.649 1.00 0.00 317 PRO A CA 11
ATOM 11707 C C . PRO A 1 15 ? 0.444 13.498 6.696 1.00 0.00 317 PRO A C 11
ATOM 11708 O O . PRO A 1 15 ? 0.310 13.275 7.909 1.00 0.00 317 PRO A O 11
ATOM 11719 N N . CYS A 1 16 ? 1.315 14.401 6.219 1.00 0.00 318 CYS A N 11
ATOM 11720 C CA . CYS A 1 16 ? 2.352 15.041 7.053 1.00 0.00 318 CYS A CA 11
ATOM 11721 C C . CYS A 1 16 ? 1.767 16.133 7.973 1.00 0.00 318 CYS A C 11
ATOM 11722 O O . CYS A 1 16 ? 1.043 17.025 7.514 1.00 0.00 318 CYS A O 11
ATOM 11729 N N . ARG A 1 17 ? 2.108 16.042 9.279 1.00 0.00 319 ARG A N 11
ATOM 11730 C CA . ARG A 1 17 ? 1.826 17.092 10.279 1.00 0.00 319 ARG A CA 11
ATOM 11731 C C . ARG A 1 17 ? 3.129 17.477 11.020 1.00 0.00 319 ARG A C 11
ATOM 11732 O O . ARG A 1 17 ? 3.613 18.595 10.880 1.00 0.00 319 ARG A O 11
ATOM 11753 N N . LYS A 1 18 ? 3.714 16.501 11.762 1.00 0.00 320 LYS A N 11
ATOM 11754 C CA . LYS A 1 18 ? 4.792 16.748 12.757 1.00 0.00 320 LYS A CA 11
ATOM 11755 C C . LYS A 1 18 ? 6.188 16.934 12.107 1.00 0.00 320 LYS A C 11
ATOM 11756 O O . LYS A 1 18 ? 7.201 17.075 12.802 1.00 0.00 320 LYS A O 11
ATOM 11775 N N . CYS A 1 19 ? 6.246 16.981 10.773 1.00 0.00 321 CYS A N 11
ATOM 11776 C CA . CYS A 1 19 ? 7.489 17.352 10.052 1.00 0.00 321 CYS A CA 11
ATOM 11777 C C . CYS A 1 19 ? 7.263 18.648 9.253 1.00 0.00 321 CYS A C 11
ATOM 11778 O O . CYS A 1 19 ? 8.209 19.202 8.696 1.00 0.00 321 CYS A O 11
ATOM 11785 N N . ALA A 1 20 ? 5.999 19.118 9.234 1.00 0.00 322 ALA A N 11
ATOM 11786 C CA . ALA A 1 20 ? 5.523 20.200 8.360 1.00 0.00 322 ALA A CA 11
ATOM 11787 C C . ALA A 1 20 ? 5.220 21.484 9.157 1.00 0.00 322 ALA A C 11
ATOM 11788 O O . ALA A 1 20 ? 5.468 21.565 10.363 1.00 0.00 322 ALA A O 11
ATOM 11795 N N . CYS A 1 21 ? 4.683 22.493 8.442 1.00 0.00 323 CYS A N 11
ATOM 11796 C CA . CYS A 1 21 ? 4.157 23.732 9.043 1.00 0.00 323 CYS A CA 11
ATOM 11797 C C . CYS A 1 21 ? 2.815 23.444 9.748 1.00 0.00 323 CYS A C 11
ATOM 11798 O O . CYS A 1 21 ? 1.759 23.404 9.103 1.00 0.00 323 CYS A O 11
ATOM 11805 N N . HIS A 1 22 ? 2.881 23.276 11.090 1.00 0.00 324 HIS A N 11
ATOM 11806 C CA . HIS A 1 22 ? 1.782 22.730 11.922 1.00 0.00 324 HIS A CA 11
ATOM 11807 C C . HIS A 1 22 ? 0.563 23.666 11.983 1.00 0.00 324 HIS A C 11
ATOM 11808 O O . HIS A 1 22 ? -0.566 23.206 12.179 1.00 0.00 324 HIS A O 11
ATOM 11822 N N . VAL A 1 23 ? 0.811 24.976 11.791 1.00 0.00 325 VAL A N 11
ATOM 11823 C CA . VAL A 1 23 ? -0.217 26.032 11.936 1.00 0.00 325 VAL A CA 11
ATOM 11824 C C . VAL A 1 23 ? -1.384 25.826 10.945 1.00 0.00 325 VAL A C 11
ATOM 11825 O O . VAL A 1 23 ? -2.536 26.145 11.248 1.00 0.00 325 VAL A O 11
ATOM 11838 N N . CYS A 1 24 ? -1.069 25.270 9.767 1.00 0.00 326 CYS A N 11
ATOM 11839 C CA . CYS A 1 24 ? -2.079 24.884 8.756 1.00 0.00 326 CYS A CA 11
ATOM 11840 C C . CYS A 1 24 ? -2.062 23.360 8.530 1.00 0.00 326 CYS A C 11
ATOM 11841 O O . CYS A 1 24 ? -2.993 22.806 7.939 1.00 0.00 326 CYS A O 11
ATOM 11848 N N . GLY A 1 25 ? -1.020 22.682 9.062 1.00 0.00 327 GLY A N 11
ATOM 11849 C CA . GLY A 1 25 ? -0.745 21.277 8.729 1.00 0.00 327 GLY A CA 11
ATOM 11850 C C . GLY A 1 25 ? -0.270 21.113 7.287 1.00 0.00 327 GLY A C 11
ATOM 11851 O O . GLY A 1 25 ? -0.388 20.033 6.699 1.00 0.00 327 GLY A O 11
ATOM 11855 N N . GLY A 1 26 ? 0.297 22.203 6.744 1.00 0.00 328 GLY A N 11
ATOM 11856 C CA . GLY A 1 26 ? 0.614 22.314 5.324 1.00 0.00 328 GLY A CA 11
ATOM 11857 C C . GLY A 1 26 ? 2.074 22.066 5.029 1.00 0.00 328 GLY A C 11
ATOM 11858 O O . GLY A 1 26 ? 2.927 22.253 5.901 1.00 0.00 328 GLY A O 11
ATOM 11862 N N . ARG A 1 27 ? 2.338 21.625 3.787 1.00 0.00 329 ARG A N 11
ATOM 11863 C CA . ARG A 1 27 ? 3.679 21.260 3.285 1.00 0.00 329 ARG A CA 11
ATOM 11864 C C . ARG A 1 27 ? 3.998 22.039 1.997 1.00 0.00 329 ARG A C 11
ATOM 11865 O O . ARG A 1 27 ? 5.131 21.989 1.502 1.00 0.00 329 ARG A O 11
ATOM 11886 N N . GLU A 1 28 ? 2.990 22.761 1.469 1.00 0.00 330 GLU A N 11
ATOM 11887 C CA . GLU A 1 28 ? 3.044 23.332 0.109 1.00 0.00 330 GLU A CA 11
ATOM 11888 C C . GLU A 1 28 ? 3.882 24.611 0.106 1.00 0.00 330 GLU A C 11
ATOM 11889 O O . GLU A 1 28 ? 3.572 25.544 0.840 1.00 0.00 330 GLU A O 11
ATOM 11901 N N . ALA A 1 29 ? 4.907 24.629 -0.761 1.00 0.00 331 ALA A N 11
ATOM 11902 C CA . ALA A 1 29 ? 6.013 25.598 -0.739 1.00 0.00 331 ALA A CA 11
ATOM 11903 C C . ALA A 1 29 ? 6.902 25.362 0.503 1.00 0.00 331 ALA A C 11
ATOM 11904 O O . ALA A 1 29 ? 6.863 26.148 1.463 1.00 0.00 331 ALA A O 11
ATOM 11911 N N . PRO A 1 30 ? 7.690 24.226 0.525 1.00 0.00 332 PRO A N 11
ATOM 11912 C CA . PRO A 1 30 ? 8.657 23.938 1.616 1.00 0.00 332 PRO A CA 11
ATOM 11913 C C . PRO A 1 30 ? 9.786 24.987 1.690 1.00 0.00 332 PRO A C 11
ATOM 11914 O O . PRO A 1 30 ? 10.369 25.209 2.755 1.00 0.00 332 PRO A O 11
ATOM 11925 N N . GLU A 1 31 ? 10.059 25.631 0.542 1.00 0.00 333 GLU A N 11
ATOM 11926 C CA . GLU A 1 31 ? 10.984 26.777 0.438 1.00 0.00 333 GLU A CA 11
ATOM 11927 C C . GLU A 1 31 ? 10.519 27.956 1.332 1.00 0.00 333 GLU A C 11
ATOM 11928 O O . GLU A 1 31 ? 11.341 28.668 1.914 1.00 0.00 333 GLU A O 11
ATOM 11940 N N . LYS A 1 32 ? 9.182 28.128 1.446 1.00 0.00 334 LYS A N 11
ATOM 11941 C CA . LYS A 1 32 ? 8.567 29.228 2.218 1.00 0.00 334 LYS A CA 11
ATOM 11942 C C . LYS A 1 32 ? 8.213 28.774 3.648 1.00 0.00 334 LYS A C 11
ATOM 11943 O O . LYS A 1 32 ? 7.599 29.529 4.407 1.00 0.00 334 LYS A O 11
ATOM 11962 N N . GLN A 1 33 ? 8.607 27.539 4.010 1.00 0.00 335 GLN A N 11
ATOM 11963 C CA . GLN A 1 33 ? 8.465 27.021 5.382 1.00 0.00 335 GLN A CA 11
ATOM 11964 C C . GLN A 1 33 ? 9.738 27.320 6.176 1.00 0.00 335 GLN A C 11
ATOM 11965 O O . GLN A 1 33 ? 10.676 26.521 6.193 1.00 0.00 335 GLN A O 11
ATOM 11979 N N . LEU A 1 34 ? 9.772 28.507 6.780 1.00 0.00 336 LEU A N 11
ATOM 11980 C CA . LEU A 1 34 ? 10.886 28.952 7.619 1.00 0.00 336 LEU A CA 11
ATOM 11981 C C . LEU A 1 34 ? 10.852 28.234 8.974 1.00 0.00 336 LEU A C 11
ATOM 11982 O O . LEU A 1 34 ? 9.853 28.297 9.706 1.00 0.00 336 LEU A O 11
ATOM 11998 N N . LEU A 1 35 ? 11.972 27.594 9.308 1.00 0.00 337 LEU A N 11
ATOM 11999 C CA . LEU A 1 35 ? 12.137 26.849 10.561 1.00 0.00 337 LEU A CA 11
ATOM 12000 C C . LEU A 1 35 ? 12.646 27.825 11.624 1.00 0.00 337 LEU A C 11
ATOM 12001 O O . LEU A 1 35 ? 13.840 28.134 11.671 1.00 0.00 337 LEU A O 11
ATOM 12017 N N . CYS A 1 36 ? 11.701 28.351 12.426 1.00 0.00 338 CYS A N 11
ATOM 12018 C CA . CYS A 1 36 ? 11.981 29.346 13.469 1.00 0.00 338 CYS A CA 11
ATOM 12019 C C . CYS A 1 36 ? 13.007 28.826 14.485 1.00 0.00 338 CYS A C 11
ATOM 12020 O O . CYS A 1 36 ? 12.871 27.699 14.974 1.00 0.00 338 CYS A O 11
ATOM 12027 N N . ASP A 1 37 ? 14.005 29.676 14.791 1.00 0.00 339 ASP A N 11
ATOM 12028 C CA . ASP A 1 37 ? 15.205 29.301 15.566 1.00 0.00 339 ASP A CA 11
ATOM 12029 C C . ASP A 1 37 ? 14.881 28.641 16.929 1.00 0.00 339 ASP A C 11
ATOM 12030 O O . ASP A 1 37 ? 15.205 27.466 17.142 1.00 0.00 339 ASP A O 11
ATOM 12039 N N . GLU A 1 38 ? 14.230 29.388 17.839 1.00 0.00 340 GLU A N 11
ATOM 12040 C CA . GLU A 1 38 ? 14.010 28.928 19.231 1.00 0.00 340 GLU A CA 11
ATOM 12041 C C . GLU A 1 38 ? 12.769 28.004 19.328 1.00 0.00 340 GLU A C 11
ATOM 12042 O O . GLU A 1 38 ? 12.719 27.098 20.170 1.00 0.00 340 GLU A O 11
ATOM 12054 N N . CYS A 1 39 ? 11.766 28.259 18.455 1.00 0.00 341 CYS A N 11
ATOM 12055 C CA . CYS A 1 39 ? 10.503 27.480 18.413 1.00 0.00 341 CYS A CA 11
ATOM 12056 C C . CYS A 1 39 ? 10.731 26.080 17.801 1.00 0.00 341 CYS A C 11
ATOM 12057 O O . CYS A 1 39 ? 9.955 25.155 18.066 1.00 0.00 341 CYS A O 11
ATOM 12064 N N . ASP A 1 40 ? 11.790 25.965 16.959 1.00 0.00 342 ASP A N 11
ATOM 12065 C CA . ASP A 1 40 ? 12.227 24.698 16.312 1.00 0.00 342 ASP A CA 11
ATOM 12066 C C . ASP A 1 40 ? 11.174 24.157 15.296 1.00 0.00 342 ASP A C 11
ATOM 12067 O O . ASP A 1 40 ? 11.251 23.016 14.840 1.00 0.00 342 ASP A O 11
ATOM 12076 N N . MET A 1 41 ? 10.226 25.022 14.892 1.00 0.00 343 MET A N 11
ATOM 12077 C CA . MET A 1 41 ? 9.062 24.629 14.060 1.00 0.00 343 MET A CA 11
ATOM 12078 C C . MET A 1 41 ? 9.040 25.381 12.731 1.00 0.00 343 MET A C 11
ATOM 12079 O O . MET A 1 41 ? 9.502 26.521 12.645 1.00 0.00 343 MET A O 11
ATOM 12093 N N . ALA A 1 42 ? 8.473 24.717 11.707 1.00 0.00 344 ALA A N 11
ATOM 12094 C CA . ALA A 1 42 ? 8.311 25.277 10.352 1.00 0.00 344 ALA A CA 11
ATOM 12095 C C . ALA A 1 42 ? 7.035 26.137 10.275 1.00 0.00 344 ALA A C 11
ATOM 12096 O O . ALA A 1 42 ? 5.985 25.756 10.808 1.00 0.00 344 ALA A O 11
ATOM 12103 N N . PHE A 1 43 ? 7.143 27.307 9.624 1.00 0.00 345 PHE A N 11
ATOM 12104 C CA . PHE A 1 43 ? 6.030 28.256 9.439 1.00 0.00 345 PHE A CA 11
ATOM 12105 C C . PHE A 1 43 ? 6.087 28.821 8.013 1.00 0.00 345 PHE A C 11
ATOM 12106 O O . PHE A 1 43 ? 7.150 29.273 7.582 1.00 0.00 345 PHE A O 11
ATOM 12123 N N . HIS A 1 44 ? 4.952 28.789 7.286 1.00 0.00 346 HIS A N 11
ATOM 12124 C CA . HIS A 1 44 ? 4.810 29.556 6.032 1.00 0.00 346 HIS A CA 11
ATOM 12125 C C . HIS A 1 44 ? 4.792 31.055 6.364 1.00 0.00 346 HIS A C 11
ATOM 12126 O O . HIS A 1 44 ? 4.344 31.446 7.453 1.00 0.00 346 HIS A O 11
ATOM 12140 N N . LEU A 1 45 ? 5.271 31.880 5.419 1.00 0.00 347 LEU A N 11
ATOM 12141 C CA . LEU A 1 45 ? 5.206 33.346 5.537 1.00 0.00 347 LEU A CA 11
ATOM 12142 C C . LEU A 1 45 ? 3.737 33.814 5.651 1.00 0.00 347 LEU A C 11
ATOM 12143 O O . LEU A 1 45 ? 3.424 34.744 6.391 1.00 0.00 347 LEU A O 11
ATOM 12159 N N . TYR A 1 46 ? 2.844 33.109 4.942 1.00 0.00 348 TYR A N 11
ATOM 12160 C CA . TYR A 1 46 ? 1.398 33.406 4.916 1.00 0.00 348 TYR A CA 11
ATOM 12161 C C . TYR A 1 46 ? 0.652 32.734 6.094 1.00 0.00 348 TYR A C 11
ATOM 12162 O O . TYR A 1 46 ? -0.576 32.768 6.153 1.00 0.00 348 TYR A O 11
ATOM 12180 N N . CYS A 1 47 ? 1.408 32.126 7.030 1.00 0.00 349 CYS A N 11
ATOM 12181 C CA . CYS A 1 47 ? 0.857 31.518 8.264 1.00 0.00 349 CYS A CA 11
ATOM 12182 C C . CYS A 1 47 ? 1.275 32.331 9.496 1.00 0.00 349 CYS A C 11
ATOM 12183 O O . CYS A 1 47 ? 1.265 31.825 10.625 1.00 0.00 349 CYS A O 11
ATOM 12190 N N . LEU A 1 48 ? 1.614 33.611 9.266 1.00 0.00 350 LEU A N 11
ATOM 12191 C CA . LEU A 1 48 ? 2.025 34.554 10.323 1.00 0.00 350 LEU A CA 11
ATOM 12192 C C . LEU A 1 48 ? 0.922 35.594 10.587 1.00 0.00 350 LEU A C 11
ATOM 12193 O O . LEU A 1 48 ? -0.135 35.573 9.944 1.00 0.00 350 LEU A O 11
ATOM 12209 N N . LYS A 1 49 ? 1.179 36.491 11.554 1.00 0.00 351 LYS A N 11
ATOM 12210 C CA . LYS A 1 49 ? 0.284 37.605 11.876 1.00 0.00 351 LYS A CA 11
ATOM 12211 C C . LYS A 1 49 ? 1.136 38.814 12.340 1.00 0.00 351 LYS A C 11
ATOM 12212 O O . LYS A 1 49 ? 1.655 38.789 13.459 1.00 0.00 351 LYS A O 11
ATOM 12231 N N . PRO A 1 50 ? 1.345 39.883 11.487 1.00 0.00 352 PRO A N 11
ATOM 12232 C CA . PRO A 1 50 ? 0.880 39.961 10.072 1.00 0.00 352 PRO A CA 11
ATOM 12233 C C . PRO A 1 50 ? 1.716 39.057 9.119 1.00 0.00 352 PRO A C 11
ATOM 12234 O O . PRO A 1 50 ? 2.930 38.906 9.323 1.00 0.00 352 PRO A O 11
ATOM 12245 N N . PRO A 1 51 ? 1.067 38.423 8.084 1.00 0.00 353 PRO A N 11
ATOM 12246 C CA . PRO A 1 51 ? 1.752 37.509 7.136 1.00 0.00 353 PRO A CA 11
ATOM 12247 C C . PRO A 1 51 ? 2.778 38.229 6.240 1.00 0.00 353 PRO A C 11
ATOM 12248 O O . PRO A 1 51 ? 2.537 39.353 5.791 1.00 0.00 353 PRO A O 11
ATOM 12259 N N . LEU A 1 52 ? 3.916 37.563 6.001 1.00 0.00 354 LEU A N 11
ATOM 12260 C CA . LEU A 1 52 ? 4.967 38.033 5.078 1.00 0.00 354 LEU A CA 11
ATOM 12261 C C . LEU A 1 52 ? 4.765 37.401 3.683 1.00 0.00 354 LEU A C 11
ATOM 12262 O O . LEU A 1 52 ? 3.869 36.571 3.496 1.00 0.00 354 LEU A O 11
ATOM 12278 N N . THR A 1 53 ? 5.615 37.789 2.711 1.00 0.00 355 THR A N 11
ATOM 12279 C CA . THR A 1 53 ? 5.603 37.206 1.352 1.00 0.00 355 THR A CA 11
ATOM 12280 C C . THR A 1 53 ? 6.859 36.363 1.102 1.00 0.00 355 THR A C 11
ATOM 12281 O O . THR A 1 53 ? 6.813 35.406 0.334 1.00 0.00 355 THR A O 11
ATOM 12292 N N . SER A 1 54 ? 7.964 36.713 1.774 1.00 0.00 356 SER A N 11
ATOM 12293 C CA . SER A 1 54 ? 9.301 36.165 1.472 1.00 0.00 356 SER A CA 11
ATOM 12294 C C . SER A 1 54 ? 10.182 36.142 2.738 1.00 0.00 356 SER A C 11
ATOM 12295 O O . SER A 1 54 ? 9.738 36.546 3.821 1.00 0.00 356 SER A O 11
ATOM 12303 N N . VAL A 1 55 ? 11.428 35.659 2.585 1.00 0.00 357 VAL A N 11
ATOM 12304 C CA . VAL A 1 55 ? 12.382 35.507 3.697 1.00 0.00 357 VAL A CA 11
ATOM 12305 C C . VAL A 1 55 ? 13.031 36.877 4.054 1.00 0.00 357 VAL A C 11
ATOM 12306 O O . VAL A 1 55 ? 13.632 37.515 3.180 1.00 0.00 357 VAL A O 11
ATOM 12319 N N . PRO A 1 56 ? 12.891 37.357 5.335 1.00 0.00 358 PRO A N 11
ATOM 12320 C CA . PRO A 1 56 ? 13.596 38.570 5.834 1.00 0.00 358 PRO A CA 11
ATOM 12321 C C . PRO A 1 56 ? 15.143 38.425 5.753 1.00 0.00 358 PRO A C 11
ATOM 12322 O O . PRO A 1 56 ? 15.653 37.308 5.857 1.00 0.00 358 PRO A O 11
ATOM 12333 N N . PRO A 1 57 ? 15.920 39.552 5.610 1.00 0.00 359 PRO A N 11
ATOM 12334 C CA . PRO A 1 57 ? 17.411 39.507 5.535 1.00 0.00 359 PRO A CA 11
ATOM 12335 C C . PRO A 1 57 ? 18.094 39.342 6.921 1.00 0.00 359 PRO A C 11
ATOM 12336 O O . PRO A 1 57 ? 19.308 39.542 7.049 1.00 0.00 359 PRO A O 11
ATOM 12347 N N . GLU A 1 58 ? 17.300 38.979 7.941 1.00 0.00 360 GLU A N 11
ATOM 12348 C CA . GLU A 1 58 ? 17.791 38.708 9.301 1.00 0.00 360 GLU A CA 11
ATOM 12349 C C . GLU A 1 58 ? 18.521 37.336 9.342 1.00 0.00 360 GLU A C 11
ATOM 12350 O O . GLU A 1 58 ? 18.087 36.395 8.660 1.00 0.00 360 GLU A O 11
ATOM 12362 N N . PRO A 1 59 ? 19.640 37.197 10.134 1.00 0.00 361 PRO A N 11
ATOM 12363 C CA . PRO A 1 59 ? 20.393 35.910 10.256 1.00 0.00 361 PRO A CA 11
ATOM 12364 C C . PRO A 1 59 ? 19.576 34.835 11.001 1.00 0.00 361 PRO A C 11
ATOM 12365 O O . PRO A 1 59 ? 19.707 33.636 10.747 1.00 0.00 361 PRO A O 11
ATOM 12376 N N . GLU A 1 60 ? 18.724 35.309 11.909 1.00 0.00 362 GLU A N 11
ATOM 12377 C CA . GLU A 1 60 ? 17.879 34.492 12.780 1.00 0.00 362 GLU A CA 11
ATOM 12378 C C . GLU A 1 60 ? 16.424 34.869 12.496 1.00 0.00 362 GLU A C 11
ATOM 12379 O O . GLU A 1 60 ? 16.104 36.058 12.348 1.00 0.00 362 GLU A O 11
ATOM 12391 N N . TRP A 1 61 ? 15.557 33.861 12.386 1.00 0.00 363 TRP A N 11
ATOM 12392 C CA . TRP A 1 61 ? 14.152 34.053 12.015 1.00 0.00 363 TRP A CA 11
ATOM 12393 C C . TRP A 1 61 ? 13.260 33.700 13.216 1.00 0.00 363 TRP A C 11
ATOM 12394 O O . TRP A 1 61 ? 13.138 32.527 13.597 1.00 0.00 363 TRP A O 11
ATOM 12415 N N . TYR A 1 62 ? 12.676 34.737 13.827 1.00 0.00 364 TYR A N 11
ATOM 12416 C CA . TYR A 1 62 ? 11.721 34.604 14.928 1.00 0.00 364 TYR A CA 11
ATOM 12417 C C . TYR A 1 62 ? 10.322 35.013 14.442 1.00 0.00 364 TYR A C 11
ATOM 12418 O O . TYR A 1 62 ? 10.102 36.159 14.051 1.00 0.00 364 TYR A O 11
ATOM 12436 N N . CYS A 1 63 ? 9.400 34.035 14.430 1.00 0.00 365 CYS A N 11
ATOM 12437 C CA . CYS A 1 63 ? 7.972 34.239 14.091 1.00 0.00 365 CYS A CA 11
ATOM 12438 C C . CYS A 1 63 ? 7.274 35.131 15.149 1.00 0.00 365 CYS A C 11
ATOM 12439 O O . CYS A 1 63 ? 7.734 35.172 16.286 1.00 0.00 365 CYS A O 11
ATOM 12446 N N . PRO A 1 64 ? 6.152 35.855 14.812 1.00 0.00 366 PRO A N 11
ATOM 12447 C CA . PRO A 1 64 ? 5.343 36.611 15.822 1.00 0.00 366 PRO A CA 11
ATOM 12448 C C . PRO A 1 64 ? 4.789 35.692 16.947 1.00 0.00 366 PRO A C 11
ATOM 12449 O O . PRO A 1 64 ? 4.513 36.153 18.057 1.00 0.00 366 PRO A O 11
ATOM 12460 N N . SER A 1 65 ? 4.678 34.383 16.643 1.00 0.00 367 SER A N 11
ATOM 12461 C CA . SER A 1 65 ? 4.250 33.348 17.607 1.00 0.00 367 SER A CA 11
ATOM 12462 C C . SER A 1 65 ? 5.275 33.169 18.765 1.00 0.00 367 SER A C 11
ATOM 12463 O O . SER A 1 65 ? 4.949 32.566 19.794 1.00 0.00 367 SER A O 11
ATOM 12471 N N . CYS A 1 66 ? 6.516 33.674 18.557 1.00 0.00 368 CYS A N 11
ATOM 12472 C CA . CYS A 1 66 ? 7.569 33.715 19.591 1.00 0.00 368 CYS A CA 11
ATOM 12473 C C . CYS A 1 66 ? 7.062 34.436 20.858 1.00 0.00 368 CYS A C 11
ATOM 12474 O O . CYS A 1 66 ? 7.026 33.853 21.941 1.00 0.00 368 CYS A O 11
ATOM 12481 N N . ARG A 1 67 ? 6.640 35.705 20.671 1.00 0.00 369 ARG A N 11
ATOM 12482 C CA . ARG A 1 67 ? 6.290 36.619 21.771 1.00 0.00 369 ARG A CA 11
ATOM 12483 C C . ARG A 1 67 ? 4.887 36.340 22.335 1.00 0.00 369 ARG A C 11
ATOM 12484 O O . ARG A 1 67 ? 4.545 36.842 23.413 1.00 0.00 369 ARG A O 11
ATOM 12505 N N . THR A 1 68 ? 4.088 35.556 21.586 1.00 0.00 370 THR A N 11
ATOM 12506 C CA . THR A 1 68 ? 2.725 35.175 21.976 1.00 0.00 370 THR A CA 11
ATOM 12507 C C . THR A 1 68 ? 2.714 34.445 23.336 1.00 0.00 370 THR A C 11
ATOM 12508 O O . THR A 1 68 ? 3.267 33.349 23.461 1.00 0.00 370 THR A O 11
ATOM 12519 N N . ASP A 1 69 ? 2.146 35.129 24.360 1.00 0.00 371 ASP A N 11
ATOM 12520 C CA . ASP A 1 69 ? 1.892 34.579 25.716 1.00 0.00 371 ASP A CA 11
ATOM 12521 C C . ASP A 1 69 ? 3.194 34.365 26.543 1.00 0.00 371 ASP A C 11
ATOM 12522 O O . ASP A 1 69 ? 3.138 34.096 27.748 1.00 0.00 371 ASP A O 11
ATOM 12531 N N . SER A 1 70 ? 4.370 34.568 25.911 1.00 0.00 372 SER A N 11
ATOM 12532 C CA . SER A 1 70 ? 5.685 34.324 26.533 1.00 0.00 372 SER A CA 11
ATOM 12533 C C . SER A 1 70 ? 6.212 35.594 27.234 1.00 0.00 372 SER A C 11
ATOM 12534 O O . SER A 1 70 ? 7.428 35.837 27.285 1.00 0.00 372 SER A O 11
ATOM 12542 N N . SER A 1 71 ? 5.282 36.384 27.800 1.00 0.00 373 SER A N 11
ATOM 12543 C CA . SER A 1 71 ? 5.601 37.538 28.665 1.00 0.00 373 SER A CA 11
ATOM 12544 C C . SER A 1 71 ? 6.256 37.072 29.987 1.00 0.00 373 SER A C 11
ATOM 12545 O O . SER A 1 71 ? 6.551 35.876 30.162 1.00 0.00 373 SER A O 11
ATOM 12553 N N . GLU A 1 72 ? 6.478 38.015 30.921 1.00 0.00 374 GLU A N 11
ATOM 12554 C CA . GLU A 1 72 ? 7.006 37.685 32.251 1.00 0.00 374 GLU A CA 11
ATOM 12555 C C . GLU A 1 72 ? 5.986 36.775 32.976 1.00 0.00 374 GLU A C 11
ATOM 12556 O O . GLU A 1 72 ? 4.838 37.170 33.199 1.00 0.00 374 GLU A O 11
ATOM 12568 N N . VAL A 1 73 ? 6.420 35.555 33.292 1.00 0.00 375 VAL A N 11
ATOM 12569 C CA . VAL A 1 73 ? 5.575 34.540 33.937 1.00 0.00 375 VAL A CA 11
ATOM 12570 C C . VAL A 1 73 ? 5.734 34.644 35.462 1.00 0.00 375 VAL A C 11
ATOM 12571 O O . VAL A 1 73 ? 6.864 34.588 35.973 1.00 0.00 375 VAL A O 11
ATOM 12584 N N . VAL A 1 74 ? 4.602 34.810 36.176 1.00 0.00 376 VAL A N 11
ATOM 12585 C CA . VAL A 1 74 ? 4.582 34.830 37.645 1.00 0.00 376 VAL A CA 11
ATOM 12586 C C . VAL A 1 74 ? 5.133 33.498 38.215 1.00 0.00 376 VAL A C 11
ATOM 12587 O O . VAL A 1 74 ? 4.642 32.413 37.893 1.00 0.00 376 VAL A O 11
ATOM 12600 N N . GLN A 1 75 ? 6.205 33.605 39.010 1.00 0.00 377 GLN A N 11
ATOM 12601 C CA . GLN A 1 75 ? 6.862 32.460 39.653 1.00 0.00 377 GLN A CA 11
ATOM 12602 C C . GLN A 1 75 ? 6.560 32.485 41.157 1.00 0.00 377 GLN A C 11
ATOM 12603 O O . GLN A 1 75 ? 7.183 33.235 41.913 1.00 0.00 377 GLN A O 11
ATOM 12617 N N . ALA A 1 76 ? 5.537 31.720 41.559 1.00 0.00 378 ALA A N 11
ATOM 12618 C CA . ALA A 1 76 ? 5.171 31.519 42.964 1.00 0.00 378 ALA A CA 11
ATOM 12619 C C . ALA A 1 76 ? 5.829 30.231 43.480 1.00 0.00 378 ALA A C 11
ATOM 12620 O O . ALA A 1 76 ? 5.875 29.226 42.759 1.00 0.00 378 ALA A O 11
ATOM 12627 N N . GLY A 1 77 ? 6.307 30.266 44.733 1.00 0.00 379 GLY A N 11
ATOM 12628 C CA . GLY A 1 77 ? 7.022 29.139 45.333 1.00 0.00 379 GLY A CA 11
ATOM 12629 C C . GLY A 1 77 ? 8.500 29.133 44.965 1.00 0.00 379 GLY A C 11
ATOM 12630 O O . GLY A 1 77 ? 9.054 28.096 44.574 1.00 0.00 379 GLY A O 11
ATOM 12634 N N . GLU A 1 78 ? 9.133 30.316 45.079 1.00 0.00 380 GLU A N 11
ATOM 12635 C CA . GLU A 1 78 ? 10.577 30.487 44.850 1.00 0.00 380 GLU A CA 11
ATOM 12636 C C . GLU A 1 78 ? 11.332 30.295 46.188 1.00 0.00 380 GLU A C 11
ATOM 12651 N N . SER A 1 1 ? 8.755 10.440 0.603 1.00 0.00 303 SER A N 12
ATOM 12652 C CA . SER A 1 1 ? 8.359 11.617 -0.197 1.00 0.00 303 SER A CA 12
ATOM 12653 C C . SER A 1 1 ? 8.306 12.881 0.690 1.00 0.00 303 SER A C 12
ATOM 12654 O O . SER A 1 1 ? 8.492 14.000 0.198 1.00 0.00 303 SER A O 12
ATOM 12662 N N . GLY A 1 2 ? 8.036 12.676 1.996 1.00 0.00 304 GLY A N 12
ATOM 12663 C CA . GLY A 1 2 ? 7.927 13.767 2.967 1.00 0.00 304 GLY A CA 12
ATOM 12664 C C . GLY A 1 2 ? 9.285 14.322 3.397 1.00 0.00 304 GLY A C 12
ATOM 12665 O O . GLY A 1 2 ? 10.309 13.665 3.177 1.00 0.00 304 GLY A O 12
ATOM 12669 N N . PRO A 1 3 ? 9.329 15.540 4.028 1.00 0.00 305 PRO A N 12
ATOM 12670 C CA . PRO A 1 3 ? 10.595 16.165 4.501 1.00 0.00 305 PRO A CA 12
ATOM 12671 C C . PRO A 1 3 ? 11.215 15.415 5.707 1.00 0.00 305 PRO A C 12
ATOM 12672 O O . PRO A 1 3 ? 10.588 14.506 6.277 1.00 0.00 305 PRO A O 12
ATOM 12683 N N . SER A 1 4 ? 12.435 15.844 6.088 1.00 0.00 306 SER A N 12
ATOM 12684 C CA . SER A 1 4 ? 13.262 15.212 7.142 1.00 0.00 306 SER A CA 12
ATOM 12685 C C . SER A 1 4 ? 12.481 15.046 8.465 1.00 0.00 306 SER A C 12
ATOM 12686 O O . SER A 1 4 ? 11.890 16.003 8.981 1.00 0.00 306 SER A O 12
ATOM 12694 N N . CYS A 1 5 ? 12.478 13.818 8.997 1.00 0.00 307 CYS A N 12
ATOM 12695 C CA . CYS A 1 5 ? 11.606 13.410 10.103 1.00 0.00 307 CYS A CA 12
ATOM 12696 C C . CYS A 1 5 ? 12.402 13.033 11.356 1.00 0.00 307 CYS A C 12
ATOM 12697 O O . CYS A 1 5 ? 12.861 11.901 11.513 1.00 0.00 307 CYS A O 12
ATOM 12704 N N . ARG A 1 6 ? 12.524 14.026 12.241 1.00 0.00 308 ARG A N 12
ATOM 12705 C CA . ARG A 1 6 ? 13.216 13.920 13.536 1.00 0.00 308 ARG A CA 12
ATOM 12706 C C . ARG A 1 6 ? 12.210 13.485 14.623 1.00 0.00 308 ARG A C 12
ATOM 12707 O O . ARG A 1 6 ? 12.441 12.537 15.375 1.00 0.00 308 ARG A O 12
ATOM 12728 N N . PHE A 1 7 ? 11.076 14.200 14.656 1.00 0.00 309 PHE A N 12
ATOM 12729 C CA . PHE A 1 7 ? 10.000 13.998 15.653 1.00 0.00 309 PHE A CA 12
ATOM 12730 C C . PHE A 1 7 ? 9.193 12.723 15.344 1.00 0.00 309 PHE A C 12
ATOM 12731 O O . PHE A 1 7 ? 8.765 12.007 16.246 1.00 0.00 309 PHE A O 12
ATOM 12748 N N . CYS A 1 8 ? 9.012 12.450 14.036 1.00 0.00 310 CYS A N 12
ATOM 12749 C CA . CYS A 1 8 ? 8.140 11.356 13.537 1.00 0.00 310 CYS A CA 12
ATOM 12750 C C . CYS A 1 8 ? 8.846 9.979 13.616 1.00 0.00 310 CYS A C 12
ATOM 12751 O O . CYS A 1 8 ? 8.264 8.968 13.208 1.00 0.00 310 CYS A O 12
ATOM 12758 N N . LYS A 1 9 ? 10.109 9.973 14.133 1.00 0.00 311 LYS A N 12
ATOM 12759 C CA . LYS A 1 9 ? 10.977 8.768 14.247 1.00 0.00 311 LYS A CA 12
ATOM 12760 C C . LYS A 1 9 ? 11.283 8.137 12.866 1.00 0.00 311 LYS A C 12
ATOM 12761 O O . LYS A 1 9 ? 11.774 7.006 12.786 1.00 0.00 311 LYS A O 12
ATOM 12780 N N . ASP A 1 10 ? 11.043 8.942 11.810 1.00 0.00 312 ASP A N 12
ATOM 12781 C CA . ASP A 1 10 ? 11.037 8.532 10.399 1.00 0.00 312 ASP A CA 12
ATOM 12782 C C . ASP A 1 10 ? 10.254 7.224 10.171 1.00 0.00 312 ASP A C 12
ATOM 12783 O O . ASP A 1 10 ? 10.816 6.125 10.228 1.00 0.00 312 ASP A O 12
ATOM 12792 N N . ASP A 1 11 ? 8.935 7.365 9.972 1.00 0.00 313 ASP A N 12
ATOM 12793 C CA . ASP A 1 11 ? 8.038 6.256 9.595 1.00 0.00 313 ASP A CA 12
ATOM 12794 C C . ASP A 1 11 ? 7.174 6.673 8.390 1.00 0.00 313 ASP A C 12
ATOM 12795 O O . ASP A 1 11 ? 6.819 7.851 8.236 1.00 0.00 313 ASP A O 12
ATOM 12804 N N . GLU A 1 12 ? 6.806 5.681 7.576 1.00 0.00 314 GLU A N 12
ATOM 12805 C CA . GLU A 1 12 ? 6.024 5.883 6.349 1.00 0.00 314 GLU A CA 12
ATOM 12806 C C . GLU A 1 12 ? 4.558 6.257 6.661 1.00 0.00 314 GLU A C 12
ATOM 12807 O O . GLU A 1 12 ? 3.978 7.133 6.013 1.00 0.00 314 GLU A O 12
ATOM 12819 N N . ASN A 1 13 ? 3.993 5.607 7.690 1.00 0.00 315 ASN A N 12
ATOM 12820 C CA . ASN A 1 13 ? 2.536 5.623 7.953 1.00 0.00 315 ASN A CA 12
ATOM 12821 C C . ASN A 1 13 ? 2.102 6.825 8.814 1.00 0.00 315 ASN A C 12
ATOM 12822 O O . ASN A 1 13 ? 0.970 7.311 8.667 1.00 0.00 315 ASN A O 12
ATOM 12833 N N . LYS A 1 14 ? 2.999 7.297 9.706 1.00 0.00 316 LYS A N 12
ATOM 12834 C CA . LYS A 1 14 ? 2.679 8.379 10.671 1.00 0.00 316 LYS A CA 12
ATOM 12835 C C . LYS A 1 14 ? 2.391 9.732 9.957 1.00 0.00 316 LYS A C 12
ATOM 12836 O O . LYS A 1 14 ? 3.126 10.107 9.040 1.00 0.00 316 LYS A O 12
ATOM 12855 N N . PRO A 1 15 ? 1.290 10.461 10.352 1.00 0.00 317 PRO A N 12
ATOM 12856 C CA . PRO A 1 15 ? 0.987 11.824 9.828 1.00 0.00 317 PRO A CA 12
ATOM 12857 C C . PRO A 1 15 ? 2.040 12.863 10.289 1.00 0.00 317 PRO A C 12
ATOM 12858 O O . PRO A 1 15 ? 2.373 12.922 11.476 1.00 0.00 317 PRO A O 12
ATOM 12869 N N . CYS A 1 16 ? 2.535 13.703 9.360 1.00 0.00 318 CYS A N 12
ATOM 12870 C CA . CYS A 1 16 ? 3.716 14.549 9.594 1.00 0.00 318 CYS A CA 12
ATOM 12871 C C . CYS A 1 16 ? 3.354 16.041 9.557 1.00 0.00 318 CYS A C 12
ATOM 12872 O O . CYS A 1 16 ? 3.084 16.607 8.494 1.00 0.00 318 CYS A O 12
ATOM 12879 N N . ARG A 1 17 ? 3.375 16.659 10.744 1.00 0.00 319 ARG A N 12
ATOM 12880 C CA . ARG A 1 17 ? 3.056 18.087 10.958 1.00 0.00 319 ARG A CA 12
ATOM 12881 C C . ARG A 1 17 ? 4.225 18.828 11.646 1.00 0.00 319 ARG A C 12
ATOM 12882 O O . ARG A 1 17 ? 4.331 20.047 11.549 1.00 0.00 319 ARG A O 12
ATOM 12903 N N . LYS A 1 18 ? 5.105 18.063 12.325 1.00 0.00 320 LYS A N 12
ATOM 12904 C CA . LYS A 1 18 ? 6.208 18.613 13.152 1.00 0.00 320 LYS A CA 12
ATOM 12905 C C . LYS A 1 18 ? 7.507 18.827 12.346 1.00 0.00 320 LYS A C 12
ATOM 12906 O O . LYS A 1 18 ? 8.524 19.250 12.899 1.00 0.00 320 LYS A O 12
ATOM 12925 N N . CYS A 1 19 ? 7.474 18.503 11.046 1.00 0.00 321 CYS A N 12
ATOM 12926 C CA . CYS A 1 19 ? 8.524 18.910 10.074 1.00 0.00 321 CYS A CA 12
ATOM 12927 C C . CYS A 1 19 ? 7.875 19.796 8.995 1.00 0.00 321 CYS A C 12
ATOM 12928 O O . CYS A 1 19 ? 8.527 20.219 8.039 1.00 0.00 321 CYS A O 12
ATOM 12935 N N . ALA A 1 20 ? 6.570 20.051 9.181 1.00 0.00 322 ALA A N 12
ATOM 12936 C CA . ALA A 1 20 ? 5.731 20.801 8.260 1.00 0.00 322 ALA A CA 12
ATOM 12937 C C . ALA A 1 20 ? 5.208 22.057 8.969 1.00 0.00 322 ALA A C 12
ATOM 12938 O O . ALA A 1 20 ? 5.514 22.302 10.147 1.00 0.00 322 ALA A O 12
ATOM 12945 N N . CYS A 1 21 ? 4.431 22.855 8.241 1.00 0.00 323 CYS A N 12
ATOM 12946 C CA . CYS A 1 21 ? 3.688 23.977 8.816 1.00 0.00 323 CYS A CA 12
ATOM 12947 C C . CYS A 1 21 ? 2.327 23.469 9.286 1.00 0.00 323 CYS A C 12
ATOM 12948 O O . CYS A 1 21 ? 1.369 23.390 8.501 1.00 0.00 323 CYS A O 12
ATOM 12955 N N . HIS A 1 22 ? 2.255 23.132 10.587 1.00 0.00 324 HIS A N 12
ATOM 12956 C CA . HIS A 1 22 ? 1.048 22.561 11.219 1.00 0.00 324 HIS A CA 12
ATOM 12957 C C . HIS A 1 22 ? -0.084 23.600 11.318 1.00 0.00 324 HIS A C 12
ATOM 12958 O O . HIS A 1 22 ? -1.243 23.243 11.528 1.00 0.00 324 HIS A O 12
ATOM 12972 N N . VAL A 1 23 ? 0.288 24.889 11.169 1.00 0.00 325 VAL A N 12
ATOM 12973 C CA . VAL A 1 23 ? -0.643 26.031 11.229 1.00 0.00 325 VAL A CA 12
ATOM 12974 C C . VAL A 1 23 ? -1.724 25.926 10.124 1.00 0.00 325 VAL A C 12
ATOM 12975 O O . VAL A 1 23 ? -2.822 26.441 10.268 1.00 0.00 325 VAL A O 12
ATOM 12988 N N . CYS A 1 24 ? -1.394 25.239 9.018 1.00 0.00 326 CYS A N 12
ATOM 12989 C CA . CYS A 1 24 ? -2.367 24.917 7.948 1.00 0.00 326 CYS A CA 12
ATOM 12990 C C . CYS A 1 24 ? -2.296 23.427 7.570 1.00 0.00 326 CYS A C 12
ATOM 12991 O O . CYS A 1 24 ? -2.972 22.990 6.629 1.00 0.00 326 CYS A O 12
ATOM 12998 N N . GLY A 1 25 ? -1.494 22.655 8.337 1.00 0.00 327 GLY A N 12
ATOM 12999 C CA . GLY A 1 25 ? -1.308 21.219 8.105 1.00 0.00 327 GLY A CA 12
ATOM 13000 C C . GLY A 1 25 ? -0.790 20.890 6.710 1.00 0.00 327 GLY A C 12
ATOM 13001 O O . GLY A 1 25 ? -1.401 20.093 5.986 1.00 0.00 327 GLY A O 12
ATOM 13005 N N . GLY A 1 26 ? 0.332 21.519 6.322 1.00 0.00 328 GLY A N 12
ATOM 13006 C CA . GLY A 1 26 ? 0.865 21.389 4.964 1.00 0.00 328 GLY A CA 12
ATOM 13007 C C . GLY A 1 26 ? 2.382 21.337 4.929 1.00 0.00 328 GLY A C 12
ATOM 13008 O O . GLY A 1 26 ? 3.049 22.072 5.665 1.00 0.00 328 GLY A O 12
ATOM 13012 N N . ARG A 1 27 ? 2.908 20.439 4.070 1.00 0.00 329 ARG A N 12
ATOM 13013 C CA . ARG A 1 27 ? 4.347 20.348 3.710 1.00 0.00 329 ARG A CA 12
ATOM 13014 C C . ARG A 1 27 ? 4.631 21.216 2.454 1.00 0.00 329 ARG A C 12
ATOM 13015 O O . ARG A 1 27 ? 5.761 21.258 1.952 1.00 0.00 329 ARG A O 12
ATOM 13036 N N . GLU A 1 28 ? 3.575 21.905 1.992 1.00 0.00 330 GLU A N 12
ATOM 13037 C CA . GLU A 1 28 ? 3.555 22.726 0.768 1.00 0.00 330 GLU A CA 12
ATOM 13038 C C . GLU A 1 28 ? 4.545 23.903 0.852 1.00 0.00 330 GLU A C 12
ATOM 13039 O O . GLU A 1 28 ? 4.472 24.667 1.790 1.00 0.00 330 GLU A O 12
ATOM 13051 N N . ALA A 1 29 ? 5.435 24.035 -0.139 1.00 0.00 331 ALA A N 12
ATOM 13052 C CA . ALA A 1 29 ? 6.455 25.112 -0.211 1.00 0.00 331 ALA A CA 12
ATOM 13053 C C . ALA A 1 29 ? 7.330 25.188 1.072 1.00 0.00 331 ALA A C 12
ATOM 13054 O O . ALA A 1 29 ? 7.193 26.136 1.864 1.00 0.00 331 ALA A O 12
ATOM 13061 N N . PRO A 1 30 ? 8.229 24.169 1.315 1.00 0.00 332 PRO A N 12
ATOM 13062 C CA . PRO A 1 30 ? 9.162 24.176 2.480 1.00 0.00 332 PRO A CA 12
ATOM 13063 C C . PRO A 1 30 ? 10.196 25.328 2.404 1.00 0.00 332 P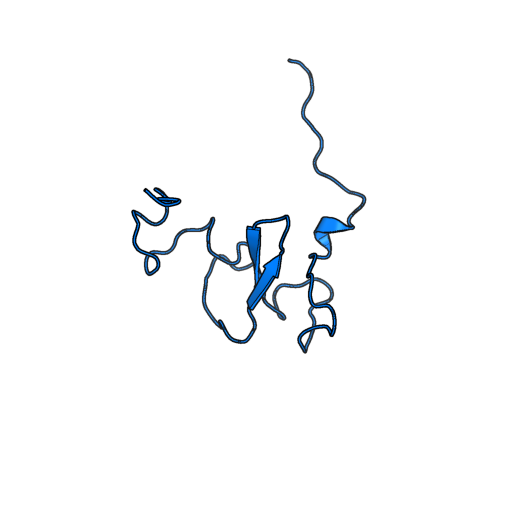RO A C 12
ATOM 13064 O O . PRO A 1 30 ? 10.859 25.655 3.399 1.00 0.00 332 PRO A O 12
ATOM 13075 N N . GLU A 1 31 ? 10.304 25.923 1.204 1.00 0.00 333 GLU A N 12
ATOM 13076 C CA . GLU A 1 31 ? 11.104 27.130 0.947 1.00 0.00 333 GLU A CA 12
ATOM 13077 C C . GLU A 1 31 ? 10.567 28.354 1.739 1.00 0.00 333 GLU A C 12
ATOM 13078 O O . GLU A 1 31 ? 11.348 29.138 2.276 1.00 0.00 333 GLU A O 12
ATOM 13090 N N . LYS A 1 32 ? 9.224 28.492 1.826 1.00 0.00 334 LYS A N 12
ATOM 13091 C CA . LYS A 1 32 ? 8.566 29.558 2.611 1.00 0.00 334 LYS A CA 12
ATOM 13092 C C . LYS A 1 32 ? 8.198 29.085 4.026 1.00 0.00 334 LYS A C 12
ATOM 13093 O O . LYS A 1 32 ? 7.736 29.890 4.844 1.00 0.00 334 LYS A O 12
ATOM 13112 N N . GLN A 1 33 ? 8.395 27.787 4.310 1.00 0.00 335 GLN A N 12
ATOM 13113 C CA . GLN A 1 33 ? 8.230 27.241 5.662 1.00 0.00 335 GLN A CA 12
ATOM 13114 C C . GLN A 1 33 ? 9.547 27.381 6.434 1.00 0.00 335 GLN A C 12
ATOM 13115 O O . GLN A 1 33 ? 10.378 26.467 6.453 1.00 0.00 335 GLN A O 12
ATOM 13129 N N . LEU A 1 34 ? 9.728 28.564 7.035 1.00 0.00 336 LEU A N 12
ATOM 13130 C CA . LEU A 1 34 ? 10.948 28.923 7.761 1.00 0.00 336 LEU A CA 12
ATOM 13131 C C . LEU A 1 34 ? 10.976 28.236 9.133 1.00 0.00 336 LEU A C 12
ATOM 13132 O O . LEU A 1 34 ? 9.987 28.256 9.873 1.00 0.00 336 LEU A O 12
ATOM 13148 N N . LEU A 1 35 ? 12.135 27.655 9.459 1.00 0.00 337 LEU A N 12
ATOM 13149 C CA . LEU A 1 35 ? 12.346 26.858 10.673 1.00 0.00 337 LEU A CA 12
ATOM 13150 C C . LEU A 1 35 ? 12.762 27.772 11.831 1.00 0.00 337 LEU A C 12
ATOM 13151 O O . LEU A 1 35 ? 13.918 28.195 11.920 1.00 0.00 337 LEU A O 12
ATOM 13167 N N . CYS A 1 36 ? 11.774 28.105 12.674 1.00 0.00 338 CYS A N 12
ATOM 13168 C CA . CYS A 1 36 ? 11.965 28.878 13.909 1.00 0.00 338 CYS A CA 12
ATOM 13169 C C . CYS A 1 36 ? 12.784 28.042 14.894 1.00 0.00 338 CYS A C 12
ATOM 13170 O O . CYS A 1 36 ? 12.291 27.015 15.370 1.00 0.00 338 CYS A O 12
ATOM 13177 N N . ASP A 1 37 ? 14.017 28.490 15.162 1.00 0.00 339 ASP A N 12
ATOM 13178 C CA . ASP A 1 37 ? 15.047 27.733 15.921 1.00 0.00 339 ASP A CA 12
ATOM 13179 C C . ASP A 1 37 ? 14.529 27.170 17.267 1.00 0.00 339 ASP A C 12
ATOM 13180 O O . ASP A 1 37 ? 14.576 25.960 17.507 1.00 0.00 339 ASP A O 12
ATOM 13189 N N . GLU A 1 38 ? 14.034 28.065 18.114 1.00 0.00 340 GLU A N 12
ATOM 13190 C CA . GLU A 1 38 ? 13.582 27.749 19.486 1.00 0.00 340 GLU A CA 12
ATOM 13191 C C . GLU A 1 38 ? 12.234 26.972 19.504 1.00 0.00 340 GLU A C 12
ATOM 13192 O O . GLU A 1 38 ? 11.865 26.377 20.518 1.00 0.00 340 GLU A O 12
ATOM 13204 N N . CYS A 1 39 ? 11.489 27.036 18.383 1.00 0.00 341 CYS A N 12
ATOM 13205 C CA . CYS A 1 39 ? 10.252 26.234 18.153 1.00 0.00 341 CYS A CA 12
ATOM 13206 C C . CYS A 1 39 ? 10.600 24.858 17.556 1.00 0.00 341 CYS A C 12
ATOM 13207 O O . CYS A 1 39 ? 9.851 23.895 17.731 1.00 0.00 341 CYS A O 12
ATOM 13214 N N . ASP A 1 40 ? 11.746 24.801 16.841 1.00 0.00 342 ASP A N 12
ATOM 13215 C CA . ASP A 1 40 ? 12.161 23.655 15.995 1.00 0.00 342 ASP A CA 12
ATOM 13216 C C . ASP A 1 40 ? 11.068 23.269 14.982 1.00 0.00 342 ASP A C 12
ATOM 13217 O O . ASP A 1 40 ? 10.919 22.093 14.623 1.00 0.00 342 ASP A O 12
ATOM 13226 N N . MET A 1 41 ? 10.352 24.284 14.480 1.00 0.00 343 MET A N 12
ATOM 13227 C CA . MET A 1 41 ? 9.139 24.083 13.678 1.00 0.00 343 MET A CA 12
ATOM 13228 C C . MET A 1 41 ? 9.127 25.021 12.465 1.00 0.00 343 MET A C 12
ATOM 13229 O O . MET A 1 41 ? 9.533 26.187 12.566 1.00 0.00 343 MET A O 12
ATOM 13243 N N . ALA A 1 42 ? 8.649 24.486 11.331 1.00 0.00 344 ALA A N 12
ATOM 13244 C CA . ALA A 1 42 ? 8.512 25.224 10.076 1.00 0.00 344 ALA A CA 12
ATOM 13245 C C . ALA A 1 42 ? 7.172 25.979 10.045 1.00 0.00 344 ALA A C 12
ATOM 13246 O O . ALA A 1 42 ? 6.130 25.424 10.407 1.00 0.00 344 ALA A O 12
ATOM 13253 N N . PHE A 1 43 ? 7.213 27.256 9.636 1.00 0.00 345 PHE A N 12
ATOM 13254 C CA . PHE A 1 43 ? 6.022 28.123 9.540 1.00 0.00 345 PHE A CA 12
ATOM 13255 C C . PHE A 1 43 ? 6.055 28.865 8.204 1.00 0.00 345 PHE A C 12
ATOM 13256 O O . PHE A 1 43 ? 7.086 29.443 7.853 1.00 0.00 345 PHE A O 12
ATOM 13273 N N . HIS A 1 44 ? 4.929 28.842 7.459 1.00 0.00 346 HIS A N 12
ATOM 13274 C CA . HIS A 1 44 ? 4.766 29.704 6.274 1.00 0.00 346 HIS A CA 12
ATOM 13275 C C . HIS A 1 44 ? 4.796 31.172 6.679 1.00 0.00 346 HIS A C 12
ATOM 13276 O O . HIS A 1 44 ? 4.256 31.542 7.723 1.00 0.00 346 HIS A O 12
ATOM 13290 N N . LEU A 1 45 ? 5.387 31.973 5.804 1.00 0.00 347 LEU A N 12
ATOM 13291 C CA . LEU A 1 45 ? 5.329 33.435 5.845 1.00 0.00 347 LEU A CA 12
ATOM 13292 C C . LEU A 1 45 ? 3.874 33.945 5.880 1.00 0.00 347 LEU A C 12
ATOM 13293 O O . LEU A 1 45 ? 3.539 34.870 6.618 1.00 0.00 347 LEU A O 12
ATOM 13309 N N . TYR A 1 46 ? 3.015 33.268 5.114 1.00 0.00 348 TYR A N 12
ATOM 13310 C CA . TYR A 1 46 ? 1.610 33.666 4.890 1.00 0.00 348 TYR A CA 12
ATOM 13311 C C . TYR A 1 46 ? 0.698 33.111 6.013 1.00 0.00 348 TYR A C 12
ATOM 13312 O O . TYR A 1 46 ? -0.500 33.391 6.042 1.00 0.00 348 TYR A O 12
ATOM 13330 N N . CYS A 1 47 ? 1.288 32.321 6.936 1.00 0.00 349 CYS A N 12
ATOM 13331 C CA . CYS A 1 47 ? 0.586 31.771 8.117 1.00 0.00 349 CYS A CA 12
ATOM 13332 C C . CYS A 1 47 ? 1.029 32.504 9.402 1.00 0.00 349 CYS A C 12
ATOM 13333 O O . CYS A 1 47 ? 0.786 32.031 10.518 1.00 0.00 349 CYS A O 12
ATOM 13340 N N . LEU A 1 48 ? 1.679 33.672 9.224 1.00 0.00 350 LEU A N 12
ATOM 13341 C CA . LEU A 1 48 ? 2.149 34.532 10.330 1.00 0.00 350 LEU A CA 12
ATOM 13342 C C . LEU A 1 48 ? 1.218 35.741 10.506 1.00 0.00 350 LEU A C 12
ATOM 13343 O O . LEU A 1 48 ? 0.313 35.960 9.698 1.00 0.00 350 LEU A O 12
ATOM 13359 N N . LYS A 1 49 ? 1.472 36.532 11.561 1.00 0.00 351 LYS A N 12
ATOM 13360 C CA . LYS A 1 49 ? 0.839 37.848 11.756 1.00 0.00 351 LYS A CA 12
ATOM 13361 C C . LYS A 1 49 ? 1.951 38.895 12.027 1.00 0.00 351 LYS A C 12
ATOM 13362 O O . LYS A 1 49 ? 2.549 38.881 13.109 1.00 0.00 351 LYS A O 12
ATOM 13381 N N . PRO A 1 50 ? 2.277 39.812 11.049 1.00 0.00 352 PRO A N 12
ATOM 13382 C CA . PRO A 1 50 ? 1.596 39.933 9.728 1.00 0.00 352 PRO A CA 12
ATOM 13383 C C . PRO A 1 50 ? 2.035 38.833 8.720 1.00 0.00 352 PRO A C 12
ATOM 13384 O O . PRO A 1 50 ? 3.159 38.319 8.818 1.00 0.00 352 PRO A O 12
ATOM 13395 N N . PRO A 1 51 ? 1.130 38.426 7.760 1.00 0.00 353 PRO A N 12
ATOM 13396 C CA . PRO A 1 51 ? 1.463 37.435 6.721 1.00 0.00 353 PRO A CA 12
ATOM 13397 C C . PRO A 1 51 ? 2.485 38.008 5.729 1.00 0.00 353 PRO A C 12
ATOM 13398 O O . PRO A 1 51 ? 2.138 38.817 4.861 1.00 0.00 353 PRO A O 12
ATOM 13409 N N . LEU A 1 52 ? 3.745 37.616 5.915 1.00 0.00 354 LEU A N 12
ATOM 13410 C CA . LEU A 1 52 ? 4.881 38.132 5.133 1.00 0.00 354 LEU A CA 12
ATOM 13411 C C . LEU A 1 52 ? 4.826 37.615 3.688 1.00 0.00 354 LEU A C 12
ATOM 13412 O O . LEU A 1 52 ? 4.515 36.447 3.452 1.00 0.00 354 LEU A O 12
ATOM 13428 N N . THR A 1 53 ? 5.110 38.512 2.738 1.00 0.00 355 THR A N 12
ATOM 13429 C CA . THR A 1 53 ? 5.043 38.215 1.294 1.00 0.00 355 THR A CA 12
ATOM 13430 C C . THR A 1 53 ? 6.285 37.419 0.825 1.00 0.00 355 THR A C 12
ATOM 13431 O O . THR A 1 53 ? 6.194 36.582 -0.080 1.00 0.00 355 THR A O 12
ATOM 13442 N N . SER A 1 54 ? 7.438 37.685 1.463 1.00 0.00 356 SER A N 12
ATOM 13443 C CA . SER A 1 54 ? 8.716 37.037 1.136 1.00 0.00 356 SER A CA 12
ATOM 13444 C C . SER A 1 54 ? 9.572 36.913 2.413 1.00 0.00 356 SER A C 12
ATOM 13445 O O . SER A 1 54 ? 9.237 37.495 3.457 1.00 0.00 356 SER A O 12
ATOM 13453 N N . VAL A 1 55 ? 10.656 36.118 2.314 1.00 0.00 357 VAL A N 12
ATOM 13454 C CA . VAL A 1 55 ? 11.548 35.806 3.446 1.00 0.00 357 VAL A CA 12
ATOM 13455 C C . VAL A 1 55 ? 12.270 37.086 3.930 1.00 0.00 357 VAL A C 12
ATOM 13456 O O . VAL A 1 55 ? 12.848 37.802 3.101 1.00 0.00 357 VAL A O 12
ATOM 13469 N N . PRO A 1 56 ? 12.210 37.425 5.262 1.00 0.00 358 PRO A N 12
ATOM 13470 C CA . PRO A 1 56 ? 12.940 38.588 5.817 1.00 0.00 358 PRO A CA 12
ATOM 13471 C C . PRO A 1 56 ? 14.477 38.442 5.650 1.00 0.00 358 PRO A C 12
ATOM 13472 O O . PRO A 1 56 ? 15.002 37.330 5.779 1.00 0.00 358 PRO A O 12
ATOM 13483 N N . PRO A 1 57 ? 15.228 39.565 5.400 1.00 0.00 359 PRO A N 12
ATOM 13484 C CA . PRO A 1 57 ? 16.710 39.533 5.236 1.00 0.00 359 PRO A CA 12
ATOM 13485 C C . PRO A 1 57 ? 17.469 39.446 6.584 1.00 0.00 359 PRO A C 12
ATOM 13486 O O . PRO A 1 57 ? 18.696 39.587 6.630 1.00 0.00 359 PRO A O 12
ATOM 13497 N N . GLU A 1 58 ? 16.712 39.203 7.661 1.00 0.00 360 GLU A N 12
ATOM 13498 C CA . GLU A 1 58 ? 17.233 39.094 9.024 1.00 0.00 360 GLU A CA 12
ATOM 13499 C C . GLU A 1 58 ? 18.110 37.824 9.171 1.00 0.00 360 GLU A C 12
ATOM 13500 O O . GLU A 1 58 ? 17.740 36.769 8.649 1.00 0.00 360 GLU A O 12
ATOM 13512 N N . PRO A 1 59 ? 19.282 37.904 9.883 1.00 0.00 361 PRO A N 12
ATOM 13513 C CA . PRO A 1 59 ? 20.140 36.717 10.156 1.00 0.00 361 PRO A CA 12
ATOM 13514 C C . PRO A 1 59 ? 19.493 35.766 11.194 1.00 0.00 361 PRO A C 12
ATOM 13515 O O . PRO A 1 59 ? 19.894 34.606 11.339 1.00 0.00 361 PRO A O 12
ATOM 13526 N N . GLU A 1 60 ? 18.485 36.292 11.906 1.00 0.00 362 GLU A N 12
ATOM 13527 C CA . GLU A 1 60 ? 17.705 35.564 12.913 1.00 0.00 362 GLU A CA 12
ATOM 13528 C C . GLU A 1 60 ? 16.222 35.611 12.524 1.00 0.00 362 GLU A C 12
ATOM 13529 O O . GLU A 1 60 ? 15.767 36.593 11.929 1.00 0.00 362 GLU A O 12
ATOM 13541 N N . TRP A 1 61 ? 15.475 34.552 12.853 1.00 0.00 363 TRP A N 12
ATOM 13542 C CA . TRP A 1 61 ? 14.045 34.453 12.529 1.00 0.00 363 TRP A CA 12
ATOM 13543 C C . TRP A 1 61 ? 13.308 33.751 13.677 1.00 0.00 363 TRP A C 12
ATOM 13544 O O . TRP A 1 61 ? 13.396 32.527 13.856 1.00 0.00 363 TRP A O 12
ATOM 13565 N N . TYR A 1 62 ? 12.618 34.560 14.477 1.00 0.00 364 TYR A N 12
ATOM 13566 C CA . TYR A 1 62 ? 11.724 34.098 15.539 1.00 0.00 364 TYR A CA 12
ATOM 13567 C C . TYR A 1 62 ? 10.289 34.456 15.112 1.00 0.00 364 TYR A C 12
ATOM 13568 O O . TYR A 1 62 ? 10.007 35.628 14.844 1.00 0.00 364 TYR A O 12
ATOM 13586 N N . CYS A 1 63 ? 9.403 33.436 15.018 1.00 0.00 365 CYS A N 12
ATOM 13587 C CA . CYS A 1 63 ? 7.992 33.614 14.575 1.00 0.00 365 CYS A CA 12
ATOM 13588 C C . CYS A 1 63 ? 7.254 34.635 15.487 1.00 0.00 365 CYS A C 12
ATOM 13589 O O . CYS A 1 63 ? 7.673 34.805 16.633 1.00 0.00 365 CYS A O 12
ATOM 13596 N N . PRO A 1 64 ? 6.187 35.352 14.966 1.00 0.00 366 PRO A N 12
ATOM 13597 C CA . PRO A 1 64 ? 5.358 36.332 15.719 1.00 0.00 366 PRO A CA 12
ATOM 13598 C C . PRO A 1 64 ? 5.219 36.059 17.231 1.00 0.00 366 PRO A C 12
ATOM 13599 O O . PRO A 1 64 ? 5.614 36.886 18.046 1.00 0.00 366 PRO A O 12
ATOM 13610 N N . SER A 1 65 ? 4.760 34.846 17.569 1.00 0.00 367 SER A N 12
ATOM 13611 C CA . SER A 1 65 ? 4.473 34.421 18.955 1.00 0.00 367 SER A CA 12
ATOM 13612 C C . SER A 1 65 ? 5.719 34.528 19.877 1.00 0.00 367 SER A C 12
ATOM 13613 O O . SER A 1 65 ? 5.606 34.864 21.057 1.00 0.00 367 SER A O 12
ATOM 13621 N N . CYS A 1 66 ? 6.908 34.257 19.303 1.00 0.00 368 CYS A N 12
ATOM 13622 C CA . CYS A 1 66 ? 8.205 34.337 20.014 1.00 0.00 368 CYS A CA 12
ATOM 13623 C C . CYS A 1 66 ? 8.625 35.785 20.338 1.00 0.00 368 CYS A C 12
ATOM 13624 O O . CYS A 1 66 ? 9.289 36.023 21.351 1.00 0.00 368 CYS A O 12
ATOM 13631 N N . ARG A 1 67 ? 8.257 36.749 19.475 1.00 0.00 369 ARG A N 12
ATOM 13632 C CA . ARG A 1 67 ? 8.693 38.157 19.637 1.00 0.00 369 ARG A CA 12
ATOM 13633 C C . ARG A 1 67 ? 7.651 39.018 20.385 1.00 0.00 369 ARG A C 12
ATOM 13634 O O . ARG A 1 67 ? 7.969 40.117 20.844 1.00 0.00 369 ARG A O 12
ATOM 13655 N N . THR A 1 68 ? 6.406 38.521 20.505 1.00 0.00 370 THR A N 12
ATOM 13656 C CA . THR A 1 68 ? 5.314 39.242 21.196 1.00 0.00 370 THR A CA 12
ATOM 13657 C C . THR A 1 68 ? 4.919 38.506 22.489 1.00 0.00 370 THR A C 12
ATOM 13658 O O . THR A 1 68 ? 5.381 37.389 22.747 1.00 0.00 370 THR A O 12
ATOM 13669 N N . ASP A 1 69 ? 4.062 39.157 23.303 1.00 0.00 371 ASP A N 12
ATOM 13670 C CA . ASP A 1 69 ? 3.438 38.543 24.502 1.00 0.00 371 ASP A CA 12
ATOM 13671 C C . ASP A 1 69 ? 2.487 37.395 24.096 1.00 0.00 371 ASP A C 12
ATOM 13672 O O . ASP A 1 69 ? 2.160 36.534 24.916 1.00 0.00 371 ASP A O 12
ATOM 13681 N N . SER A 1 70 ? 2.023 37.450 22.823 1.00 0.00 372 SER A N 12
ATOM 13682 C CA . SER A 1 70 ? 1.185 36.420 22.167 1.00 0.00 372 SER A CA 12
ATOM 13683 C C . SER A 1 70 ? -0.247 36.414 22.735 1.00 0.00 372 SER A C 12
ATOM 13684 O O . SER A 1 70 ? -1.055 35.540 22.384 1.00 0.00 372 SER A O 12
ATOM 13692 N N . SER A 1 71 ? -0.558 37.442 23.567 1.00 0.00 373 SER A N 12
ATOM 13693 C CA . SER A 1 71 ? -1.828 37.548 24.313 1.00 0.00 373 SER A CA 12
ATOM 13694 C C . SER A 1 71 ? -2.057 36.285 25.172 1.00 0.00 373 SER A C 12
ATOM 13695 O O . SER A 1 71 ? -3.156 35.713 25.196 1.00 0.00 373 SER A O 12
ATOM 13703 N N . GLU A 1 72 ? -0.978 35.865 25.877 1.00 0.00 374 GLU A N 12
ATOM 13704 C CA . GLU A 1 72 ? -0.984 34.682 26.761 1.00 0.00 374 GLU A CA 12
ATOM 13705 C C . GLU A 1 72 ? -1.890 34.913 27.982 1.00 0.00 374 GLU A C 12
ATOM 13706 O O . GLU A 1 72 ? -2.222 36.059 28.303 1.00 0.00 374 GLU A O 12
ATOM 13718 N N . VAL A 1 73 ? -2.299 33.820 28.643 1.00 0.00 375 VAL A N 12
ATOM 13719 C CA . VAL A 1 73 ? -3.140 33.896 29.840 1.00 0.00 375 VAL A CA 12
ATOM 13720 C C . VAL A 1 73 ? -2.330 34.493 31.019 1.00 0.00 375 VAL A C 12
ATOM 13721 O O . VAL A 1 73 ? -1.454 33.834 31.593 1.00 0.00 375 VAL A O 12
ATOM 13734 N N . VAL A 1 74 ? -2.598 35.782 31.319 1.00 0.00 376 VAL A N 12
ATOM 13735 C CA . VAL A 1 74 ? -1.975 36.496 32.449 1.00 0.00 376 VAL A CA 12
ATOM 13736 C C . VAL A 1 74 ? -2.396 35.848 33.781 1.00 0.00 376 VAL A C 12
ATOM 13737 O O . VAL A 1 74 ? -3.488 35.269 33.875 1.00 0.00 376 VAL A O 12
ATOM 13750 N N . GLN A 1 75 ? -1.515 35.915 34.789 1.00 0.00 377 GLN A N 12
ATOM 13751 C CA . GLN A 1 75 ? -1.803 35.362 36.127 1.00 0.00 377 GLN A CA 12
ATOM 13752 C C . GLN A 1 75 ? -2.946 36.161 36.795 1.00 0.00 377 GLN A C 12
ATOM 13753 O O . GLN A 1 75 ? -3.094 37.368 36.548 1.00 0.00 377 GLN A O 12
ATOM 13767 N N . ALA A 1 76 ? -3.763 35.481 37.614 1.00 0.00 378 ALA A N 12
ATOM 13768 C CA . ALA A 1 76 ? -4.849 36.130 38.382 1.00 0.00 378 ALA A CA 12
ATOM 13769 C C . ALA A 1 76 ? -4.269 36.961 39.546 1.00 0.00 378 ALA A C 12
ATOM 13770 O O . ALA A 1 76 ? -3.055 36.956 39.778 1.00 0.00 378 ALA A O 12
ATOM 13777 N N . GLY A 1 77 ? -5.136 37.696 40.251 1.00 0.00 379 GLY A N 12
ATOM 13778 C CA . GLY A 1 77 ? -4.721 38.516 41.397 1.00 0.00 379 GLY A CA 12
ATOM 13779 C C . GLY A 1 77 ? -4.720 40.002 41.064 1.00 0.00 379 GLY A C 12
ATOM 13780 O O . GLY A 1 77 ? -3.702 40.691 41.222 1.00 0.00 379 GLY A O 12
ATOM 13784 N N . GLU A 1 78 ? -5.875 40.476 40.566 1.00 0.00 380 GLU A N 12
ATOM 13785 C CA . GLU A 1 78 ? -6.121 41.895 40.230 1.00 0.00 380 GLU A CA 12
ATOM 13786 C C . GLU A 1 78 ? -6.144 42.776 41.520 1.00 0.00 380 GLU A C 12
ATOM 13801 N N . SER A 1 1 ? 16.335 10.578 2.086 1.00 0.00 303 SER A N 13
ATOM 13802 C CA . SER A 1 1 ? 17.649 11.259 2.116 1.00 0.00 303 SER A CA 13
ATOM 13803 C C . SER A 1 1 ? 17.572 12.538 2.988 1.00 0.00 303 SER A C 13
ATOM 13804 O O . SER A 1 1 ? 18.102 13.599 2.629 1.00 0.00 303 SER A O 13
ATOM 13812 N N . GLY A 1 2 ? 16.941 12.399 4.165 1.00 0.00 304 GLY A N 13
ATOM 13813 C CA . GLY A 1 2 ? 16.760 13.504 5.103 1.00 0.00 304 GLY A CA 13
ATOM 13814 C C . GLY A 1 2 ? 16.469 12.990 6.513 1.00 0.00 304 GLY A C 13
ATOM 13815 O O . GLY A 1 2 ? 16.937 11.898 6.863 1.00 0.00 304 GLY A O 13
ATOM 13819 N N . PRO A 1 3 ? 15.701 13.755 7.356 1.00 0.00 305 PRO A N 13
ATOM 13820 C CA . PRO A 1 3 ? 15.343 13.321 8.733 1.00 0.00 305 PRO A CA 13
ATOM 13821 C C . PRO A 1 3 ? 14.492 12.020 8.742 1.00 0.00 305 PRO A C 13
ATOM 13822 O O . PRO A 1 3 ? 13.480 11.924 8.033 1.00 0.00 305 PRO A O 13
ATOM 13833 N N . SER A 1 4 ? 14.924 11.032 9.552 1.00 0.00 306 SER A N 13
ATOM 13834 C CA . SER A 1 4 ? 14.237 9.730 9.700 1.00 0.00 306 SER A CA 13
ATOM 13835 C C . SER A 1 4 ? 12.884 9.916 10.423 1.00 0.00 306 SER A C 13
ATOM 13836 O O . SER A 1 4 ? 12.699 10.894 11.160 1.00 0.00 306 SER A O 13
ATOM 13844 N N . CYS A 1 5 ? 11.943 8.971 10.227 1.00 0.00 307 CYS A N 13
ATOM 13845 C CA . CYS A 1 5 ? 10.556 9.103 10.723 1.00 0.00 307 CYS A CA 13
ATOM 13846 C C . CYS A 1 5 ? 10.124 7.869 11.534 1.00 0.00 307 CYS A C 13
ATOM 13847 O O . CYS A 1 5 ? 9.720 6.855 10.963 1.00 0.00 307 CYS A O 13
ATOM 13854 N N . ARG A 1 6 ? 10.242 7.967 12.879 1.00 0.00 308 ARG A N 13
ATOM 13855 C CA . ARG A 1 6 ? 9.733 6.936 13.824 1.00 0.00 308 ARG A CA 13
ATOM 13856 C C . ARG A 1 6 ? 8.512 7.477 14.592 1.00 0.00 308 ARG A C 13
ATOM 13857 O O . ARG A 1 6 ? 7.494 6.791 14.721 1.00 0.00 308 ARG A O 13
ATOM 13878 N N . PHE A 1 7 ? 8.623 8.742 15.067 1.00 0.00 309 PHE A N 13
ATOM 13879 C CA . PHE A 1 7 ? 7.575 9.430 15.857 1.00 0.00 309 PHE A CA 13
ATOM 13880 C C . PHE A 1 7 ? 6.385 9.829 14.982 1.00 0.00 309 PHE A C 13
ATOM 13881 O O . PHE A 1 7 ? 5.238 9.850 15.443 1.00 0.00 309 PHE A O 13
ATOM 13898 N N . CYS A 1 8 ? 6.675 10.147 13.713 1.00 0.00 310 CYS A N 13
ATOM 13899 C CA . CYS A 1 8 ? 5.632 10.406 12.711 1.00 0.00 310 CYS A CA 13
ATOM 13900 C C . CYS A 1 8 ? 4.808 9.128 12.477 1.00 0.00 310 CYS A C 13
ATOM 13901 O O . CYS A 1 8 ? 3.589 9.180 12.294 1.00 0.00 310 CYS A O 13
ATOM 13908 N N . LYS A 1 9 ? 5.543 7.976 12.502 1.00 0.00 311 LYS A N 13
ATOM 13909 C CA . LYS A 1 9 ? 5.066 6.653 12.027 1.00 0.00 311 LYS A CA 13
ATOM 13910 C C . LYS A 1 9 ? 4.656 6.711 10.536 1.00 0.00 311 LYS A C 13
ATOM 13911 O O . LYS A 1 9 ? 4.032 5.774 10.014 1.00 0.00 311 LYS A O 13
ATOM 13930 N N . ASP A 1 10 ? 5.119 7.794 9.864 1.00 0.00 312 ASP A N 13
ATOM 13931 C CA . ASP A 1 10 ? 4.605 8.289 8.577 1.00 0.00 312 ASP A CA 13
ATOM 13932 C C . ASP A 1 10 ? 3.068 8.336 8.602 1.00 0.00 312 ASP A C 13
ATOM 13933 O O . ASP A 1 10 ? 2.399 7.321 8.353 1.00 0.00 312 ASP A O 13
ATOM 13942 N N . ASP A 1 11 ? 2.538 9.523 8.963 1.00 0.00 313 ASP A N 13
ATOM 13943 C CA . ASP A 1 11 ? 1.109 9.747 9.279 1.00 0.00 313 ASP A CA 13
ATOM 13944 C C . ASP A 1 11 ? 0.186 9.309 8.125 1.00 0.00 313 ASP A C 13
ATOM 13945 O O . ASP A 1 11 ? 0.544 9.441 6.950 1.00 0.00 313 ASP A O 13
ATOM 13954 N N . GLU A 1 12 ? -0.999 8.779 8.475 1.00 0.00 314 GLU A N 13
ATOM 13955 C CA . GLU A 1 12 ? -1.953 8.221 7.503 1.00 0.00 314 GLU A CA 13
ATOM 13956 C C . GLU A 1 12 ? -2.569 9.350 6.655 1.00 0.00 314 GLU A C 13
ATOM 13957 O O . GLU A 1 12 ? -2.541 9.306 5.421 1.00 0.00 314 GLU A O 13
ATOM 13969 N N . ASN A 1 13 ? -3.101 10.367 7.348 1.00 0.00 315 ASN A N 13
ATOM 13970 C CA . ASN A 1 13 ? -3.877 11.460 6.726 1.00 0.00 315 ASN A CA 13
ATOM 13971 C C . ASN A 1 13 ? -3.005 12.325 5.794 1.00 0.00 315 ASN A C 13
ATOM 13972 O O . ASN A 1 13 ? -3.409 12.654 4.670 1.00 0.00 315 ASN A O 13
ATOM 13983 N N . LYS A 1 14 ? -1.803 12.668 6.279 1.00 0.00 316 LYS A N 13
ATOM 13984 C CA . LYS A 1 14 ? -0.827 13.527 5.567 1.00 0.00 316 LYS A CA 13
ATOM 13985 C C . LYS A 1 14 ? 0.577 12.891 5.660 1.00 0.00 316 LYS A C 13
ATOM 13986 O O . LYS A 1 14 ? 0.809 12.141 6.598 1.00 0.00 316 LYS A O 13
ATOM 14005 N N . PRO A 1 15 ? 1.531 13.180 4.695 1.00 0.00 317 PRO A N 13
ATOM 14006 C CA . PRO A 1 15 ? 2.908 12.591 4.682 1.00 0.00 317 PRO A CA 13
ATOM 14007 C C . PRO A 1 15 ? 3.611 12.579 6.062 1.00 0.00 317 PRO A C 13
ATOM 14008 O O . PRO A 1 15 ? 4.184 11.563 6.488 1.00 0.00 317 PRO A O 13
ATOM 14019 N N . CYS A 1 16 ? 3.538 13.730 6.747 1.00 0.00 318 CYS A N 13
ATOM 14020 C CA . CYS A 1 16 ? 4.088 13.908 8.095 1.00 0.00 318 CYS A CA 13
ATOM 14021 C C . CYS A 1 16 ? 3.351 15.025 8.852 1.00 0.00 318 CYS A C 13
ATOM 14022 O O . CYS A 1 16 ? 2.837 15.973 8.245 1.00 0.00 318 CYS A O 13
ATOM 14029 N N . ARG A 1 17 ? 3.334 14.892 10.186 1.00 0.00 319 ARG A N 13
ATOM 14030 C CA . ARG A 1 17 ? 2.872 15.938 11.107 1.00 0.00 319 ARG A CA 13
ATOM 14031 C C . ARG A 1 17 ? 4.106 16.718 11.628 1.00 0.00 319 ARG A C 13
ATOM 14032 O O . ARG A 1 17 ? 4.221 17.927 11.421 1.00 0.00 319 ARG A O 13
ATOM 14053 N N . LYS A 1 18 ? 5.063 15.978 12.252 1.00 0.00 320 LYS A N 13
ATOM 14054 C CA . LYS A 1 18 ? 6.256 16.570 12.919 1.00 0.00 320 LYS A CA 13
ATOM 14055 C C . LYS A 1 18 ? 7.445 16.819 11.948 1.00 0.00 320 LYS A C 13
ATOM 14056 O O . LYS A 1 18 ? 8.580 17.006 12.397 1.00 0.00 320 LYS A O 13
ATOM 14075 N N . CYS A 1 19 ? 7.193 16.829 10.626 1.00 0.00 321 CYS A N 13
ATOM 14076 C CA . CYS A 1 19 ? 8.186 17.305 9.616 1.00 0.00 321 CYS A CA 13
ATOM 14077 C C . CYS A 1 19 ? 7.581 18.459 8.795 1.00 0.00 321 CYS A C 13
ATOM 14078 O O . CYS A 1 19 ? 8.209 18.957 7.855 1.00 0.00 321 CYS A O 13
ATOM 14085 N N . ALA A 1 20 ? 6.362 18.898 9.174 1.00 0.00 322 ALA A N 13
ATOM 14086 C CA . ALA A 1 20 ? 5.582 19.891 8.410 1.00 0.00 322 ALA A CA 13
ATOM 14087 C C . ALA A 1 20 ? 5.495 21.235 9.153 1.00 0.00 322 ALA A C 13
ATOM 14088 O O . ALA A 1 20 ? 5.978 21.372 10.283 1.00 0.00 322 ALA A O 13
ATOM 14095 N N . CYS A 1 21 ? 4.861 22.220 8.488 1.00 0.00 323 CYS A N 13
ATOM 14096 C CA . CYS A 1 21 ? 4.503 23.516 9.093 1.00 0.00 323 CYS A CA 13
ATOM 14097 C C . CYS A 1 21 ? 3.230 23.333 9.917 1.00 0.00 323 CYS A C 13
ATOM 14098 O O . CYS A 1 21 ? 2.160 23.119 9.350 1.00 0.00 323 CYS A O 13
ATOM 14105 N N . HIS A 1 22 ? 3.368 23.453 11.255 1.00 0.00 324 HIS A N 13
ATOM 14106 C CA . HIS A 1 22 ? 2.339 23.061 12.241 1.00 0.00 324 HIS A CA 13
ATOM 14107 C C . HIS A 1 22 ? 1.044 23.892 12.094 1.00 0.00 324 HIS A C 13
ATOM 14108 O O . HIS A 1 22 ? -0.044 23.441 12.454 1.00 0.00 324 HIS A O 13
ATOM 14122 N N . VAL A 1 23 ? 1.190 25.101 11.533 1.00 0.00 325 VAL A N 13
ATOM 14123 C CA . VAL A 1 23 ? 0.103 26.090 11.430 1.00 0.00 325 VAL A CA 13
ATOM 14124 C C . VAL A 1 23 ? -1.003 25.621 10.444 1.00 0.00 325 VAL A C 13
ATOM 14125 O O . VAL A 1 23 ? -2.182 25.913 10.638 1.00 0.00 325 VAL A O 13
ATOM 14138 N N . CYS A 1 24 ? -0.603 24.876 9.393 1.00 0.00 326 CYS A N 13
ATOM 14139 C CA . CYS A 1 24 ? -1.550 24.339 8.375 1.00 0.00 326 CYS A CA 13
ATOM 14140 C C . CYS A 1 24 ? -1.377 22.815 8.182 1.00 0.00 326 CYS A C 13
ATOM 14141 O O . CYS A 1 24 ? -2.138 22.189 7.434 1.00 0.00 326 CYS A O 13
ATOM 14148 N N . GLY A 1 25 ? -0.400 22.230 8.904 1.00 0.00 327 GLY A N 13
ATOM 14149 C CA . GLY A 1 25 ? -0.070 20.799 8.803 1.00 0.00 327 GLY A CA 13
ATOM 14150 C C . GLY A 1 25 ? 0.432 20.365 7.426 1.00 0.00 327 GLY A C 13
ATOM 14151 O O . GLY A 1 25 ? 0.131 19.255 6.979 1.00 0.00 327 GLY A O 13
ATOM 14155 N N . GLY A 1 26 ? 1.218 21.226 6.757 1.00 0.00 328 GLY A N 13
ATOM 14156 C CA . GLY A 1 26 ? 1.673 20.953 5.384 1.00 0.00 328 GLY A CA 13
ATOM 14157 C C . GLY A 1 26 ? 3.026 21.567 5.064 1.00 0.00 328 GLY A C 13
ATOM 14158 O O . GLY A 1 26 ? 3.438 22.544 5.697 1.00 0.00 328 GLY A O 13
ATOM 14162 N N . ARG A 1 27 ? 3.726 20.973 4.076 1.00 0.00 329 ARG A N 13
ATOM 14163 C CA . ARG A 1 27 ? 5.011 21.484 3.544 1.00 0.00 329 ARG A CA 13
ATOM 14164 C C . ARG A 1 27 ? 4.806 22.125 2.159 1.00 0.00 329 ARG A C 13
ATOM 14165 O O . ARG A 1 27 ? 5.783 22.380 1.439 1.00 0.00 329 ARG A O 13
ATOM 14186 N N . GLU A 1 28 ? 3.535 22.393 1.808 1.00 0.00 330 GLU A N 13
ATOM 14187 C CA . GLU A 1 28 ? 3.152 22.936 0.489 1.00 0.00 330 GLU A CA 13
ATOM 14188 C C . GLU A 1 28 ? 3.735 24.350 0.333 1.00 0.00 330 GLU A C 13
ATOM 14189 O O . GLU A 1 28 ? 3.537 25.176 1.217 1.00 0.00 330 GLU A O 13
ATOM 14201 N N . ALA A 1 29 ? 4.445 24.588 -0.787 1.00 0.00 331 ALA A N 13
ATOM 14202 C CA . ALA A 1 29 ? 5.318 25.764 -0.998 1.00 0.00 331 ALA A CA 13
ATOM 14203 C C . ALA A 1 29 ? 6.581 25.646 -0.103 1.00 0.00 331 ALA A C 13
ATOM 14204 O O . ALA A 1 29 ? 6.603 26.165 1.025 1.00 0.00 331 ALA A O 13
ATOM 14211 N N . PRO A 1 30 ? 7.643 24.913 -0.590 1.00 0.00 332 PRO A N 13
ATOM 14212 C CA . PRO A 1 30 ? 8.861 24.624 0.203 1.00 0.00 332 PRO A CA 13
ATOM 14213 C C . PRO A 1 30 ? 9.767 25.858 0.407 1.00 0.00 332 PRO A C 13
ATOM 14214 O O . PRO A 1 30 ? 10.402 26.003 1.457 1.00 0.00 332 PRO A O 13
ATOM 14225 N N . GLU A 1 31 ? 9.804 26.743 -0.605 1.00 0.00 333 GLU A N 13
ATOM 14226 C CA . GLU A 1 31 ? 10.657 27.951 -0.596 1.00 0.00 333 GLU A CA 13
ATOM 14227 C C . GLU A 1 31 ? 10.079 29.027 0.330 1.00 0.00 333 GLU A C 13
ATOM 14228 O O . GLU A 1 31 ? 10.810 29.906 0.800 1.00 0.00 333 GLU A O 13
ATOM 14240 N N . LYS A 1 32 ? 8.759 28.949 0.592 1.00 0.00 334 LYS A N 13
ATOM 14241 C CA . LYS A 1 32 ? 8.047 29.943 1.414 1.00 0.00 334 LYS A CA 13
ATOM 14242 C C . LYS A 1 32 ? 7.964 29.513 2.893 1.00 0.00 334 LYS A C 13
ATOM 14243 O O . LYS A 1 32 ? 7.217 30.114 3.666 1.00 0.00 334 LYS A O 13
ATOM 14262 N N . GLN A 1 33 ? 8.733 28.472 3.289 1.00 0.00 335 GLN A N 13
ATOM 14263 C CA . GLN A 1 33 ? 8.751 27.982 4.684 1.00 0.00 335 GLN A CA 13
ATOM 14264 C C . GLN A 1 33 ? 9.766 28.759 5.536 1.00 0.00 335 GLN A C 13
ATOM 14265 O O . GLN A 1 33 ? 10.825 29.180 5.052 1.00 0.00 335 GLN A O 13
ATOM 14279 N N . LEU A 1 34 ? 9.397 28.950 6.806 1.00 0.00 336 LEU A N 13
ATOM 14280 C CA . LEU A 1 34 ? 10.262 29.507 7.867 1.00 0.00 336 LEU A CA 13
ATOM 14281 C C . LEU A 1 34 ? 10.237 28.539 9.047 1.00 0.00 336 LEU A C 13
ATOM 14282 O O . LEU A 1 34 ? 9.332 27.722 9.148 1.00 0.00 336 LEU A O 13
ATOM 14298 N N . LEU A 1 35 ? 11.233 28.609 9.926 1.00 0.00 337 LEU A N 13
ATOM 14299 C CA . LEU A 1 35 ? 11.322 27.685 11.071 1.00 0.00 337 LEU A CA 13
ATOM 14300 C C . LEU A 1 35 ? 11.845 28.452 12.293 1.00 0.00 337 LEU A C 13
ATOM 14301 O O . LEU A 1 35 ? 12.903 29.092 12.228 1.00 0.00 337 LEU A O 13
ATOM 14317 N N . CYS A 1 36 ? 11.080 28.416 13.395 1.00 0.00 338 CYS A N 13
ATOM 14318 C CA . CYS A 1 36 ? 11.498 29.017 14.667 1.00 0.00 338 CYS A CA 13
ATOM 14319 C C . CYS A 1 36 ? 12.361 28.005 15.425 1.00 0.00 338 CYS A C 13
ATOM 14320 O O . CYS A 1 36 ? 11.821 27.027 15.938 1.00 0.00 338 CYS A O 13
ATOM 14327 N N . ASP A 1 37 ? 13.692 28.225 15.460 1.00 0.00 339 ASP A N 13
ATOM 14328 C CA . ASP A 1 37 ? 14.661 27.343 16.164 1.00 0.00 339 ASP A CA 13
ATOM 14329 C C . ASP A 1 37 ? 14.308 27.196 17.655 1.00 0.00 339 ASP A C 13
ATOM 14330 O O . ASP A 1 37 ? 14.478 26.128 18.244 1.00 0.00 339 ASP A O 13
ATOM 14339 N N . GLU A 1 38 ? 13.811 28.303 18.227 1.00 0.00 340 GLU A N 13
ATOM 14340 C CA . GLU A 1 38 ? 13.439 28.415 19.650 1.00 0.00 340 GLU A CA 13
ATOM 14341 C C . GLU A 1 38 ? 12.244 27.496 20.027 1.00 0.00 340 GLU A C 13
ATOM 14342 O O . GLU A 1 38 ? 12.079 27.114 21.188 1.00 0.00 340 GLU A O 13
ATOM 14354 N N . CYS A 1 39 ? 11.422 27.136 19.034 1.00 0.00 341 CYS A N 13
ATOM 14355 C CA . CYS A 1 39 ? 10.222 26.294 19.243 1.00 0.00 341 CYS A CA 13
ATOM 14356 C C . CYS A 1 39 ? 10.319 24.958 18.483 1.00 0.00 341 CYS A C 13
ATOM 14357 O O . CYS A 1 39 ? 9.522 24.049 18.731 1.00 0.00 341 CYS A O 13
ATOM 14364 N N . ASP A 1 40 ? 11.287 24.874 17.538 1.00 0.00 342 ASP A N 13
ATOM 14365 C CA . ASP A 1 40 ? 11.441 23.743 16.587 1.00 0.00 342 ASP A CA 13
ATOM 14366 C C . ASP A 1 40 ? 10.192 23.544 15.691 1.00 0.00 342 ASP A C 13
ATOM 14367 O O . ASP A 1 40 ? 10.034 22.499 15.052 1.00 0.00 342 ASP A O 13
ATOM 14376 N N . MET A 1 41 ? 9.343 24.584 15.606 1.00 0.00 343 MET A N 13
ATOM 14377 C CA . MET A 1 41 ? 8.095 24.552 14.818 1.00 0.00 343 MET A CA 13
ATOM 14378 C C . MET A 1 41 ? 8.274 25.306 13.506 1.00 0.00 343 MET A C 13
ATOM 14379 O O . MET A 1 41 ? 8.819 26.423 13.480 1.00 0.00 343 MET A O 13
ATOM 14393 N N . ALA A 1 42 ? 7.796 24.677 12.423 1.00 0.00 344 ALA A N 13
ATOM 14394 C CA . ALA A 1 42 ? 7.894 25.208 11.056 1.00 0.00 344 ALA A CA 13
ATOM 14395 C C . ALA A 1 42 ? 6.635 26.014 10.693 1.00 0.00 344 ALA A C 13
ATOM 14396 O O . ALA A 1 42 ? 5.550 25.809 11.257 1.00 0.00 344 ALA A O 13
ATOM 14403 N N . PHE A 1 43 ? 6.801 26.908 9.717 1.00 0.00 345 PHE A N 13
ATOM 14404 C CA . PHE A 1 43 ? 5.820 27.939 9.323 1.00 0.00 345 PHE A CA 13
ATOM 14405 C C . PHE A 1 43 ? 5.830 28.116 7.800 1.00 0.00 345 PHE A C 13
ATOM 14406 O O . PHE A 1 43 ? 6.522 27.407 7.072 1.00 0.00 345 PHE A O 13
ATOM 14423 N N . HIS A 1 44 ? 5.010 29.064 7.349 1.00 0.00 346 HIS A N 13
ATOM 14424 C CA . HIS A 1 44 ? 5.026 29.605 5.983 1.00 0.00 346 HIS A CA 13
ATOM 14425 C C . HIS A 1 44 ? 4.940 31.127 6.085 1.00 0.00 346 HIS A C 13
ATOM 14426 O O . HIS A 1 44 ? 4.515 31.648 7.123 1.00 0.00 346 HIS A O 13
ATOM 14440 N N . LEU A 1 45 ? 5.313 31.821 5.004 1.00 0.00 347 LEU A N 13
ATOM 14441 C CA . LEU A 1 45 ? 5.200 33.282 4.900 1.00 0.00 347 LEU A CA 13
ATOM 14442 C C . LEU A 1 45 ? 3.727 33.719 5.036 1.00 0.00 347 LEU A C 13
ATOM 14443 O O . LEU A 1 45 ? 3.415 34.650 5.774 1.00 0.00 347 LEU A O 13
ATOM 14459 N N . TYR A 1 46 ? 2.831 32.988 4.344 1.00 0.00 348 TYR A N 13
ATOM 14460 C CA . TYR A 1 46 ? 1.375 33.237 4.394 1.00 0.00 348 TYR A CA 13
ATOM 14461 C C . TYR A 1 46 ? 0.748 32.727 5.711 1.00 0.00 348 TYR A C 13
ATOM 14462 O O . TYR A 1 46 ? -0.378 33.091 6.032 1.00 0.00 348 TYR A O 13
ATOM 14480 N N . CYS A 1 47 ? 1.498 31.898 6.478 1.00 0.00 349 CYS A N 13
ATOM 14481 C CA . CYS A 1 47 ? 1.044 31.365 7.798 1.00 0.00 349 CYS A CA 13
ATOM 14482 C C . CYS A 1 47 ? 1.511 32.270 8.963 1.00 0.00 349 CYS A C 13
ATOM 14483 O O . CYS A 1 47 ? 1.590 31.817 10.112 1.00 0.00 349 CYS A O 13
ATOM 14490 N N . LEU A 1 48 ? 1.804 33.553 8.657 1.00 0.00 350 LEU A N 13
ATOM 14491 C CA . LEU A 1 48 ? 2.224 34.561 9.659 1.00 0.00 350 LEU A CA 13
ATOM 14492 C C . LEU A 1 48 ? 1.134 35.632 9.838 1.00 0.00 350 LEU A C 13
ATOM 14493 O O . LEU A 1 48 ? 0.139 35.651 9.105 1.00 0.00 350 LEU A O 13
ATOM 14509 N N . LYS A 1 49 ? 1.353 36.533 10.814 1.00 0.00 351 LYS A N 13
ATOM 14510 C CA . LYS A 1 49 ? 0.473 37.687 11.079 1.00 0.00 351 LYS A CA 13
ATOM 14511 C C . LYS A 1 49 ? 1.383 38.857 11.556 1.00 0.00 351 LYS A C 13
ATOM 14512 O O . LYS A 1 49 ? 1.837 38.839 12.705 1.00 0.00 351 LYS A O 13
ATOM 14531 N N . PRO A 1 50 ? 1.702 39.886 10.686 1.00 0.00 352 PRO A N 13
ATOM 14532 C CA . PRO A 1 50 ? 1.241 39.985 9.267 1.00 0.00 352 PRO A CA 13
ATOM 14533 C C . PRO A 1 50 ? 1.966 38.975 8.324 1.00 0.00 352 PRO A C 13
ATOM 14534 O O . PRO A 1 50 ? 3.161 38.695 8.520 1.00 0.00 352 PRO A O 13
ATOM 14545 N N . PRO A 1 51 ? 1.239 38.378 7.319 1.00 0.00 353 PRO A N 13
ATOM 14546 C CA . PRO A 1 51 ? 1.845 37.446 6.342 1.00 0.00 353 PRO A CA 13
ATOM 14547 C C . PRO A 1 51 ? 2.841 38.157 5.401 1.00 0.00 353 PRO A C 13
ATOM 14548 O O . PRO A 1 51 ? 2.603 39.289 4.964 1.00 0.00 353 PRO A O 13
ATOM 14559 N N . LEU A 1 52 ? 3.964 37.491 5.124 1.00 0.00 354 LEU A N 13
ATOM 14560 C CA . LEU A 1 52 ? 5.021 38.005 4.238 1.00 0.00 354 LEU A CA 13
ATOM 14561 C C . LEU A 1 52 ? 4.860 37.444 2.815 1.00 0.00 354 LEU A C 13
ATOM 14562 O O . LEU A 1 52 ? 4.165 36.439 2.607 1.00 0.00 354 LEU A O 13
ATOM 14578 N N . THR A 1 53 ? 5.486 38.114 1.834 1.00 0.00 355 THR A N 13
ATOM 14579 C CA . THR A 1 53 ? 5.489 37.667 0.429 1.00 0.00 355 THR A CA 13
ATOM 14580 C C . THR A 1 53 ? 6.830 37.001 0.089 1.00 0.00 355 THR A C 13
ATOM 14581 O O . THR A 1 53 ? 6.888 36.048 -0.691 1.00 0.00 355 THR A O 13
ATOM 14592 N N . SER A 1 54 ? 7.897 37.506 0.720 1.00 0.00 356 SER A N 13
ATOM 14593 C CA . SER A 1 54 ? 9.272 37.003 0.564 1.00 0.00 356 SER A CA 13
ATOM 14594 C C . SER A 1 54 ? 9.903 36.777 1.951 1.00 0.00 356 SER A C 13
ATOM 14595 O O . SER A 1 54 ? 9.401 37.295 2.964 1.00 0.00 356 SER A O 13
ATOM 14603 N N . VAL A 1 55 ? 10.993 35.985 1.984 1.00 0.00 357 VAL A N 13
ATOM 14604 C CA . VAL A 1 55 ? 11.765 35.711 3.207 1.00 0.00 357 VAL A CA 13
ATOM 14605 C C . VAL A 1 55 ? 12.343 37.032 3.790 1.00 0.00 357 VAL A C 13
ATOM 14606 O O . VAL A 1 55 ? 12.861 37.857 3.029 1.00 0.00 357 VAL A O 13
ATOM 14619 N N . PRO A 1 56 ? 12.225 37.279 5.134 1.00 0.00 358 PRO A N 13
ATOM 14620 C CA . PRO A 1 56 ? 12.785 38.499 5.766 1.00 0.00 358 PRO A CA 13
ATOM 14621 C C . PRO A 1 56 ? 14.342 38.509 5.722 1.00 0.00 358 PRO A C 13
ATOM 14622 O O . PRO A 1 56 ? 14.964 37.444 5.611 1.00 0.00 358 PRO A O 13
ATOM 14633 N N . PRO A 1 57 ? 15.002 39.715 5.835 1.00 0.00 359 PRO A N 13
ATOM 14634 C CA . PRO A 1 57 ? 16.496 39.839 5.817 1.00 0.00 359 PRO A CA 13
ATOM 14635 C C . PRO A 1 57 ? 17.162 39.421 7.159 1.00 0.00 359 PRO A C 13
ATOM 14636 O O . PRO A 1 57 ? 18.344 39.718 7.393 1.00 0.00 359 PRO A O 13
ATOM 14647 N N . GLU A 1 58 ? 16.391 38.749 8.032 1.00 0.00 360 GLU A N 13
ATOM 14648 C CA . GLU A 1 58 ? 16.860 38.285 9.345 1.00 0.00 360 GLU A CA 13
ATOM 14649 C C . GLU A 1 58 ? 17.811 37.068 9.192 1.00 0.00 360 GLU A C 13
ATOM 14650 O O . GLU A 1 58 ? 17.460 36.109 8.493 1.00 0.00 360 GLU A O 13
ATOM 14662 N N . PRO A 1 59 ? 19.020 37.092 9.849 1.00 0.00 361 PRO A N 13
ATOM 14663 C CA . PRO A 1 59 ? 19.955 35.929 9.874 1.00 0.00 361 PRO A CA 13
ATOM 14664 C C . PRO A 1 59 ? 19.397 34.779 10.756 1.00 0.00 361 PRO A C 13
ATOM 14665 O O . PRO A 1 59 ? 19.696 33.606 10.543 1.00 0.00 361 PRO A O 13
ATOM 14676 N N . GLU A 1 60 ? 18.570 35.162 11.745 1.00 0.00 362 GLU A N 13
ATOM 14677 C CA . GLU A 1 60 ? 17.890 34.251 12.681 1.00 0.00 362 GLU A CA 13
ATOM 14678 C C . GLU A 1 60 ? 16.405 34.636 12.696 1.00 0.00 362 GLU A C 13
ATOM 14679 O O . GLU A 1 60 ? 16.086 35.833 12.677 1.00 0.00 362 GLU A O 13
ATOM 14691 N N . TRP A 1 61 ? 15.499 33.649 12.685 1.00 0.00 363 TRP A N 13
ATOM 14692 C CA . TRP A 1 61 ? 14.051 33.908 12.613 1.00 0.00 363 TRP A CA 13
ATOM 14693 C C . TRP A 1 61 ? 13.336 33.260 13.803 1.00 0.00 363 TRP A C 13
ATOM 14694 O O . TRP A 1 61 ? 13.619 32.111 14.178 1.00 0.00 363 TRP A O 13
ATOM 14715 N N . TYR A 1 62 ? 12.393 34.023 14.380 1.00 0.00 364 TYR A N 13
ATOM 14716 C CA . TYR A 1 62 ? 11.557 33.600 15.510 1.00 0.00 364 TYR A CA 13
ATOM 14717 C C . TYR A 1 62 ? 10.091 33.927 15.201 1.00 0.00 364 TYR A C 13
ATOM 14718 O O . TYR A 1 62 ? 9.790 34.876 14.463 1.00 0.00 364 TYR A O 13
ATOM 14736 N N . CYS A 1 63 ? 9.189 33.125 15.777 1.00 0.00 365 CYS A N 13
ATOM 14737 C CA . CYS A 1 63 ? 7.731 33.288 15.626 1.00 0.00 365 CYS A CA 13
ATOM 14738 C C . CYS A 1 63 ? 7.237 34.488 16.474 1.00 0.00 365 CYS A C 13
ATOM 14739 O O . CYS A 1 63 ? 7.947 34.882 17.414 1.00 0.00 365 CYS A O 13
ATOM 14746 N N . PRO A 1 64 ? 6.031 35.085 16.165 1.00 0.00 366 PRO A N 13
ATOM 14747 C CA . PRO A 1 64 ? 5.478 36.247 16.920 1.00 0.00 366 PRO A CA 13
ATOM 14748 C C . PRO A 1 64 ? 5.457 36.053 18.464 1.00 0.00 366 PRO A C 13
ATOM 14749 O O . PRO A 1 64 ? 5.772 36.982 19.202 1.00 0.00 366 PRO A O 13
ATOM 14760 N N . SER A 1 65 ? 5.140 34.823 18.928 1.00 0.00 367 SER A N 13
ATOM 14761 C CA . SER A 1 65 ? 5.046 34.498 20.375 1.00 0.00 367 SER A CA 13
ATOM 14762 C C . SER A 1 65 ? 6.419 34.618 21.098 1.00 0.00 367 SER A C 13
ATOM 14763 O O . SER A 1 65 ? 6.464 34.831 22.307 1.00 0.00 367 SER A O 13
ATOM 14771 N N . CYS A 1 66 ? 7.532 34.497 20.340 1.00 0.00 368 CYS A N 13
ATOM 14772 C CA . CYS A 1 66 ? 8.907 34.630 20.887 1.00 0.00 368 CYS A CA 13
ATOM 14773 C C . CYS A 1 66 ? 9.340 36.104 21.046 1.00 0.00 368 CYS A C 13
ATOM 14774 O O . CYS A 1 66 ? 10.436 36.369 21.536 1.00 0.00 368 CYS A O 13
ATOM 14781 N N . ARG A 1 67 ? 8.482 37.059 20.634 1.00 0.00 369 ARG A N 13
ATOM 14782 C CA . ARG A 1 67 ? 8.759 38.514 20.777 1.00 0.00 369 ARG A CA 13
ATOM 14783 C C . ARG A 1 67 ? 7.583 39.255 21.437 1.00 0.00 369 ARG A C 13
ATOM 14784 O O . ARG A 1 67 ? 7.719 40.427 21.793 1.00 0.00 369 ARG A O 13
ATOM 14805 N N . THR A 1 68 ? 6.439 38.571 21.616 1.00 0.00 370 THR A N 13
ATOM 14806 C CA . THR A 1 68 ? 5.268 39.113 22.344 1.00 0.00 370 THR A CA 13
ATOM 14807 C C . THR A 1 68 ? 4.908 38.168 23.508 1.00 0.00 370 THR A C 13
ATOM 14808 O O . THR A 1 68 ? 5.535 37.110 23.664 1.00 0.00 370 THR A O 13
ATOM 14819 N N . ASP A 1 69 ? 3.908 38.578 24.324 1.00 0.00 371 ASP A N 13
ATOM 14820 C CA . ASP A 1 69 ? 3.380 37.785 25.471 1.00 0.00 371 ASP A CA 13
ATOM 14821 C C . ASP A 1 69 ? 4.485 37.514 26.527 1.00 0.00 371 ASP A C 13
ATOM 14822 O O . ASP A 1 69 ? 4.371 36.631 27.375 1.00 0.00 371 ASP A O 13
ATOM 14831 N N . SER A 1 70 ? 5.522 38.369 26.520 1.00 0.00 372 SER A N 13
ATOM 14832 C CA . SER A 1 70 ? 6.757 38.195 27.316 1.00 0.00 372 SER A CA 13
ATOM 14833 C C . SER A 1 70 ? 6.602 38.781 28.741 1.00 0.00 372 SER A C 13
ATOM 14834 O O . SER A 1 70 ? 7.532 39.407 29.271 1.00 0.00 372 SER A O 13
ATOM 14842 N N . SER A 1 71 ? 5.427 38.543 29.362 1.00 0.00 373 SER A N 13
ATOM 14843 C CA . SER A 1 71 ? 5.087 39.038 30.708 1.00 0.00 373 SER A CA 13
ATOM 14844 C C . SER A 1 71 ? 6.046 38.436 31.759 1.00 0.00 373 SER A C 13
ATOM 14845 O O . SER A 1 71 ? 6.286 37.223 31.744 1.00 0.00 373 SER A O 13
ATOM 14853 N N . GLU A 1 72 ? 6.589 39.284 32.650 1.00 0.00 374 GLU A N 13
ATOM 14854 C CA . GLU A 1 72 ? 7.620 38.870 33.625 1.00 0.00 374 GLU A CA 13
ATOM 14855 C C . GLU A 1 72 ? 7.074 37.820 34.609 1.00 0.00 374 GLU A C 13
ATOM 14856 O O . GLU A 1 72 ? 5.981 37.975 35.174 1.00 0.00 374 GLU A O 13
ATOM 14868 N N . VAL A 1 73 ? 7.854 36.751 34.785 1.00 0.00 375 VAL A N 13
ATOM 14869 C CA . VAL A 1 73 ? 7.508 35.608 35.642 1.00 0.00 375 VAL A CA 13
ATOM 14870 C C . VAL A 1 73 ? 8.341 35.692 36.934 1.00 0.00 375 VAL A C 13
ATOM 14871 O O . VAL A 1 73 ? 9.576 35.712 36.866 1.00 0.00 375 VAL A O 13
ATOM 14884 N N . VAL A 1 74 ? 7.658 35.761 38.094 1.00 0.00 376 VAL A N 13
ATOM 14885 C CA . VAL A 1 74 ? 8.307 35.910 39.418 1.00 0.00 376 VAL A CA 13
ATOM 14886 C C . VAL A 1 74 ? 9.320 34.764 39.700 1.00 0.00 376 VAL A C 13
ATOM 14887 O O . VAL A 1 74 ? 8.954 33.578 39.714 1.00 0.00 376 VAL A O 13
ATOM 14900 N N . GLN A 1 75 ? 10.606 35.144 39.876 1.00 0.00 377 GLN A N 13
ATOM 14901 C CA . GLN A 1 75 ? 11.701 34.196 40.172 1.00 0.00 377 GLN A CA 13
ATOM 14902 C C . GLN A 1 75 ? 11.538 33.588 41.581 1.00 0.00 377 GLN A C 13
ATOM 14903 O O . GLN A 1 75 ? 11.927 34.184 42.590 1.00 0.00 377 GLN A O 13
ATOM 14917 N N . ALA A 1 76 ? 10.889 32.418 41.619 1.00 0.00 378 ALA A N 13
ATOM 14918 C CA . ALA A 1 76 ? 10.714 31.625 42.839 1.00 0.00 378 ALA A CA 13
ATOM 14919 C C . ALA A 1 76 ? 11.928 30.703 43.055 1.00 0.00 378 ALA A C 13
ATOM 14920 O O . ALA A 1 76 ? 12.820 30.615 42.193 1.00 0.00 378 ALA A O 13
ATOM 14927 N N . GLY A 1 77 ? 11.944 30.015 44.208 1.00 0.00 379 GLY A N 13
ATOM 14928 C CA . GLY A 1 77 ? 13.058 29.141 44.589 1.00 0.00 379 GLY A CA 13
ATOM 14929 C C . GLY A 1 77 ? 14.207 29.914 45.235 1.00 0.00 379 GLY A C 13
ATOM 14930 O O . GLY A 1 77 ? 15.344 29.424 45.283 1.00 0.00 379 GLY A O 13
ATOM 14934 N N . GLU A 1 78 ? 13.904 31.132 45.730 1.00 0.00 380 GLU A N 13
ATOM 14935 C CA . GLU A 1 78 ? 14.872 32.013 46.403 1.00 0.00 380 GLU A CA 13
ATOM 14936 C C . GLU A 1 78 ? 14.333 32.353 47.818 1.00 0.00 380 GLU A C 13
ATOM 14951 N N . SER A 1 1 ? 15.231 2.807 4.068 1.00 0.00 303 SER A N 14
ATOM 14952 C CA . SER A 1 1 ? 16.585 3.333 4.351 1.00 0.00 303 SER A CA 14
ATOM 14953 C C . SER A 1 1 ? 16.684 4.859 4.067 1.00 0.00 303 SER A C 14
ATOM 14954 O O . SER A 1 1 ? 17.777 5.435 4.139 1.00 0.00 303 SER A O 14
ATOM 14962 N N . GLY A 1 2 ? 15.537 5.498 3.750 1.00 0.00 304 GLY A N 14
ATOM 14963 C CA . GLY A 1 2 ? 15.477 6.936 3.453 1.00 0.00 304 GLY A CA 14
ATOM 14964 C C . GLY A 1 2 ? 15.649 7.837 4.681 1.00 0.00 304 GLY A C 14
ATOM 14965 O O . GLY A 1 2 ? 15.982 7.348 5.768 1.00 0.00 304 GLY A O 14
ATOM 14969 N N . PRO A 1 3 ? 15.432 9.186 4.538 1.00 0.00 305 PRO A N 14
ATOM 14970 C CA . PRO A 1 3 ? 15.460 10.141 5.679 1.00 0.00 305 PRO A CA 14
ATOM 14971 C C . PRO A 1 3 ? 14.136 10.126 6.488 1.00 0.00 305 PRO A C 14
ATOM 14972 O O . PRO A 1 3 ? 13.576 11.189 6.802 1.00 0.00 305 PRO A O 14
ATOM 14983 N N . SER A 1 4 ? 13.673 8.912 6.852 1.00 0.00 306 SER A N 14
ATOM 14984 C CA . SER A 1 4 ? 12.402 8.710 7.560 1.00 0.00 306 SER A CA 14
ATOM 14985 C C . SER A 1 4 ? 12.477 9.291 8.990 1.00 0.00 306 SER A C 14
ATOM 14986 O O . SER A 1 4 ? 13.036 8.676 9.910 1.00 0.00 306 SER A O 14
ATOM 14994 N N . CYS A 1 5 ? 11.926 10.504 9.134 1.00 0.00 307 CYS A N 14
ATOM 14995 C CA . CYS A 1 5 ? 11.894 11.256 10.387 1.00 0.00 307 CYS A CA 14
ATOM 14996 C C . CYS A 1 5 ? 10.933 10.583 11.396 1.00 0.00 307 CYS A C 14
ATOM 14997 O O . CYS A 1 5 ? 9.705 10.610 11.221 1.00 0.00 307 CYS A O 14
ATOM 15004 N N . ARG A 1 6 ? 11.535 9.996 12.456 1.00 0.00 308 ARG A N 14
ATOM 15005 C CA . ARG A 1 6 ? 10.870 9.104 13.437 1.00 0.00 308 ARG A CA 14
ATOM 15006 C C . ARG A 1 6 ? 9.705 9.791 14.177 1.00 0.00 308 ARG A C 14
ATOM 15007 O O . ARG A 1 6 ? 8.700 9.148 14.482 1.00 0.00 308 ARG A O 14
ATOM 15028 N N . PHE A 1 7 ? 9.840 11.109 14.410 1.00 0.00 309 PHE A N 14
ATOM 15029 C CA . PHE A 1 7 ? 8.831 11.929 15.129 1.00 0.00 309 PHE A CA 14
ATOM 15030 C C . PHE A 1 7 ? 7.462 11.986 14.390 1.00 0.00 309 PHE A C 14
ATOM 15031 O O . PHE A 1 7 ? 6.494 12.526 14.925 1.00 0.00 309 PHE A O 14
ATOM 15048 N N . CYS A 1 8 ? 7.413 11.480 13.146 1.00 0.00 310 CYS A N 14
ATOM 15049 C CA . CYS A 1 8 ? 6.166 11.393 12.345 1.00 0.00 310 CYS A CA 14
ATOM 15050 C C . CYS A 1 8 ? 6.142 10.112 11.471 1.00 0.00 310 CYS A C 14
ATOM 15051 O O . CYS A 1 8 ? 5.179 9.887 10.732 1.00 0.00 310 CYS A O 14
ATOM 15058 N N . LYS A 1 9 ? 7.233 9.308 11.562 1.00 0.00 311 LYS A N 14
ATOM 15059 C CA . LYS A 1 9 ? 7.439 8.001 10.866 1.00 0.00 311 LYS A CA 14
ATOM 15060 C C . LYS A 1 9 ? 7.270 8.042 9.318 1.00 0.00 311 LYS A C 14
ATOM 15061 O O . LYS A 1 9 ? 7.414 7.001 8.659 1.00 0.00 311 LYS A O 14
ATOM 15080 N N . ASP A 1 10 ? 7.050 9.253 8.753 1.00 0.00 312 ASP A N 14
ATOM 15081 C CA . ASP A 1 10 ? 6.637 9.458 7.338 1.00 0.00 312 ASP A CA 14
ATOM 15082 C C . ASP A 1 10 ? 5.459 8.537 6.950 1.00 0.00 312 ASP A C 14
ATOM 15083 O O . ASP A 1 10 ? 5.464 7.924 5.870 1.00 0.00 312 ASP A O 14
ATOM 15092 N N . ASP A 1 11 ? 4.465 8.438 7.863 1.00 0.00 313 ASP A N 14
ATOM 15093 C CA . ASP A 1 11 ? 3.264 7.611 7.661 1.00 0.00 313 ASP A CA 14
ATOM 15094 C C . ASP A 1 11 ? 2.516 8.048 6.388 1.00 0.00 313 ASP A C 14
ATOM 15095 O O . ASP A 1 11 ? 2.235 9.236 6.196 1.00 0.00 313 ASP A O 14
ATOM 15104 N N . GLU A 1 12 ? 2.267 7.086 5.494 1.00 0.00 314 GLU A N 14
ATOM 15105 C CA . GLU A 1 12 ? 1.532 7.326 4.245 1.00 0.00 314 GLU A CA 14
ATOM 15106 C C . GLU A 1 12 ? 0.013 7.332 4.491 1.00 0.00 314 GLU A C 14
ATOM 15107 O O . GLU A 1 12 ? -0.755 7.740 3.617 1.00 0.00 314 GLU A O 14
ATOM 15119 N N . ASN A 1 13 ? -0.415 6.859 5.685 1.00 0.00 315 ASN A N 14
ATOM 15120 C CA . ASN A 1 13 ? -1.817 6.957 6.136 1.00 0.00 315 ASN A CA 14
ATOM 15121 C C . ASN A 1 13 ? -2.102 8.402 6.577 1.00 0.00 315 ASN A C 14
ATOM 15122 O O . ASN A 1 13 ? -2.883 9.118 5.939 1.00 0.00 315 ASN A O 14
ATOM 15133 N N . LYS A 1 14 ? -1.431 8.830 7.662 1.00 0.00 316 LYS A N 14
ATOM 15134 C CA . LYS A 1 14 ? -1.478 10.218 8.154 1.00 0.00 316 LYS A CA 14
ATOM 15135 C C . LYS A 1 14 ? -0.139 10.888 7.820 1.00 0.00 316 LYS A C 14
ATOM 15136 O O . LYS A 1 14 ? 0.891 10.403 8.273 1.00 0.00 316 LYS A O 14
ATOM 15155 N N . PRO A 1 15 ? -0.124 12.040 7.072 1.00 0.00 317 PRO A N 14
ATOM 15156 C CA . PRO A 1 15 ? 1.130 12.629 6.523 1.00 0.00 317 PRO A CA 14
ATOM 15157 C C . PRO A 1 15 ? 2.055 13.172 7.632 1.00 0.00 317 PRO A C 14
ATOM 15158 O O . PRO A 1 15 ? 1.802 12.976 8.823 1.00 0.00 317 PRO A O 14
ATOM 15169 N N . CYS A 1 16 ? 3.112 13.890 7.239 1.00 0.00 318 CYS A N 14
ATOM 15170 C CA . CYS A 1 16 ? 4.027 14.504 8.198 1.00 0.00 318 CYS A CA 14
ATOM 15171 C C . CYS A 1 16 ? 3.354 15.747 8.803 1.00 0.00 318 CYS A C 14
ATOM 15172 O O . CYS A 1 16 ? 3.146 16.741 8.124 1.00 0.00 318 CYS A O 14
ATOM 15179 N N . ARG A 1 17 ? 2.972 15.617 10.084 1.00 0.00 319 ARG A N 14
ATOM 15180 C CA . ARG A 1 17 ? 2.315 16.673 10.883 1.00 0.00 319 ARG A CA 14
ATOM 15181 C C . ARG A 1 17 ? 3.345 17.372 11.788 1.00 0.00 319 ARG A C 14
ATOM 15182 O O . ARG A 1 17 ? 3.349 18.599 11.917 1.00 0.00 319 ARG A O 14
ATOM 15203 N N . LYS A 1 18 ? 4.229 16.555 12.398 1.00 0.00 320 LYS A N 14
ATOM 15204 C CA . LYS A 1 18 ? 5.198 17.014 13.403 1.00 0.00 320 LYS A CA 14
ATOM 15205 C C . LYS A 1 18 ? 6.263 17.941 12.793 1.00 0.00 320 LYS A C 14
ATOM 15206 O O . LYS A 1 18 ? 6.524 19.015 13.337 1.00 0.00 320 LYS A O 14
ATOM 15225 N N . CYS A 1 19 ? 6.857 17.528 11.649 1.00 0.00 321 CYS A N 14
ATOM 15226 C CA . CYS A 1 19 ? 7.971 18.278 11.008 1.00 0.00 321 CYS A CA 14
ATOM 15227 C C . CYS A 1 19 ? 7.456 19.183 9.872 1.00 0.00 321 CYS A C 14
ATOM 15228 O O . CYS A 1 19 ? 8.246 19.797 9.142 1.00 0.00 321 CYS A O 14
ATOM 15235 N N . ALA A 1 20 ? 6.125 19.268 9.741 1.00 0.00 322 ALA A N 14
ATOM 15236 C CA . ALA A 1 20 ? 5.466 20.196 8.815 1.00 0.00 322 ALA A CA 14
ATOM 15237 C C . ALA A 1 20 ? 5.322 21.579 9.467 1.00 0.00 322 ALA A C 14
ATOM 15238 O O . ALA A 1 20 ? 5.708 21.787 10.624 1.00 0.00 322 ALA A O 14
ATOM 15245 N N . CYS A 1 21 ? 4.759 22.520 8.705 1.00 0.00 323 CYS A N 14
ATOM 15246 C CA . CYS A 1 21 ? 4.296 23.804 9.239 1.00 0.00 323 CYS A CA 14
ATOM 15247 C C . CYS A 1 21 ? 3.009 23.561 10.030 1.00 0.00 323 CYS A C 14
ATOM 15248 O O . CYS A 1 21 ? 1.926 23.416 9.444 1.00 0.00 323 CYS A O 14
ATOM 15255 N N . HIS A 1 22 ? 3.167 23.529 11.366 1.00 0.00 324 HIS A N 14
ATOM 15256 C CA . HIS A 1 22 ? 2.180 22.992 12.322 1.00 0.00 324 HIS A CA 14
ATOM 15257 C C . HIS A 1 22 ? 0.851 23.767 12.292 1.00 0.00 324 HIS A C 14
ATOM 15258 O O . HIS A 1 22 ? -0.209 23.177 12.496 1.00 0.00 324 HIS A O 14
ATOM 15272 N N . VAL A 1 23 ? 0.929 25.075 11.960 1.00 0.00 325 VAL A N 14
ATOM 15273 C CA . VAL A 1 23 ? -0.230 25.993 11.995 1.00 0.00 325 VAL A CA 14
ATOM 15274 C C . VAL A 1 23 ? -1.344 25.533 11.023 1.00 0.00 325 VAL A C 14
ATOM 15275 O O . VAL A 1 23 ? -2.534 25.687 11.307 1.00 0.00 325 VAL A O 14
ATOM 15288 N N . CYS A 1 24 ? -0.937 24.943 9.882 1.00 0.00 326 CYS A N 14
ATOM 15289 C CA . CYS A 1 24 ? -1.880 24.378 8.881 1.00 0.00 326 CYS A CA 14
ATOM 15290 C C . CYS A 1 24 ? -1.681 22.855 8.726 1.00 0.00 326 CYS A C 14
ATOM 15291 O O . CYS A 1 24 ? -2.448 22.199 8.010 1.00 0.00 326 CYS A O 14
ATOM 15298 N N . GLY A 1 25 ? -0.654 22.314 9.417 1.00 0.00 327 GLY A N 14
ATOM 15299 C CA . GLY A 1 25 ? -0.297 20.891 9.344 1.00 0.00 327 GLY A CA 14
ATOM 15300 C C . GLY A 1 25 ? 0.111 20.424 7.943 1.00 0.00 327 GLY A C 14
ATOM 15301 O O . GLY A 1 25 ? -0.265 19.323 7.515 1.00 0.00 327 GLY A O 14
ATOM 15305 N N . GLY A 1 26 ? 0.886 21.262 7.223 1.00 0.00 328 GLY A N 14
ATOM 15306 C CA . GLY A 1 26 ? 1.248 20.978 5.824 1.00 0.00 328 GLY A CA 14
ATOM 15307 C C . GLY A 1 26 ? 2.636 21.479 5.446 1.00 0.00 328 GLY A C 14
ATOM 15308 O O . GLY A 1 26 ? 3.191 22.364 6.108 1.00 0.00 328 GLY A O 14
ATOM 15312 N N . ARG A 1 27 ? 3.192 20.902 4.363 1.00 0.00 329 ARG A N 14
ATOM 15313 C CA . ARG A 1 27 ? 4.547 21.213 3.850 1.00 0.00 329 ARG A CA 14
ATOM 15314 C C . ARG A 1 27 ? 4.482 21.891 2.466 1.00 0.00 329 ARG A C 14
ATOM 15315 O O . ARG A 1 27 ? 5.508 22.016 1.786 1.00 0.00 329 ARG A O 14
ATOM 15336 N N . GLU A 1 28 ? 3.281 22.350 2.084 1.00 0.00 330 GLU A N 14
ATOM 15337 C CA . GLU A 1 28 ? 3.013 22.918 0.749 1.00 0.00 330 GLU A CA 14
ATOM 15338 C C . GLU A 1 28 ? 3.801 24.231 0.551 1.00 0.00 330 GLU A C 14
ATOM 15339 O O . GLU A 1 28 ? 3.590 25.180 1.304 1.00 0.00 330 GLU A O 14
ATOM 15351 N N . ALA A 1 29 ? 4.698 24.243 -0.460 1.00 0.00 331 ALA A N 14
ATOM 15352 C CA . ALA A 1 29 ? 5.678 25.324 -0.719 1.00 0.00 331 ALA A CA 14
ATOM 15353 C C . ALA A 1 29 ? 6.834 25.269 0.307 1.00 0.00 331 ALA A C 14
ATOM 15354 O O . ALA A 1 29 ? 6.815 25.999 1.314 1.00 0.00 331 ALA A O 14
ATOM 15361 N N . PRO A 1 30 ? 7.860 24.378 0.075 1.00 0.00 332 PRO A N 14
ATOM 15362 C CA . PRO A 1 30 ? 9.053 24.273 0.958 1.00 0.00 332 PRO A CA 14
ATOM 15363 C C . PRO A 1 30 ? 9.962 25.522 0.887 1.00 0.00 332 PRO A C 14
ATOM 15364 O O . PRO A 1 30 ? 10.755 25.773 1.801 1.00 0.00 332 PRO A O 14
ATOM 15375 N N . GLU A 1 31 ? 9.810 26.307 -0.204 1.00 0.00 333 GLU A N 14
ATOM 15376 C CA . GLU A 1 31 ? 10.513 27.593 -0.383 1.00 0.00 333 GLU A CA 14
ATOM 15377 C C . GLU A 1 31 ? 9.989 28.657 0.611 1.00 0.00 333 GLU A C 14
ATOM 15378 O O . GLU A 1 31 ? 10.662 29.653 0.877 1.00 0.00 333 GLU A O 14
ATOM 15390 N N . LYS A 1 32 ? 8.763 28.441 1.129 1.00 0.00 334 LYS A N 14
ATOM 15391 C CA . LYS A 1 32 ? 8.099 29.360 2.075 1.00 0.00 334 LYS A CA 14
ATOM 15392 C C . LYS A 1 32 ? 8.047 28.773 3.496 1.00 0.00 334 LYS A C 14
ATOM 15393 O O . LYS A 1 32 ? 7.550 29.429 4.410 1.00 0.00 334 LYS A O 14
ATOM 15412 N N . GLN A 1 33 ? 8.578 27.550 3.680 1.00 0.00 335 GLN A N 14
ATOM 15413 C CA . GLN A 1 33 ? 8.717 26.941 5.013 1.00 0.00 335 GLN A CA 14
ATOM 15414 C C . GLN A 1 33 ? 9.984 27.482 5.697 1.00 0.00 335 GLN A C 14
ATOM 15415 O O . GLN A 1 33 ? 11.083 26.952 5.505 1.00 0.00 335 GLN A O 14
ATOM 15429 N N . LEU A 1 34 ? 9.818 28.585 6.440 1.00 0.00 336 LEU A N 14
ATOM 15430 C CA . LEU A 1 34 ? 10.897 29.213 7.219 1.00 0.00 336 LEU A CA 14
ATOM 15431 C C . LEU A 1 34 ? 10.901 28.652 8.644 1.00 0.00 336 LEU A C 14
ATOM 15432 O O . LEU A 1 34 ? 9.882 28.711 9.342 1.00 0.00 336 LEU A O 14
ATOM 15448 N N . LEU A 1 35 ? 12.057 28.148 9.082 1.00 0.00 337 LEU A N 14
ATOM 15449 C CA . LEU A 1 35 ? 12.185 27.432 10.361 1.00 0.00 337 LEU A CA 14
ATOM 15450 C C . LEU A 1 35 ? 12.447 28.425 11.499 1.00 0.00 337 LEU A C 14
ATOM 15451 O O . LEU A 1 35 ? 13.477 29.108 11.523 1.00 0.00 337 LEU A O 14
ATOM 15467 N N . CYS A 1 36 ? 11.465 28.519 12.410 1.00 0.00 338 CYS A N 14
ATOM 15468 C CA . CYS A 1 36 ? 11.570 29.323 13.626 1.00 0.00 338 CYS A CA 14
ATOM 15469 C C . CYS A 1 36 ? 12.534 28.670 14.605 1.00 0.00 338 CYS A C 14
ATOM 15470 O O . CYS A 1 36 ? 12.307 27.529 14.993 1.00 0.00 338 CYS A O 14
ATOM 15477 N N . ASP A 1 37 ? 13.591 29.407 14.984 1.00 0.00 339 ASP A N 14
ATOM 15478 C CA . ASP A 1 37 ? 14.599 28.952 15.963 1.00 0.00 339 ASP A CA 14
ATOM 15479 C C . ASP A 1 37 ? 13.928 28.481 17.275 1.00 0.00 339 ASP A C 14
ATOM 15480 O O . ASP A 1 37 ? 14.129 27.343 17.707 1.00 0.00 339 ASP A O 14
ATOM 15489 N N . GLU A 1 38 ? 13.104 29.373 17.858 1.00 0.00 340 GLU A N 14
ATOM 15490 C CA . GLU A 1 38 ? 12.407 29.138 19.146 1.00 0.00 340 GLU A CA 14
ATOM 15491 C C . GLU A 1 38 ? 11.504 27.888 19.100 1.00 0.00 340 GLU A C 14
ATOM 15492 O O . GLU A 1 38 ? 11.523 27.052 20.008 1.00 0.00 340 GLU A O 14
ATOM 15504 N N . CYS A 1 39 ? 10.709 27.783 18.021 1.00 0.00 341 CYS A N 14
ATOM 15505 C CA . CYS A 1 39 ? 9.740 26.682 17.832 1.00 0.00 341 CYS A CA 14
ATOM 15506 C C . CYS A 1 39 ? 10.421 25.432 17.261 1.00 0.00 341 CYS A C 14
ATOM 15507 O O . CYS A 1 39 ? 9.813 24.351 17.230 1.00 0.00 341 CYS A O 14
ATOM 15514 N N . ASP A 1 40 ? 11.680 25.605 16.798 1.00 0.00 342 ASP A N 14
ATOM 15515 C CA . ASP A 1 40 ? 12.483 24.560 16.126 1.00 0.00 342 ASP A CA 14
ATOM 15516 C C . ASP A 1 40 ? 11.781 24.011 14.870 1.00 0.00 342 ASP A C 14
ATOM 15517 O O . ASP A 1 40 ? 12.148 22.941 14.374 1.00 0.00 342 ASP A O 14
ATOM 15526 N N . MET A 1 41 ? 10.808 24.762 14.314 1.00 0.00 343 MET A N 14
ATOM 15527 C CA . MET A 1 41 ? 9.928 24.221 13.273 1.00 0.00 343 MET A CA 14
ATOM 15528 C C . MET A 1 41 ? 9.567 25.248 12.201 1.00 0.00 343 MET A C 14
ATOM 15529 O O . MET A 1 41 ? 9.439 26.448 12.481 1.00 0.00 343 MET A O 14
ATOM 15543 N N . ALA A 1 42 ? 9.375 24.723 10.977 1.00 0.00 344 ALA A N 14
ATOM 15544 C CA . ALA A 1 42 ? 9.019 25.484 9.783 1.00 0.00 344 ALA A CA 14
ATOM 15545 C C . ALA A 1 42 ? 7.601 26.057 9.879 1.00 0.00 344 ALA A C 14
ATOM 15546 O O . ALA A 1 42 ? 6.706 25.410 10.425 1.00 0.00 344 ALA A O 14
ATOM 15553 N N . PHE A 1 43 ? 7.416 27.275 9.357 1.00 0.00 345 PHE A N 14
ATOM 15554 C CA . PHE A 1 43 ? 6.115 27.945 9.234 1.00 0.00 345 PHE A CA 14
ATOM 15555 C C . PHE A 1 43 ? 6.091 28.680 7.893 1.00 0.00 345 PHE A C 14
ATOM 15556 O O . PHE A 1 43 ? 7.104 29.250 7.479 1.00 0.00 345 PHE A O 14
ATOM 15573 N N . HIS A 1 44 ? 4.934 28.650 7.214 1.00 0.00 346 HIS A N 14
ATOM 15574 C CA . HIS A 1 44 ? 4.738 29.364 5.941 1.00 0.00 346 HIS A CA 14
ATOM 15575 C C . HIS A 1 44 ? 4.567 30.862 6.199 1.00 0.00 346 HIS A C 14
ATOM 15576 O O . HIS A 1 44 ? 4.049 31.245 7.254 1.00 0.00 346 HIS A O 14
ATOM 15590 N N . LEU A 1 45 ? 4.981 31.680 5.213 1.00 0.00 347 LEU A N 14
ATOM 15591 C CA . LEU A 1 45 ? 4.878 33.157 5.261 1.00 0.00 347 LEU A CA 14
ATOM 15592 C C . LEU A 1 45 ? 3.434 33.624 5.557 1.00 0.00 347 LEU A C 14
ATOM 15593 O O . LEU A 1 45 ? 3.225 34.560 6.327 1.00 0.00 347 LEU A O 14
ATOM 15609 N N . TYR A 1 46 ? 2.453 32.938 4.951 1.00 0.00 348 TYR A N 14
ATOM 15610 C CA . TYR A 1 46 ? 1.030 33.330 5.027 1.00 0.00 348 TYR A CA 14
ATOM 15611 C C . TYR A 1 46 ? 0.326 32.695 6.251 1.00 0.00 348 TYR A C 14
ATOM 15612 O O . TYR A 1 46 ? -0.817 33.028 6.554 1.00 0.00 348 TYR A O 14
ATOM 15630 N N . CYS A 1 47 ? 1.033 31.796 6.964 1.00 0.00 349 CYS A N 14
ATOM 15631 C CA . CYS A 1 47 ? 0.525 31.157 8.207 1.00 0.00 349 CYS A CA 14
ATOM 15632 C C . CYS A 1 47 ? 0.945 31.959 9.457 1.00 0.00 349 CYS A C 14
ATOM 15633 O O . CYS A 1 47 ? 1.000 31.427 10.574 1.00 0.00 349 CYS A O 14
ATOM 15640 N N . LEU A 1 48 ? 1.212 33.258 9.249 1.00 0.00 350 LEU A N 14
ATOM 15641 C CA . LEU A 1 48 ? 1.738 34.176 10.268 1.00 0.00 350 LEU A CA 14
ATOM 15642 C C . LEU A 1 48 ? 0.785 35.378 10.429 1.00 0.00 350 LEU A C 14
ATOM 15643 O O . LEU A 1 48 ? -0.143 35.551 9.630 1.00 0.00 350 LEU A O 14
ATOM 15659 N N . LYS A 1 49 ? 1.020 36.198 11.463 1.00 0.00 351 LYS A N 14
ATOM 15660 C CA . LYS A 1 49 ? 0.239 37.423 11.722 1.00 0.00 351 LYS A CA 14
ATOM 15661 C C . LYS A 1 49 ? 1.229 38.490 12.261 1.00 0.00 351 LYS A C 14
ATOM 15662 O O . LYS A 1 49 ? 1.575 38.436 13.437 1.00 0.00 351 LYS A O 14
ATOM 15681 N N . PRO A 1 50 ? 1.712 39.476 11.435 1.00 0.00 352 PRO A N 14
ATOM 15682 C CA . PRO A 1 50 ? 1.288 39.692 10.023 1.00 0.00 352 PRO A CA 14
ATOM 15683 C C . PRO A 1 50 ? 1.896 38.650 9.042 1.00 0.00 352 PRO A C 14
ATOM 15684 O O . PRO A 1 50 ? 3.045 38.209 9.240 1.00 0.00 352 PRO A O 14
ATOM 15695 N N . PRO A 1 51 ? 1.112 38.206 7.991 1.00 0.00 353 PRO A N 14
ATOM 15696 C CA . PRO A 1 51 ? 1.622 37.292 6.948 1.00 0.00 353 PRO A CA 14
ATOM 15697 C C . PRO A 1 51 ? 2.774 37.935 6.154 1.00 0.00 353 PRO A C 14
ATOM 15698 O O . PRO A 1 51 ? 2.560 38.927 5.451 1.00 0.00 353 PRO A O 14
ATOM 15709 N N . LEU A 1 52 ? 3.987 37.372 6.292 1.00 0.00 354 LEU A N 14
ATOM 15710 C CA . LEU A 1 52 ? 5.190 37.894 5.621 1.00 0.00 354 LEU A CA 14
ATOM 15711 C C . LEU A 1 52 ? 5.039 37.795 4.098 1.00 0.00 354 LEU A C 14
ATOM 15712 O O . LEU A 1 52 ? 4.491 36.824 3.578 1.00 0.00 354 LEU A O 14
ATOM 15728 N N . THR A 1 53 ? 5.483 38.841 3.405 1.00 0.00 355 THR A N 14
ATOM 15729 C CA . THR A 1 53 ? 5.481 38.896 1.932 1.00 0.00 355 THR A CA 14
ATOM 15730 C C . THR A 1 53 ? 6.884 38.557 1.381 1.00 0.00 355 THR A C 14
ATOM 15731 O O . THR A 1 53 ? 7.069 38.424 0.168 1.00 0.00 355 THR A O 14
ATOM 15742 N N . SER A 1 54 ? 7.853 38.393 2.302 1.00 0.00 356 SER A N 14
ATOM 15743 C CA . SER A 1 54 ? 9.268 38.125 1.991 1.00 0.00 356 SER A CA 14
ATOM 15744 C C . SER A 1 54 ? 9.941 37.465 3.207 1.00 0.00 356 SER A C 14
ATOM 15745 O O . SER A 1 54 ? 9.451 37.592 4.345 1.00 0.00 356 SER A O 14
ATOM 15753 N N . VAL A 1 55 ? 11.042 36.735 2.951 1.00 0.00 357 VAL A N 14
ATOM 15754 C CA . VAL A 1 55 ? 11.915 36.209 4.010 1.00 0.00 357 VAL A CA 14
ATOM 15755 C C . VAL A 1 55 ? 12.785 37.360 4.592 1.00 0.00 357 VAL A C 14
ATOM 15756 O O . VAL A 1 55 ? 13.387 38.121 3.826 1.00 0.00 357 VAL A O 14
ATOM 15769 N N . PRO A 1 56 ? 12.804 37.551 5.951 1.00 0.00 358 PRO A N 14
ATOM 15770 C CA . PRO A 1 56 ? 13.731 38.499 6.610 1.00 0.00 358 PRO A CA 14
ATOM 15771 C C . PRO A 1 56 ? 15.214 38.097 6.386 1.00 0.00 358 PRO A C 14
ATOM 15772 O O . PRO A 1 56 ? 15.537 36.906 6.463 1.00 0.00 358 PRO A O 14
ATOM 15783 N N . PRO A 1 57 ? 16.134 39.079 6.111 1.00 0.00 359 PRO A N 14
ATOM 15784 C CA . PRO A 1 57 ? 17.586 38.804 5.905 1.00 0.00 359 PRO A CA 14
ATOM 15785 C C . PRO A 1 57 ? 18.305 38.313 7.182 1.00 0.00 359 PRO A C 14
ATOM 15786 O O . PRO A 1 57 ? 19.463 37.885 7.117 1.00 0.00 359 PRO A O 14
ATOM 15797 N N . GLU A 1 58 ? 17.607 38.369 8.334 1.00 0.00 360 GLU A N 14
ATOM 15798 C CA . GLU A 1 58 ? 18.155 37.931 9.621 1.00 0.00 360 GLU A CA 14
ATOM 15799 C C . GLU A 1 58 ? 18.158 36.377 9.693 1.00 0.00 360 GLU A C 14
ATOM 15800 O O . GLU A 1 58 ? 17.215 35.737 9.209 1.00 0.00 360 GLU A O 14
ATOM 15812 N N . PRO A 1 59 ? 19.235 35.753 10.261 1.00 0.00 361 PRO A N 14
ATOM 15813 C CA . PRO A 1 59 ? 19.297 34.282 10.480 1.00 0.00 361 PRO A CA 14
ATOM 15814 C C . PRO A 1 59 ? 18.422 33.854 11.685 1.00 0.00 361 PRO A C 14
ATOM 15815 O O . PRO A 1 59 ? 17.997 32.695 11.796 1.00 0.00 361 PRO A O 14
ATOM 15826 N N . GLU A 1 60 ? 18.161 34.831 12.569 1.00 0.00 362 GLU A N 14
ATOM 15827 C CA . GLU A 1 60 ? 17.364 34.662 13.786 1.00 0.00 362 GLU A CA 14
ATOM 15828 C C . GLU A 1 60 ? 15.871 34.815 13.448 1.00 0.00 362 GLU A C 14
ATOM 15829 O O . GLU A 1 60 ? 15.228 35.822 13.779 1.00 0.00 362 GLU A O 14
ATOM 15841 N N . TRP A 1 61 ? 15.320 33.803 12.752 1.00 0.00 363 TRP A N 14
ATOM 15842 C CA . TRP A 1 61 ? 13.920 33.827 12.320 1.00 0.00 363 TRP A CA 14
ATOM 15843 C C . TRP A 1 61 ? 13.043 33.341 13.473 1.00 0.00 363 TRP A C 14
ATOM 15844 O O . TRP A 1 61 ? 12.964 32.139 13.752 1.00 0.00 363 TRP A O 14
ATOM 15865 N N . TYR A 1 62 ? 12.449 34.292 14.189 1.00 0.00 364 TYR A N 14
ATOM 15866 C CA . TYR A 1 62 ? 11.427 34.022 15.194 1.00 0.00 364 TYR A CA 14
ATOM 15867 C C . TYR A 1 62 ? 10.076 34.443 14.616 1.00 0.00 364 TYR A C 14
ATOM 15868 O O . TYR A 1 62 ? 9.902 35.605 14.229 1.00 0.00 364 TYR A O 14
ATOM 15886 N N . CYS A 1 63 ? 9.143 33.472 14.526 1.00 0.00 365 CYS A N 14
ATOM 15887 C CA . CYS A 1 63 ? 7.760 33.707 14.053 1.00 0.00 365 CYS A CA 14
ATOM 15888 C C . CYS A 1 63 ? 7.075 34.789 14.930 1.00 0.00 365 CYS A C 14
ATOM 15889 O O . CYS A 1 63 ? 7.473 34.939 16.088 1.00 0.00 365 CYS A O 14
ATOM 15896 N N . PRO A 1 64 ? 6.089 35.582 14.368 1.00 0.00 366 PRO A N 14
ATOM 15897 C CA . PRO A 1 64 ? 5.298 36.613 15.094 1.00 0.00 366 PRO A CA 14
ATOM 15898 C C . PRO A 1 64 ? 5.068 36.325 16.588 1.00 0.00 366 PRO A C 14
ATOM 15899 O O . PRO A 1 64 ? 5.423 37.128 17.423 1.00 0.00 366 PRO A O 14
ATOM 15910 N N . SER A 1 65 ? 4.548 35.130 16.888 1.00 0.00 367 SER A N 14
ATOM 15911 C CA . SER A 1 65 ? 4.185 34.700 18.257 1.00 0.00 367 SER A CA 14
ATOM 15912 C C . SER A 1 65 ? 5.370 34.715 19.260 1.00 0.00 367 SER A C 14
ATOM 15913 O O . SER A 1 65 ? 5.182 34.890 20.468 1.00 0.00 367 SER A O 14
ATOM 15921 N N . CYS A 1 66 ? 6.583 34.488 18.745 1.00 0.00 368 CYS A N 14
ATOM 15922 C CA . CYS A 1 66 ? 7.825 34.519 19.542 1.00 0.00 368 CYS A CA 14
ATOM 15923 C C . CYS A 1 66 ? 8.288 35.964 19.804 1.00 0.00 368 CYS A C 14
ATOM 15924 O O . CYS A 1 66 ? 8.719 36.286 20.919 1.00 0.00 368 CYS A O 14
ATOM 15931 N N . ARG A 1 67 ? 8.183 36.837 18.776 1.00 0.00 369 ARG A N 14
ATOM 15932 C CA . ARG A 1 67 ? 8.584 38.267 18.892 1.00 0.00 369 ARG A CA 14
ATOM 15933 C C . ARG A 1 67 ? 7.397 39.148 19.368 1.00 0.00 369 ARG A C 14
ATOM 15934 O O . ARG A 1 67 ? 7.545 40.360 19.553 1.00 0.00 369 ARG A O 14
ATOM 15955 N N . THR A 1 68 ? 6.230 38.514 19.576 1.00 0.00 370 THR A N 14
ATOM 15956 C CA . THR A 1 68 ? 4.993 39.165 20.040 1.00 0.00 370 THR A CA 14
ATOM 15957 C C . THR A 1 68 ? 4.280 38.210 21.020 1.00 0.00 370 THR A C 14
ATOM 15958 O O . THR A 1 68 ? 3.650 37.236 20.600 1.00 0.00 370 THR A O 14
ATOM 15969 N N . ASP A 1 69 ? 4.398 38.498 22.337 1.00 0.00 371 ASP A N 14
ATOM 15970 C CA . ASP A 1 69 ? 3.801 37.673 23.419 1.00 0.00 371 ASP A CA 14
ATOM 15971 C C . ASP A 1 69 ? 2.256 37.786 23.447 1.00 0.00 371 ASP A C 14
ATOM 15972 O O . ASP A 1 69 ? 1.588 37.057 24.187 1.00 0.00 371 ASP A O 14
ATOM 15981 N N . SER A 1 70 ? 1.707 38.710 22.637 1.00 0.00 372 SER A N 14
ATOM 15982 C CA . SER A 1 70 ? 0.253 38.878 22.433 1.00 0.00 372 SER A CA 14
ATOM 15983 C C . SER A 1 70 ? -0.304 37.862 21.400 1.00 0.00 372 SER A C 14
ATOM 15984 O O . SER A 1 70 ? -1.503 37.876 21.096 1.00 0.00 372 SER A O 14
ATOM 15992 N N . SER A 1 71 ? 0.572 36.978 20.878 1.00 0.00 373 SER A N 14
ATOM 15993 C CA . SER A 1 71 ? 0.222 35.999 19.835 1.00 0.00 373 SER A CA 14
ATOM 15994 C C . SER A 1 71 ? 0.786 34.603 20.180 1.00 0.00 373 SER A C 14
ATOM 15995 O O . SER A 1 71 ? 1.799 34.486 20.879 1.00 0.00 373 SER A O 14
ATOM 16003 N N . GLU A 1 72 ? 0.095 33.557 19.683 1.00 0.00 374 GLU A N 14
ATOM 16004 C CA . GLU A 1 72 ? 0.503 32.143 19.796 1.00 0.00 374 GLU A CA 14
ATOM 16005 C C . GLU A 1 72 ? 0.145 31.401 18.484 1.00 0.00 374 GLU A C 14
ATOM 16006 O O . GLU A 1 72 ? -0.926 31.643 17.902 1.00 0.00 374 GLU A O 14
ATOM 16018 N N . VAL A 1 73 ? 1.060 30.528 17.999 1.00 0.00 375 VAL A N 14
ATOM 16019 C CA . VAL A 1 73 ? 0.815 29.666 16.815 1.00 0.00 375 VAL A CA 14
ATOM 16020 C C . VAL A 1 73 ? 0.955 28.171 17.205 1.00 0.00 375 VAL A C 14
ATOM 16021 O O . VAL A 1 73 ? 2.041 27.582 17.180 1.00 0.00 375 VAL A O 14
ATOM 16034 N N . VAL A 1 74 ? -0.180 27.588 17.606 1.00 0.00 376 VAL A N 14
ATOM 16035 C CA . VAL A 1 74 ? -0.317 26.162 17.934 1.00 0.00 376 VAL A CA 14
ATOM 16036 C C . VAL A 1 74 ? -1.653 25.663 17.349 1.00 0.00 376 VAL A C 14
ATOM 16037 O O . VAL A 1 74 ? -2.645 26.411 17.334 1.00 0.00 376 VAL A O 14
ATOM 16050 N N . GLN A 1 75 ? -1.670 24.418 16.854 1.00 0.00 377 GLN A N 14
ATOM 16051 C CA . GLN A 1 75 ? -2.836 23.846 16.168 1.00 0.00 377 GLN A CA 14
ATOM 16052 C C . GLN A 1 75 ? -3.147 22.468 16.771 1.00 0.00 377 GLN A C 14
ATOM 16053 O O . GLN A 1 75 ? -2.269 21.606 16.850 1.00 0.00 377 GLN A O 14
ATOM 16067 N N . ALA A 1 76 ? -4.403 22.274 17.186 1.00 0.00 378 ALA A N 14
ATOM 16068 C CA . ALA A 1 76 ? -4.922 20.985 17.665 1.00 0.00 378 ALA A CA 14
ATOM 16069 C C . ALA A 1 76 ? -6.115 20.573 16.791 1.00 0.00 378 ALA A C 14
ATOM 16070 O O . ALA A 1 76 ? -6.839 21.434 16.277 1.00 0.00 378 ALA A O 14
ATOM 16077 N N . GLY A 1 77 ? -6.327 19.259 16.638 1.00 0.00 379 GLY A N 14
ATOM 16078 C CA . GLY A 1 77 ? -7.403 18.722 15.793 1.00 0.00 379 GLY A CA 14
ATOM 16079 C C . GLY A 1 77 ? -6.889 18.022 14.540 1.00 0.00 379 GLY A C 14
ATOM 16080 O O . GLY A 1 77 ? -7.590 17.161 13.990 1.00 0.00 379 GLY A O 14
ATOM 16084 N N . GLU A 1 78 ? -5.677 18.390 14.068 1.00 0.00 380 GLU A N 14
ATOM 16085 C CA . GLU A 1 78 ? -5.017 17.697 12.941 1.00 0.00 380 GLU A CA 14
ATOM 16086 C C . GLU A 1 78 ? -3.992 16.675 13.497 1.00 0.00 380 GLU A C 14
ATOM 16101 N N . SER A 1 1 ? 5.918 -0.729 14.012 1.00 0.00 303 SER A N 15
ATOM 16102 C CA . SER A 1 1 ? 6.509 -1.785 13.161 1.00 0.00 303 SER A CA 15
ATOM 16103 C C . SER A 1 1 ? 7.648 -1.238 12.261 1.00 0.00 303 SER A C 15
ATOM 16104 O O . SER A 1 1 ? 8.336 -2.014 11.590 1.00 0.00 303 SER A O 15
ATOM 16112 N N . GLY A 1 2 ? 7.830 0.101 12.243 1.00 0.00 304 GLY A N 15
ATOM 16113 C CA . GLY A 1 2 ? 8.891 0.741 11.464 1.00 0.00 304 GLY A CA 15
ATOM 16114 C C . GLY A 1 2 ? 9.007 2.242 11.759 1.00 0.00 304 GLY A C 15
ATOM 16115 O O . GLY A 1 2 ? 8.701 2.663 12.877 1.00 0.00 304 GLY A O 15
ATOM 16119 N N . PRO A 1 3 ? 9.455 3.079 10.765 1.00 0.00 305 PRO A N 15
ATOM 16120 C CA . PRO A 1 3 ? 9.603 4.559 10.927 1.00 0.00 305 PRO A CA 15
ATOM 16121 C C . PRO A 1 3 ? 8.263 5.305 10.713 1.00 0.00 305 PRO A C 15
ATOM 16122 O O . PRO A 1 3 ? 8.209 6.367 10.074 1.00 0.00 305 PRO A O 15
ATOM 16133 N N . SER A 1 4 ? 7.199 4.751 11.302 1.00 0.00 306 SER A N 15
ATOM 16134 C CA . SER A 1 4 ? 5.820 5.185 11.063 1.00 0.00 306 SER A CA 15
ATOM 16135 C C . SER A 1 4 ? 5.461 6.443 11.873 1.00 0.00 306 SER A C 15
ATOM 16136 O O . SER A 1 4 ? 5.919 6.625 13.003 1.00 0.00 306 SER A O 15
ATOM 16144 N N . CYS A 1 5 ? 4.646 7.304 11.263 1.00 0.00 307 CYS A N 15
ATOM 16145 C CA . CYS A 1 5 ? 4.159 8.543 11.876 1.00 0.00 307 CYS A CA 15
ATOM 16146 C C . CYS A 1 5 ? 3.119 8.231 12.979 1.00 0.00 307 CYS A C 15
ATOM 16147 O O . CYS A 1 5 ? 1.962 7.945 12.668 1.00 0.00 307 CYS A O 15
ATOM 16154 N N . ARG A 1 6 ? 3.546 8.293 14.256 1.00 0.00 308 ARG A N 15
ATOM 16155 C CA . ARG A 1 6 ? 2.694 7.893 15.403 1.00 0.00 308 ARG A CA 15
ATOM 16156 C C . ARG A 1 6 ? 1.546 8.898 15.670 1.00 0.00 308 ARG A C 15
ATOM 16157 O O . ARG A 1 6 ? 0.371 8.501 15.724 1.00 0.00 308 ARG A O 15
ATOM 16178 N N . PHE A 1 7 ? 1.882 10.195 15.806 1.00 0.00 309 PHE A N 15
ATOM 16179 C CA . PHE A 1 7 ? 0.890 11.252 16.135 1.00 0.00 309 PHE A CA 15
ATOM 16180 C C . PHE A 1 7 ? -0.011 11.552 14.924 1.00 0.00 309 PHE A C 15
ATOM 16181 O O . PHE A 1 7 ? -1.208 11.816 15.074 1.00 0.00 309 PHE A O 15
ATOM 16198 N N . CYS A 1 8 ? 0.590 11.509 13.719 1.00 0.00 310 CYS A N 15
ATOM 16199 C CA . CYS A 1 8 ? -0.137 11.736 12.450 1.00 0.00 310 CYS A CA 15
ATOM 16200 C C . CYS A 1 8 ? -1.033 10.514 12.115 1.00 0.00 310 CYS A C 15
ATOM 16201 O O . CYS A 1 8 ? -1.959 10.628 11.313 1.00 0.00 310 CYS A O 15
ATOM 16208 N N . LYS A 1 9 ? -0.718 9.348 12.751 1.00 0.00 311 LYS A N 15
ATOM 16209 C CA . LYS A 1 9 ? -1.323 8.027 12.432 1.00 0.00 311 LYS A CA 15
ATOM 16210 C C . LYS A 1 9 ? -1.128 7.669 10.942 1.00 0.00 311 LYS A C 15
ATOM 16211 O O . LYS A 1 9 ? -1.952 6.971 10.331 1.00 0.00 311 LYS A O 15
ATOM 16230 N N . ASP A 1 10 ? 0.028 8.121 10.417 1.00 0.00 312 ASP A N 15
ATOM 16231 C CA . ASP A 1 10 ? 0.424 8.011 9.010 1.00 0.00 312 ASP A CA 15
ATOM 16232 C C . ASP A 1 10 ? -0.611 8.658 8.075 1.00 0.00 312 ASP A C 15
ATOM 16233 O O . ASP A 1 10 ? -1.549 8.004 7.607 1.00 0.00 312 ASP A O 15
ATOM 16242 N N . ASP A 1 11 ? -0.461 9.976 7.880 1.00 0.00 313 ASP A N 15
ATOM 16243 C CA . ASP A 1 11 ? -1.181 10.731 6.842 1.00 0.00 313 ASP A CA 15
ATOM 16244 C C . ASP A 1 11 ? -0.660 10.316 5.446 1.00 0.00 313 ASP A C 15
ATOM 16245 O O . ASP A 1 11 ? 0.185 10.994 4.854 1.00 0.00 313 ASP A O 15
ATOM 16254 N N . GLU A 1 12 ? -1.093 9.135 4.984 1.00 0.00 314 GLU A N 15
ATOM 16255 C CA . GLU A 1 12 ? -0.822 8.637 3.621 1.00 0.00 314 GLU A CA 15
ATOM 16256 C C . GLU A 1 12 ? -1.859 9.169 2.604 1.00 0.00 314 GLU A C 15
ATOM 16257 O O . GLU A 1 12 ? -1.702 8.997 1.390 1.00 0.00 314 GLU A O 15
ATOM 16269 N N . ASN A 1 13 ? -2.921 9.822 3.119 1.00 0.00 315 ASN A N 15
ATOM 16270 C CA . ASN A 1 13 ? -3.969 10.487 2.297 1.00 0.00 315 ASN A CA 15
ATOM 16271 C C . ASN A 1 13 ? -3.992 12.004 2.566 1.00 0.00 315 ASN A C 15
ATOM 16272 O O . ASN A 1 13 ? -4.788 12.724 1.958 1.00 0.00 315 ASN A O 15
ATOM 16283 N N . LYS A 1 14 ? -3.120 12.474 3.478 1.00 0.00 316 LYS A N 15
ATOM 16284 C CA . LYS A 1 14 ? -3.022 13.902 3.875 1.00 0.00 316 LYS A CA 15
ATOM 16285 C C . LYS A 1 14 ? -1.537 14.333 3.901 1.00 0.00 316 LYS A C 15
ATOM 16286 O O . LYS A 1 14 ? -0.650 13.476 3.910 1.00 0.00 316 LYS A O 15
ATOM 16305 N N . PRO A 1 15 ? -1.231 15.668 3.860 1.00 0.00 317 PRO A N 15
ATOM 16306 C CA . PRO A 1 15 ? 0.060 16.192 4.372 1.00 0.00 317 PRO A CA 15
ATOM 16307 C C . PRO A 1 15 ? 0.102 16.087 5.922 1.00 0.00 317 PRO A C 15
ATOM 16308 O O . PRO A 1 15 ? -0.956 15.995 6.563 1.00 0.00 317 PRO A O 15
ATOM 16319 N N . CYS A 1 16 ? 1.309 16.114 6.527 1.00 0.00 318 CYS A N 15
ATOM 16320 C CA . CYS A 1 16 ? 1.458 15.903 7.985 1.00 0.00 318 CYS A CA 15
ATOM 16321 C C . CYS A 1 16 ? 1.058 17.154 8.785 1.00 0.00 318 CYS A C 15
ATOM 16322 O O . CYS A 1 16 ? 1.606 18.240 8.582 1.00 0.00 318 CYS A O 15
ATOM 16329 N N . ARG A 1 17 ? 0.105 16.966 9.711 1.00 0.00 319 ARG A N 15
ATOM 16330 C CA . ARG A 1 17 ? -0.270 17.980 10.720 1.00 0.00 319 ARG A CA 15
ATOM 16331 C C . ARG A 1 17 ? 0.627 17.856 11.979 1.00 0.00 319 ARG A C 15
ATOM 16332 O O . ARG A 1 17 ? 0.471 18.627 12.932 1.00 0.00 319 ARG A O 15
ATOM 16353 N N . LYS A 1 18 ? 1.559 16.871 11.969 1.00 0.00 320 LYS A N 15
ATOM 16354 C CA . LYS A 1 18 ? 2.429 16.530 13.124 1.00 0.00 320 LYS A CA 15
ATOM 16355 C C . LYS A 1 18 ? 3.916 16.353 12.705 1.00 0.00 320 LYS A C 15
ATOM 16356 O O . LYS A 1 18 ? 4.694 15.733 13.435 1.00 0.00 320 LYS A O 15
ATOM 16375 N N . CYS A 1 19 ? 4.306 16.906 11.531 1.00 0.00 321 CYS A N 15
ATOM 16376 C CA . CYS A 1 19 ? 5.734 16.951 11.090 1.00 0.00 321 CYS A CA 15
ATOM 16377 C C . CYS A 1 19 ? 6.027 18.240 10.287 1.00 0.00 321 CYS A C 15
ATOM 16378 O O . CYS A 1 19 ? 7.068 18.880 10.477 1.00 0.00 321 CYS A O 15
ATOM 16385 N N . ALA A 1 20 ? 5.088 18.607 9.389 1.00 0.00 322 ALA A N 15
ATOM 16386 C CA . ALA A 1 20 ? 5.244 19.742 8.446 1.00 0.00 322 ALA A CA 15
ATOM 16387 C C . ALA A 1 20 ? 4.963 21.122 9.117 1.00 0.00 322 ALA A C 15
ATOM 16388 O O . ALA A 1 20 ? 5.179 21.297 10.320 1.00 0.00 322 ALA A O 15
ATOM 16395 N N . CYS A 1 21 ? 4.547 22.120 8.310 1.00 0.00 323 CYS A N 15
ATOM 16396 C CA . CYS A 1 21 ? 4.053 23.416 8.818 1.00 0.00 323 CYS A CA 15
ATOM 16397 C C . CYS A 1 21 ? 2.657 23.230 9.445 1.00 0.00 323 CYS A C 15
ATOM 16398 O O . CYS A 1 21 ? 1.648 23.215 8.729 1.00 0.00 323 CYS A O 15
ATOM 16405 N N . HIS A 1 22 ? 2.616 23.100 10.791 1.00 0.00 324 HIS A N 15
ATOM 16406 C CA . HIS A 1 22 ? 1.421 22.630 11.539 1.00 0.00 324 HIS A CA 15
ATOM 16407 C C . HIS A 1 22 ? 0.280 23.656 11.548 1.00 0.00 324 HIS A C 15
ATOM 16408 O O . HIS A 1 22 ? -0.865 23.297 11.826 1.00 0.00 324 HIS A O 15
ATOM 16422 N N . VAL A 1 23 ? 0.599 24.922 11.216 1.00 0.00 325 VAL A N 15
ATOM 16423 C CA . VAL A 1 23 ? -0.381 26.030 11.224 1.00 0.00 325 VAL A CA 15
ATOM 16424 C C . VAL A 1 23 ? -1.472 25.809 10.148 1.00 0.00 325 VAL A C 15
ATOM 16425 O O . VAL A 1 23 ? -2.619 26.239 10.295 1.00 0.00 325 VAL A O 15
ATOM 16438 N N . CYS A 1 24 ? -1.085 25.121 9.070 1.00 0.00 326 CYS A N 15
ATOM 16439 C CA . CYS A 1 24 ? -1.996 24.733 7.974 1.00 0.00 326 CYS A CA 15
ATOM 16440 C C . CYS A 1 24 ? -1.933 23.206 7.737 1.00 0.00 326 CYS A C 15
ATOM 16441 O O . CYS A 1 24 ? -2.642 22.680 6.870 1.00 0.00 326 CYS A O 15
ATOM 16448 N N . GLY A 1 25 ? -1.081 22.514 8.534 1.00 0.00 327 GLY A N 15
ATOM 16449 C CA . GLY A 1 25 ? -0.839 21.070 8.394 1.00 0.00 327 GLY A CA 15
ATOM 16450 C C . GLY A 1 25 ? -0.314 20.666 7.019 1.00 0.00 327 GLY A C 15
ATOM 16451 O O . GLY A 1 25 ? -0.573 19.549 6.549 1.00 0.00 327 GLY A O 15
ATOM 16455 N N . GLY A 1 26 ? 0.446 21.581 6.385 1.00 0.00 328 GLY A N 15
ATOM 16456 C CA . GLY A 1 26 ? 0.811 21.468 4.971 1.00 0.00 328 GLY A CA 15
ATOM 16457 C C . GLY A 1 26 ? 2.317 21.400 4.725 1.00 0.00 328 GLY A C 15
ATOM 16458 O O . GLY A 1 26 ? 3.104 22.024 5.449 1.00 0.00 328 GLY A O 15
ATOM 16462 N N . ARG A 1 27 ? 2.694 20.651 3.669 1.00 0.00 329 ARG A N 15
ATOM 16463 C CA . ARG A 1 27 ? 4.099 20.445 3.232 1.00 0.00 329 ARG A CA 15
ATOM 16464 C C . ARG A 1 27 ? 4.434 21.337 2.021 1.00 0.00 329 ARG A C 15
ATOM 16465 O O . ARG A 1 27 ? 5.591 21.398 1.584 1.00 0.00 329 ARG A O 15
ATOM 16486 N N . GLU A 1 28 ? 3.404 22.022 1.502 1.00 0.00 330 GLU A N 15
ATOM 16487 C CA . GLU A 1 28 ? 3.495 22.861 0.289 1.00 0.00 330 GLU A CA 15
ATOM 16488 C C . GLU A 1 28 ? 4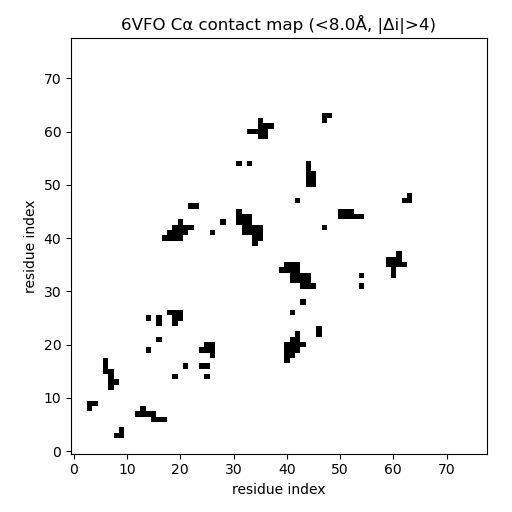.422 24.065 0.503 1.00 0.00 330 GLU A C 15
ATOM 16489 O O . GLU A 1 28 ? 4.619 24.496 1.640 1.00 0.00 330 GLU A O 15
ATOM 16501 N N . ALA A 1 29 ? 5.010 24.552 -0.610 1.00 0.00 331 ALA A N 15
ATOM 16502 C CA . ALA A 1 29 ? 5.921 25.720 -0.641 1.00 0.00 331 ALA A CA 15
ATOM 16503 C C . ALA A 1 29 ? 7.028 25.670 0.457 1.00 0.00 331 ALA A C 15
ATOM 16504 O O . ALA A 1 29 ? 7.008 26.483 1.391 1.00 0.00 331 ALA A O 15
ATOM 16511 N N . PRO A 1 30 ? 7.985 24.681 0.387 1.00 0.00 332 PRO A N 15
ATOM 16512 C CA . PRO A 1 30 ? 9.100 24.571 1.371 1.00 0.00 332 PRO A CA 15
ATOM 16513 C C . PRO A 1 30 ? 10.112 25.734 1.260 1.00 0.00 332 PRO A C 15
ATOM 16514 O O . PRO A 1 30 ? 10.837 26.025 2.215 1.00 0.00 332 PRO A O 15
ATOM 16525 N N . GLU A 1 31 ? 10.139 26.396 0.083 1.00 0.00 333 GLU A N 15
ATOM 16526 C CA . GLU A 1 31 ? 10.923 27.631 -0.141 1.00 0.00 333 GLU A CA 15
ATOM 16527 C C . GLU A 1 31 ? 10.343 28.805 0.684 1.00 0.00 333 GLU A C 15
ATOM 16528 O O . GLU A 1 31 ? 11.047 29.778 0.977 1.00 0.00 333 GLU A O 15
ATOM 16540 N N . LYS A 1 32 ? 9.040 28.699 1.038 1.00 0.00 334 LYS A N 15
ATOM 16541 C CA . LYS A 1 32 ? 8.321 29.715 1.827 1.00 0.00 334 LYS A CA 15
ATOM 16542 C C . LYS A 1 32 ? 8.025 29.201 3.256 1.00 0.00 334 LYS A C 15
ATOM 16543 O O . LYS A 1 32 ? 7.282 29.841 4.001 1.00 0.00 334 LYS A O 15
ATOM 16562 N N . GLN A 1 33 ? 8.593 28.034 3.621 1.00 0.00 335 GLN A N 15
ATOM 16563 C CA . GLN A 1 33 ? 8.536 27.499 4.997 1.00 0.00 335 GLN A CA 15
ATOM 16564 C C . GLN A 1 33 ? 9.838 27.852 5.740 1.00 0.00 335 GLN A C 15
ATOM 16565 O O . GLN A 1 33 ? 10.933 27.667 5.210 1.00 0.00 335 GLN A O 15
ATOM 16579 N N . LEU A 1 34 ? 9.684 28.362 6.969 1.00 0.00 336 LEU A N 15
ATOM 16580 C CA . LEU A 1 34 ? 10.775 28.856 7.825 1.00 0.00 336 LEU A CA 15
ATOM 16581 C C . LEU A 1 34 ? 10.634 28.252 9.233 1.00 0.00 336 LEU A C 15
ATOM 16582 O O . LEU A 1 34 ? 9.582 28.370 9.868 1.00 0.00 336 LEU A O 15
ATOM 16598 N N . LEU A 1 35 ? 11.712 27.632 9.717 1.00 0.00 337 LEU A N 15
ATOM 16599 C CA . LEU A 1 35 ? 11.766 26.987 11.039 1.00 0.00 337 LEU A CA 15
ATOM 16600 C C . LEU A 1 35 ? 12.214 28.001 12.105 1.00 0.00 337 LEU A C 15
ATOM 16601 O O . LEU A 1 35 ? 13.333 28.520 12.034 1.00 0.00 337 LEU A O 15
ATOM 16617 N N . CYS A 1 36 ? 11.313 28.314 13.058 1.00 0.00 338 CYS A N 15
ATOM 16618 C CA . CYS A 1 36 ? 11.671 29.096 14.259 1.00 0.00 338 CYS A CA 15
ATOM 16619 C C . CYS A 1 36 ? 12.563 28.235 15.151 1.00 0.00 338 CYS A C 15
ATOM 16620 O O . CYS A 1 36 ? 12.168 27.123 15.497 1.00 0.00 338 CYS A O 15
ATOM 16627 N N . ASP A 1 37 ? 13.744 28.765 15.513 1.00 0.00 339 ASP A N 15
ATOM 16628 C CA . ASP A 1 37 ? 14.827 27.982 16.154 1.00 0.00 339 ASP A CA 15
ATOM 16629 C C . ASP A 1 37 ? 14.374 27.276 17.452 1.00 0.00 339 ASP A C 15
ATOM 16630 O O . ASP A 1 37 ? 14.293 26.045 17.488 1.00 0.00 339 ASP A O 15
ATOM 16639 N N . GLU A 1 38 ? 14.046 28.058 18.499 1.00 0.00 340 GLU A N 15
ATOM 16640 C CA . GLU A 1 38 ? 13.811 27.511 19.855 1.00 0.00 340 GLU A CA 15
ATOM 16641 C C . GLU A 1 38 ? 12.470 26.731 19.937 1.00 0.00 340 GLU A C 15
ATOM 16642 O O . GLU A 1 38 ? 12.313 25.829 20.765 1.00 0.00 340 GLU A O 15
ATOM 16654 N N . CYS A 1 39 ? 11.513 27.105 19.065 1.00 0.00 341 CYS A N 15
ATOM 16655 C CA . CYS A 1 39 ? 10.209 26.407 18.939 1.00 0.00 341 CYS A CA 15
ATOM 16656 C C . CYS A 1 39 ? 10.334 25.112 18.092 1.00 0.00 341 CYS A C 15
ATOM 16657 O O . CYS A 1 39 ? 9.520 24.194 18.243 1.00 0.00 341 CYS A O 15
ATOM 16664 N N . ASP A 1 40 ? 11.351 25.080 17.190 1.00 0.00 342 ASP A N 15
ATOM 16665 C CA . ASP A 1 40 ? 11.603 23.967 16.226 1.00 0.00 342 ASP A CA 15
ATOM 16666 C C . ASP A 1 40 ? 10.370 23.717 15.320 1.00 0.00 342 ASP A C 15
ATOM 16667 O O . ASP A 1 40 ? 10.052 22.586 14.936 1.00 0.00 342 ASP A O 15
ATOM 16676 N N . MET A 1 41 ? 9.694 24.809 14.941 1.00 0.00 343 MET A N 15
ATOM 16677 C CA . MET A 1 41 ? 8.376 24.744 14.289 1.00 0.00 343 MET A CA 15
ATOM 16678 C C . MET A 1 41 ? 8.418 25.459 12.927 1.00 0.00 343 MET A C 15
ATOM 16679 O O . MET A 1 41 ? 8.922 26.585 12.840 1.00 0.00 343 MET A O 15
ATOM 16693 N N . ALA A 1 42 ? 7.906 24.789 11.877 1.00 0.00 344 ALA A N 15
ATOM 16694 C CA . ALA A 1 42 ? 7.863 25.334 10.508 1.00 0.00 344 ALA A CA 15
ATOM 16695 C C . ALA A 1 42 ? 6.613 26.210 10.310 1.00 0.00 344 ALA A C 15
ATOM 16696 O O . ALA A 1 42 ? 5.487 25.806 10.642 1.00 0.00 344 ALA A O 15
ATOM 16703 N N . PHE A 1 43 ? 6.834 27.417 9.786 1.00 0.00 345 PHE A N 15
ATOM 16704 C CA . PHE A 1 43 ? 5.786 28.404 9.500 1.00 0.00 345 PHE A CA 15
ATOM 16705 C C . PHE A 1 43 ? 5.969 28.916 8.070 1.00 0.00 345 PHE A C 15
ATOM 16706 O O . PHE A 1 43 ? 7.080 29.276 7.693 1.00 0.00 345 PHE A O 15
ATOM 16723 N N . HIS A 1 44 ? 4.885 28.958 7.283 1.00 0.00 346 HIS A N 15
ATOM 16724 C CA . HIS A 1 44 ? 4.865 29.756 6.040 1.00 0.00 346 HIS A CA 15
ATOM 16725 C C . HIS A 1 44 ? 4.990 31.246 6.379 1.00 0.00 346 HIS A C 15
ATOM 16726 O O . HIS A 1 44 ? 4.676 31.655 7.506 1.00 0.00 346 HIS A O 15
ATOM 16740 N N . LEU A 1 45 ? 5.421 32.048 5.397 1.00 0.00 347 LEU A N 15
ATOM 16741 C CA . LEU A 1 45 ? 5.379 33.514 5.513 1.00 0.00 347 LEU A CA 15
ATOM 16742 C C . LEU A 1 45 ? 3.931 33.997 5.742 1.00 0.00 347 LEU A C 15
ATOM 16743 O O . LEU A 1 45 ? 3.695 34.915 6.519 1.00 0.00 347 LEU A O 15
ATOM 16759 N N . TYR A 1 46 ? 2.968 33.326 5.090 1.00 0.00 348 TYR A N 15
ATOM 16760 C CA . TYR A 1 46 ? 1.531 33.626 5.255 1.00 0.00 348 TYR A CA 15
ATOM 16761 C C . TYR A 1 46 ? 0.956 32.985 6.549 1.00 0.00 348 TYR A C 15
ATOM 16762 O O . TYR A 1 46 ? -0.150 33.322 6.978 1.00 0.00 348 TYR A O 15
ATOM 16780 N N . CYS A 1 47 ? 1.726 32.066 7.165 1.00 0.00 349 CYS A N 15
ATOM 16781 C CA . CYS A 1 47 ? 1.381 31.442 8.470 1.00 0.00 349 CYS A CA 15
ATOM 16782 C C . CYS A 1 47 ? 2.064 32.199 9.635 1.00 0.00 349 CYS A C 15
ATOM 16783 O O . CYS A 1 47 ? 2.338 31.620 10.696 1.00 0.00 349 CYS A O 15
ATOM 16790 N N . LEU A 1 48 ? 2.317 33.510 9.424 1.00 0.00 350 LEU A N 15
ATOM 16791 C CA . LEU A 1 48 ? 2.879 34.424 10.444 1.00 0.00 350 LEU A CA 15
ATOM 16792 C C . LEU A 1 48 ? 1.817 35.450 10.897 1.00 0.00 350 LEU A C 15
ATOM 16793 O O . LEU A 1 48 ? 0.640 35.351 10.526 1.00 0.00 350 LEU A O 15
ATOM 16809 N N . LYS A 1 49 ? 2.254 36.432 11.709 1.00 0.00 351 LYS A N 15
ATOM 16810 C CA . LYS A 1 49 ? 1.385 37.486 12.254 1.00 0.00 351 LYS A CA 15
ATOM 16811 C C . LYS A 1 49 ? 2.199 38.808 12.322 1.00 0.00 351 LYS A C 15
ATOM 16812 O O . LYS A 1 49 ? 2.929 39.030 13.295 1.00 0.00 351 LYS A O 15
ATOM 16831 N N . PRO A 1 50 ? 2.122 39.708 11.281 1.00 0.00 352 PRO A N 15
ATOM 16832 C CA . PRO A 1 50 ? 1.245 39.559 10.093 1.00 0.00 352 PRO A CA 15
ATOM 16833 C C . PRO A 1 50 ? 1.878 38.677 8.975 1.00 0.00 352 PRO A C 15
ATOM 16834 O O . PRO A 1 50 ? 3.109 38.518 8.930 1.00 0.00 352 PRO A O 15
ATOM 16845 N N . PRO A 1 51 ? 1.026 38.036 8.107 1.00 0.00 353 PRO A N 15
ATOM 16846 C CA . PRO A 1 51 ? 1.488 37.287 6.913 1.00 0.00 353 PRO A CA 15
ATOM 16847 C C . PRO A 1 51 ? 2.439 38.093 5.996 1.00 0.00 353 PRO A C 15
ATOM 16848 O O . PRO A 1 51 ? 2.030 39.082 5.377 1.00 0.00 353 PRO A O 15
ATOM 16859 N N . LEU A 1 52 ? 3.713 37.670 5.956 1.00 0.00 354 LEU A N 15
ATOM 16860 C CA . LEU A 1 52 ? 4.738 38.220 5.041 1.00 0.00 354 LEU A CA 15
ATOM 16861 C C . LEU A 1 52 ? 4.569 37.619 3.625 1.00 0.00 354 LEU A C 15
ATOM 16862 O O . LEU A 1 52 ? 3.842 36.632 3.447 1.00 0.00 354 LEU A O 15
ATOM 16878 N N . THR A 1 53 ? 5.261 38.203 2.628 1.00 0.00 355 THR A N 15
ATOM 16879 C CA . THR A 1 53 ? 5.229 37.712 1.231 1.00 0.00 355 THR A CA 15
ATOM 16880 C C . THR A 1 53 ? 6.335 36.654 0.987 1.00 0.00 355 THR A C 15
ATOM 16881 O O . THR A 1 53 ? 6.046 35.543 0.526 1.00 0.00 355 THR A O 15
ATOM 16892 N N . SER A 1 54 ? 7.592 36.988 1.340 1.00 0.00 356 SER A N 15
ATOM 16893 C CA . SER A 1 54 ? 8.779 36.144 1.060 1.00 0.00 356 SER A CA 15
ATOM 16894 C C . SER A 1 54 ? 9.748 36.153 2.259 1.00 0.00 356 SER A C 15
ATOM 16895 O O . SER A 1 54 ? 9.556 36.928 3.209 1.00 0.00 356 SER A O 15
ATOM 16903 N N . VAL A 1 55 ? 10.760 35.258 2.217 1.00 0.00 357 VAL A N 15
ATOM 16904 C CA . VAL A 1 55 ? 11.744 35.095 3.305 1.00 0.00 357 VAL A CA 15
ATOM 16905 C C . VAL A 1 55 ? 12.503 36.428 3.549 1.00 0.00 357 VAL A C 15
ATOM 16906 O O . VAL A 1 55 ? 13.169 36.930 2.629 1.00 0.00 357 VAL A O 15
ATOM 16919 N N . PRO A 1 56 ? 12.383 37.042 4.770 1.00 0.00 358 PRO A N 15
ATOM 16920 C CA . PRO A 1 56 ? 13.075 38.313 5.086 1.00 0.00 358 PRO A CA 15
ATOM 16921 C C . PRO A 1 56 ? 14.604 38.101 5.281 1.00 0.00 358 PRO A C 15
ATOM 16922 O O . PRO A 1 56 ? 15.031 37.006 5.671 1.00 0.00 358 PRO A O 15
ATOM 16933 N N . PRO A 1 57 ? 15.455 39.154 5.035 1.00 0.00 359 PRO A N 15
ATOM 16934 C CA . PRO A 1 57 ? 16.947 39.058 5.156 1.00 0.00 359 PRO A CA 15
ATOM 16935 C C . PRO A 1 57 ? 17.453 39.152 6.621 1.00 0.00 359 PRO A C 15
ATOM 16936 O O . PRO A 1 57 ? 18.635 39.446 6.856 1.00 0.00 359 PRO A O 15
ATOM 16947 N N . GLU A 1 58 ? 16.540 38.904 7.581 1.00 0.00 360 GLU A N 15
ATOM 16948 C CA . GLU A 1 58 ? 16.839 38.879 9.021 1.00 0.00 360 GLU A CA 15
ATOM 16949 C C . GLU A 1 58 ? 17.986 37.882 9.344 1.00 0.00 360 GLU A C 15
ATOM 16950 O O . GLU A 1 58 ? 17.884 36.698 8.997 1.00 0.00 360 GLU A O 15
ATOM 16962 N N . PRO A 1 59 ? 19.082 38.346 10.032 1.00 0.00 361 PRO A N 15
ATOM 16963 C CA . PRO A 1 59 ? 20.229 37.480 10.429 1.00 0.00 361 PRO A CA 15
ATOM 16964 C C . PRO A 1 59 ? 19.867 36.519 11.595 1.00 0.00 361 PRO A C 15
ATOM 16965 O O . PRO A 1 59 ? 20.685 35.692 12.020 1.00 0.00 361 PRO A O 15
ATOM 16976 N N . GLU A 1 60 ? 18.640 36.674 12.108 1.00 0.00 362 GLU A N 15
ATOM 16977 C CA . GLU A 1 60 ? 18.028 35.797 13.113 1.00 0.00 362 GLU A CA 15
ATOM 16978 C C . GLU A 1 60 ? 16.516 35.774 12.841 1.00 0.00 362 GLU A C 15
ATOM 16979 O O . GLU A 1 60 ? 15.911 36.830 12.596 1.00 0.00 362 GLU A O 15
ATOM 16991 N N . TRP A 1 61 ? 15.907 34.583 12.847 1.00 0.00 363 TRP A N 15
ATOM 16992 C CA . TRP A 1 61 ? 14.474 34.437 12.555 1.00 0.00 363 TRP A CA 15
ATOM 16993 C C . TRP A 1 61 ? 13.799 33.605 13.645 1.00 0.00 363 TRP A C 15
ATOM 16994 O O . TRP A 1 61 ? 14.214 32.476 13.943 1.00 0.00 363 TRP A O 15
ATOM 17015 N N . TYR A 1 62 ? 12.755 34.188 14.238 1.00 0.00 364 TYR A N 15
ATOM 17016 C CA . TYR A 1 62 ? 11.854 33.510 15.182 1.00 0.00 364 TYR A CA 15
ATOM 17017 C C . TYR A 1 62 ? 10.405 33.833 14.761 1.00 0.00 364 TYR A C 15
ATOM 17018 O O . TYR A 1 62 ? 10.172 34.776 13.992 1.00 0.00 364 TYR A O 15
ATOM 17036 N N . CYS A 1 63 ? 9.442 33.039 15.247 1.00 0.00 365 CYS A N 15
ATOM 17037 C CA . CYS A 1 63 ? 8.008 33.194 14.900 1.00 0.00 365 CYS A CA 15
ATOM 17038 C C . CYS A 1 63 ? 7.424 34.468 15.560 1.00 0.00 365 CYS A C 15
ATOM 17039 O O . CYS A 1 63 ? 8.031 34.987 16.506 1.00 0.00 365 CYS A O 15
ATOM 17046 N N . PRO A 1 64 ? 6.251 35.008 15.081 1.00 0.00 366 PRO A N 15
ATOM 17047 C CA . PRO A 1 64 ? 5.587 36.182 15.714 1.00 0.00 366 PRO A CA 15
ATOM 17048 C C . PRO A 1 64 ? 5.243 35.937 17.199 1.00 0.00 366 PRO A C 15
ATOM 17049 O O . PRO A 1 64 ? 5.250 36.875 17.982 1.00 0.00 366 PRO A O 15
ATOM 17060 N N . SER A 1 65 ? 4.999 34.661 17.567 1.00 0.00 367 SER A N 15
ATOM 17061 C CA . SER A 1 65 ? 4.704 34.251 18.964 1.00 0.00 367 SER A CA 15
ATOM 17062 C C . SER A 1 65 ? 5.920 34.482 19.904 1.00 0.00 367 SER A C 15
ATOM 17063 O O . SER A 1 65 ? 5.773 34.523 21.118 1.00 0.00 367 SER A O 15
ATOM 17071 N N . CYS A 1 66 ? 7.118 34.627 19.320 1.00 0.00 368 CYS A N 15
ATOM 17072 C CA . CYS A 1 66 ? 8.363 34.907 20.070 1.00 0.00 368 CYS A CA 15
ATOM 17073 C C . CYS A 1 66 ? 8.547 36.412 20.406 1.00 0.00 368 CYS A C 15
ATOM 17074 O O . CYS A 1 66 ? 9.525 36.773 21.072 1.00 0.00 368 CYS A O 15
ATOM 17081 N N . ARG A 1 67 ? 7.614 37.286 19.959 1.00 0.00 369 ARG A N 15
ATOM 17082 C CA . ARG A 1 67 ? 7.667 38.746 20.262 1.00 0.00 369 ARG A CA 15
ATOM 17083 C C . ARG A 1 67 ? 6.313 39.265 20.813 1.00 0.00 369 ARG A C 15
ATOM 17084 O O . ARG A 1 67 ? 6.281 40.115 21.708 1.00 0.00 369 ARG A O 15
ATOM 17105 N N . THR A 1 68 ? 5.218 38.724 20.274 1.00 0.00 370 THR A N 15
ATOM 17106 C CA . THR A 1 68 ? 3.832 39.135 20.578 1.00 0.00 370 THR A CA 15
ATOM 17107 C C . THR A 1 68 ? 2.912 37.906 20.443 1.00 0.00 370 THR A C 15
ATOM 17108 O O . THR A 1 68 ? 3.315 36.931 19.818 1.00 0.00 370 THR A O 15
ATOM 17119 N N . ASP A 1 69 ? 1.697 37.941 21.041 1.00 0.00 371 ASP A N 15
ATOM 17120 C CA . ASP A 1 69 ? 0.688 36.847 20.887 1.00 0.00 371 ASP A CA 15
ATOM 17121 C C . ASP A 1 69 ? 1.261 35.491 21.408 1.00 0.00 371 ASP A C 15
ATOM 17122 O O . ASP A 1 69 ? 0.850 34.404 20.994 1.00 0.00 371 ASP A O 15
ATOM 17131 N N . SER A 1 70 ? 2.176 35.592 22.398 1.00 0.00 372 SER A N 15
ATOM 17132 C CA . SER A 1 70 ? 3.028 34.471 22.863 1.00 0.00 372 SER A CA 15
ATOM 17133 C C . SER A 1 70 ? 2.229 33.354 23.567 1.00 0.00 372 SER A C 15
ATOM 17134 O O . SER A 1 70 ? 2.751 32.243 23.773 1.00 0.00 372 SER A O 15
ATOM 17142 N N . SER A 1 71 ? 0.975 33.660 23.944 1.00 0.00 373 SER A N 15
ATOM 17143 C CA . SER A 1 71 ? 0.060 32.706 24.582 1.00 0.00 373 SER A CA 15
ATOM 17144 C C . SER A 1 71 ? -0.427 31.649 23.564 1.00 0.00 373 SER A C 15
ATOM 17145 O O . SER A 1 71 ? -1.527 31.747 23.006 1.00 0.00 373 SER A O 15
ATOM 17153 N N . GLU A 1 72 ? 0.447 30.669 23.298 1.00 0.00 374 GLU A N 15
ATOM 17154 C CA . GLU A 1 72 ? 0.187 29.552 22.379 1.00 0.00 374 GLU A CA 15
ATOM 17155 C C . GLU A 1 72 ? 0.148 28.232 23.173 1.00 0.00 374 GLU A C 15
ATOM 17156 O O . GLU A 1 72 ? 0.259 28.233 24.414 1.00 0.00 374 GLU A O 15
ATOM 17168 N N . VAL A 1 73 ? -0.007 27.109 22.452 1.00 0.00 375 VAL A N 15
ATOM 17169 C CA . VAL A 1 73 ? 0.109 25.756 23.029 1.00 0.00 375 VAL A CA 15
ATOM 17170 C C . VAL A 1 73 ? 1.542 25.513 23.561 1.00 0.00 375 VAL A C 15
ATOM 17171 O O . VAL A 1 73 ? 2.509 26.135 23.090 1.00 0.00 375 VAL A O 15
ATOM 17184 N N . VAL A 1 74 ? 1.666 24.628 24.558 1.00 0.00 376 VAL A N 15
ATOM 17185 C CA . VAL A 1 74 ? 2.968 24.267 25.136 1.00 0.00 376 VAL A CA 15
ATOM 17186 C C . VAL A 1 74 ? 3.834 23.516 24.096 1.00 0.00 376 VAL A C 15
ATOM 17187 O O . VAL A 1 74 ? 3.322 22.697 23.317 1.00 0.00 376 VAL A O 15
ATOM 17200 N N . GLN A 1 75 ? 5.137 23.831 24.076 1.00 0.00 377 GLN A N 15
ATOM 17201 C CA . GLN A 1 75 ? 6.111 23.238 23.141 1.00 0.00 377 GLN A CA 15
ATOM 17202 C C . GLN A 1 75 ? 7.383 22.860 23.925 1.00 0.00 377 GLN A C 15
ATOM 17203 O O . GLN A 1 75 ? 7.889 23.665 24.715 1.00 0.00 377 GLN A O 15
ATOM 17217 N N . ALA A 1 76 ? 7.862 21.620 23.744 1.00 0.00 378 ALA A N 15
ATOM 17218 C CA . ALA A 1 76 ? 9.071 21.122 24.429 1.00 0.00 378 ALA A CA 15
ATOM 17219 C C . ALA A 1 76 ? 10.342 21.640 23.736 1.00 0.00 378 ALA A C 15
ATOM 17220 O O . ALA A 1 76 ? 10.296 22.088 22.581 1.00 0.00 378 ALA A O 15
ATOM 17227 N N . GLY A 1 77 ? 11.473 21.568 24.450 1.00 0.00 379 GLY A N 15
ATOM 17228 C CA . GLY A 1 77 ? 12.748 22.107 23.968 1.00 0.00 379 GLY A CA 15
ATOM 17229 C C . GLY A 1 77 ? 13.013 23.525 24.472 1.00 0.00 379 GLY A C 15
ATOM 17230 O O . GLY A 1 77 ? 14.106 24.061 24.255 1.00 0.00 379 GLY A O 15
ATOM 17234 N N . GLU A 1 78 ? 12.017 24.124 25.160 1.00 0.00 380 GLU A N 15
ATOM 17235 C CA . GLU A 1 78 ? 12.125 25.456 25.769 1.00 0.00 380 GLU A CA 15
ATOM 17236 C C . GLU A 1 78 ? 11.032 25.590 26.869 1.00 0.00 380 GLU A C 15
ATOM 17251 N N . SER A 1 1 ? 19.187 5.148 6.364 1.00 0.00 303 SER A N 16
ATOM 17252 C CA . SER A 1 1 ? 20.332 6.021 6.720 1.00 0.00 303 SER A CA 16
ATOM 17253 C C . SER A 1 1 ? 20.205 7.452 6.113 1.00 0.00 303 SER A C 16
ATOM 17254 O O . SER A 1 1 ? 21.052 8.318 6.373 1.00 0.00 303 SER A O 16
ATOM 17262 N N . GLY A 1 2 ? 19.151 7.681 5.290 1.00 0.00 304 GLY A N 16
ATOM 17263 C CA . GLY A 1 2 ? 18.808 9.024 4.781 1.00 0.00 304 GLY A CA 16
ATOM 17264 C C . GLY A 1 2 ? 18.129 9.901 5.848 1.00 0.00 304 GLY A C 16
ATOM 17265 O O . GLY A 1 2 ? 18.297 9.645 7.046 1.00 0.00 304 GLY A O 16
ATOM 17269 N N . PRO A 1 3 ? 17.317 10.935 5.458 1.00 0.00 305 PRO A N 16
ATOM 17270 C CA . PRO A 1 3 ? 16.603 11.822 6.412 1.00 0.00 305 PRO A CA 16
ATOM 17271 C C . PRO A 1 3 ? 15.243 11.225 6.861 1.00 0.00 305 PRO A C 16
ATOM 17272 O O . PRO A 1 3 ? 14.221 11.933 6.919 1.00 0.00 305 PRO A O 16
ATOM 17283 N N . SER A 1 4 ? 15.271 9.929 7.222 1.00 0.00 306 SER A N 16
ATOM 17284 C CA . SER A 1 4 ? 14.076 9.151 7.586 1.00 0.00 306 SER A CA 16
ATOM 17285 C C . SER A 1 4 ? 13.331 9.779 8.788 1.00 0.00 306 SER A C 16
ATOM 17286 O O . SER A 1 4 ? 13.917 9.983 9.856 1.00 0.00 306 SER A O 16
ATOM 17294 N N . CYS A 1 5 ? 12.040 10.098 8.583 1.00 0.00 307 CYS A N 16
ATOM 17295 C CA . CYS A 1 5 ? 11.204 10.730 9.607 1.00 0.00 307 CYS A CA 16
ATOM 17296 C C . CYS A 1 5 ? 10.817 9.718 10.704 1.00 0.00 307 CYS A C 16
ATOM 17297 O O . CYS A 1 5 ? 9.831 8.977 10.568 1.00 0.00 307 CYS A O 16
ATOM 17304 N N . ARG A 1 6 ? 11.605 9.720 11.794 1.00 0.00 308 ARG A N 16
ATOM 17305 C CA . ARG A 1 6 ? 11.378 8.862 12.965 1.00 0.00 308 ARG A CA 16
ATOM 17306 C C . ARG A 1 6 ? 10.364 9.502 13.932 1.00 0.00 308 ARG A C 16
ATOM 17307 O O . ARG A 1 6 ? 9.650 8.793 14.629 1.00 0.00 308 ARG A O 16
ATOM 17328 N N . PHE A 1 7 ? 10.294 10.848 13.957 1.00 0.00 309 PHE A N 16
ATOM 17329 C CA . PHE A 1 7 ? 9.381 11.582 14.864 1.00 0.00 309 PHE A CA 16
ATOM 17330 C C . PHE A 1 7 ? 7.946 11.573 14.325 1.00 0.00 309 PHE A C 16
ATOM 17331 O O . PHE A 1 7 ? 6.991 11.444 15.093 1.00 0.00 309 PHE A O 16
ATOM 17348 N N . CYS A 1 8 ? 7.813 11.709 12.997 1.00 0.00 310 CYS A N 16
ATOM 17349 C CA . CYS A 1 8 ? 6.499 11.763 12.319 1.00 0.00 310 CYS A CA 16
ATOM 17350 C C . CYS A 1 8 ? 5.812 10.386 12.307 1.00 0.00 310 CYS A C 16
ATOM 17351 O O . CYS A 1 8 ? 4.594 10.304 12.099 1.00 0.00 310 CYS A O 16
ATOM 17358 N N . LYS A 1 9 ? 6.631 9.311 12.496 1.00 0.00 311 LYS A N 16
ATOM 17359 C CA . LYS A 1 9 ? 6.166 7.904 12.687 1.00 0.00 311 LYS A CA 16
ATOM 17360 C C . LYS A 1 9 ? 5.514 7.294 11.411 1.00 0.00 311 LYS A C 16
ATOM 17361 O O . LYS A 1 9 ? 5.228 6.085 11.388 1.00 0.00 311 LYS A O 16
ATOM 17380 N N . ASP A 1 10 ? 5.327 8.132 10.364 1.00 0.00 312 ASP A N 16
ATOM 17381 C CA . ASP A 1 10 ? 4.513 7.830 9.168 1.00 0.00 312 ASP A CA 16
ATOM 17382 C C . ASP A 1 10 ? 3.094 7.369 9.583 1.00 0.00 312 ASP A C 16
ATOM 17383 O O . ASP A 1 10 ? 2.823 6.168 9.680 1.00 0.00 312 ASP A O 16
ATOM 17392 N N . ASP A 1 11 ? 2.225 8.346 9.897 1.00 0.00 313 ASP A N 16
ATOM 17393 C CA . ASP A 1 11 ? 0.850 8.094 10.383 1.00 0.00 313 ASP A CA 16
ATOM 17394 C C . ASP A 1 11 ? -0.072 7.607 9.239 1.00 0.00 313 ASP A C 16
ATOM 17395 O O . ASP A 1 11 ? 0.197 7.856 8.056 1.00 0.00 313 ASP A O 16
ATOM 17404 N N . GLU A 1 12 ? -1.160 6.930 9.642 1.00 0.00 314 GLU A N 16
ATOM 17405 C CA . GLU A 1 12 ? -2.181 6.346 8.753 1.00 0.00 314 GLU A CA 16
ATOM 17406 C C . GLU A 1 12 ? -2.792 7.386 7.796 1.00 0.00 314 GLU A C 16
ATOM 17407 O O . GLU A 1 12 ? -2.973 7.128 6.598 1.00 0.00 314 GLU A O 16
ATOM 17419 N N . ASN A 1 13 ? -3.110 8.554 8.357 1.00 0.00 315 ASN A N 16
ATOM 17420 C CA . ASN A 1 13 ? -3.815 9.623 7.646 1.00 0.00 315 ASN A CA 16
ATOM 17421 C C . ASN A 1 13 ? -2.802 10.545 6.953 1.00 0.00 315 ASN A C 16
ATOM 17422 O O . ASN A 1 13 ? -2.885 10.783 5.741 1.00 0.00 315 ASN A O 16
ATOM 17433 N N . LYS A 1 14 ? -1.843 11.066 7.744 1.00 0.00 316 LYS A N 16
ATOM 17434 C CA . LYS A 1 14 ? -0.852 12.076 7.283 1.00 0.00 316 LYS A CA 16
ATOM 17435 C C . LYS A 1 14 ? 0.553 11.661 7.756 1.00 0.00 316 LYS A C 16
ATOM 17436 O O . LYS A 1 14 ? 0.799 11.672 8.966 1.00 0.00 316 LYS A O 16
ATOM 17455 N N . PRO A 1 15 ? 1.500 11.309 6.818 1.00 0.00 317 PRO A N 16
ATOM 17456 C CA . PRO A 1 15 ? 2.861 10.847 7.189 1.00 0.00 317 PRO A CA 16
ATOM 17457 C C . PRO A 1 15 ? 3.604 11.844 8.120 1.00 0.00 317 PRO A C 16
ATOM 17458 O O . PRO A 1 15 ? 4.161 11.443 9.146 1.00 0.00 317 PRO A O 16
ATOM 17469 N N . CYS A 1 16 ? 3.567 13.145 7.770 1.00 0.00 318 CYS A N 16
ATOM 17470 C CA . CYS A 1 16 ? 4.268 14.206 8.529 1.00 0.00 318 CYS A CA 16
ATOM 17471 C C . CYS A 1 16 ? 3.294 15.154 9.249 1.00 0.00 318 CYS A C 16
ATOM 17472 O O . CYS A 1 16 ? 2.637 15.982 8.613 1.00 0.00 318 CYS A O 16
ATOM 17479 N N . ARG A 1 17 ? 3.219 15.029 10.588 1.00 0.00 319 ARG A N 16
ATOM 17480 C CA . ARG A 1 17 ? 2.589 16.038 11.471 1.00 0.00 319 ARG A CA 16
ATOM 17481 C C . ARG A 1 17 ? 3.534 16.363 12.652 1.00 0.00 319 ARG A C 16
ATOM 17482 O O . ARG A 1 17 ? 3.098 16.872 13.690 1.00 0.00 319 ARG A O 16
ATOM 17503 N N . LYS A 1 18 ? 4.853 16.096 12.463 1.00 0.00 320 LYS A N 16
ATOM 17504 C CA . LYS A 1 18 ? 5.902 16.338 13.490 1.00 0.00 320 LYS A CA 16
ATOM 17505 C C . LYS A 1 18 ? 7.133 17.076 12.903 1.00 0.00 320 LYS A C 16
ATOM 17506 O O . LYS A 1 18 ? 8.133 17.251 13.605 1.00 0.00 320 LYS A O 16
ATOM 17525 N N . CYS A 1 19 ? 7.067 17.507 11.620 1.00 0.00 321 CYS A N 16
ATOM 17526 C CA . CYS A 1 19 ? 8.151 18.335 11.000 1.00 0.00 321 CYS A CA 16
ATOM 17527 C C . CYS A 1 19 ? 7.615 19.252 9.872 1.00 0.00 321 CYS A C 16
ATOM 17528 O O . CYS A 1 19 ? 8.400 19.929 9.194 1.00 0.00 321 CYS A O 16
ATOM 17535 N N . ALA A 1 20 ? 6.280 19.266 9.673 1.00 0.00 322 ALA A N 16
ATOM 17536 C CA . ALA A 1 20 ? 5.606 20.165 8.711 1.00 0.00 322 ALA A CA 16
ATOM 17537 C C . ALA A 1 20 ? 5.306 21.533 9.368 1.00 0.00 322 ALA A C 16
ATOM 17538 O O . ALA A 1 20 ? 5.640 21.761 10.538 1.00 0.00 322 ALA A O 16
ATOM 17545 N N . CYS A 1 21 ? 4.689 22.453 8.605 1.00 0.00 323 CYS A N 16
ATOM 17546 C CA . CYS A 1 21 ? 4.125 23.694 9.168 1.00 0.00 323 CYS A CA 16
ATOM 17547 C C . CYS A 1 21 ? 2.743 23.379 9.752 1.00 0.00 323 CYS A C 16
ATOM 17548 O O . CYS A 1 21 ? 1.729 23.406 9.045 1.00 0.00 323 CYS A O 16
ATOM 17555 N N . HIS A 1 22 ? 2.722 23.096 11.068 1.00 0.00 324 HIS A N 16
ATOM 17556 C CA . HIS A 1 22 ? 1.548 22.537 11.774 1.00 0.00 324 HIS A CA 16
ATOM 17557 C C . HIS A 1 22 ? 0.487 23.613 12.066 1.00 0.00 324 HIS A C 16
ATOM 17558 O O . HIS A 1 22 ? -0.612 23.292 12.516 1.00 0.00 324 HIS A O 16
ATOM 17572 N N . VAL A 1 23 ? 0.825 24.884 11.780 1.00 0.00 325 VAL A N 16
ATOM 17573 C CA . VAL A 1 23 ? -0.097 26.031 11.932 1.00 0.00 325 VAL A CA 16
ATOM 17574 C C . VAL A 1 23 ? -1.289 25.905 10.943 1.00 0.00 325 VAL A C 16
ATOM 17575 O O . VAL A 1 23 ? -2.387 26.418 11.192 1.00 0.00 325 VAL A O 16
ATOM 17588 N N . CYS A 1 24 ? -1.041 25.195 9.824 1.00 0.00 326 CYS A N 16
ATOM 17589 C CA . CYS A 1 24 ? -2.068 24.859 8.809 1.00 0.00 326 CYS A CA 16
ATOM 17590 C C . CYS A 1 24 ? -2.055 23.345 8.508 1.00 0.00 326 CYS A C 16
ATOM 17591 O O . CYS A 1 24 ? -2.903 22.849 7.754 1.00 0.00 326 CYS A O 16
ATOM 17598 N N . GLY A 1 25 ? -1.080 22.627 9.106 1.00 0.00 327 GLY A N 16
ATOM 17599 C CA . GLY A 1 25 ? -0.829 21.215 8.796 1.00 0.00 327 GLY A CA 16
ATOM 17600 C C . GLY A 1 25 ? -0.346 21.000 7.361 1.00 0.00 327 GLY A C 16
ATOM 17601 O O . GLY A 1 25 ? -0.554 19.930 6.777 1.00 0.00 327 GLY A O 16
ATOM 17605 N N . GLY A 1 26 ? 0.330 22.025 6.813 1.00 0.00 328 GLY A N 16
ATOM 17606 C CA . GLY A 1 26 ? 0.697 22.064 5.398 1.00 0.00 328 GLY A CA 16
ATOM 17607 C C . GLY A 1 26 ? 2.197 22.006 5.173 1.00 0.00 328 GLY A C 16
ATOM 17608 O O . GLY A 1 26 ? 2.979 22.516 5.988 1.00 0.00 328 GLY A O 16
ATOM 17612 N N . ARG A 1 27 ? 2.591 21.388 4.048 1.00 0.00 329 ARG A N 16
ATOM 17613 C CA . ARG A 1 27 ? 3.993 21.312 3.583 1.00 0.00 329 ARG A CA 16
ATOM 17614 C C . ARG A 1 27 ? 4.150 22.102 2.261 1.00 0.00 329 ARG A C 16
ATOM 17615 O O . ARG A 1 27 ? 5.142 21.942 1.532 1.00 0.00 329 ARG A O 16
ATOM 17636 N N . GLU A 1 28 ? 3.170 22.983 2.001 1.00 0.00 330 GLU A N 16
ATOM 17637 C CA . GLU A 1 28 ? 3.012 23.712 0.726 1.00 0.00 330 GLU A CA 16
ATOM 17638 C C . GLU A 1 28 ? 4.206 24.651 0.461 1.00 0.00 330 GLU A C 16
ATOM 17639 O O . GLU A 1 28 ? 4.307 25.700 1.091 1.00 0.00 330 GLU A O 16
ATOM 17651 N N . ALA A 1 29 ? 5.096 24.243 -0.460 1.00 0.00 331 ALA A N 16
ATOM 17652 C CA . ALA A 1 29 ? 6.329 24.977 -0.799 1.00 0.00 331 ALA A CA 16
ATOM 17653 C C . ALA A 1 29 ? 7.297 25.019 0.411 1.00 0.00 331 ALA A C 16
ATOM 17654 O O . ALA A 1 29 ? 7.236 25.950 1.224 1.00 0.00 331 ALA A O 16
ATOM 17661 N N . PRO A 1 30 ? 8.179 23.976 0.579 1.00 0.00 332 PRO A N 16
ATOM 17662 C CA . PRO A 1 30 ? 9.217 23.951 1.647 1.00 0.00 332 PRO A CA 16
ATOM 17663 C C . PRO A 1 30 ? 10.250 25.098 1.507 1.00 0.00 332 PRO A C 16
ATOM 17664 O O . PRO A 1 30 ? 10.946 25.432 2.472 1.00 0.00 332 PRO A O 16
ATOM 17675 N N . GLU A 1 31 ? 10.321 25.683 0.296 1.00 0.00 333 GLU A N 16
ATOM 17676 C CA . GLU A 1 31 ? 11.094 26.913 0.008 1.00 0.00 333 GLU A CA 16
ATOM 17677 C C . GLU A 1 31 ? 10.621 28.111 0.866 1.00 0.00 333 GLU A C 16
ATOM 17678 O O . GLU A 1 31 ? 11.418 28.988 1.223 1.00 0.00 333 GLU A O 16
ATOM 17690 N N . LYS A 1 32 ? 9.315 28.132 1.186 1.00 0.00 334 LYS A N 16
ATOM 17691 C CA . LYS A 1 32 ? 8.666 29.222 1.943 1.00 0.00 334 LYS A CA 16
ATOM 17692 C C . LYS A 1 32 ? 8.285 28.780 3.372 1.00 0.00 334 LYS A C 16
ATOM 17693 O O . LYS A 1 32 ? 7.578 29.510 4.076 1.00 0.00 334 LYS A O 16
ATOM 17712 N N . GLN A 1 33 ? 8.770 27.596 3.809 1.00 0.00 335 GLN A N 16
ATOM 17713 C CA . GLN A 1 33 ? 8.648 27.157 5.213 1.00 0.00 335 GLN A CA 16
ATOM 17714 C C . GLN A 1 33 ? 9.908 27.584 5.973 1.00 0.00 335 GLN A C 16
ATOM 17715 O O . GLN A 1 33 ? 10.964 26.940 5.858 1.00 0.00 335 GLN A O 16
ATOM 17729 N N . LEU A 1 34 ? 9.810 28.706 6.688 1.00 0.00 336 LEU A N 16
ATOM 17730 C CA . LEU A 1 34 ? 10.876 29.194 7.565 1.00 0.00 336 LEU A CA 16
ATOM 17731 C C . LEU A 1 34 ? 10.755 28.532 8.942 1.00 0.00 336 LEU A C 16
ATOM 17732 O O . LEU A 1 34 ? 9.717 28.638 9.607 1.00 0.00 336 LEU A O 16
ATOM 17748 N N . LEU A 1 35 ? 11.824 27.850 9.356 1.00 0.00 337 LEU A N 16
ATOM 17749 C CA . LEU A 1 35 ? 11.887 27.153 10.646 1.00 0.00 337 LEU A CA 16
ATOM 17750 C C . LEU A 1 35 ? 12.394 28.125 11.721 1.00 0.00 337 LEU A C 16
ATOM 17751 O O . LEU A 1 35 ? 13.532 28.597 11.650 1.00 0.00 337 LEU A O 16
ATOM 17767 N N . CYS A 1 36 ? 11.523 28.463 12.688 1.00 0.00 338 CYS A N 16
ATOM 17768 C CA . CYS A 1 36 ? 11.920 29.249 13.862 1.00 0.00 338 CYS A CA 16
ATOM 17769 C C . CYS A 1 36 ? 12.907 28.456 14.706 1.00 0.00 338 CYS A C 16
ATOM 17770 O O . CYS A 1 36 ? 12.529 27.444 15.296 1.00 0.00 338 CYS A O 16
ATOM 17777 N N . ASP A 1 37 ? 14.165 28.920 14.739 1.00 0.00 339 ASP A N 16
ATOM 17778 C CA . ASP A 1 37 ? 15.260 28.263 15.481 1.00 0.00 339 ASP A CA 16
ATOM 17779 C C . ASP A 1 37 ? 14.890 28.034 16.968 1.00 0.00 339 ASP A C 16
ATOM 17780 O O . ASP A 1 37 ? 15.114 26.951 17.523 1.00 0.00 339 ASP A O 16
ATOM 17789 N N . GLU A 1 38 ? 14.266 29.067 17.555 1.00 0.00 340 GLU A N 16
ATOM 17790 C CA . GLU A 1 38 ? 13.774 29.072 18.946 1.00 0.00 340 GLU A CA 16
ATOM 17791 C C . GLU A 1 38 ? 12.786 27.907 19.229 1.00 0.00 340 GLU A C 16
ATOM 17792 O O . GLU A 1 38 ? 12.831 27.286 20.292 1.00 0.00 340 GLU A O 16
ATOM 17804 N N . CYS A 1 39 ? 11.913 27.604 18.249 1.00 0.00 341 CYS A N 16
ATOM 17805 C CA . CYS A 1 39 ? 10.755 26.688 18.446 1.00 0.00 341 CYS A CA 16
ATOM 17806 C C . CYS A 1 39 ? 10.914 25.351 17.683 1.00 0.00 341 CYS A C 16
ATOM 17807 O O . CYS A 1 39 ? 10.114 24.433 17.888 1.00 0.00 341 CYS A O 16
ATOM 17814 N N . ASP A 1 40 ? 11.927 25.276 16.790 1.00 0.00 342 ASP A N 16
ATOM 17815 C CA . ASP A 1 40 ? 12.156 24.143 15.835 1.00 0.00 342 ASP A CA 16
ATOM 17816 C C . ASP A 1 40 ? 10.942 23.865 14.908 1.00 0.00 342 ASP A C 16
ATOM 17817 O O . ASP A 1 40 ? 10.890 22.823 14.241 1.00 0.00 342 ASP A O 16
ATOM 17826 N N . MET A 1 41 ? 10.007 24.821 14.825 1.00 0.00 343 MET A N 16
ATOM 17827 C CA . MET A 1 41 ? 8.748 24.664 14.074 1.00 0.00 343 MET A CA 16
ATOM 17828 C C . MET A 1 41 ? 8.830 25.410 12.743 1.00 0.00 343 MET A C 16
ATOM 17829 O O . MET A 1 41 ? 9.382 26.515 12.681 1.00 0.00 343 MET A O 16
ATOM 17843 N N . ALA A 1 42 ? 8.256 24.795 11.702 1.00 0.00 344 ALA A N 16
ATOM 17844 C CA . ALA A 1 42 ? 8.180 25.370 10.354 1.00 0.00 344 ALA A CA 16
ATOM 17845 C C . ALA A 1 42 ? 6.929 26.253 10.242 1.00 0.00 344 ALA A C 16
ATOM 17846 O O . ALA A 1 42 ? 5.859 25.904 10.762 1.00 0.00 344 ALA A O 16
ATOM 17853 N N . PHE A 1 43 ? 7.082 27.412 9.598 1.00 0.00 345 PHE A N 16
ATOM 17854 C CA . PHE A 1 43 ? 5.991 28.370 9.360 1.00 0.00 345 PHE A CA 16
ATOM 17855 C C . PHE A 1 43 ? 6.072 28.841 7.906 1.00 0.00 345 PHE A C 16
ATOM 17856 O O . PHE A 1 43 ? 7.154 29.202 7.440 1.00 0.00 345 PHE A O 16
ATOM 17873 N N . HIS A 1 44 ? 4.936 28.823 7.193 1.00 0.00 346 HIS A N 16
ATOM 17874 C CA . HIS A 1 44 ? 4.832 29.474 5.875 1.00 0.00 346 HIS A CA 16
ATOM 17875 C C . HIS A 1 44 ? 4.834 30.999 6.055 1.00 0.00 346 HIS A C 16
ATOM 17876 O O . HIS A 1 44 ? 4.416 31.499 7.109 1.00 0.00 346 HIS A O 16
ATOM 17890 N N . LEU A 1 45 ? 5.314 31.717 5.028 1.00 0.00 347 LEU A N 16
ATOM 17891 C CA . LEU A 1 45 ? 5.288 33.196 4.984 1.00 0.00 347 LEU A CA 16
ATOM 17892 C C . LEU A 1 45 ? 3.866 33.751 5.243 1.00 0.00 347 LEU A C 16
ATOM 17893 O O . LEU A 1 45 ? 3.689 34.770 5.913 1.00 0.00 347 LEU A O 16
ATOM 17909 N N . TYR A 1 46 ? 2.869 33.021 4.740 1.00 0.00 348 TYR A N 16
ATOM 17910 C CA . TYR A 1 46 ? 1.452 33.418 4.772 1.00 0.00 348 TYR A CA 16
ATOM 17911 C C . TYR A 1 46 ? 0.758 32.876 6.049 1.00 0.00 348 TYR A C 16
ATOM 17912 O O . TYR A 1 46 ? -0.412 33.179 6.304 1.00 0.00 348 TYR A O 16
ATOM 17930 N N . CYS A 1 47 ? 1.505 32.082 6.854 1.00 0.00 349 CYS A N 16
ATOM 17931 C CA . CYS A 1 47 ? 1.036 31.548 8.159 1.00 0.00 349 CYS A CA 16
ATOM 17932 C C . CYS A 1 47 ? 1.609 32.372 9.333 1.00 0.00 349 CYS A C 16
ATOM 17933 O O . CYS A 1 47 ? 1.573 31.939 10.493 1.00 0.00 349 CYS A O 16
ATOM 17940 N N . LEU A 1 48 ? 2.134 33.568 9.011 1.00 0.00 350 LEU A N 16
ATOM 17941 C CA . LEU A 1 48 ? 2.696 34.509 10.000 1.00 0.00 350 LEU A CA 16
ATOM 17942 C C . LEU A 1 48 ? 1.646 35.555 10.412 1.00 0.00 350 LEU A C 16
ATOM 17943 O O . LEU A 1 48 ? 0.487 35.483 9.988 1.00 0.00 350 LEU A O 16
ATOM 17959 N N . LYS A 1 49 ? 2.061 36.528 11.242 1.00 0.00 351 LYS A N 16
ATOM 17960 C CA . LYS A 1 49 ? 1.179 37.605 11.711 1.00 0.00 351 LYS A CA 16
ATOM 17961 C C . LYS A 1 49 ? 2.045 38.830 12.092 1.00 0.00 351 LYS A C 16
ATOM 17962 O O . LYS A 1 49 ? 2.635 38.837 13.175 1.00 0.00 351 LYS A O 16
ATOM 17981 N N . PRO A 1 50 ? 2.185 39.880 11.206 1.00 0.00 352 PRO A N 16
ATOM 17982 C CA . PRO A 1 50 ? 1.527 39.971 9.867 1.00 0.00 352 PRO A CA 16
ATOM 17983 C C . PRO A 1 50 ? 2.108 38.969 8.814 1.00 0.00 352 PRO A C 16
ATOM 17984 O O . PRO A 1 50 ? 3.324 38.746 8.787 1.00 0.00 352 PRO A O 16
ATOM 17995 N N . PRO A 1 51 ? 1.227 38.322 7.972 1.00 0.00 353 PRO A N 16
ATOM 17996 C CA . PRO A 1 51 ? 1.662 37.379 6.908 1.00 0.00 353 PRO A CA 16
ATOM 17997 C C . PRO A 1 51 ? 2.530 38.074 5.838 1.00 0.00 353 PRO A C 16
ATOM 17998 O O . PRO A 1 51 ? 2.082 39.025 5.178 1.00 0.00 353 PRO A O 16
ATOM 18009 N N . LEU A 1 52 ? 3.772 37.597 5.697 1.00 0.00 354 LEU A N 16
ATOM 18010 C CA . LEU A 1 52 ? 4.749 38.150 4.749 1.00 0.00 354 LEU A CA 16
ATOM 18011 C C . LEU A 1 52 ? 4.542 37.564 3.341 1.00 0.00 354 LEU A C 16
ATOM 18012 O O . LEU A 1 52 ? 4.087 36.424 3.185 1.00 0.00 354 LEU A O 16
ATOM 18028 N N . THR A 1 53 ? 4.858 38.375 2.329 1.00 0.00 355 THR A N 16
ATOM 18029 C CA . THR A 1 53 ? 4.830 37.958 0.917 1.00 0.00 355 THR A CA 16
ATOM 18030 C C . THR A 1 53 ? 6.222 37.444 0.499 1.00 0.00 355 THR A C 16
ATOM 18031 O O . THR A 1 53 ? 6.343 36.619 -0.415 1.00 0.00 355 THR A O 16
ATOM 18042 N N . SER A 1 54 ? 7.263 37.926 1.204 1.00 0.00 356 SER A N 16
ATOM 18043 C CA . SER A 1 54 ? 8.672 37.658 0.885 1.00 0.00 356 SER A CA 16
ATOM 18044 C C . SER A 1 54 ? 9.411 37.162 2.144 1.00 0.00 356 SER A C 16
ATOM 18045 O O . SER A 1 54 ? 8.953 37.408 3.266 1.00 0.00 356 SER A O 16
ATOM 18053 N N . VAL A 1 55 ? 10.546 36.454 1.953 1.00 0.00 357 VAL A N 16
ATOM 18054 C CA . VAL A 1 55 ? 11.394 35.972 3.063 1.00 0.00 357 VAL A CA 16
ATOM 18055 C C . VAL A 1 55 ? 12.209 37.150 3.666 1.00 0.00 357 VAL A C 16
ATOM 18056 O O . VAL A 1 55 ? 12.863 37.884 2.919 1.00 0.00 357 VAL A O 16
ATOM 18069 N N . PRO A 1 56 ? 12.141 37.388 5.015 1.00 0.00 358 PRO A N 16
ATOM 18070 C CA . PRO A 1 56 ? 12.957 38.432 5.677 1.00 0.00 358 PRO A CA 16
ATOM 18071 C C . PRO A 1 56 ? 14.450 38.002 5.787 1.00 0.00 358 PRO A C 16
ATOM 18072 O O . PRO A 1 56 ? 14.738 36.808 5.929 1.00 0.00 358 PRO A O 16
ATOM 18083 N N . PRO A 1 57 ? 15.426 38.966 5.733 1.00 0.00 359 PRO A N 16
ATOM 18084 C CA . PRO A 1 57 ? 16.883 38.653 5.769 1.00 0.00 359 PRO A CA 16
ATOM 18085 C C . PRO A 1 57 ? 17.435 38.418 7.205 1.00 0.00 359 PRO A C 16
ATOM 18086 O O . PRO A 1 57 ? 18.655 38.330 7.393 1.00 0.00 359 PRO A O 16
ATOM 18097 N N . GLU A 1 58 ? 16.529 38.317 8.196 1.00 0.00 360 GLU A N 16
ATOM 18098 C CA . GLU A 1 58 ? 16.893 38.176 9.621 1.00 0.00 360 GLU A CA 16
ATOM 18099 C C . GLU A 1 58 ? 17.559 36.800 9.911 1.00 0.00 360 GLU A C 16
ATOM 18100 O O . GLU A 1 58 ? 16.950 35.757 9.640 1.00 0.00 360 GLU A O 16
ATOM 18112 N N . PRO A 1 59 ? 18.822 36.784 10.467 1.00 0.00 361 PRO A N 16
ATOM 18113 C CA . PRO A 1 59 ? 19.548 35.527 10.802 1.00 0.00 361 PRO A CA 16
ATOM 18114 C C . PRO A 1 59 ? 18.893 34.765 11.977 1.00 0.00 361 PRO A C 16
ATOM 18115 O O . PRO A 1 59 ? 18.761 33.536 11.932 1.00 0.00 361 PRO A O 16
ATOM 18126 N N . GLU A 1 60 ? 18.483 35.510 13.023 1.00 0.00 362 GLU A N 16
ATOM 18127 C CA . GLU A 1 60 ? 17.751 34.956 14.175 1.00 0.00 362 GLU A CA 16
ATOM 18128 C C . GLU A 1 60 ? 16.235 35.061 13.901 1.00 0.00 362 GLU A C 16
ATOM 18129 O O . GLU A 1 60 ? 15.521 35.881 14.499 1.00 0.00 362 GLU A O 16
ATOM 18141 N N . TRP A 1 61 ? 15.745 34.221 12.959 1.00 0.00 363 TRP A N 16
ATOM 18142 C CA . TRP A 1 61 ? 14.331 34.244 12.538 1.00 0.00 363 TRP A CA 16
ATOM 18143 C C . TRP A 1 61 ? 13.450 33.703 13.677 1.00 0.00 363 TRP A C 16
ATOM 18144 O O . TRP A 1 61 ? 13.378 32.482 13.911 1.00 0.00 363 TRP A O 16
ATOM 18165 N N . TYR A 1 62 ? 12.834 34.634 14.419 1.00 0.00 364 TYR A N 16
ATOM 18166 C CA . TYR A 1 62 ? 11.891 34.325 15.492 1.00 0.00 364 TYR A CA 16
ATOM 18167 C C . TYR A 1 62 ? 10.468 34.575 14.984 1.00 0.00 364 TYR A C 16
ATOM 18168 O O . TYR A 1 62 ? 10.137 35.692 14.587 1.00 0.00 364 TYR A O 16
ATOM 18186 N N . CYS A 1 63 ? 9.660 33.497 14.982 1.00 0.00 365 CYS A N 16
ATOM 18187 C CA . CYS A 1 63 ? 8.226 33.521 14.619 1.00 0.00 365 CYS A CA 16
ATOM 18188 C C . CYS A 1 63 ? 7.455 34.573 15.455 1.00 0.00 365 CYS A C 16
ATOM 18189 O O . CYS A 1 63 ? 7.865 34.852 16.587 1.00 0.00 365 CYS A O 16
ATOM 18196 N N . PRO A 1 64 ? 6.333 35.171 14.930 1.00 0.00 366 PRO A N 16
ATOM 18197 C CA . PRO A 1 64 ? 5.509 36.163 15.693 1.00 0.00 366 PRO A CA 16
ATOM 18198 C C . PRO A 1 64 ? 5.038 35.619 17.068 1.00 0.00 366 PRO A C 16
ATOM 18199 O O . PRO A 1 64 ? 4.809 36.388 18.000 1.00 0.00 366 PRO A O 16
ATOM 18210 N N . SER A 1 65 ? 4.938 34.279 17.171 1.00 0.00 367 SER A N 16
ATOM 18211 C CA . SER A 1 65 ? 4.597 33.572 18.423 1.00 0.00 367 SER A CA 16
ATOM 18212 C C . SER A 1 65 ? 5.610 33.891 19.558 1.00 0.00 367 SER A C 16
ATOM 18213 O O . SER A 1 65 ? 5.231 34.055 20.723 1.00 0.00 367 SER A O 16
ATOM 18221 N N . CYS A 1 66 ? 6.898 34.005 19.172 1.00 0.00 368 CYS A N 16
ATOM 18222 C CA . CYS A 1 66 ? 8.015 34.312 20.096 1.00 0.00 368 CYS A CA 16
ATOM 18223 C C . CYS A 1 66 ? 7.840 35.674 20.806 1.00 0.00 368 CYS A C 16
ATOM 18224 O O . CYS A 1 66 ? 8.306 35.833 21.941 1.00 0.00 368 CYS A O 16
ATOM 18231 N N . ARG A 1 67 ? 7.181 36.651 20.143 1.00 0.00 369 ARG A N 16
ATOM 18232 C CA . ARG A 1 67 ? 6.973 38.000 20.727 1.00 0.00 369 ARG A CA 16
ATOM 18233 C C . ARG A 1 67 ? 5.532 38.182 21.253 1.00 0.00 369 ARG A C 16
ATOM 18234 O O . ARG A 1 67 ? 5.283 39.055 22.102 1.00 0.00 369 ARG A O 16
ATOM 18255 N N . THR A 1 68 ? 4.587 37.359 20.757 1.00 0.00 370 THR A N 16
ATOM 18256 C CA . THR A 1 68 ? 3.152 37.501 21.086 1.00 0.00 370 THR A CA 16
ATOM 18257 C C . THR A 1 68 ? 2.828 36.786 22.410 1.00 0.00 370 THR A C 16
ATOM 18258 O O . THR A 1 68 ? 3.593 35.924 22.861 1.00 0.00 370 THR A O 16
ATOM 18269 N N . ASP A 1 69 ? 1.687 37.153 23.021 1.00 0.00 371 ASP A N 16
ATOM 18270 C CA . ASP A 1 69 ? 1.284 36.642 24.348 1.00 0.00 371 ASP A CA 16
ATOM 18271 C C . ASP A 1 69 ? 0.810 35.181 24.276 1.00 0.00 371 ASP A C 16
ATOM 18272 O O . ASP A 1 69 ? 1.198 34.349 25.106 1.00 0.00 371 ASP A O 16
ATOM 18281 N N . SER A 1 70 ? -0.025 34.881 23.267 1.00 0.00 372 SER A N 16
ATOM 18282 C CA . SER A 1 70 ? -0.697 33.583 23.138 1.00 0.00 372 SER A CA 16
ATOM 18283 C C . SER A 1 70 ? 0.233 32.579 22.439 1.00 0.00 372 SER A C 16
ATOM 18284 O O . SER A 1 70 ? 0.101 32.290 21.241 1.00 0.00 372 SER A O 16
ATOM 18292 N N . SER A 1 71 ? 1.215 32.124 23.212 1.00 0.00 373 SER A N 16
ATOM 18293 C CA . SER A 1 71 ? 2.206 31.122 22.799 1.00 0.00 373 SER A CA 16
ATOM 18294 C C . SER A 1 71 ? 2.644 30.298 24.021 1.00 0.00 373 SER A C 16
ATOM 18295 O O . SER A 1 71 ? 2.770 30.835 25.129 1.00 0.00 373 SER A O 16
ATOM 18303 N N . GLU A 1 72 ? 2.858 28.992 23.811 1.00 0.00 374 GLU A N 16
ATOM 18304 C CA . GLU A 1 72 ? 3.329 28.072 24.861 1.00 0.00 374 GLU A CA 16
ATOM 18305 C C . GLU A 1 72 ? 4.823 28.292 25.135 1.00 0.00 374 GLU A C 16
ATOM 18306 O O . GLU A 1 72 ? 5.586 28.658 24.224 1.00 0.00 374 GLU A O 16
ATOM 18318 N N . VAL A 1 73 ? 5.222 28.072 26.398 1.00 0.00 375 VAL A N 16
ATOM 18319 C CA . VAL A 1 73 ? 6.599 28.296 26.864 1.00 0.00 375 VAL A CA 16
ATOM 18320 C C . VAL A 1 73 ? 7.582 27.320 26.183 1.00 0.00 375 VAL A C 16
ATOM 18321 O O . VAL A 1 73 ? 7.298 26.122 26.046 1.00 0.00 375 VAL A O 16
ATOM 18334 N N . VAL A 1 74 ? 8.714 27.865 25.706 1.00 0.00 376 VAL A N 16
ATOM 18335 C CA . VAL A 1 74 ? 9.803 27.073 25.119 1.00 0.00 376 VAL A CA 16
ATOM 18336 C C . VAL A 1 74 ? 10.794 26.712 26.233 1.00 0.00 376 VAL A C 16
ATOM 18337 O O . VAL A 1 74 ? 11.376 27.610 26.856 1.00 0.00 376 VAL A O 16
ATOM 18350 N N . GLN A 1 75 ? 10.950 25.402 26.501 1.00 0.00 377 GLN A N 16
ATOM 18351 C CA . GLN A 1 75 ? 11.790 24.904 27.611 1.00 0.00 377 GLN A CA 16
ATOM 18352 C C . GLN A 1 75 ? 13.268 25.292 27.413 1.00 0.00 377 GLN A C 16
ATOM 18353 O O . GLN A 1 75 ? 13.818 25.142 26.311 1.00 0.00 377 GLN A O 16
ATOM 18367 N N . ALA A 1 76 ? 13.887 25.798 28.496 1.00 0.00 378 ALA A N 16
ATOM 18368 C CA . ALA A 1 76 ? 15.313 26.155 28.526 1.00 0.00 378 ALA A CA 16
ATOM 18369 C C . ALA A 1 76 ? 16.189 24.887 28.593 1.00 0.00 378 ALA A C 16
ATOM 18370 O O . ALA A 1 76 ? 15.694 23.783 28.873 1.00 0.00 378 ALA A O 16
ATOM 18377 N N . GLY A 1 77 ? 17.493 25.067 28.356 1.00 0.00 379 GLY A N 16
ATOM 18378 C CA . GLY A 1 77 ? 18.426 23.949 28.181 1.00 0.00 379 GLY A CA 16
ATOM 18379 C C . GLY A 1 77 ? 18.624 23.635 26.708 1.00 0.00 379 GLY A C 16
ATOM 18380 O O . GLY A 1 77 ? 18.671 22.465 26.301 1.00 0.00 379 GLY A O 16
ATOM 18384 N N . GLU A 1 78 ? 18.701 24.713 25.906 1.00 0.00 380 GLU A N 16
ATOM 18385 C CA . GLU A 1 78 ? 18.937 24.636 24.456 1.00 0.00 380 GLU A CA 16
ATOM 18386 C C . GLU A 1 78 ? 20.469 24.695 24.207 1.00 0.00 380 GLU A C 16
ATOM 18401 N N . SER A 1 1 ? 13.206 2.129 4.312 1.00 0.00 303 SER A N 17
ATOM 18402 C CA . SER A 1 1 ? 13.978 2.887 3.313 1.00 0.00 303 SER A CA 17
ATOM 18403 C C . SER A 1 1 ? 13.463 4.336 3.208 1.00 0.00 303 SER A C 17
ATOM 18404 O O . SER A 1 1 ? 14.147 5.216 2.663 1.00 0.00 303 SER A O 17
ATOM 18412 N N . GLY A 1 2 ? 12.234 4.561 3.718 1.00 0.00 304 GLY A N 17
ATOM 18413 C CA . GLY A 1 2 ? 11.612 5.885 3.748 1.00 0.00 304 GLY A CA 17
ATOM 18414 C C . GLY A 1 2 ? 12.173 6.778 4.854 1.00 0.00 304 GLY A C 17
ATOM 18415 O O . GLY A 1 2 ? 13.085 6.353 5.581 1.00 0.00 304 GLY A O 17
ATOM 18419 N N . PRO A 1 3 ? 11.647 8.035 5.010 1.00 0.00 305 PRO A N 17
ATOM 18420 C CA . PRO A 1 3 ? 12.116 8.979 6.054 1.00 0.00 305 PRO A CA 17
ATOM 18421 C C . PRO A 1 3 ? 11.886 8.435 7.479 1.00 0.00 305 PRO A C 17
ATOM 18422 O O . PRO A 1 3 ? 10.736 8.221 7.883 1.00 0.00 305 PRO A O 17
ATOM 18433 N N . SER A 1 4 ? 12.999 8.194 8.209 1.00 0.00 306 SER A N 17
ATOM 18434 C CA . SER A 1 4 ? 12.967 7.750 9.612 1.00 0.00 306 SER A CA 17
ATOM 18435 C C . SER A 1 4 ? 12.248 8.808 10.474 1.00 0.00 306 SER A C 17
ATOM 18436 O O . SER A 1 4 ? 12.773 9.910 10.704 1.00 0.00 306 SER A O 17
ATOM 18444 N N . CYS A 1 5 ? 11.031 8.468 10.899 1.00 0.00 307 CYS A N 17
ATOM 18445 C CA . CYS A 1 5 ? 10.125 9.371 11.606 1.00 0.00 307 CYS A CA 17
ATOM 18446 C C . CYS A 1 5 ? 9.489 8.657 12.812 1.00 0.00 307 CYS A C 17
ATOM 18447 O O . CYS A 1 5 ? 8.472 7.972 12.677 1.00 0.00 307 CYS A O 17
ATOM 18454 N N . ARG A 1 6 ? 10.098 8.849 13.986 1.00 0.00 308 ARG A N 17
ATOM 18455 C CA . ARG A 1 6 ? 9.660 8.226 15.250 1.00 0.00 308 ARG A CA 17
ATOM 18456 C C . ARG A 1 6 ? 8.381 8.895 15.809 1.00 0.00 308 ARG A C 17
ATOM 18457 O O . ARG A 1 6 ? 7.480 8.210 16.305 1.00 0.00 308 ARG A O 17
ATOM 18478 N N . PHE A 1 7 ? 8.307 10.233 15.712 1.00 0.00 309 PHE A N 17
ATOM 18479 C CA . PHE A 1 7 ? 7.149 11.012 16.203 1.00 0.00 309 PHE A CA 17
ATOM 18480 C C . PHE A 1 7 ? 6.004 11.048 15.167 1.00 0.00 309 PHE A C 17
ATOM 18481 O O . PHE A 1 7 ? 4.860 11.332 15.521 1.00 0.00 309 PHE A O 17
ATOM 18498 N N . CYS A 1 8 ? 6.316 10.786 13.880 1.00 0.00 310 CYS A N 17
ATOM 18499 C CA . CYS A 1 8 ? 5.276 10.636 12.829 1.00 0.00 310 CYS A CA 17
ATOM 18500 C C . CYS A 1 8 ? 4.883 9.149 12.684 1.00 0.00 310 CYS A C 17
ATOM 18501 O O . CYS A 1 8 ? 4.115 8.814 11.791 1.00 0.00 310 CYS A O 17
ATOM 18508 N N . LYS A 1 9 ? 5.472 8.265 13.538 1.00 0.00 311 LYS A N 17
ATOM 18509 C CA . LYS A 1 9 ? 5.136 6.809 13.606 1.00 0.00 311 LYS A CA 17
ATOM 18510 C C . LYS A 1 9 ? 5.394 6.065 12.268 1.00 0.00 311 LYS A C 17
ATOM 18511 O O . LYS A 1 9 ? 4.873 4.961 12.051 1.00 0.00 311 LYS A O 17
ATOM 18530 N N . ASP A 1 10 ? 6.233 6.682 11.411 1.00 0.00 312 ASP A N 17
ATOM 18531 C CA . ASP A 1 10 ? 6.594 6.175 10.073 1.00 0.00 312 ASP A CA 17
ATOM 18532 C C . ASP A 1 10 ? 5.357 5.994 9.165 1.00 0.00 312 ASP A C 17
ATOM 18533 O O . ASP A 1 10 ? 5.276 5.033 8.383 1.00 0.00 312 ASP A O 17
ATOM 18542 N N . ASP A 1 11 ? 4.393 6.937 9.285 1.00 0.00 313 ASP A N 17
ATOM 18543 C CA . ASP A 1 11 ? 3.258 7.045 8.354 1.00 0.00 313 ASP A CA 17
ATOM 18544 C C . ASP A 1 11 ? 3.791 7.352 6.930 1.00 0.00 313 ASP A C 17
ATOM 18545 O O . ASP A 1 11 ? 4.009 8.514 6.554 1.00 0.00 313 ASP A O 17
ATOM 18554 N N . GLU A 1 12 ? 4.026 6.271 6.176 1.00 0.00 314 GLU A N 17
ATOM 18555 C CA . GLU A 1 12 ? 4.729 6.290 4.877 1.00 0.00 314 GLU A CA 17
ATOM 18556 C C . GLU A 1 12 ? 3.817 6.747 3.716 1.00 0.00 314 GLU A C 17
ATOM 18557 O O . GLU A 1 12 ? 4.306 7.071 2.627 1.00 0.00 314 GLU A O 17
ATOM 18569 N N . ASN A 1 13 ? 2.496 6.759 3.953 1.00 0.00 315 ASN A N 17
ATOM 18570 C CA . ASN A 1 13 ? 1.486 7.121 2.928 1.00 0.00 315 ASN A CA 17
ATOM 18571 C C . ASN A 1 13 ? 0.778 8.438 3.292 1.00 0.00 315 ASN A C 17
ATOM 18572 O O . ASN A 1 13 ? -0.025 8.958 2.508 1.00 0.00 315 ASN A O 17
ATOM 18583 N N . LYS A 1 14 ? 1.079 8.974 4.487 1.00 0.00 316 LYS A N 17
ATOM 18584 C CA . LYS A 1 14 ? 0.284 10.045 5.120 1.00 0.00 316 LYS A CA 17
ATOM 18585 C C . LYS A 1 14 ? 1.167 11.278 5.429 1.00 0.00 316 LYS A C 17
ATOM 18586 O O . LYS A 1 14 ? 2.389 11.127 5.609 1.00 0.00 316 LYS A O 17
ATOM 18605 N N . PRO A 1 15 ? 0.560 12.520 5.493 1.00 0.00 317 PRO A N 17
ATOM 18606 C CA . PRO A 1 15 ? 1.305 13.777 5.763 1.00 0.00 317 PRO A CA 17
ATOM 18607 C C . PRO A 1 15 ? 2.085 13.758 7.097 1.00 0.00 317 PRO A C 17
ATOM 18608 O O . PRO A 1 15 ? 1.600 13.252 8.122 1.00 0.00 317 PRO A O 17
ATOM 18619 N N . CYS A 1 16 ? 3.296 14.321 7.046 1.00 0.00 318 CYS A N 17
ATOM 18620 C CA . CYS A 1 16 ? 4.240 14.352 8.169 1.00 0.00 318 CYS A CA 17
ATOM 18621 C C . CYS A 1 16 ? 3.892 15.501 9.128 1.00 0.00 318 CYS A C 17
ATOM 18622 O O . CYS A 1 16 ? 4.165 16.655 8.819 1.00 0.00 318 CYS A O 17
ATOM 18629 N N . ARG A 1 17 ? 3.339 15.159 10.300 1.00 0.00 319 ARG A N 17
ATOM 18630 C CA . ARG A 1 17 ? 2.900 16.140 11.326 1.00 0.00 319 ARG A CA 17
ATOM 18631 C C . ARG A 1 17 ? 4.117 16.843 11.972 1.00 0.00 319 ARG A C 17
ATOM 18632 O O . ARG A 1 17 ? 4.156 18.065 12.097 1.00 0.00 319 ARG A O 17
ATOM 18653 N N . LYS A 1 18 ? 5.129 16.024 12.319 1.00 0.00 320 LYS A N 17
ATOM 18654 C CA . LYS A 1 18 ? 6.357 16.456 13.028 1.00 0.00 320 LYS A CA 17
ATOM 18655 C C . LYS A 1 18 ? 7.452 16.943 12.030 1.00 0.00 320 LYS A C 17
ATOM 18656 O O . LYS A 1 18 ? 8.632 17.055 12.376 1.00 0.00 320 LYS A O 17
ATOM 18675 N N . CYS A 1 19 ? 7.055 17.249 10.783 1.00 0.00 321 CYS A N 17
ATOM 18676 C CA . CYS A 1 19 ? 7.992 17.745 9.747 1.00 0.00 321 CYS A CA 17
ATOM 18677 C C . CYS A 1 19 ? 7.329 18.844 8.892 1.00 0.00 321 CYS A C 17
ATOM 18678 O O . CYS A 1 19 ? 7.911 19.315 7.914 1.00 0.00 321 CYS A O 17
ATOM 18685 N N . ALA A 1 20 ? 6.108 19.268 9.278 1.00 0.00 322 ALA A N 17
ATOM 18686 C CA . ALA A 1 20 ? 5.302 20.223 8.496 1.00 0.00 322 ALA A CA 17
ATOM 18687 C C . ALA A 1 20 ? 5.199 21.595 9.173 1.00 0.00 322 ALA A C 17
ATOM 18688 O O . ALA A 1 20 ? 5.729 21.822 10.267 1.00 0.00 322 ALA A O 17
ATOM 18695 N N . CYS A 1 21 ? 4.506 22.504 8.474 1.00 0.00 323 CYS A N 17
ATOM 18696 C CA . CYS A 1 21 ? 4.030 23.776 9.021 1.00 0.00 323 CYS A CA 17
ATOM 18697 C C . CYS A 1 21 ? 2.722 23.523 9.787 1.00 0.00 323 CYS A C 17
ATOM 18698 O O . CYS A 1 21 ? 1.660 23.403 9.170 1.00 0.00 323 CYS A O 17
ATOM 18705 N N . HIS A 1 22 ? 2.824 23.459 11.136 1.00 0.00 324 HIS A N 17
ATOM 18706 C CA . HIS A 1 22 ? 1.756 22.965 12.040 1.00 0.00 324 HIS A CA 17
ATOM 18707 C C . HIS A 1 22 ? 0.479 23.828 11.962 1.00 0.00 324 HIS A C 17
ATOM 18708 O O . HIS A 1 22 ? -0.626 23.330 12.208 1.00 0.00 324 HIS A O 17
ATOM 18722 N N . VAL A 1 23 ? 0.651 25.108 11.583 1.00 0.00 325 VAL A N 17
ATOM 18723 C CA . VAL A 1 23 ? -0.457 26.075 11.467 1.00 0.00 325 VAL A CA 17
ATOM 18724 C C . VAL A 1 23 ? -1.543 25.583 10.477 1.00 0.00 325 VAL A C 17
ATOM 18725 O O . VAL A 1 23 ? -2.741 25.729 10.732 1.00 0.00 325 VAL A O 17
ATOM 18738 N N . CYS A 1 24 ? -1.108 24.961 9.369 1.00 0.00 326 CYS A N 17
ATOM 18739 C CA . CYS A 1 24 ? -2.025 24.473 8.310 1.00 0.00 326 CYS A CA 17
ATOM 18740 C C . CYS A 1 24 ? -1.765 22.986 7.968 1.00 0.00 326 CYS A C 17
ATOM 18741 O O . CYS A 1 24 ? -2.411 22.441 7.070 1.00 0.00 326 CYS A O 17
ATOM 18748 N N . GLY A 1 25 ? -0.829 22.346 8.706 1.00 0.00 327 GLY A N 17
ATOM 18749 C CA . GLY A 1 25 ? -0.504 20.919 8.534 1.00 0.00 327 GLY A CA 17
ATOM 18750 C C . GLY A 1 25 ? -0.044 20.533 7.122 1.00 0.00 327 GLY A C 17
ATOM 18751 O O . GLY A 1 25 ? -0.667 19.686 6.472 1.00 0.00 327 GLY A O 17
ATOM 18755 N N . GLY A 1 26 ? 1.060 21.143 6.653 1.00 0.00 328 GLY A N 17
ATOM 18756 C CA . GLY A 1 26 ? 1.580 20.869 5.303 1.00 0.00 328 GLY A CA 17
ATOM 18757 C C . GLY A 1 26 ? 3.051 21.249 5.142 1.00 0.00 328 GLY A C 17
ATOM 18758 O O . GLY A 1 26 ? 3.475 22.291 5.646 1.00 0.00 328 GLY A O 17
ATOM 18762 N N . ARG A 1 27 ? 3.832 20.385 4.444 1.00 0.00 329 ARG A N 17
ATOM 18763 C CA . ARG A 1 27 ? 5.256 20.650 4.085 1.00 0.00 329 ARG A CA 17
ATOM 18764 C C . ARG A 1 27 ? 5.356 21.379 2.725 1.00 0.00 329 ARG A C 17
ATOM 18765 O O . ARG A 1 27 ? 6.456 21.602 2.203 1.00 0.00 329 ARG A O 17
ATOM 18786 N N . GLU A 1 28 ? 4.185 21.737 2.191 1.00 0.00 330 GLU A N 17
ATOM 18787 C CA . GLU A 1 28 ? 4.002 22.363 0.875 1.00 0.00 330 GLU A CA 17
ATOM 18788 C C . GLU A 1 28 ? 4.776 23.694 0.777 1.00 0.00 330 GLU A C 17
ATOM 18789 O O . GLU A 1 28 ? 4.727 24.487 1.711 1.00 0.00 330 GLU A O 17
ATOM 18801 N N . ALA A 1 29 ? 5.504 23.892 -0.340 1.00 0.00 331 ALA A N 17
ATOM 18802 C CA . ALA A 1 29 ? 6.333 25.093 -0.594 1.00 0.00 331 ALA A CA 17
ATOM 18803 C C . ALA A 1 29 ? 7.334 25.377 0.566 1.00 0.00 331 ALA A C 17
ATOM 18804 O O . ALA A 1 29 ? 7.149 26.348 1.319 1.00 0.00 331 ALA A O 17
ATOM 18811 N N . PRO A 1 30 ? 8.413 24.520 0.725 1.00 0.00 332 PRO A N 17
ATOM 18812 C CA . PRO A 1 30 ? 9.426 24.665 1.814 1.00 0.00 332 PRO A CA 17
ATOM 18813 C C . PRO A 1 30 ? 10.228 25.978 1.687 1.00 0.00 332 PRO A C 17
ATOM 18814 O O . PRO A 1 30 ? 10.751 26.515 2.675 1.00 0.00 332 PRO A O 17
ATOM 18825 N N . GLU A 1 31 ? 10.319 26.441 0.434 1.00 0.00 333 GLU A N 17
ATOM 18826 C CA . GLU A 1 31 ? 10.880 27.756 0.047 1.00 0.00 333 GLU A CA 17
ATOM 18827 C C . GLU A 1 31 ? 10.323 28.920 0.893 1.00 0.00 333 GLU A C 17
ATOM 18828 O O . GLU A 1 31 ? 11.046 29.860 1.234 1.00 0.00 333 GLU A O 17
ATOM 18840 N N . LYS A 1 32 ? 9.027 28.827 1.231 1.00 0.00 334 LYS A N 17
ATOM 18841 C CA . LYS A 1 32 ? 8.290 29.887 1.934 1.00 0.00 334 LYS A CA 17
ATOM 18842 C C . LYS A 1 32 ? 7.937 29.480 3.376 1.00 0.00 334 LYS A C 17
ATOM 18843 O O . LYS A 1 32 ? 7.136 30.159 4.025 1.00 0.00 334 LYS A O 17
ATOM 18862 N N . GLN A 1 33 ? 8.551 28.390 3.882 1.00 0.00 335 GLN A N 17
ATOM 18863 C CA . GLN A 1 33 ? 8.370 27.950 5.278 1.00 0.00 335 GLN A CA 17
ATOM 18864 C C . GLN A 1 33 ? 9.586 28.368 6.112 1.00 0.00 335 GLN A C 17
ATOM 18865 O O . GLN A 1 33 ? 10.670 27.804 5.971 1.00 0.00 335 GLN A O 17
ATOM 18879 N N . LEU A 1 34 ? 9.400 29.399 6.937 1.00 0.00 336 LEU A N 17
ATOM 18880 C CA . LEU A 1 34 ? 10.388 29.845 7.922 1.00 0.00 336 LEU A CA 17
ATOM 18881 C C . LEU A 1 34 ? 10.309 28.952 9.171 1.00 0.00 336 LEU A C 17
ATOM 18882 O O . LEU A 1 34 ? 9.283 28.924 9.858 1.00 0.00 336 LEU A O 17
ATOM 18898 N N . LEU A 1 35 ? 11.397 28.225 9.455 1.00 0.00 337 LEU A N 17
ATOM 18899 C CA . LEU A 1 35 ? 11.471 27.305 10.602 1.00 0.00 337 LEU A CA 17
ATOM 18900 C C . LEU A 1 35 ? 11.945 28.084 11.838 1.00 0.00 337 LEU A C 17
ATOM 18901 O O . LEU A 1 35 ? 13.099 28.532 11.895 1.00 0.00 337 LEU A O 17
ATOM 18917 N N . CYS A 1 36 ? 11.025 28.274 12.798 1.00 0.00 338 CYS A N 17
ATOM 18918 C CA . CYS A 1 36 ? 11.317 28.929 14.080 1.00 0.00 338 CYS A CA 17
ATOM 18919 C C . CYS A 1 36 ? 12.210 28.016 14.922 1.00 0.00 338 CYS A C 17
ATOM 18920 O O . CYS A 1 36 ? 11.805 26.887 15.235 1.00 0.00 338 CYS A O 17
ATOM 18927 N N . ASP A 1 37 ? 13.403 28.517 15.265 1.00 0.00 339 ASP A N 17
ATOM 18928 C CA . ASP A 1 37 ? 14.461 27.750 15.957 1.00 0.00 339 ASP A CA 17
ATOM 18929 C C . ASP A 1 37 ? 13.945 27.048 17.241 1.00 0.00 339 ASP A C 17
ATOM 18930 O O . ASP A 1 37 ? 13.892 25.816 17.306 1.00 0.00 339 ASP A O 17
ATOM 18939 N N . GLU A 1 38 ? 13.533 27.854 18.219 1.00 0.00 340 GLU A N 17
ATOM 18940 C CA . GLU A 1 38 ? 13.177 27.393 19.582 1.00 0.00 340 GLU A CA 17
ATOM 18941 C C . GLU A 1 38 ? 11.830 26.610 19.615 1.00 0.00 340 GLU A C 17
ATOM 18942 O O . GLU A 1 38 ? 11.579 25.831 20.534 1.00 0.00 340 GLU A O 17
ATOM 18954 N N . CYS A 1 39 ? 10.967 26.856 18.607 1.00 0.00 341 CYS A N 17
ATOM 18955 C CA . CYS A 1 39 ? 9.697 26.103 18.401 1.00 0.00 341 CYS A CA 17
ATOM 18956 C C . CYS A 1 39 ? 9.970 24.756 17.724 1.00 0.00 341 CYS A C 17
ATOM 18957 O O . CYS A 1 39 ? 9.198 23.804 17.900 1.00 0.00 341 CYS A O 17
ATOM 18964 N N . ASP A 1 40 ? 11.057 24.719 16.914 1.00 0.00 342 ASP A N 17
ATOM 18965 C CA . ASP A 1 40 ? 11.438 23.564 16.078 1.00 0.00 342 ASP A CA 17
ATOM 18966 C C . ASP A 1 40 ? 10.317 23.254 15.053 1.00 0.00 342 ASP A C 17
ATOM 18967 O O . ASP A 1 40 ? 10.025 22.100 14.738 1.00 0.00 342 ASP A O 17
ATOM 18976 N N . MET A 1 41 ? 9.690 24.322 14.523 1.00 0.00 343 MET A N 17
ATOM 18977 C CA . MET A 1 41 ? 8.480 24.190 13.695 1.00 0.00 343 MET A CA 17
ATOM 18978 C C . MET A 1 41 ? 8.526 25.148 12.498 1.00 0.00 343 MET A C 17
ATOM 18979 O O . MET A 1 41 ? 8.857 26.332 12.659 1.00 0.00 343 MET A O 17
ATOM 18993 N N . ALA A 1 42 ? 8.186 24.616 11.311 1.00 0.00 344 ALA A N 17
ATOM 18994 C CA . ALA A 1 42 ? 8.075 25.392 10.071 1.00 0.00 344 ALA A CA 17
ATOM 18995 C C . ALA A 1 42 ? 6.795 26.234 10.093 1.00 0.00 344 ALA A C 17
ATOM 18996 O O . ALA A 1 42 ? 5.771 25.802 10.640 1.00 0.00 344 ALA A O 17
ATOM 19003 N N . PHE A 1 43 ? 6.865 27.443 9.529 1.00 0.00 345 PHE A N 17
ATOM 19004 C CA . PHE A 1 43 ? 5.724 28.364 9.431 1.00 0.00 345 PHE A CA 17
ATOM 19005 C C . PHE A 1 43 ? 5.789 29.082 8.081 1.00 0.00 345 PHE A C 17
ATOM 19006 O O . PHE A 1 43 ? 6.780 29.753 7.800 1.00 0.00 345 PHE A O 17
ATOM 19023 N N . HIS A 1 44 ? 4.743 28.924 7.240 1.00 0.00 346 HIS A N 17
ATOM 19024 C CA . HIS A 1 44 ? 4.622 29.675 5.967 1.00 0.00 346 HIS A CA 17
ATOM 19025 C C . HIS A 1 44 ? 4.630 31.183 6.210 1.00 0.00 346 HIS A C 17
ATOM 19026 O O . HIS A 1 44 ? 4.212 31.639 7.277 1.00 0.00 346 HIS A O 17
ATOM 19040 N N . LEU A 1 45 ? 5.054 31.927 5.185 1.00 0.00 347 LEU A N 17
ATOM 19041 C CA . LEU A 1 45 ? 4.983 33.392 5.160 1.00 0.00 347 LEU A CA 17
ATOM 19042 C C . LEU A 1 45 ? 3.535 33.867 5.434 1.00 0.00 347 LEU A C 17
ATOM 19043 O O . LEU A 1 45 ? 3.304 34.730 6.277 1.00 0.00 347 LEU A O 17
ATOM 19059 N N . TYR A 1 46 ? 2.565 33.220 4.754 1.00 0.00 348 TYR A N 17
ATOM 19060 C CA . TYR A 1 46 ? 1.122 33.541 4.874 1.00 0.00 348 TYR A CA 17
ATOM 19061 C C . TYR A 1 46 ? 0.457 32.837 6.092 1.00 0.00 348 TYR A C 17
ATOM 19062 O O . TYR A 1 46 ? -0.759 32.915 6.266 1.00 0.00 348 TYR A O 17
ATOM 19080 N N . CYS A 1 47 ? 1.265 32.152 6.927 1.00 0.00 349 CYS A N 17
ATOM 19081 C CA . CYS A 1 47 ? 0.803 31.532 8.196 1.00 0.00 349 CYS A CA 17
ATOM 19082 C C . CYS A 1 47 ? 1.393 32.290 9.407 1.00 0.00 349 CYS A C 17
ATOM 19083 O O . CYS A 1 47 ? 1.484 31.741 10.512 1.00 0.00 349 CYS A O 17
ATOM 19090 N N . LEU A 1 48 ? 1.781 33.560 9.180 1.00 0.00 350 LEU A N 17
ATOM 19091 C CA . LEU A 1 48 ? 2.390 34.437 10.206 1.00 0.00 350 LEU A CA 17
ATOM 19092 C C . LEU A 1 48 ? 1.439 35.584 10.602 1.00 0.00 350 LEU A C 17
ATOM 19093 O O . LEU A 1 48 ? 0.292 35.634 10.145 1.00 0.00 350 LEU A O 17
ATOM 19109 N N . LYS A 1 49 ? 1.936 36.506 11.456 1.00 0.00 351 LYS A N 17
ATOM 19110 C CA . LYS A 1 49 ? 1.139 37.623 11.989 1.00 0.00 351 LYS A CA 17
ATOM 19111 C C . LYS A 1 49 ? 2.084 38.805 12.328 1.00 0.00 351 LYS A C 17
ATOM 19112 O O . LYS A 1 49 ? 2.702 38.795 13.399 1.00 0.00 351 LYS A O 17
ATOM 19131 N N . PRO A 1 50 ? 2.267 39.833 11.424 1.00 0.00 352 PRO A N 17
ATOM 19132 C CA . PRO A 1 50 ? 1.598 39.946 10.101 1.00 0.00 352 PRO A CA 17
ATOM 19133 C C . PRO A 1 50 ? 2.219 38.993 9.038 1.00 0.00 352 PRO A C 17
ATOM 19134 O O . PRO A 1 50 ? 3.428 38.737 9.072 1.00 0.00 352 PRO A O 17
ATOM 19145 N N . PRO A 1 51 ? 1.393 38.451 8.085 1.00 0.00 353 PRO A N 17
ATOM 19146 C CA . PRO A 1 51 ? 1.861 37.462 7.087 1.00 0.00 353 PRO A CA 17
ATOM 19147 C C . PRO A 1 51 ? 2.786 38.098 6.027 1.00 0.00 353 PRO A C 17
ATOM 19148 O O . PRO A 1 51 ? 2.440 39.106 5.412 1.00 0.00 353 PRO A O 17
ATOM 19159 N N . LEU A 1 52 ? 3.962 37.497 5.834 1.00 0.00 354 LEU A N 17
ATOM 19160 C CA . LEU A 1 52 ? 4.971 37.995 4.890 1.00 0.00 354 LEU A CA 17
ATOM 19161 C C . LEU A 1 52 ? 4.633 37.587 3.446 1.00 0.00 354 LEU A C 17
ATOM 19162 O O . LEU A 1 52 ? 3.937 36.596 3.210 1.00 0.00 354 LEU A O 17
ATOM 19178 N N . THR A 1 53 ? 5.114 38.383 2.493 1.00 0.00 355 THR A N 17
ATOM 19179 C CA . THR A 1 53 ? 5.019 38.096 1.049 1.00 0.00 355 THR A CA 17
ATOM 19180 C C . THR A 1 53 ? 6.390 37.674 0.485 1.00 0.00 355 THR A C 17
ATOM 19181 O O . THR A 1 53 ? 6.502 37.311 -0.692 1.00 0.00 355 THR A O 17
ATOM 19192 N N . SER A 1 54 ? 7.426 37.706 1.341 1.00 0.00 356 SER A N 17
ATOM 19193 C CA . SER A 1 54 ? 8.796 37.321 0.971 1.00 0.00 356 SER A CA 17
ATOM 19194 C C . SER A 1 54 ? 9.582 36.890 2.223 1.00 0.00 356 SER A C 17
ATOM 19195 O O . SER A 1 54 ? 9.199 37.234 3.352 1.00 0.00 356 SER A O 17
ATOM 19203 N N . VAL A 1 55 ? 10.663 36.118 2.010 1.00 0.00 357 VAL A N 17
ATOM 19204 C CA . VAL A 1 55 ? 11.589 35.706 3.085 1.00 0.00 357 VAL A CA 17
ATOM 19205 C C . VAL A 1 55 ? 12.511 36.900 3.461 1.00 0.00 357 VAL A C 17
ATOM 19206 O O . VAL A 1 55 ? 13.081 37.538 2.565 1.00 0.00 357 VAL A O 17
ATOM 19219 N N . PRO A 1 56 ? 12.632 37.256 4.787 1.00 0.00 358 PRO A N 17
ATOM 19220 C CA . PRO A 1 56 ? 13.502 38.372 5.246 1.00 0.00 358 PRO A CA 17
ATOM 19221 C C . PRO A 1 56 ? 15.009 38.084 5.021 1.00 0.00 358 PRO A C 17
ATOM 19222 O O . PRO A 1 56 ? 15.413 36.919 4.990 1.00 0.00 358 PRO A O 17
ATOM 19233 N N . PRO A 1 57 ? 15.873 39.145 4.885 1.00 0.00 359 PRO A N 17
ATOM 19234 C CA . PRO A 1 57 ? 17.348 38.974 4.816 1.00 0.00 359 PRO A CA 17
ATOM 19235 C C . PRO A 1 57 ? 17.997 38.894 6.222 1.00 0.00 359 PRO A C 17
ATOM 19236 O O . PRO A 1 57 ? 19.232 38.865 6.344 1.00 0.00 359 PRO A O 17
ATOM 19247 N N . GLU A 1 58 ? 17.141 38.866 7.263 1.00 0.00 360 GLU A N 17
ATOM 19248 C CA . GLU A 1 58 ? 17.561 38.829 8.671 1.00 0.00 360 GLU A CA 17
ATOM 19249 C C . GLU A 1 58 ? 18.244 37.483 9.005 1.00 0.00 360 GLU A C 17
ATOM 19250 O O . GLU A 1 58 ? 17.723 36.431 8.623 1.00 0.00 360 GLU A O 17
ATOM 19262 N N . PRO A 1 59 ? 19.413 37.495 9.723 1.00 0.00 361 PRO A N 17
ATOM 19263 C CA . PRO A 1 59 ? 20.112 36.253 10.142 1.00 0.00 361 PRO A CA 17
ATOM 19264 C C . PRO A 1 59 ? 19.312 35.501 11.229 1.00 0.00 361 PRO A C 17
ATOM 19265 O O . PRO A 1 59 ? 19.332 34.268 11.298 1.00 0.00 361 PRO A O 17
ATOM 19276 N N . GLU A 1 60 ? 18.620 36.277 12.072 1.00 0.00 362 GLU A N 17
ATOM 19277 C CA . GLU A 1 60 ? 17.694 35.769 13.095 1.00 0.00 362 GLU A CA 17
ATOM 19278 C C . GLU A 1 60 ? 16.278 35.688 12.520 1.00 0.00 362 GLU A C 17
ATOM 19279 O O . GLU A 1 60 ? 15.932 36.450 11.609 1.00 0.00 362 GLU A O 17
ATOM 19291 N N . TRP A 1 61 ? 15.474 34.770 13.069 1.00 0.00 363 TRP A N 17
ATOM 19292 C CA . TRP A 1 61 ? 14.029 34.759 12.861 1.00 0.00 363 TRP A CA 17
ATOM 19293 C C . TRP A 1 61 ? 13.348 33.901 13.945 1.00 0.00 363 TRP A C 17
ATOM 19294 O O . TRP A 1 61 ? 13.721 32.746 14.176 1.00 0.00 363 TRP A O 17
ATOM 19315 N N . TYR A 1 62 ? 12.339 34.500 14.596 1.00 0.00 364 TYR A N 17
ATOM 19316 C CA . TYR A 1 62 ? 11.509 33.881 15.645 1.00 0.00 364 TYR A CA 17
ATOM 19317 C C . TYR A 1 62 ? 10.044 34.271 15.341 1.00 0.00 364 TYR A C 17
ATOM 19318 O O . TYR A 1 62 ? 9.777 35.434 15.041 1.00 0.00 364 TYR A O 17
ATOM 19336 N N . CYS A 1 63 ? 9.106 33.303 15.418 1.00 0.00 365 CYS A N 17
ATOM 19337 C CA . CYS A 1 63 ? 7.683 33.508 15.020 1.00 0.00 365 CYS A CA 17
ATOM 19338 C C . CYS A 1 63 ? 6.983 34.567 15.929 1.00 0.00 365 CYS A C 17
ATOM 19339 O O . CYS A 1 63 ? 7.491 34.836 17.024 1.00 0.00 365 CYS A O 17
ATOM 19346 N N . PRO A 1 64 ? 5.838 35.204 15.460 1.00 0.00 366 PRO A N 17
ATOM 19347 C CA . PRO A 1 64 ? 5.038 36.212 16.224 1.00 0.00 366 PRO A CA 17
ATOM 19348 C C . PRO A 1 64 ? 4.945 35.979 17.754 1.00 0.00 366 PRO A C 17
ATOM 19349 O O . PRO A 1 64 ? 5.223 36.886 18.543 1.00 0.00 366 PRO A O 17
ATOM 19360 N N . SER A 1 65 ? 4.606 34.738 18.139 1.00 0.00 367 SER A N 17
ATOM 19361 C CA . SER A 1 65 ? 4.404 34.335 19.546 1.00 0.00 367 SER A CA 17
ATOM 19362 C C . SER A 1 65 ? 5.702 34.465 20.390 1.00 0.00 367 SER A C 17
ATOM 19363 O O . SER A 1 65 ? 5.644 34.734 21.592 1.00 0.00 367 SER A O 17
ATOM 19371 N N . CYS A 1 66 ? 6.861 34.248 19.738 1.00 0.00 368 CYS A N 17
ATOM 19372 C CA . CYS A 1 66 ? 8.192 34.316 20.376 1.00 0.00 368 CYS A CA 17
ATOM 19373 C C . CYS A 1 66 ? 8.718 35.753 20.492 1.00 0.00 368 CYS A C 17
ATOM 19374 O O . CYS A 1 66 ? 9.162 36.169 21.566 1.00 0.00 368 CYS A O 17
ATOM 19381 N N . ARG A 1 67 ? 8.673 36.503 19.375 1.00 0.00 369 ARG A N 17
ATOM 19382 C CA . ARG A 1 67 ? 9.344 37.824 19.267 1.00 0.00 369 ARG A CA 17
ATOM 19383 C C . ARG A 1 67 ? 8.713 38.889 20.192 1.00 0.00 369 ARG A C 17
ATOM 19384 O O . ARG A 1 67 ? 9.366 39.882 20.529 1.00 0.00 369 ARG A O 17
ATOM 19405 N N . THR A 1 68 ? 7.447 38.668 20.579 1.00 0.00 370 THR A N 17
ATOM 19406 C CA . THR A 1 68 ? 6.722 39.530 21.528 1.00 0.00 370 THR A CA 17
ATOM 19407 C C . THR A 1 68 ? 5.956 38.644 22.535 1.00 0.00 370 THR A C 17
ATOM 19408 O O . THR A 1 68 ? 5.895 37.421 22.366 1.00 0.00 370 THR A O 17
ATOM 19419 N N . ASP A 1 69 ? 5.375 39.264 23.582 1.00 0.00 371 ASP A N 17
ATOM 19420 C CA . ASP A 1 69 ? 4.588 38.559 24.624 1.00 0.00 371 ASP A CA 17
ATOM 19421 C C . ASP A 1 69 ? 3.152 38.311 24.125 1.00 0.00 371 ASP A C 17
ATOM 19422 O O . ASP A 1 69 ? 2.179 38.847 24.671 1.00 0.00 371 ASP A O 17
ATOM 19431 N N . SER A 1 70 ? 3.051 37.529 23.042 1.00 0.00 372 SER A N 17
ATOM 19432 C CA . SER A 1 70 ? 1.772 37.148 22.414 1.00 0.00 372 SER A CA 17
ATOM 19433 C C . SER A 1 70 ? 1.459 35.653 22.684 1.00 0.00 372 SER A C 17
ATOM 19434 O O . SER A 1 70 ? 0.357 35.174 22.387 1.00 0.00 372 SER A O 17
ATOM 19442 N N . SER A 1 71 ? 2.449 34.921 23.229 1.00 0.00 373 SER A N 17
ATOM 19443 C CA . SER A 1 71 ? 2.297 33.516 23.657 1.00 0.00 373 SER A CA 17
ATOM 19444 C C . SER A 1 71 ? 2.076 33.461 25.180 1.00 0.00 373 SER A C 17
ATOM 19445 O O . SER A 1 71 ? 2.097 34.496 25.862 1.00 0.00 373 SER A O 17
ATOM 19453 N N . GLU A 1 72 ? 1.860 32.247 25.695 1.00 0.00 374 GLU A N 17
ATOM 19454 C CA . GLU A 1 72 ? 1.824 31.973 27.139 1.00 0.00 374 GLU A CA 17
ATOM 19455 C C . GLU A 1 72 ? 3.200 31.444 27.582 1.00 0.00 374 GLU A C 17
ATOM 19456 O O . GLU A 1 72 ? 3.931 30.857 26.768 1.00 0.00 374 GLU A O 17
ATOM 19468 N N . VAL A 1 73 ? 3.546 31.671 28.864 1.00 0.00 375 VAL A N 17
ATOM 19469 C CA . VAL A 1 73 ? 4.813 31.204 29.460 1.00 0.00 375 VAL A CA 17
ATOM 19470 C C . VAL A 1 73 ? 4.860 29.658 29.482 1.00 0.00 375 VAL A C 17
ATOM 19471 O O . VAL A 1 73 ? 3.952 29.009 30.015 1.00 0.00 375 VAL A O 17
ATOM 19484 N N . VAL A 1 74 ? 5.896 29.076 28.852 1.00 0.00 376 VAL A N 17
ATOM 19485 C CA . VAL A 1 74 ? 6.160 27.628 28.942 1.00 0.00 376 VAL A CA 17
ATOM 19486 C C . VAL A 1 74 ? 6.738 27.311 30.338 1.00 0.00 376 VAL A C 17
ATOM 19487 O O . VAL A 1 74 ? 7.473 28.128 30.908 1.00 0.00 376 VAL A O 17
ATOM 19500 N N . GLN A 1 75 ? 6.384 26.146 30.895 1.00 0.00 377 GLN A N 17
ATOM 19501 C CA . GLN A 1 75 ? 6.793 25.771 32.256 1.00 0.00 377 GLN A CA 17
ATOM 19502 C C . GLN A 1 75 ? 8.290 25.401 32.264 1.00 0.00 377 GLN A C 17
ATOM 19503 O O . GLN A 1 75 ? 8.669 24.288 31.884 1.00 0.00 377 GLN A O 17
ATOM 19517 N N . ALA A 1 76 ? 9.131 26.383 32.629 1.00 0.00 378 ALA A N 17
ATOM 19518 C CA . ALA A 1 76 ? 10.585 26.200 32.761 1.00 0.00 378 ALA A CA 17
ATOM 19519 C C . ALA A 1 76 ? 10.924 25.410 34.038 1.00 0.00 378 ALA A C 17
ATOM 19520 O O . ALA A 1 76 ? 10.073 25.250 34.926 1.00 0.00 378 ALA A O 17
ATOM 19527 N N . GLY A 1 77 ? 12.178 24.941 34.122 1.00 0.00 379 GLY A N 17
ATOM 19528 C CA . GLY A 1 77 ? 12.615 24.076 35.214 1.00 0.00 379 GLY A CA 17
ATOM 19529 C C . GLY A 1 77 ? 12.046 22.670 35.086 1.00 0.00 379 GLY A C 17
ATOM 19530 O O . GLY A 1 77 ? 11.365 22.179 35.994 1.00 0.00 379 GLY A O 17
ATOM 19534 N N . GLU A 1 78 ? 12.309 22.035 33.935 1.00 0.00 380 GLU A N 17
ATOM 19535 C CA . GLU A 1 78 ? 11.827 20.678 33.637 1.00 0.00 380 GLU A CA 17
ATOM 19536 C C . GLU A 1 78 ? 12.630 19.629 34.455 1.00 0.00 380 GLU A C 17
ATOM 19551 N N . SER A 1 1 ? 13.466 10.118 -1.498 1.00 0.00 303 SER A N 18
ATOM 19552 C CA . SER A 1 1 ? 13.485 11.486 -0.949 1.00 0.00 303 SER A CA 18
ATOM 19553 C C . SER A 1 1 ? 12.057 11.931 -0.553 1.00 0.00 303 SER A C 18
ATOM 19554 O O . SER A 1 1 ? 11.612 13.035 -0.905 1.00 0.00 303 SER A O 18
ATOM 19562 N N . GLY A 1 2 ? 11.345 11.042 0.175 1.00 0.00 304 GLY A N 18
ATOM 19563 C CA . GLY A 1 2 ? 10.004 11.331 0.700 1.00 0.00 304 GLY A CA 18
ATOM 19564 C C . GLY A 1 2 ? 10.001 12.394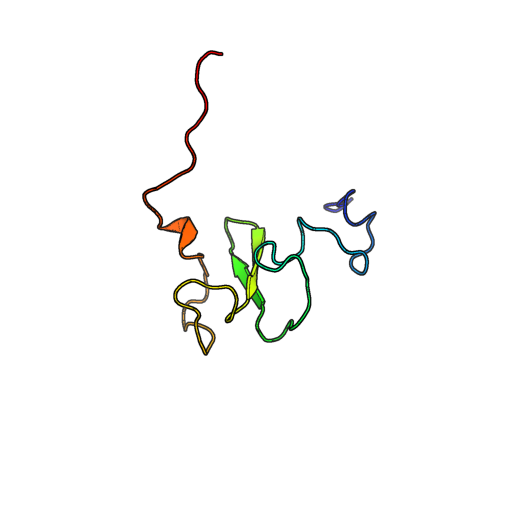 1.812 1.00 0.00 304 GLY A C 18
ATOM 19565 O O . GLY A 1 2 ? 11.018 13.076 2.009 1.00 0.00 304 GLY A O 18
ATOM 19569 N N . PRO A 1 3 ? 8.865 12.571 2.563 1.00 0.00 305 PRO A N 18
ATOM 19570 C CA . PRO A 1 3 ? 8.775 13.573 3.652 1.00 0.00 305 PRO A CA 18
ATOM 19571 C C . PRO A 1 3 ? 9.810 13.296 4.770 1.00 0.00 305 PRO A C 18
ATOM 19572 O O . PRO A 1 3 ? 9.678 12.319 5.524 1.00 0.00 305 PRO A O 18
ATOM 19583 N N . SER A 1 4 ? 10.858 14.148 4.819 1.00 0.00 306 SER A N 18
ATOM 19584 C CA . SER A 1 4 ? 11.945 14.042 5.802 1.00 0.00 306 SER A CA 18
ATOM 19585 C C . SER A 1 4 ? 11.374 14.120 7.227 1.00 0.00 306 SER A C 18
ATOM 19586 O O . SER A 1 4 ? 10.806 15.145 7.643 1.00 0.00 306 SER A O 18
ATOM 19594 N N . CYS A 1 5 ? 11.510 13.004 7.941 1.00 0.00 307 CYS A N 18
ATOM 19595 C CA . CYS A 1 5 ? 10.862 12.770 9.218 1.00 0.00 307 CYS A CA 18
ATOM 19596 C C . CYS A 1 5 ? 11.774 11.937 10.131 1.00 0.00 307 CYS A C 18
ATOM 19597 O O . CYS A 1 5 ? 11.795 10.710 10.052 1.00 0.00 307 CYS A O 18
ATOM 19604 N N . ARG A 1 6 ? 12.528 12.632 10.994 1.00 0.00 308 ARG A N 18
ATOM 19605 C CA . ARG A 1 6 ? 13.398 12.005 12.008 1.00 0.00 308 ARG A CA 18
ATOM 19606 C C . ARG A 1 6 ? 12.552 11.347 13.123 1.00 0.00 308 ARG A C 18
ATOM 19607 O O . ARG A 1 6 ? 12.825 10.219 13.541 1.00 0.00 308 ARG A O 18
ATOM 19628 N N . PHE A 1 7 ? 11.500 12.058 13.572 1.00 0.00 309 PHE A N 18
ATOM 19629 C CA . PHE A 1 7 ? 10.603 11.590 14.645 1.00 0.00 309 PHE A CA 18
ATOM 19630 C C . PHE A 1 7 ? 9.621 10.524 14.117 1.00 0.00 309 PHE A C 18
ATOM 19631 O O . PHE A 1 7 ? 9.367 9.511 14.779 1.00 0.00 309 PHE A O 18
ATOM 19648 N N . CYS A 1 8 ? 9.082 10.756 12.904 1.00 0.00 310 CYS A N 18
ATOM 19649 C CA . CYS A 1 8 ? 8.054 9.878 12.293 1.00 0.00 310 CYS A CA 18
ATOM 19650 C C . CYS A 1 8 ? 8.698 8.727 11.483 1.00 0.00 310 CYS A C 18
ATOM 19651 O O . CYS A 1 8 ? 7.991 7.994 10.782 1.00 0.00 310 CYS A O 18
ATOM 19658 N N . LYS A 1 9 ? 10.052 8.612 11.568 1.00 0.00 311 LYS A N 18
ATOM 19659 C CA . LYS A 1 9 ? 10.841 7.494 10.982 1.00 0.00 311 LYS A CA 18
ATOM 19660 C C . LYS A 1 9 ? 10.784 7.452 9.428 1.00 0.00 311 LYS A C 18
ATOM 19661 O O . LYS A 1 9 ? 11.084 6.413 8.824 1.00 0.00 311 LYS A O 18
ATOM 19680 N N . ASP A 1 10 ? 10.422 8.602 8.812 1.00 0.00 312 ASP A N 18
ATOM 19681 C CA . ASP A 1 10 ? 10.259 8.773 7.337 1.00 0.00 312 ASP A CA 18
ATOM 19682 C C . ASP A 1 10 ? 9.110 7.911 6.767 1.00 0.00 312 ASP A C 18
ATOM 19683 O O . ASP A 1 10 ? 9.019 7.708 5.547 1.00 0.00 312 ASP A O 18
ATOM 19692 N N . ASP A 1 11 ? 8.229 7.412 7.655 1.00 0.00 313 ASP A N 18
ATOM 19693 C CA . ASP A 1 11 ? 7.041 6.647 7.253 1.00 0.00 313 ASP A CA 18
ATOM 19694 C C . ASP A 1 11 ? 5.999 7.587 6.636 1.00 0.00 313 ASP A C 18
ATOM 19695 O O . ASP A 1 11 ? 5.477 8.491 7.303 1.00 0.00 313 ASP A O 18
ATOM 19704 N N . GLU A 1 12 ? 5.721 7.359 5.352 1.00 0.00 314 GLU A N 18
ATOM 19705 C CA . GLU A 1 12 ? 4.793 8.173 4.560 1.00 0.00 314 GLU A CA 18
ATOM 19706 C C . GLU A 1 12 ? 3.332 7.820 4.904 1.00 0.00 314 GLU A C 18
ATOM 19707 O O . GLU A 1 12 ? 2.429 8.644 4.728 1.00 0.00 314 GLU A O 18
ATOM 19719 N N . ASN A 1 13 ? 3.126 6.585 5.407 1.00 0.00 315 ASN A N 18
ATOM 19720 C CA . ASN A 1 13 ? 1.819 6.106 5.904 1.00 0.00 315 ASN A CA 18
ATOM 19721 C C . ASN A 1 13 ? 1.360 6.909 7.142 1.00 0.00 315 ASN A C 18
ATOM 19722 O O . ASN A 1 13 ? 0.154 7.060 7.384 1.00 0.00 315 ASN A O 18
ATOM 19733 N N . LYS A 1 14 ? 2.330 7.420 7.918 1.00 0.00 316 LYS A N 18
ATOM 19734 C CA . LYS A 1 14 ? 2.050 8.199 9.136 1.00 0.00 316 LYS A CA 18
ATOM 19735 C C . LYS A 1 14 ? 1.783 9.686 8.779 1.00 0.00 316 LYS A C 18
ATOM 19736 O O . LYS A 1 14 ? 2.624 10.321 8.126 1.00 0.00 316 LYS A O 18
ATOM 19755 N N . PRO A 1 15 ? 0.601 10.254 9.189 1.00 0.00 317 PRO A N 18
ATOM 19756 C CA . PRO A 1 15 ? 0.292 11.693 9.004 1.00 0.00 317 PRO A CA 18
ATOM 19757 C C . PRO A 1 15 ? 1.075 12.559 10.019 1.00 0.00 317 PRO A C 18
ATOM 19758 O O . PRO A 1 15 ? 1.289 12.141 11.168 1.00 0.00 317 PRO A O 18
ATOM 19769 N N . CYS A 1 16 ? 1.476 13.772 9.608 1.00 0.00 318 CYS A N 18
ATOM 19770 C CA . CYS A 1 16 ? 2.536 14.528 10.294 1.00 0.00 318 CYS A CA 18
ATOM 19771 C C . CYS A 1 16 ? 2.286 16.046 10.310 1.00 0.00 318 CYS A C 18
ATOM 19772 O O . CYS A 1 16 ? 1.799 16.625 9.335 1.00 0.00 318 CYS A O 18
ATOM 19779 N N . ARG A 1 17 ? 2.644 16.672 11.452 1.00 0.00 319 ARG A N 18
ATOM 19780 C CA . ARG A 1 17 ? 2.635 18.139 11.630 1.00 0.00 319 ARG A CA 18
ATOM 19781 C C . ARG A 1 17 ? 3.815 18.628 12.508 1.00 0.00 319 ARG A C 18
ATOM 19782 O O . ARG A 1 17 ? 4.099 19.828 12.545 1.00 0.00 319 ARG A O 18
ATOM 19803 N N . LYS A 1 18 ? 4.520 17.687 13.170 1.00 0.00 320 LYS A N 18
ATOM 19804 C CA . LYS A 1 18 ? 5.618 18.001 14.114 1.00 0.00 320 LYS A CA 18
ATOM 19805 C C . LYS A 1 18 ? 6.939 18.337 13.376 1.00 0.00 320 LYS A C 18
ATOM 19806 O O . LYS A 1 18 ? 7.870 18.883 13.979 1.00 0.00 320 LYS A O 18
ATOM 19825 N N . CYS A 1 19 ? 7.025 18.006 12.083 1.00 0.00 321 CYS A N 18
ATOM 19826 C CA . CYS A 1 19 ? 8.158 18.428 11.228 1.00 0.00 321 CYS A CA 18
ATOM 19827 C C . CYS A 1 19 ? 7.656 19.428 10.158 1.00 0.00 321 CYS A C 18
ATOM 19828 O O . CYS A 1 19 ? 8.445 20.003 9.410 1.00 0.00 321 CYS A O 18
ATOM 19835 N N . ALA A 1 20 ? 6.327 19.619 10.110 1.00 0.00 322 ALA A N 18
ATOM 19836 C CA . ALA A 1 20 ? 5.663 20.473 9.119 1.00 0.00 322 ALA A CA 18
ATOM 19837 C C . ALA A 1 20 ? 5.464 21.887 9.670 1.00 0.00 322 ALA A C 18
ATOM 19838 O O . ALA A 1 20 ? 5.834 22.188 10.816 1.00 0.00 322 ALA A O 18
ATOM 19845 N N . CYS A 1 21 ? 4.891 22.762 8.830 1.00 0.00 323 CYS A N 18
ATOM 19846 C CA . CYS A 1 21 ? 4.443 24.091 9.256 1.00 0.00 323 CYS A CA 18
ATOM 19847 C C . CYS A 1 21 ? 3.202 23.942 10.139 1.00 0.00 323 CYS A C 18
ATOM 19848 O O . CYS A 1 21 ? 2.090 23.837 9.630 1.00 0.00 323 CYS A O 18
ATOM 19855 N N . HIS A 1 22 ? 3.433 23.964 11.473 1.00 0.00 324 HIS A N 18
ATOM 19856 C CA . HIS A 1 22 ? 2.502 23.446 12.499 1.00 0.00 324 HIS A CA 18
ATOM 19857 C C . HIS A 1 22 ? 1.177 24.228 12.526 1.00 0.00 324 HIS A C 18
ATOM 19858 O O . HIS A 1 22 ? 0.127 23.687 12.883 1.00 0.00 324 HIS A O 18
ATOM 19872 N N . VAL A 1 23 ? 1.247 25.500 12.106 1.00 0.00 325 VAL A N 18
ATOM 19873 C CA . VAL A 1 23 ? 0.094 26.418 12.096 1.00 0.00 325 VAL A CA 18
ATOM 19874 C C . VAL A 1 23 ? -0.984 26.013 11.049 1.00 0.00 325 VAL A C 18
ATOM 19875 O O . VAL A 1 23 ? -2.136 26.429 11.159 1.00 0.00 325 VAL A O 18
ATOM 19888 N N . CYS A 1 24 ? -0.594 25.207 10.036 1.00 0.00 326 CYS A N 18
ATOM 19889 C CA . CYS A 1 24 ? -1.550 24.579 9.074 1.00 0.00 326 CYS A CA 18
ATOM 19890 C C . CYS A 1 24 ? -1.289 23.062 8.968 1.00 0.00 326 CYS A C 18
ATOM 19891 O O . CYS A 1 24 ? -2.002 22.353 8.251 1.00 0.00 326 CYS A O 18
ATOM 19898 N N . GLY A 1 25 ? -0.272 22.580 9.717 1.00 0.00 327 GLY A N 18
ATOM 19899 C CA . GLY A 1 25 ? 0.162 21.178 9.696 1.00 0.00 327 GLY A CA 18
ATOM 19900 C C . GLY A 1 25 ? 0.603 20.662 8.324 1.00 0.00 327 GLY A C 18
ATOM 19901 O O . GLY A 1 25 ? 0.601 19.449 8.094 1.00 0.00 327 GLY A O 18
ATOM 19905 N N . GLY A 1 26 ? 1.015 21.579 7.429 1.00 0.00 328 GLY A N 18
ATOM 19906 C CA . GLY A 1 26 ? 1.269 21.246 6.019 1.00 0.00 328 GLY A CA 18
ATOM 19907 C C . GLY A 1 26 ? 2.743 21.307 5.625 1.00 0.00 328 GLY A C 18
ATOM 19908 O O . GLY A 1 26 ? 3.484 22.179 6.099 1.00 0.00 328 GLY A O 18
ATOM 19912 N N . ARG A 1 27 ? 3.157 20.352 4.754 1.00 0.00 329 ARG A N 18
ATOM 19913 C CA . ARG A 1 27 ? 4.477 20.335 4.065 1.00 0.00 329 ARG A CA 18
ATOM 19914 C C . ARG A 1 27 ? 4.357 20.969 2.668 1.00 0.00 329 ARG A C 18
ATOM 19915 O O . ARG A 1 27 ? 5.199 20.748 1.783 1.00 0.00 329 ARG A O 18
ATOM 19936 N N . GLU A 1 28 ? 3.326 21.801 2.520 1.00 0.00 330 GLU A N 18
ATOM 19937 C CA . GLU A 1 28 ? 3.050 22.580 1.306 1.00 0.00 330 GLU A CA 18
ATOM 19938 C C . GLU A 1 28 ? 4.152 23.641 1.117 1.00 0.00 330 GLU A C 18
ATOM 19939 O O . GLU A 1 28 ? 4.990 23.785 2.019 1.00 0.00 330 GLU A O 18
ATOM 19951 N N . ALA A 1 29 ? 4.152 24.335 -0.052 1.00 0.00 331 ALA A N 18
ATOM 19952 C CA . ALA A 1 29 ? 5.034 25.502 -0.365 1.00 0.00 331 ALA A CA 18
ATOM 19953 C C . ALA A 1 29 ? 6.422 25.443 0.353 1.00 0.00 331 ALA A C 18
ATOM 19954 O O . ALA A 1 29 ? 6.673 26.212 1.296 1.00 0.00 331 ALA A O 18
ATOM 19961 N N . PRO A 1 30 ? 7.310 24.471 -0.048 1.00 0.00 332 PRO A N 18
ATOM 19962 C CA . PRO A 1 30 ? 8.507 24.070 0.753 1.00 0.00 332 PRO A CA 18
ATOM 19963 C C . PRO A 1 30 ? 9.486 25.228 1.063 1.00 0.00 332 PRO A C 18
ATOM 19964 O O . PRO A 1 30 ? 10.095 25.260 2.141 1.00 0.00 332 PRO A O 18
ATOM 19975 N N . GLU A 1 31 ? 9.608 26.175 0.118 1.00 0.00 333 GLU A N 18
ATOM 19976 C CA . GLU A 1 31 ? 10.485 27.356 0.265 1.00 0.00 333 GLU A CA 18
ATOM 19977 C C . GLU A 1 31 ? 9.926 28.347 1.311 1.00 0.00 333 GLU A C 18
ATOM 19978 O O . GLU A 1 31 ? 10.685 28.975 2.046 1.00 0.00 333 GLU A O 18
ATOM 19990 N N . LYS A 1 32 ? 8.582 28.458 1.376 1.00 0.00 334 LYS A N 18
ATOM 19991 C CA . LYS A 1 32 ? 7.900 29.409 2.276 1.00 0.00 334 LYS A CA 18
ATOM 19992 C C . LYS A 1 32 ? 7.953 28.932 3.740 1.00 0.00 334 LYS A C 18
ATOM 19993 O O . LYS A 1 32 ? 7.773 29.742 4.649 1.00 0.00 334 LYS A O 18
ATOM 20012 N N . GLN A 1 33 ? 8.188 27.612 3.951 1.00 0.00 335 GLN A N 18
ATOM 20013 C CA . GLN A 1 33 ? 8.305 27.016 5.302 1.00 0.00 335 GLN A CA 18
ATOM 20014 C C . GLN A 1 33 ? 9.604 27.476 5.993 1.00 0.00 335 GLN A C 18
ATOM 20015 O O . GLN A 1 33 ? 10.636 26.809 5.905 1.00 0.00 335 GLN A O 18
ATOM 20029 N N . LEU A 1 34 ? 9.542 28.646 6.638 1.00 0.00 336 LEU A N 18
ATOM 20030 C CA . LEU A 1 34 ? 10.664 29.202 7.405 1.00 0.00 336 LEU A CA 18
ATOM 20031 C C . LEU A 1 34 ? 10.733 28.568 8.799 1.00 0.00 336 LEU A C 18
ATOM 20032 O O . LEU A 1 34 ? 9.745 28.554 9.540 1.00 0.00 336 LEU A O 18
ATOM 20048 N N . LEU A 1 35 ? 11.927 28.090 9.153 1.00 0.00 337 LEU A N 18
ATOM 20049 C CA . LEU A 1 35 ? 12.176 27.375 10.412 1.00 0.00 337 LEU A CA 18
ATOM 20050 C C . LEU A 1 35 ? 12.515 28.389 11.522 1.00 0.00 337 LEU A C 18
ATOM 20051 O O . LEU A 1 35 ? 13.392 29.232 11.351 1.00 0.00 337 LEU A O 18
ATOM 20067 N N . CYS A 1 36 ? 11.762 28.317 12.631 1.00 0.00 338 CYS A N 18
ATOM 20068 C CA . CYS A 1 36 ? 11.997 29.128 13.837 1.00 0.00 338 CYS A CA 18
ATOM 20069 C C . CYS A 1 36 ? 12.813 28.284 14.815 1.00 0.00 338 CYS A C 18
ATOM 20070 O O . CYS A 1 36 ? 12.257 27.363 15.416 1.00 0.00 338 CYS A O 18
ATOM 20077 N N . ASP A 1 37 ? 14.114 28.606 14.945 1.00 0.00 339 ASP A N 18
ATOM 20078 C CA . ASP A 1 37 ? 15.117 27.783 15.677 1.00 0.00 339 ASP A CA 18
ATOM 20079 C C . ASP A 1 37 ? 14.630 27.319 17.071 1.00 0.00 339 ASP A C 18
ATOM 20080 O O . ASP A 1 37 ? 14.670 26.127 17.388 1.00 0.00 339 ASP A O 18
ATOM 20089 N N . GLU A 1 38 ? 14.132 28.274 17.865 1.00 0.00 340 GLU A N 18
ATOM 20090 C CA . GLU A 1 38 ? 13.656 28.034 19.242 1.00 0.00 340 GLU A CA 18
ATOM 20091 C C . GLU A 1 38 ? 12.388 27.130 19.263 1.00 0.00 340 GLU A C 18
ATOM 20092 O O . GLU A 1 38 ? 12.282 26.224 20.089 1.00 0.00 340 GLU A O 18
ATOM 20104 N N . CYS A 1 39 ? 11.446 27.377 18.334 1.00 0.00 341 CYS A N 18
ATOM 20105 C CA . CYS A 1 39 ? 10.191 26.591 18.226 1.00 0.00 341 CYS A CA 18
ATOM 20106 C C . CYS A 1 39 ? 10.436 25.196 17.605 1.00 0.00 341 CYS A C 18
ATOM 20107 O O . CYS A 1 39 ? 9.659 24.266 17.846 1.00 0.00 341 CYS A O 18
ATOM 20114 N N . ASP A 1 40 ? 11.518 25.090 16.806 1.00 0.00 342 ASP A N 18
ATOM 20115 C CA . ASP A 1 40 ? 11.845 23.911 15.957 1.00 0.00 342 ASP A CA 18
ATOM 20116 C C . ASP A 1 40 ? 10.783 23.654 14.868 1.00 0.00 342 ASP A C 18
ATOM 20117 O O . ASP A 1 40 ? 10.778 22.590 14.235 1.00 0.00 342 ASP A O 18
ATOM 20126 N N . MET A 1 41 ? 9.923 24.649 14.606 1.00 0.00 343 MET A N 18
ATOM 20127 C CA . MET A 1 41 ? 8.771 24.483 13.700 1.00 0.00 343 MET A CA 18
ATOM 20128 C C . MET A 1 41 ? 8.926 25.349 12.456 1.00 0.00 343 MET A C 18
ATOM 20129 O O . MET A 1 41 ? 9.480 26.453 12.518 1.00 0.00 343 MET A O 18
ATOM 20143 N N . ALA A 1 42 ? 8.408 24.828 11.338 1.00 0.00 344 ALA A N 18
ATOM 20144 C CA . ALA A 1 42 ? 8.330 25.554 10.065 1.00 0.00 344 ALA A CA 18
ATOM 20145 C C . ALA A 1 42 ? 7.097 26.469 10.071 1.00 0.00 344 ALA A C 18
ATOM 20146 O O . ALA A 1 42 ? 6.117 26.195 10.781 1.00 0.00 344 ALA A O 18
ATOM 20153 N N . PHE A 1 43 ? 7.155 27.572 9.312 1.00 0.00 345 PHE A N 18
ATOM 20154 C CA . PHE A 1 43 ? 6.061 28.559 9.230 1.00 0.00 345 PHE A CA 18
ATOM 20155 C C . PHE A 1 43 ? 6.055 29.208 7.840 1.00 0.00 345 PHE A C 18
ATOM 20156 O O . PHE A 1 43 ? 7.033 29.851 7.463 1.00 0.00 345 PHE A O 18
ATOM 20173 N N . HIS A 1 44 ? 4.950 29.034 7.089 1.00 0.00 346 HIS A N 18
ATOM 20174 C CA . HIS A 1 44 ? 4.747 29.714 5.791 1.00 0.00 346 HIS A CA 18
ATOM 20175 C C . HIS A 1 44 ? 4.627 31.235 5.999 1.00 0.00 346 HIS A C 18
ATOM 20176 O O . HIS A 1 44 ? 4.089 31.671 7.021 1.00 0.00 346 HIS A O 18
ATOM 20190 N N . LEU A 1 45 ? 5.104 32.018 5.012 1.00 0.00 347 LEU A N 18
ATOM 20191 C CA . LEU A 1 45 ? 5.015 33.496 5.025 1.00 0.00 347 LEU A CA 18
ATOM 20192 C C . LEU A 1 45 ? 3.553 33.975 5.183 1.00 0.00 347 LEU A C 18
ATOM 20193 O O . LEU A 1 45 ? 3.268 34.876 5.976 1.00 0.00 347 LEU A O 18
ATOM 20209 N N . TYR A 1 46 ? 2.640 33.332 4.435 1.00 0.00 348 TYR A N 18
ATOM 20210 C CA . TYR A 1 46 ? 1.196 33.639 4.473 1.00 0.00 348 TYR A CA 18
ATOM 20211 C C . TYR A 1 46 ? 0.503 33.024 5.719 1.00 0.00 348 TYR A C 18
ATOM 20212 O O . TYR A 1 46 ? -0.643 33.358 6.021 1.00 0.00 348 TYR A O 18
ATOM 20230 N N . CYS A 1 47 ? 1.214 32.132 6.443 1.00 0.00 349 CYS A N 18
ATOM 20231 C CA . CYS A 1 47 ? 0.732 31.552 7.725 1.00 0.00 349 CYS A CA 18
ATOM 20232 C C . CYS A 1 47 ? 1.188 32.386 8.939 1.00 0.00 349 CYS A C 18
ATOM 20233 O O . CYS A 1 47 ? 0.957 31.982 10.084 1.00 0.00 349 CYS A O 18
ATOM 20240 N N . LEU A 1 48 ? 1.867 33.515 8.696 1.00 0.00 350 LEU A N 18
ATOM 20241 C CA . LEU A 1 48 ? 2.321 34.417 9.775 1.00 0.00 350 LEU A CA 18
ATOM 20242 C C . LEU A 1 48 ? 1.214 35.426 10.121 1.00 0.00 350 LEU A C 18
ATOM 20243 O O . LEU A 1 48 ? 0.157 35.443 9.479 1.00 0.00 350 LEU A O 18
ATOM 20259 N N . LYS A 1 49 ? 1.446 36.246 11.159 1.00 0.00 351 LYS A N 18
ATOM 20260 C CA . LYS A 1 49 ? 0.508 37.298 11.570 1.00 0.00 351 LYS A CA 18
ATOM 20261 C C . LYS A 1 49 ? 1.314 38.492 12.139 1.00 0.00 351 LYS A C 18
ATOM 20262 O O . LYS A 1 49 ? 1.695 38.461 13.313 1.00 0.00 351 LYS A O 18
ATOM 20281 N N . PRO A 1 50 ? 1.611 39.567 11.327 1.00 0.00 352 PRO A N 18
ATOM 20282 C CA . PRO A 1 50 ? 1.088 39.770 9.944 1.00 0.00 352 PRO A CA 18
ATOM 20283 C C . PRO A 1 50 ? 1.740 38.828 8.895 1.00 0.00 352 PRO A C 18
ATOM 20284 O O . PRO A 1 50 ? 2.940 38.519 9.004 1.00 0.00 352 PRO A O 18
ATOM 20295 N N . PRO A 1 51 ? 0.941 38.313 7.901 1.00 0.00 353 PRO A N 18
ATOM 20296 C CA . PRO A 1 51 ? 1.477 37.506 6.787 1.00 0.00 353 PRO A CA 18
ATOM 20297 C C . PRO A 1 51 ? 2.516 38.298 5.974 1.00 0.00 353 PRO A C 18
ATOM 20298 O O . PRO A 1 51 ? 2.191 39.342 5.399 1.00 0.00 353 PRO A O 18
ATOM 20309 N N . LEU A 1 52 ? 3.763 37.816 5.974 1.00 0.00 354 LEU A N 18
ATOM 20310 C CA . LEU A 1 52 ? 4.858 38.428 5.203 1.00 0.00 354 LEU A CA 18
ATOM 20311 C C . LEU A 1 52 ? 4.770 37.983 3.739 1.00 0.00 354 LEU A C 18
ATOM 20312 O O . LEU A 1 52 ? 4.174 36.948 3.432 1.00 0.00 354 LEU A O 18
ATOM 20328 N N . THR A 1 53 ? 5.359 38.781 2.844 1.00 0.00 355 THR A N 18
ATOM 20329 C CA . THR A 1 53 ? 5.450 38.462 1.406 1.00 0.00 355 THR A CA 18
ATOM 20330 C C . THR A 1 53 ? 6.908 38.156 1.012 1.00 0.00 355 THR A C 18
ATOM 20331 O O . THR A 1 53 ? 7.177 37.713 -0.106 1.00 0.00 355 THR A O 18
ATOM 20342 N N . SER A 1 54 ? 7.842 38.397 1.945 1.00 0.00 356 SER A N 18
ATOM 20343 C CA . SER A 1 54 ? 9.286 38.233 1.719 1.00 0.00 356 SER A CA 18
ATOM 20344 C C . SER A 1 54 ? 9.945 37.600 2.955 1.00 0.00 356 SER A C 18
ATOM 20345 O O . SER A 1 54 ? 9.511 37.839 4.094 1.00 0.00 356 SER A O 18
ATOM 20353 N N . VAL A 1 55 ? 10.973 36.771 2.710 1.00 0.00 357 VAL A N 18
ATOM 20354 C CA . VAL A 1 55 ? 11.815 36.190 3.764 1.00 0.00 357 VAL A CA 18
ATOM 20355 C C . VAL A 1 55 ? 12.717 37.300 4.360 1.00 0.00 357 VAL A C 18
ATOM 20356 O O . VAL A 1 55 ? 13.439 37.964 3.599 1.00 0.00 357 VAL A O 18
ATOM 20369 N N . PRO A 1 56 ? 12.653 37.558 5.711 1.00 0.00 358 PRO A N 18
ATOM 20370 C CA . PRO A 1 56 ? 13.557 38.517 6.391 1.00 0.00 358 PRO A CA 18
ATOM 20371 C C . PRO A 1 56 ? 15.056 38.165 6.197 1.00 0.00 358 PRO A C 18
ATOM 20372 O O . PRO A 1 56 ? 15.418 36.983 6.246 1.00 0.00 358 PRO A O 18
ATOM 20383 N N . PRO A 1 57 ? 15.952 39.180 5.984 1.00 0.00 359 PRO A N 18
ATOM 20384 C CA . PRO A 1 57 ? 17.413 38.951 5.804 1.00 0.00 359 PRO A CA 18
ATOM 20385 C C . PRO A 1 57 ? 18.170 38.803 7.147 1.00 0.00 359 PRO A C 18
ATOM 20386 O O . PRO A 1 57 ? 19.405 38.805 7.174 1.00 0.00 359 PRO A O 18
ATOM 20397 N N . GLU A 1 58 ? 17.404 38.668 8.242 1.00 0.00 360 GLU A N 18
ATOM 20398 C CA . GLU A 1 58 ? 17.931 38.569 9.612 1.00 0.00 360 GLU A CA 18
ATOM 20399 C C . GLU A 1 58 ? 18.652 37.207 9.832 1.00 0.00 360 GLU A C 18
ATOM 20400 O O . GLU A 1 58 ? 18.190 36.181 9.310 1.00 0.00 360 GLU A O 18
ATOM 20412 N N . PRO A 1 59 ? 19.796 37.179 10.602 1.00 0.00 361 PRO A N 18
ATOM 20413 C CA . PRO A 1 59 ? 20.635 35.955 10.778 1.00 0.00 361 PRO A CA 18
ATOM 20414 C C . PRO A 1 59 ? 19.938 34.850 11.610 1.00 0.00 361 PRO A C 18
ATOM 20415 O O . PRO A 1 59 ? 20.258 33.661 11.469 1.00 0.00 361 PRO A O 18
ATOM 20426 N N . GLU A 1 60 ? 18.994 35.261 12.474 1.00 0.00 362 GLU A N 18
ATOM 20427 C CA . GLU A 1 60 ? 18.215 34.349 13.322 1.00 0.00 362 GLU A CA 18
ATOM 20428 C C . GLU A 1 60 ? 16.721 34.698 13.207 1.00 0.00 362 GLU A C 18
ATOM 20429 O O . GLU A 1 60 ? 16.235 35.670 13.791 1.00 0.00 362 GLU A O 18
ATOM 20441 N N . TRP A 1 61 ? 16.022 33.921 12.384 1.00 0.00 363 TRP A N 18
ATOM 20442 C CA . TRP A 1 61 ? 14.596 34.121 12.104 1.00 0.00 363 TRP A CA 18
ATOM 20443 C C . TRP A 1 61 ? 13.730 33.580 13.257 1.00 0.00 363 TRP A C 18
ATOM 20444 O O . TRP A 1 61 ? 13.945 32.464 13.753 1.00 0.00 363 TRP A O 18
ATOM 20465 N N . TYR A 1 62 ? 12.743 34.387 13.671 1.00 0.00 364 TYR A N 18
ATOM 20466 C CA . TYR A 1 62 ? 11.724 33.992 14.650 1.00 0.00 364 TYR A CA 18
ATOM 20467 C C . TYR A 1 62 ? 10.329 34.274 14.085 1.00 0.00 364 TYR A C 18
ATOM 20468 O O . TYR A 1 62 ? 10.136 35.185 13.275 1.00 0.00 364 TYR A O 18
ATOM 20486 N N . CYS A 1 63 ? 9.368 33.450 14.509 1.00 0.00 365 CYS A N 18
ATOM 20487 C CA . CYS A 1 63 ? 7.965 33.568 14.095 1.00 0.00 365 CYS A CA 18
ATOM 20488 C C . CYS A 1 63 ? 7.261 34.652 14.939 1.00 0.00 365 CYS A C 18
ATOM 20489 O O . CYS A 1 63 ? 7.624 34.828 16.100 1.00 0.00 365 CYS A O 18
ATOM 20496 N N . PRO A 1 64 ? 6.240 35.385 14.389 1.00 0.00 366 PRO A N 18
ATOM 20497 C CA . PRO A 1 64 ? 5.419 36.353 15.177 1.00 0.00 366 PRO A CA 18
ATOM 20498 C C . PRO A 1 64 ? 4.726 35.697 16.399 1.00 0.00 366 PRO A C 18
ATOM 20499 O O . PRO A 1 64 ? 4.482 36.357 17.398 1.00 0.00 366 PRO A O 18
ATOM 20510 N N . SER A 1 65 ? 4.467 34.374 16.309 1.00 0.00 367 SER A N 18
ATOM 20511 C CA . SER A 1 65 ? 3.869 33.579 17.408 1.00 0.00 367 SER A CA 18
ATOM 20512 C C . SER A 1 65 ? 4.789 33.539 18.665 1.00 0.00 367 SER A C 18
ATOM 20513 O O . SER A 1 65 ? 4.332 33.204 19.762 1.00 0.00 367 SER A O 18
ATOM 20521 N N . CYS A 1 66 ? 6.088 33.874 18.474 1.00 0.00 368 CYS A N 18
ATOM 20522 C CA . CYS A 1 66 ? 7.057 34.075 19.572 1.00 0.00 368 CYS A CA 18
ATOM 20523 C C . CYS A 1 66 ? 6.757 35.387 20.338 1.00 0.00 368 CYS A C 18
ATOM 20524 O O . CYS A 1 66 ? 6.624 35.379 21.568 1.00 0.00 368 CYS A O 18
ATOM 20531 N N . ARG A 1 67 ? 6.645 36.516 19.591 1.00 0.00 369 ARG A N 18
ATOM 20532 C CA . ARG A 1 67 ? 6.448 37.863 20.187 1.00 0.00 369 ARG A CA 18
ATOM 20533 C C . ARG A 1 67 ? 4.991 38.083 20.653 1.00 0.00 369 ARG A C 18
ATOM 20534 O O . ARG A 1 67 ? 4.721 39.030 21.398 1.00 0.00 369 ARG A O 18
ATOM 20555 N N . THR A 1 68 ? 4.061 37.229 20.178 1.00 0.00 370 THR A N 18
ATOM 20556 C CA . THR A 1 68 ? 2.646 37.298 20.568 1.00 0.00 370 THR A CA 18
ATOM 20557 C C . THR A 1 68 ? 2.497 37.092 22.094 1.00 0.00 370 THR A C 18
ATOM 20558 O O . THR A 1 68 ? 2.745 35.997 22.605 1.00 0.00 370 THR A O 18
ATOM 20569 N N . ASP A 1 69 ? 2.125 38.172 22.811 1.00 0.00 371 ASP A N 18
ATOM 20570 C CA . ASP A 1 69 ? 1.886 38.133 24.272 1.00 0.00 371 ASP A CA 18
ATOM 20571 C C . ASP A 1 69 ? 0.678 37.242 24.597 1.00 0.00 371 ASP A C 18
ATOM 20572 O O . ASP A 1 69 ? 0.624 36.628 25.665 1.00 0.00 371 ASP A O 18
ATOM 20581 N N . SER A 1 70 ? -0.273 37.177 23.642 1.00 0.00 372 SER A N 18
ATOM 20582 C CA . SER A 1 70 ? -1.478 36.332 23.739 1.00 0.00 372 SER A CA 18
ATOM 20583 C C . SER A 1 70 ? -1.120 34.830 23.754 1.00 0.00 372 SER A C 18
ATOM 20584 O O . SER A 1 70 ? -1.912 34.007 24.221 1.00 0.00 372 SER A O 18
ATOM 20592 N N . SER A 1 71 ? 0.088 34.490 23.247 1.00 0.00 373 SER A N 18
ATOM 20593 C CA . SER A 1 71 ? 0.609 33.109 23.236 1.00 0.00 373 SER A CA 18
ATOM 20594 C C . SER A 1 71 ? 1.116 32.731 24.656 1.00 0.00 373 SER A C 18
ATOM 20595 O O . SER A 1 71 ? 0.864 33.466 25.624 1.00 0.00 373 SER A O 18
ATOM 20603 N N . GLU A 1 72 ? 1.805 31.578 24.771 1.00 0.00 374 GLU A N 18
ATOM 20604 C CA . GLU A 1 72 ? 2.313 31.052 26.058 1.00 0.00 374 GLU A CA 18
ATOM 20605 C C . GLU A 1 72 ? 3.268 32.075 26.714 1.00 0.00 374 GLU A C 18
ATOM 20606 O O . GLU A 1 72 ? 4.287 32.451 26.108 1.00 0.00 374 GLU A O 18
ATOM 20618 N N . VAL A 1 73 ? 2.901 32.532 27.932 1.00 0.00 375 VAL A N 18
ATOM 20619 C CA . VAL A 1 73 ? 3.622 33.602 28.650 1.00 0.00 375 VAL A CA 18
ATOM 20620 C C . VAL A 1 73 ? 5.086 33.199 28.945 1.00 0.00 375 VAL A C 18
ATOM 20621 O O . VAL A 1 73 ? 5.356 32.186 29.615 1.00 0.00 375 VAL A O 18
ATOM 20634 N N . VAL A 1 74 ? 6.018 33.974 28.372 1.00 0.00 376 VAL A N 18
ATOM 20635 C CA . VAL A 1 74 ? 7.456 33.834 28.619 1.00 0.00 376 VAL A CA 18
ATOM 20636 C C . VAL A 1 74 ? 7.805 34.583 29.921 1.00 0.00 376 VAL A C 18
ATOM 20637 O O . VAL A 1 74 ? 7.312 35.698 30.155 1.00 0.00 376 VAL A O 18
ATOM 20650 N N . GLN A 1 75 ? 8.627 33.947 30.771 1.00 0.00 377 GLN A N 18
ATOM 20651 C CA . GLN A 1 75 ? 9.045 34.511 32.067 1.00 0.00 377 GLN A CA 18
ATOM 20652 C C . GLN A 1 75 ? 9.900 35.785 31.859 1.00 0.00 377 GLN A C 18
ATOM 20653 O O . GLN A 1 75 ? 10.999 35.716 31.296 1.00 0.00 377 GLN A O 18
ATOM 20667 N N . ALA A 1 76 ? 9.372 36.948 32.292 1.00 0.00 378 ALA A N 18
ATOM 20668 C CA . ALA A 1 76 ? 10.085 38.240 32.207 1.00 0.00 378 ALA A CA 18
ATOM 20669 C C . ALA A 1 76 ? 11.249 38.294 33.224 1.00 0.00 378 ALA A C 18
ATOM 20670 O O . ALA A 1 76 ? 11.330 37.452 34.129 1.00 0.00 378 ALA A O 18
ATOM 20677 N N . GLY A 1 77 ? 12.128 39.295 33.075 1.00 0.00 379 GLY A N 18
ATOM 20678 C CA . GLY A 1 77 ? 13.361 39.381 33.868 1.00 0.00 379 GLY A CA 18
ATOM 20679 C C . GLY A 1 77 ? 14.389 38.353 33.418 1.00 0.00 379 GLY A C 18
ATOM 20680 O O . GLY A 1 77 ? 15.094 37.758 34.242 1.00 0.00 379 GLY A O 18
ATOM 20684 N N . GLU A 1 78 ? 14.431 38.148 32.091 1.00 0.00 380 GLU A N 18
ATOM 20685 C CA . GLU A 1 78 ? 15.319 37.173 31.427 1.00 0.00 380 GLU A CA 18
ATOM 20686 C C . GLU A 1 78 ? 16.822 37.504 31.665 1.00 0.00 380 GLU A C 18
ATOM 20701 N N . SER A 1 1 ? 15.524 4.460 3.054 1.00 0.00 303 SER A N 19
ATOM 20702 C CA . SER A 1 1 ? 16.850 5.111 3.057 1.00 0.00 303 SER A CA 19
ATOM 20703 C C . SER A 1 1 ? 16.811 6.450 3.823 1.00 0.00 303 SER A C 19
ATOM 20704 O O . SER A 1 1 ? 17.792 6.827 4.474 1.00 0.00 303 SER A O 19
ATOM 20712 N N . GLY A 1 2 ? 15.672 7.162 3.717 1.00 0.00 304 GLY A N 19
ATOM 20713 C CA . GLY A 1 2 ? 15.431 8.379 4.494 1.00 0.00 304 GLY A CA 19
ATOM 20714 C C . GLY A 1 2 ? 15.208 8.079 5.975 1.00 0.00 304 GLY A C 19
ATOM 20715 O O . GLY A 1 2 ? 14.742 6.976 6.298 1.00 0.00 304 GLY A O 19
ATOM 20719 N N . PRO A 1 3 ? 15.527 9.041 6.907 1.00 0.00 305 PRO A N 19
ATOM 20720 C CA . PRO A 1 3 ? 15.389 8.835 8.374 1.00 0.00 305 PRO A CA 19
ATOM 20721 C C . PRO A 1 3 ? 13.954 8.441 8.803 1.00 0.00 305 PRO A C 19
ATOM 20722 O O . PRO A 1 3 ? 12.971 9.011 8.305 1.00 0.00 305 PRO A O 19
ATOM 20733 N N . SER A 1 4 ? 13.862 7.451 9.709 1.00 0.00 306 SER A N 19
ATOM 20734 C CA . SER A 1 4 ? 12.587 6.981 10.270 1.00 0.00 306 SER A CA 19
ATOM 20735 C C . SER A 1 4 ? 11.911 8.096 11.092 1.00 0.00 306 SER A C 19
ATOM 20736 O O . SER A 1 4 ? 12.483 8.605 12.065 1.00 0.00 306 SER A O 19
ATOM 20744 N N . CYS A 1 5 ? 10.701 8.483 10.656 1.00 0.00 307 CYS A N 19
ATOM 20745 C CA . CYS A 1 5 ? 9.874 9.477 11.351 1.00 0.00 307 CYS A CA 19
ATOM 20746 C C . CYS A 1 5 ? 9.350 8.884 12.667 1.00 0.00 307 CYS A C 19
ATOM 20747 O O . CYS A 1 5 ? 8.370 8.164 12.666 1.00 0.00 307 CYS A O 19
ATOM 20754 N N . ARG A 1 6 ? 10.024 9.185 13.783 1.00 0.00 308 ARG A N 19
ATOM 20755 C CA . ARG A 1 6 ? 9.694 8.585 15.091 1.00 0.00 308 ARG A CA 19
ATOM 20756 C C . ARG A 1 6 ? 8.332 9.092 15.611 1.00 0.00 308 ARG A C 19
ATOM 20757 O O . ARG A 1 6 ? 7.466 8.301 15.998 1.00 0.00 308 ARG A O 19
ATOM 20778 N N . PHE A 1 7 ? 8.136 10.418 15.539 1.00 0.00 309 PHE A N 19
ATOM 20779 C CA . PHE A 1 7 ? 6.929 11.090 16.062 1.00 0.00 309 PHE A CA 19
ATOM 20780 C C . PHE A 1 7 ? 5.721 10.974 15.098 1.00 0.00 309 PHE A C 19
ATOM 20781 O O . PHE A 1 7 ? 4.632 11.454 15.423 1.00 0.00 309 PHE A O 19
ATOM 20798 N N . CYS A 1 8 ? 5.916 10.343 13.911 1.00 0.00 310 CYS A N 19
ATOM 20799 C CA . CYS A 1 8 ? 4.847 10.216 12.883 1.00 0.00 310 CYS A CA 19
ATOM 20800 C C . CYS A 1 8 ? 4.765 8.770 12.317 1.00 0.00 310 CYS A C 19
ATOM 20801 O O . CYS A 1 8 ? 3.917 8.494 11.461 1.00 0.00 310 CYS A O 19
ATOM 20808 N N . LYS A 1 9 ? 5.635 7.863 12.830 1.00 0.00 311 LYS A N 19
ATOM 20809 C CA . LYS A 1 9 ? 5.769 6.454 12.366 1.00 0.00 311 LYS A CA 19
ATOM 20810 C C . LYS A 1 9 ? 6.077 6.358 10.844 1.00 0.00 311 LYS A C 19
ATOM 20811 O O . LYS A 1 9 ? 5.177 6.068 10.042 1.00 0.00 311 LYS A O 19
ATOM 20830 N N . ASP A 1 10 ? 7.373 6.613 10.505 1.00 0.00 312 ASP A N 19
ATOM 20831 C CA . ASP A 1 10 ? 7.975 6.551 9.132 1.00 0.00 312 ASP A CA 19
ATOM 20832 C C . ASP A 1 10 ? 6.992 6.863 7.969 1.00 0.00 312 ASP A C 19
ATOM 20833 O O . ASP A 1 10 ? 6.997 6.171 6.939 1.00 0.00 312 ASP A O 19
ATOM 20842 N N . ASP A 1 11 ? 6.189 7.943 8.136 1.00 0.00 313 ASP A N 19
ATOM 20843 C CA . ASP A 1 11 ? 5.062 8.278 7.233 1.00 0.00 313 ASP A CA 19
ATOM 20844 C C . ASP A 1 11 ? 5.528 8.820 5.864 1.00 0.00 313 ASP A C 19
ATOM 20845 O O . ASP A 1 11 ? 5.668 10.027 5.639 1.00 0.00 313 ASP A O 19
ATOM 20854 N N . GLU A 1 12 ? 5.844 7.873 4.979 1.00 0.00 314 GLU A N 19
ATOM 20855 C CA . GLU A 1 12 ? 6.019 8.129 3.547 1.00 0.00 314 GLU A CA 19
ATOM 20856 C C . GLU A 1 12 ? 4.632 8.192 2.865 1.00 0.00 314 GLU A C 19
ATOM 20857 O O . GLU A 1 12 ? 4.486 8.764 1.784 1.00 0.00 314 GLU A O 19
ATOM 20869 N N . ASN A 1 13 ? 3.625 7.574 3.525 1.00 0.00 315 ASN A N 19
ATOM 20870 C CA . ASN A 1 13 ? 2.239 7.506 3.032 1.00 0.00 315 ASN A CA 19
ATOM 20871 C C . ASN A 1 13 ? 1.520 8.831 3.320 1.00 0.00 315 ASN A C 19
ATOM 20872 O O . ASN A 1 13 ? 1.037 9.508 2.408 1.00 0.00 315 ASN A O 19
ATOM 20883 N N . LYS A 1 14 ? 1.462 9.185 4.611 1.00 0.00 316 LYS A N 19
ATOM 20884 C CA . LYS A 1 14 ? 0.770 10.389 5.103 1.00 0.00 316 LYS A CA 19
ATOM 20885 C C . LYS A 1 14 ? 1.740 11.600 5.136 1.00 0.00 316 LYS A C 19
ATOM 20886 O O . LYS A 1 14 ? 2.956 11.410 5.253 1.00 0.00 316 LYS A O 19
ATOM 20905 N N . PRO A 1 15 ? 1.221 12.867 4.998 1.00 0.00 317 PRO A N 19
ATOM 20906 C CA . PRO A 1 15 ? 2.028 14.083 5.244 1.00 0.00 317 PRO A CA 19
ATOM 20907 C C . PRO A 1 15 ? 2.225 14.319 6.756 1.00 0.00 317 PRO A C 19
ATOM 20908 O O . PRO A 1 15 ? 1.346 13.981 7.567 1.00 0.00 317 PRO A O 19
ATOM 20919 N N . CYS A 1 16 ? 3.386 14.881 7.131 1.00 0.00 318 CYS A N 19
ATOM 20920 C CA . CYS A 1 16 ? 3.696 15.179 8.534 1.00 0.00 318 CYS A CA 19
ATOM 20921 C C . CYS A 1 16 ? 3.047 16.503 8.980 1.00 0.00 318 CYS A C 19
ATOM 20922 O O . CYS A 1 16 ? 2.813 17.408 8.176 1.00 0.00 318 CYS A O 19
ATOM 20929 N N . ARG A 1 17 ? 2.760 16.562 10.285 1.00 0.00 319 ARG A N 19
ATOM 20930 C CA . ARG A 1 17 ? 2.398 17.786 11.025 1.00 0.00 319 ARG A CA 19
ATOM 20931 C C . ARG A 1 17 ? 3.536 18.129 12.025 1.00 0.00 319 ARG A C 19
ATOM 20932 O O . ARG A 1 17 ? 3.745 19.295 12.375 1.00 0.00 319 ARG A O 19
ATOM 20953 N N . LYS A 1 18 ? 4.275 17.078 12.453 1.00 0.00 320 LYS A N 19
ATOM 20954 C CA . LYS A 1 18 ? 5.403 17.182 13.408 1.00 0.00 320 LYS A CA 19
ATOM 20955 C C . LYS A 1 18 ? 6.722 17.591 12.730 1.00 0.00 320 LYS A C 19
ATOM 20956 O O . LYS A 1 18 ? 7.622 18.072 13.409 1.00 0.00 320 LYS A O 19
ATOM 20975 N N . CYS A 1 19 ? 6.861 17.346 11.419 1.00 0.00 321 CYS A N 19
ATOM 20976 C CA . CYS A 1 19 ? 8.082 17.739 10.651 1.00 0.00 321 CYS A CA 19
ATOM 20977 C C . CYS A 1 19 ? 7.781 18.930 9.724 1.00 0.00 321 CYS A C 19
ATOM 20978 O O . CYS A 1 19 ? 8.629 19.362 8.945 1.00 0.00 321 CYS A O 19
ATOM 20985 N N . ALA A 1 20 ? 6.561 19.466 9.843 1.00 0.00 322 ALA A N 19
ATOM 20986 C CA . ALA A 1 20 ? 6.017 20.460 8.915 1.00 0.00 322 ALA A CA 19
ATOM 20987 C C . ALA A 1 20 ? 5.820 21.815 9.604 1.00 0.00 322 ALA A C 19
ATOM 20988 O O . ALA A 1 20 ? 6.231 22.019 10.757 1.00 0.00 322 ALA A O 19
ATOM 20995 N N . CYS A 1 21 ? 5.213 22.745 8.857 1.00 0.00 323 CYS A N 19
ATOM 20996 C CA . CYS A 1 21 ? 4.617 23.951 9.418 1.00 0.00 323 CYS A CA 19
ATOM 20997 C C . CYS A 1 21 ? 3.392 23.551 10.252 1.00 0.00 323 CYS A C 19
ATOM 20998 O O . CYS A 1 21 ? 2.317 23.256 9.707 1.00 0.00 323 CYS A O 19
ATOM 21005 N N . HIS A 1 22 ? 3.595 23.553 11.581 1.00 0.00 324 HIS A N 19
ATOM 21006 C CA . HIS A 1 22 ? 2.693 22.943 12.584 1.00 0.00 324 HIS A CA 19
ATOM 21007 C C . HIS A 1 22 ? 1.323 23.663 12.645 1.00 0.00 324 HIS A C 19
ATOM 21008 O O . HIS A 1 22 ? 0.340 23.103 13.131 1.00 0.00 324 HIS A O 19
ATOM 21022 N N . VAL A 1 23 ? 1.295 24.891 12.113 1.00 0.00 325 VAL A N 19
ATOM 21023 C CA . VAL A 1 23 ? 0.113 25.777 12.117 1.00 0.00 325 VAL A CA 19
ATOM 21024 C C . VAL A 1 23 ? -1.045 25.157 11.306 1.00 0.00 325 VAL A C 19
ATOM 21025 O O . VAL A 1 23 ? -2.202 25.153 11.738 1.00 0.00 325 VAL A O 19
ATOM 21038 N N . CYS A 1 24 ? -0.695 24.633 10.123 1.00 0.00 326 CYS A N 19
ATOM 21039 C CA . CYS A 1 24 ? -1.660 24.031 9.176 1.00 0.00 326 CYS A CA 19
ATOM 21040 C C . CYS A 1 24 ? -1.381 22.524 8.995 1.00 0.00 326 CYS A C 19
ATOM 21041 O O . CYS A 1 24 ? -2.180 21.817 8.373 1.00 0.00 326 CYS A O 19
ATOM 21048 N N . GLY A 1 25 ? -0.262 22.042 9.583 1.00 0.00 327 GLY A N 19
ATOM 21049 C CA . GLY A 1 25 ? 0.185 20.652 9.432 1.00 0.00 327 GLY A CA 19
ATOM 21050 C C . GLY A 1 25 ? 0.532 20.292 7.990 1.00 0.00 327 GLY A C 19
ATOM 21051 O O . GLY A 1 25 ? 0.129 19.236 7.485 1.00 0.00 327 GLY A O 19
ATOM 21055 N N . GLY A 1 26 ? 1.288 21.182 7.328 1.00 0.00 328 GLY A N 19
ATOM 21056 C CA . GLY A 1 26 ? 1.597 21.032 5.903 1.00 0.00 328 GLY A CA 19
ATOM 21057 C C . GLY A 1 26 ? 2.960 21.579 5.520 1.00 0.00 328 GLY A C 19
ATOM 21058 O O . GLY A 1 26 ? 3.456 22.532 6.133 1.00 0.00 328 GLY A O 19
ATOM 21062 N N . ARG A 1 27 ? 3.568 20.950 4.503 1.00 0.00 329 ARG A N 19
ATOM 21063 C CA . ARG A 1 27 ? 4.859 21.358 3.906 1.00 0.00 329 ARG A CA 19
ATOM 21064 C C . ARG A 1 27 ? 4.637 22.011 2.525 1.00 0.00 329 ARG A C 19
ATOM 21065 O O . ARG A 1 27 ? 5.594 22.274 1.789 1.00 0.00 329 ARG A O 19
ATOM 21086 N N . GLU A 1 28 ? 3.366 22.281 2.214 1.00 0.00 330 GLU A N 19
ATOM 21087 C CA . GLU A 1 28 ? 2.909 22.751 0.898 1.00 0.00 330 GLU A CA 19
ATOM 21088 C C . GLU A 1 28 ? 3.419 24.183 0.626 1.00 0.00 330 GLU A C 19
ATOM 21089 O O . GLU A 1 28 ? 2.861 25.148 1.165 1.00 0.00 330 GLU A O 19
ATOM 21101 N N . ALA A 1 29 ? 4.488 24.254 -0.204 1.00 0.00 331 ALA A N 19
ATOM 21102 C CA . ALA A 1 29 ? 5.371 25.427 -0.415 1.00 0.00 331 ALA A CA 19
ATOM 21103 C C . ALA A 1 29 ? 6.481 25.493 0.671 1.00 0.00 331 ALA A C 19
ATOM 21104 O O . ALA A 1 29 ? 6.364 26.262 1.638 1.00 0.00 331 ALA A O 19
ATOM 21111 N N . PRO A 1 30 ? 7.581 24.664 0.525 1.00 0.00 332 PRO A N 19
ATOM 21112 C CA . PRO A 1 30 ? 8.747 24.674 1.456 1.00 0.00 332 PRO A CA 19
ATOM 21113 C C . PRO A 1 30 ? 9.565 25.966 1.341 1.00 0.00 332 PRO A C 19
ATOM 21114 O O . PRO A 1 30 ? 10.183 26.427 2.311 1.00 0.00 332 PRO A O 19
ATOM 21125 N N . GLU A 1 31 ? 9.546 26.517 0.121 1.00 0.00 333 GLU A N 19
ATOM 21126 C CA . GLU A 1 31 ? 10.092 27.840 -0.217 1.00 0.00 333 GLU A CA 19
ATOM 21127 C C . GLU A 1 31 ? 9.575 28.955 0.729 1.00 0.00 333 GLU A C 19
ATOM 21128 O O . GLU A 1 31 ? 10.316 29.877 1.084 1.00 0.00 333 GLU A O 19
ATOM 21140 N N . LYS A 1 32 ? 8.295 28.844 1.128 1.00 0.00 334 LYS A N 19
ATOM 21141 C CA . LYS A 1 32 ? 7.598 29.853 1.949 1.00 0.00 334 LYS A CA 19
ATOM 21142 C C . LYS A 1 32 ? 7.623 29.499 3.450 1.00 0.00 334 LYS A C 19
ATOM 21143 O O . LYS A 1 32 ? 7.145 30.284 4.271 1.00 0.00 334 LYS A O 19
ATOM 21162 N N . GLN A 1 33 ? 8.178 28.325 3.793 1.00 0.00 335 GLN A N 19
ATOM 21163 C CA . GLN A 1 33 ? 8.311 27.877 5.188 1.00 0.00 335 GLN A CA 19
ATOM 21164 C C . GLN A 1 33 ? 9.570 28.493 5.847 1.00 0.00 335 GLN A C 19
ATOM 21165 O O . GLN A 1 33 ? 10.700 28.093 5.551 1.00 0.00 335 GLN A O 19
ATOM 21179 N N . LEU A 1 34 ? 9.351 29.512 6.692 1.00 0.00 336 LEU A N 19
ATOM 21180 C CA . LEU A 1 34 ? 10.379 30.091 7.572 1.00 0.00 336 LEU A CA 19
ATOM 21181 C C . LEU A 1 34 ? 10.510 29.252 8.852 1.00 0.00 336 LEU A C 19
ATOM 21182 O O . LEU A 1 34 ? 9.521 29.037 9.558 1.00 0.00 336 LEU A O 19
ATOM 21198 N N . LEU A 1 35 ? 11.729 28.796 9.146 1.00 0.00 337 LEU A N 19
ATOM 21199 C CA . LEU A 1 35 ? 12.014 27.937 10.312 1.00 0.00 337 LEU A CA 19
ATOM 21200 C C . LEU A 1 35 ? 12.414 28.801 11.530 1.00 0.00 337 LEU A C 19
ATOM 21201 O O . LEU A 1 35 ? 13.380 29.573 11.469 1.00 0.00 337 LEU A O 19
ATOM 21217 N N . CYS A 1 36 ? 11.625 28.670 12.617 1.00 0.00 338 CYS A N 19
ATOM 21218 C CA . CYS A 1 36 ? 11.847 29.362 13.899 1.00 0.00 338 CYS A CA 19
ATOM 21219 C C . CYS A 1 36 ? 12.791 28.526 14.776 1.00 0.00 338 CYS A C 19
ATOM 21220 O O . CYS A 1 36 ? 12.588 27.309 14.904 1.00 0.00 338 CYS A O 19
ATOM 21227 N N . ASP A 1 37 ? 13.787 29.187 15.387 1.00 0.00 339 ASP A N 19
ATOM 21228 C CA . ASP A 1 37 ? 14.895 28.523 16.117 1.00 0.00 339 ASP A CA 19
ATOM 21229 C C . ASP A 1 37 ? 14.380 27.684 17.315 1.00 0.00 339 ASP A C 19
ATOM 21230 O O . ASP A 1 37 ? 14.523 26.456 17.345 1.00 0.00 339 ASP A O 19
ATOM 21239 N N . GLU A 1 38 ? 13.741 28.377 18.259 1.00 0.00 340 GLU A N 19
ATOM 21240 C CA . GLU A 1 38 ? 13.305 27.815 19.562 1.00 0.00 340 GLU A CA 19
ATOM 21241 C C . GLU A 1 38 ? 12.002 26.970 19.440 1.00 0.00 340 GLU A C 19
ATOM 21242 O O . GLU A 1 38 ? 11.697 26.149 20.298 1.00 0.00 340 GLU A O 19
ATOM 21254 N N . CYS A 1 39 ? 11.219 27.215 18.379 1.00 0.00 341 CYS A N 19
ATOM 21255 C CA . CYS A 1 39 ? 10.036 26.382 18.041 1.00 0.00 341 CYS A CA 19
ATOM 21256 C C . CYS A 1 39 ? 10.479 25.101 17.321 1.00 0.00 341 CYS A C 19
ATOM 21257 O O . CYS A 1 39 ? 9.768 24.085 17.363 1.00 0.00 341 CYS A O 19
ATOM 21264 N N . ASP A 1 40 ? 11.640 25.198 16.626 1.00 0.00 342 ASP A N 19
ATOM 21265 C CA . ASP A 1 40 ? 12.229 24.103 15.815 1.00 0.00 342 ASP A CA 19
ATOM 21266 C C . ASP A 1 40 ? 11.301 23.719 14.619 1.00 0.00 342 ASP A C 19
ATOM 21267 O O . ASP A 1 40 ? 11.535 22.749 13.905 1.00 0.00 342 ASP A O 19
ATOM 21276 N N . MET A 1 41 ? 10.305 24.580 14.334 1.00 0.00 343 MET A N 19
ATOM 21277 C CA . MET A 1 41 ? 9.244 24.300 13.341 1.00 0.00 343 MET A CA 19
ATOM 21278 C C . MET A 1 41 ? 9.240 25.343 12.236 1.00 0.00 343 MET A C 19
ATOM 21279 O O . MET A 1 41 ? 9.614 26.500 12.452 1.00 0.00 343 MET A O 19
ATOM 21293 N N . ALA A 1 42 ? 8.795 24.898 11.059 1.00 0.00 344 ALA A N 19
ATOM 21294 C CA . ALA A 1 42 ? 8.585 25.746 9.892 1.00 0.00 344 ALA A CA 19
ATOM 21295 C C . ALA A 1 42 ? 7.261 26.522 10.029 1.00 0.00 344 ALA A C 19
ATOM 21296 O O . ALA A 1 42 ? 6.375 26.121 10.799 1.00 0.00 344 ALA A O 19
ATOM 21303 N N . PHE A 1 43 ? 7.141 27.645 9.309 1.00 0.00 345 PHE A N 19
ATOM 21304 C CA . PHE A 1 43 ? 5.933 28.498 9.315 1.00 0.00 345 PHE A CA 19
ATOM 21305 C C . PHE A 1 43 ? 5.788 29.139 7.921 1.00 0.00 345 PHE A C 19
ATOM 21306 O O . PHE A 1 43 ? 6.673 29.883 7.507 1.00 0.00 345 PHE A O 19
ATOM 21323 N N . HIS A 1 44 ? 4.682 28.845 7.195 1.00 0.00 346 HIS A N 19
ATOM 21324 C CA . HIS A 1 44 ? 4.402 29.490 5.881 1.00 0.00 346 HIS A CA 19
ATOM 21325 C C . HIS A 1 44 ? 4.235 31.009 6.040 1.00 0.00 346 HIS A C 19
ATOM 21326 O O . HIS A 1 44 ? 3.744 31.460 7.078 1.00 0.00 346 HIS A O 19
ATOM 21340 N N . LEU A 1 45 ? 4.628 31.764 4.993 1.00 0.00 347 LEU A N 19
ATOM 21341 C CA . LEU A 1 45 ? 4.511 33.239 4.955 1.00 0.00 347 LEU A CA 19
ATOM 21342 C C . LEU A 1 45 ? 3.076 33.708 5.289 1.00 0.00 347 LEU A C 19
ATOM 21343 O O . LEU A 1 45 ? 2.886 34.635 6.069 1.00 0.00 347 LEU A O 19
ATOM 21359 N N . TYR A 1 46 ? 2.078 33.018 4.705 1.00 0.00 348 TYR A N 19
ATOM 21360 C CA . TYR A 1 46 ? 0.640 33.334 4.895 1.00 0.00 348 TYR A CA 19
ATOM 21361 C C . TYR A 1 46 ? 0.080 32.740 6.210 1.00 0.00 348 TYR A C 19
ATOM 21362 O O . TYR A 1 46 ? -1.009 33.121 6.652 1.00 0.00 348 TYR A O 19
ATOM 21380 N N . CYS A 1 47 ? 0.835 31.816 6.840 1.00 0.00 349 CYS A N 19
ATOM 21381 C CA . CYS A 1 47 ? 0.495 31.269 8.179 1.00 0.00 349 CYS A CA 19
ATOM 21382 C C . CYS A 1 47 ? 1.043 32.192 9.312 1.00 0.00 349 CYS A C 19
ATOM 21383 O O . CYS A 1 47 ? 1.006 31.819 10.488 1.00 0.00 349 CYS A O 19
ATOM 21390 N N . LEU A 1 48 ? 1.534 33.401 8.941 1.00 0.00 350 LEU A N 19
ATOM 21391 C CA . LEU A 1 48 ? 2.145 34.375 9.884 1.00 0.00 350 LEU A CA 19
ATOM 21392 C C . LEU A 1 48 ? 1.227 35.587 10.141 1.00 0.00 350 LEU A C 19
ATOM 21393 O O . LEU A 1 48 ? 0.180 35.736 9.504 1.00 0.00 350 LEU A O 19
ATOM 21409 N N . LYS A 1 49 ? 1.666 36.461 11.072 1.00 0.00 351 LYS A N 19
ATOM 21410 C CA . LYS A 1 49 ? 0.953 37.693 11.464 1.00 0.00 351 LYS A CA 19
ATOM 21411 C C . LYS A 1 49 ? 1.990 38.816 11.747 1.00 0.00 351 LYS A C 19
ATOM 21412 O O . LYS A 1 49 ? 2.639 38.786 12.787 1.00 0.00 351 LYS A O 19
ATOM 21431 N N . PRO A 1 50 ? 2.215 39.806 10.814 1.00 0.00 352 PRO A N 19
ATOM 21432 C CA . PRO A 1 50 ? 1.553 39.891 9.488 1.00 0.00 352 PRO A CA 19
ATOM 21433 C C . PRO A 1 50 ? 2.136 38.869 8.477 1.00 0.00 352 PRO A C 19
ATOM 21434 O O . PRO A 1 50 ? 3.294 38.446 8.630 1.00 0.00 352 PRO A O 19
ATOM 21445 N N . PRO A 1 51 ? 1.325 38.412 7.470 1.00 0.00 353 PRO A N 19
ATOM 21446 C CA . PRO A 1 51 ? 1.832 37.577 6.363 1.00 0.00 353 PRO A CA 19
ATOM 21447 C C . PRO A 1 51 ? 2.980 38.279 5.612 1.00 0.00 353 PRO A C 19
ATOM 21448 O O . PRO A 1 51 ? 2.801 39.386 5.095 1.00 0.00 353 PRO A O 19
ATOM 21459 N N . LEU A 1 52 ? 4.164 37.647 5.602 1.00 0.00 354 LEU A N 19
ATOM 21460 C CA . LEU A 1 52 ? 5.359 38.212 4.947 1.00 0.00 354 LEU A CA 19
ATOM 21461 C C . LEU A 1 52 ? 5.320 37.934 3.441 1.00 0.00 354 LEU A C 19
ATOM 21462 O O . LEU A 1 52 ? 4.803 36.905 3.004 1.00 0.00 354 LEU A O 19
ATOM 21478 N N . THR A 1 53 ? 5.842 38.880 2.659 1.00 0.00 355 THR A N 19
ATOM 21479 C CA . THR A 1 53 ? 5.859 38.785 1.183 1.00 0.00 355 THR A CA 19
ATOM 21480 C C . THR A 1 53 ? 7.158 38.117 0.688 1.00 0.00 355 THR A C 19
ATOM 21481 O O . THR A 1 53 ? 7.217 37.617 -0.443 1.00 0.00 355 THR A O 19
ATOM 21492 N N . SER A 1 54 ? 8.181 38.092 1.558 1.00 0.00 356 SER A N 19
ATOM 21493 C CA . SER A 1 54 ? 9.507 37.537 1.245 1.00 0.00 356 SER A CA 19
ATOM 21494 C C . SER A 1 54 ? 10.171 36.996 2.527 1.00 0.00 356 SER A C 19
ATOM 21495 O O . SER A 1 54 ? 9.695 37.258 3.641 1.00 0.00 356 SER A O 19
ATOM 21503 N N . VAL A 1 55 ? 11.269 36.233 2.349 1.00 0.00 357 VAL A N 19
ATOM 21504 C CA . VAL A 1 55 ? 12.113 35.751 3.452 1.00 0.00 357 VAL A CA 19
ATOM 21505 C C . VAL A 1 55 ? 12.912 36.940 4.069 1.00 0.00 357 VAL A C 19
ATOM 21506 O O . VAL A 1 55 ? 13.576 37.683 3.329 1.00 0.00 357 VAL A O 19
ATOM 21519 N N . PRO A 1 56 ? 12.810 37.180 5.423 1.00 0.00 358 PRO A N 19
ATOM 21520 C CA . PRO A 1 56 ? 13.572 38.255 6.115 1.00 0.00 358 PRO A CA 19
ATOM 21521 C C . PRO A 1 56 ? 15.110 38.072 5.979 1.00 0.00 358 PRO A C 19
ATOM 21522 O O . PRO A 1 56 ? 15.598 36.939 5.967 1.00 0.00 358 PRO A O 19
ATOM 21533 N N . PRO A 1 57 ? 15.902 39.196 5.898 1.00 0.00 359 PRO A N 19
ATOM 21534 C CA . PRO A 1 57 ? 17.379 39.145 5.674 1.00 0.00 359 PRO A CA 19
ATOM 21535 C C . PRO A 1 57 ? 18.197 38.715 6.920 1.00 0.00 359 PRO A C 19
ATOM 21536 O O . PRO A 1 57 ? 19.435 38.794 6.913 1.00 0.00 359 PRO A O 19
ATOM 21547 N N . GLU A 1 58 ? 17.500 38.270 7.974 1.00 0.00 360 GLU A N 19
ATOM 21548 C CA . GLU A 1 58 ? 18.120 37.872 9.241 1.00 0.00 360 GLU A CA 19
ATOM 21549 C C . GLU A 1 58 ? 18.492 36.369 9.221 1.00 0.00 360 GLU A C 19
ATOM 21550 O O . GLU A 1 58 ? 17.703 35.543 8.747 1.00 0.00 360 GLU A O 19
ATOM 21562 N N . PRO A 1 59 ? 19.710 35.992 9.745 1.00 0.00 361 PRO A N 19
ATOM 21563 C CA . PRO A 1 59 ? 20.124 34.569 9.892 1.00 0.00 361 PRO A CA 19
ATOM 21564 C C . PRO A 1 59 ? 19.451 33.875 11.107 1.00 0.00 361 PRO A C 19
ATOM 21565 O O . PRO A 1 59 ? 19.620 32.670 11.321 1.00 0.00 361 PRO A O 19
ATOM 21576 N N . GLU A 1 60 ? 18.712 34.667 11.899 1.00 0.00 362 GLU A N 19
ATOM 21577 C CA . GLU A 1 60 ? 17.964 34.213 13.080 1.00 0.00 362 GLU A CA 19
ATOM 21578 C C . GLU A 1 60 ? 16.517 34.705 12.932 1.00 0.00 362 GLU A C 19
ATOM 21579 O O . GLU A 1 60 ? 16.311 35.859 12.533 1.00 0.00 362 GLU A O 19
ATOM 21591 N N . TRP A 1 61 ? 15.521 33.858 13.244 1.00 0.00 363 TRP A N 19
ATOM 21592 C CA . TRP A 1 61 ? 14.107 34.207 13.047 1.00 0.00 363 TRP A CA 19
ATOM 21593 C C . TRP A 1 61 ? 13.230 33.591 14.150 1.00 0.00 363 TRP A C 19
ATOM 21594 O O . TRP A 1 61 ? 13.092 32.366 14.251 1.00 0.00 363 TRP A O 19
ATOM 21615 N N . TYR A 1 62 ? 12.651 34.466 14.975 1.00 0.00 364 TYR A N 19
ATOM 21616 C CA . TYR A 1 62 ? 11.605 34.121 15.939 1.00 0.00 364 TYR A CA 19
ATOM 21617 C C . TYR A 1 62 ? 10.244 34.474 15.297 1.00 0.00 364 TYR A C 19
ATOM 21618 O O . TYR A 1 62 ? 10.074 35.588 14.781 1.00 0.00 364 TYR A O 19
ATOM 21636 N N . CYS A 1 63 ? 9.296 33.520 15.317 1.00 0.00 365 CYS A N 19
ATOM 21637 C CA . CYS A 1 63 ? 7.966 33.684 14.682 1.00 0.00 365 CYS A CA 19
ATOM 21638 C C . CYS A 1 63 ? 7.099 34.714 15.457 1.00 0.00 365 CYS A C 19
ATOM 21639 O O . CYS A 1 63 ? 7.381 34.975 16.631 1.00 0.00 365 CYS A O 19
ATOM 21646 N N . PRO A 1 64 ? 6.053 35.342 14.810 1.00 0.00 366 PRO A N 19
ATOM 21647 C CA . PRO A 1 64 ? 5.098 36.270 15.483 1.00 0.00 366 PRO A CA 19
ATOM 21648 C C . PRO A 1 64 ? 4.546 35.734 16.818 1.00 0.00 366 PRO A C 19
ATOM 21649 O O . PRO A 1 64 ? 4.429 36.490 17.780 1.00 0.00 366 PRO A O 19
ATOM 21660 N N . SER A 1 65 ? 4.258 34.420 16.853 1.00 0.00 367 SER A N 19
ATOM 21661 C CA . SER A 1 65 ? 3.764 33.716 18.053 1.00 0.00 367 SER A CA 19
ATOM 21662 C C . SER A 1 65 ? 4.726 33.898 19.252 1.00 0.00 367 SER A C 19
ATOM 21663 O O . SER A 1 65 ? 4.288 34.041 20.401 1.00 0.00 367 SER A O 19
ATOM 21671 N N . CYS A 1 66 ? 6.040 33.924 18.964 1.00 0.00 368 CYS A N 19
ATOM 21672 C CA . CYS A 1 66 ? 7.087 34.138 19.983 1.00 0.00 368 CYS A CA 19
ATOM 21673 C C . CYS A 1 66 ? 7.063 35.579 20.537 1.00 0.00 368 CYS A C 19
ATOM 21674 O O . CYS A 1 66 ? 7.204 35.781 21.751 1.00 0.00 368 CYS A O 19
ATOM 21681 N N . ARG A 1 67 ? 6.875 36.581 19.646 1.00 0.00 369 ARG A N 19
ATOM 21682 C CA . ARG A 1 67 ? 6.851 38.010 20.053 1.00 0.00 369 ARG A CA 19
ATOM 21683 C C . ARG A 1 67 ? 5.441 38.446 20.523 1.00 0.00 369 ARG A C 19
ATOM 21684 O O . ARG A 1 67 ? 5.255 39.586 20.954 1.00 0.00 369 ARG A O 19
ATOM 21705 N N . THR A 1 68 ? 4.447 37.539 20.413 1.00 0.00 370 THR A N 19
ATOM 21706 C CA . THR A 1 68 ? 3.085 37.763 20.944 1.00 0.00 370 THR A CA 19
ATOM 21707 C C . THR A 1 68 ? 3.121 37.842 22.492 1.00 0.00 370 THR A C 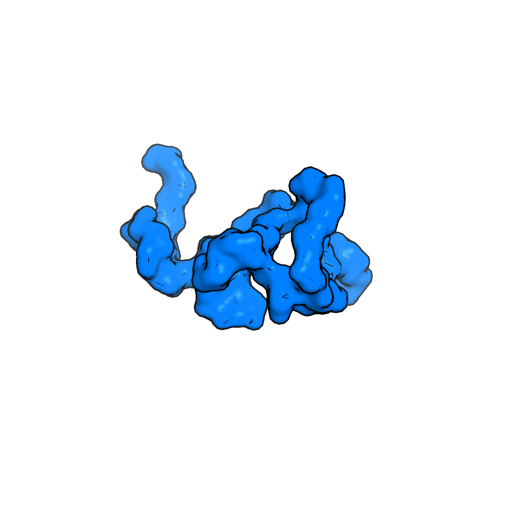19
ATOM 21708 O O . THR A 1 68 ? 3.886 37.116 23.134 1.00 0.00 370 THR A O 19
ATOM 21719 N N . ASP A 1 69 ? 2.302 38.747 23.066 1.00 0.00 371 ASP A N 19
ATOM 21720 C CA . ASP A 1 69 ? 2.222 38.968 24.531 1.00 0.00 371 ASP A CA 19
ATOM 21721 C C . ASP A 1 69 ? 1.744 37.689 25.252 1.00 0.00 371 ASP A C 19
ATOM 21722 O O . ASP A 1 69 ? 2.244 37.338 26.325 1.00 0.00 371 ASP A O 19
ATOM 21731 N N . SER A 1 70 ? 0.799 36.985 24.623 1.00 0.00 372 SER A N 19
ATOM 21732 C CA . SER A 1 70 ? 0.286 35.691 25.103 1.00 0.00 372 SER A CA 19
ATOM 21733 C C . SER A 1 70 ? 1.152 34.528 24.543 1.00 0.00 372 SER A C 19
ATOM 21734 O O . SER A 1 70 ? 0.642 33.606 23.894 1.00 0.00 372 SER A O 19
ATOM 21742 N N . SER A 1 71 ? 2.475 34.597 24.800 1.00 0.00 373 SER A N 19
ATOM 21743 C CA . SER A 1 71 ? 3.445 33.598 24.314 1.00 0.00 373 SER A CA 19
ATOM 21744 C C . SER A 1 71 ? 3.341 32.288 25.129 1.00 0.00 373 SER A C 19
ATOM 21745 O O . SER A 1 71 ? 3.618 32.274 26.336 1.00 0.00 373 SER A O 19
ATOM 21753 N N . GLU A 1 72 ? 2.906 31.204 24.457 1.00 0.00 374 GLU A N 19
ATOM 21754 C CA . GLU A 1 72 ? 2.834 29.847 25.041 1.00 0.00 374 GLU A CA 19
ATOM 21755 C C . GLU A 1 72 ? 4.244 29.223 25.182 1.00 0.00 374 GLU A C 19
ATOM 21756 O O . GLU A 1 72 ? 5.230 29.769 24.663 1.00 0.00 374 GLU A O 19
ATOM 21768 N N . VAL A 1 73 ? 4.315 28.084 25.895 1.00 0.00 375 VAL A N 19
ATOM 21769 C CA . VAL A 1 73 ? 5.577 27.355 26.147 1.00 0.00 375 VAL A CA 19
ATOM 21770 C C . VAL A 1 73 ? 6.254 26.884 24.826 1.00 0.00 375 VAL A C 19
ATOM 21771 O O . VAL A 1 73 ? 5.667 26.140 24.033 1.00 0.00 375 VAL A O 19
ATOM 21784 N N . VAL A 1 74 ? 7.486 27.380 24.591 1.00 0.00 376 VAL A N 19
ATOM 21785 C CA . VAL A 1 74 ? 8.331 27.003 23.435 1.00 0.00 376 VAL A CA 19
ATOM 21786 C C . VAL A 1 74 ? 9.565 26.208 23.920 1.00 0.00 376 VAL A C 19
ATOM 21787 O O . VAL A 1 74 ? 9.942 26.290 25.094 1.00 0.00 376 VAL A O 19
ATOM 21800 N N . GLN A 1 75 ? 10.178 25.429 23.011 1.00 0.00 377 GLN A N 19
ATOM 21801 C CA . GLN A 1 75 ? 11.376 24.611 23.311 1.00 0.00 377 GLN A CA 19
ATOM 21802 C C . GLN A 1 75 ? 12.653 25.490 23.203 1.00 0.00 377 GLN A C 19
ATOM 21803 O O . GLN A 1 75 ? 13.481 25.347 22.289 1.00 0.00 377 GLN A O 19
ATOM 21817 N N . ALA A 1 76 ? 12.779 26.432 24.151 1.00 0.00 378 ALA A N 19
ATOM 21818 C CA . ALA A 1 76 ? 13.901 27.384 24.212 1.00 0.00 378 ALA A CA 19
ATOM 21819 C C . ALA A 1 76 ? 15.060 26.802 25.044 1.00 0.00 378 ALA A C 19
ATOM 21820 O O . ALA A 1 76 ? 14.857 25.911 25.875 1.00 0.00 378 ALA A O 19
ATOM 21827 N N . GLY A 1 77 ? 16.278 27.315 24.804 1.00 0.00 379 GLY A N 19
ATOM 21828 C CA . GLY A 1 77 ? 17.499 26.774 25.426 1.00 0.00 379 GLY A CA 19
ATOM 21829 C C . GLY A 1 77 ? 18.157 25.688 24.568 1.00 0.00 379 GLY A C 19
ATOM 21830 O O . GLY A 1 77 ? 19.147 25.074 24.983 1.00 0.00 379 GLY A O 19
ATOM 21834 N N . GLU A 1 78 ? 17.578 25.452 23.375 1.00 0.00 380 GLU A N 19
ATOM 21835 C CA . GLU A 1 78 ? 18.107 24.510 22.376 1.00 0.00 380 GLU A CA 19
ATOM 21836 C C . GLU A 1 78 ? 19.333 25.149 21.659 1.00 0.00 380 GLU A C 19
ATOM 21851 N N . SER A 1 1 ? 12.211 6.510 5.337 1.00 0.00 303 SER A N 20
ATOM 21852 C CA . SER A 1 1 ? 12.334 7.597 4.337 1.00 0.00 303 SER A CA 20
ATOM 21853 C C . SER A 1 1 ? 12.507 8.968 5.014 1.00 0.00 303 SER A C 20
ATOM 21854 O O . SER A 1 1 ? 13.414 9.734 4.668 1.00 0.00 303 SER A O 20
ATOM 21862 N N . GLY A 1 2 ? 11.610 9.260 5.970 1.00 0.00 304 GLY A N 20
ATOM 21863 C CA . GLY A 1 2 ? 11.627 10.519 6.715 1.00 0.00 304 GLY A CA 20
ATOM 21864 C C . GLY A 1 2 ? 12.285 10.395 8.083 1.00 0.00 304 GLY A C 20
ATOM 21865 O O . GLY A 1 2 ? 12.721 9.295 8.460 1.00 0.00 304 GLY A O 20
ATOM 21869 N N . PRO A 1 3 ? 12.388 11.526 8.858 1.00 0.00 305 PRO A N 20
ATOM 21870 C CA . PRO A 1 3 ? 12.910 11.511 10.248 1.00 0.00 305 PRO A CA 20
ATOM 21871 C C . PRO A 1 3 ? 12.027 10.682 11.215 1.00 0.00 305 PRO A C 20
ATOM 21872 O O . PRO A 1 3 ? 10.849 10.405 10.921 1.00 0.00 305 PRO A O 20
ATOM 21883 N N . SER A 1 4 ? 12.623 10.299 12.361 1.00 0.00 306 SER A N 20
ATOM 21884 C CA . SER A 1 4 ? 11.951 9.524 13.416 1.00 0.00 306 SER A CA 20
ATOM 21885 C C . SER A 1 4 ? 10.735 10.300 13.977 1.00 0.00 306 SER A C 20
ATOM 21886 O O . SER A 1 4 ? 10.886 11.231 14.782 1.00 0.00 306 SER A O 20
ATOM 21894 N N . CYS A 1 5 ? 9.542 9.925 13.491 1.00 0.00 307 CYS A N 20
ATOM 21895 C CA . CYS A 1 5 ? 8.272 10.585 13.830 1.00 0.00 307 CYS A CA 20
ATOM 21896 C C . CYS A 1 5 ? 7.102 9.611 13.626 1.00 0.00 307 CYS A C 20
ATOM 21897 O O . CYS A 1 5 ? 6.616 9.430 12.497 1.00 0.00 307 CYS A O 20
ATOM 21904 N N . ARG A 1 6 ? 6.660 8.977 14.734 1.00 0.00 308 ARG A N 20
ATOM 21905 C CA . ARG A 1 6 ? 5.583 7.952 14.729 1.00 0.00 308 ARG A CA 20
ATOM 21906 C C . ARG A 1 6 ? 4.194 8.528 14.359 1.00 0.00 308 ARG A C 20
ATOM 21907 O O . ARG A 1 6 ? 3.274 7.771 14.037 1.00 0.00 308 ARG A O 20
ATOM 21928 N N . PHE A 1 7 ? 4.075 9.865 14.398 1.00 0.00 309 PHE A N 20
ATOM 21929 C CA . PHE A 1 7 ? 2.824 10.600 14.093 1.00 0.00 309 PHE A CA 20
ATOM 21930 C C . PHE A 1 7 ? 2.398 10.415 12.615 1.00 0.00 309 PHE A C 20
ATOM 21931 O O . PHE A 1 7 ? 1.218 10.495 12.285 1.00 0.00 309 PHE A O 20
ATOM 21948 N N . CYS A 1 8 ? 3.388 10.174 11.737 1.00 0.00 310 CYS A N 20
ATOM 21949 C CA . CYS A 1 8 ? 3.147 9.829 10.311 1.00 0.00 310 CYS A CA 20
ATOM 21950 C C . CYS A 1 8 ? 3.875 8.527 9.936 1.00 0.00 310 CYS A C 20
ATOM 21951 O O . CYS A 1 8 ? 3.759 8.060 8.801 1.00 0.00 310 CYS A O 20
ATOM 21958 N N . LYS A 1 9 ? 4.592 7.938 10.926 1.00 0.00 311 LYS A N 20
ATOM 21959 C CA . LYS A 1 9 ? 5.517 6.796 10.731 1.00 0.00 311 LYS A CA 20
ATOM 21960 C C . LYS A 1 9 ? 6.466 7.056 9.542 1.00 0.00 311 LYS A C 20
ATOM 21961 O O . LYS A 1 9 ? 6.469 6.319 8.557 1.00 0.00 311 LYS A O 20
ATOM 21980 N N . ASP A 1 10 ? 7.167 8.207 9.642 1.00 0.00 312 ASP A N 20
ATOM 21981 C CA . ASP A 1 10 ? 8.170 8.726 8.666 1.00 0.00 312 ASP A CA 20
ATOM 21982 C C . ASP A 1 10 ? 7.586 9.099 7.283 1.00 0.00 312 ASP A C 20
ATOM 21983 O O . ASP A 1 10 ? 8.309 9.709 6.486 1.00 0.00 312 ASP A O 20
ATOM 21992 N N . ASP A 1 11 ? 6.308 8.752 7.002 1.00 0.00 313 ASP A N 20
ATOM 21993 C CA . ASP A 1 11 ? 5.727 8.875 5.641 1.00 0.00 313 ASP A CA 20
ATOM 21994 C C . ASP A 1 11 ? 5.792 10.326 5.131 1.00 0.00 313 ASP A C 20
ATOM 21995 O O . ASP A 1 11 ? 5.406 11.263 5.835 1.00 0.00 313 ASP A O 20
ATOM 22004 N N . GLU A 1 12 ? 6.284 10.456 3.900 1.00 0.00 314 GLU A N 20
ATOM 22005 C CA . GLU A 1 12 ? 6.598 11.736 3.242 1.00 0.00 314 GLU A CA 20
ATOM 22006 C C . GLU A 1 12 ? 5.349 12.427 2.645 1.00 0.00 314 GLU A C 20
ATOM 22007 O O . GLU A 1 12 ? 5.388 13.627 2.335 1.00 0.00 314 GLU A O 20
ATOM 22019 N N . ASN A 1 13 ? 4.241 11.675 2.501 1.00 0.00 315 ASN A N 20
ATOM 22020 C CA . ASN A 1 13 ? 3.065 12.125 1.717 1.00 0.00 315 ASN A CA 20
ATOM 22021 C C . ASN A 1 13 ? 2.024 12.794 2.616 1.00 0.00 315 ASN A C 20
ATOM 22022 O O . ASN A 1 13 ? 1.475 13.844 2.269 1.00 0.00 315 ASN A O 20
ATOM 22033 N N . LYS A 1 14 ? 1.749 12.159 3.767 1.00 0.00 316 LYS A N 20
ATOM 22034 C CA . LYS A 1 14 ? 0.681 12.595 4.685 1.00 0.00 316 LYS A CA 20
ATOM 22035 C C . LYS A 1 14 ? 1.067 13.895 5.432 1.00 0.00 316 LYS A C 20
ATOM 22036 O O . LYS A 1 14 ? 2.128 13.935 6.084 1.00 0.00 316 LYS A O 20
ATOM 22055 N N . PRO A 1 15 ? 0.225 14.995 5.308 1.00 0.00 317 PRO A N 20
ATOM 22056 C CA . PRO A 1 15 ? 0.424 16.270 6.040 1.00 0.00 317 PRO A CA 20
ATOM 22057 C C . PRO A 1 15 ? 0.604 16.046 7.552 1.00 0.00 317 PRO A C 20
ATOM 22058 O O . PRO A 1 15 ? -0.213 15.366 8.190 1.00 0.00 317 PRO A O 20
ATOM 22069 N N . CYS A 1 16 ? 1.671 16.629 8.112 1.00 0.00 318 CYS A N 20
ATOM 22070 C CA . CYS A 1 16 ? 2.129 16.316 9.466 1.00 0.00 318 CYS A CA 20
ATOM 22071 C C . CYS A 1 16 ? 2.565 17.595 10.190 1.00 0.00 318 CYS A C 20
ATOM 22072 O O . CYS A 1 16 ? 3.513 18.277 9.768 1.00 0.00 318 CYS A O 20
ATOM 22079 N N . ARG A 1 17 ? 1.847 17.902 11.279 1.00 0.00 319 ARG A N 20
ATOM 22080 C CA . ARG A 1 17 ? 2.132 19.025 12.195 1.00 0.00 319 ARG A CA 20
ATOM 22081 C C . ARG A 1 17 ? 3.492 18.812 12.902 1.00 0.00 319 ARG A C 20
ATOM 22082 O O . ARG A 1 17 ? 4.168 19.764 13.290 1.00 0.00 319 ARG A O 20
ATOM 22103 N N . LYS A 1 18 ? 3.885 17.527 13.035 1.00 0.00 320 LYS A N 20
ATOM 22104 C CA . LYS A 1 18 ? 5.119 17.093 13.723 1.00 0.00 320 LYS A CA 20
ATOM 22105 C C . LYS A 1 18 ? 6.290 16.835 12.735 1.00 0.00 320 LYS A C 20
ATOM 22106 O O . LYS A 1 18 ? 7.243 16.121 13.066 1.00 0.00 320 LYS A O 20
ATOM 22125 N N . CYS A 1 19 ? 6.199 17.398 11.513 1.00 0.00 321 CYS A N 20
ATOM 22126 C CA . CYS A 1 19 ? 7.315 17.391 10.533 1.00 0.00 321 CYS A CA 20
ATOM 22127 C C . CYS A 1 19 ? 7.436 18.772 9.873 1.00 0.00 321 CYS A C 20
ATOM 22128 O O . CYS A 1 19 ? 8.461 19.457 9.998 1.00 0.00 321 CYS A O 20
ATOM 22135 N N . ALA A 1 20 ? 6.366 19.168 9.172 1.00 0.00 322 ALA A N 20
ATOM 22136 C CA . ALA A 1 20 ? 6.345 20.373 8.328 1.00 0.00 322 ALA A CA 20
ATOM 22137 C C . ALA A 1 20 ? 5.705 21.563 9.072 1.00 0.00 322 ALA A C 20
ATOM 22138 O O . ALA A 1 20 ? 5.632 21.563 10.310 1.00 0.00 322 ALA A O 20
ATOM 22145 N N . CYS A 1 21 ? 5.285 22.591 8.303 1.00 0.00 323 CYS A N 20
ATOM 22146 C CA . CYS A 1 21 ? 4.623 23.792 8.832 1.00 0.00 323 CYS A CA 20
ATOM 22147 C C . CYS A 1 21 ? 3.408 23.440 9.707 1.00 0.00 323 CYS A C 20
ATOM 22148 O O . CYS A 1 21 ? 2.341 23.104 9.189 1.00 0.00 323 CYS A O 20
ATOM 22155 N N . HIS A 1 22 ? 3.598 23.552 11.039 1.00 0.00 324 HIS A N 20
ATOM 22156 C CA . HIS A 1 22 ? 2.666 23.035 12.055 1.00 0.00 324 HIS A CA 20
ATOM 22157 C C . HIS A 1 22 ? 1.331 23.815 12.086 1.00 0.00 324 HIS A C 20
ATOM 22158 O O . HIS A 1 22 ? 0.313 23.300 12.557 1.00 0.00 324 HIS A O 20
ATOM 22172 N N . VAL A 1 23 ? 1.361 25.050 11.552 1.00 0.00 325 VAL A N 20
ATOM 22173 C CA . VAL A 1 23 ? 0.213 25.983 11.557 1.00 0.00 325 VAL A CA 20
ATOM 22174 C C . VAL A 1 23 ? -0.967 25.427 10.732 1.00 0.00 325 VAL A C 20
ATOM 22175 O O . VAL A 1 23 ? -2.109 25.437 11.179 1.00 0.00 325 VAL A O 20
ATOM 22188 N N . CYS A 1 24 ? -0.660 24.944 9.519 1.00 0.00 326 CYS A N 20
ATOM 22189 C CA . CYS A 1 24 ? -1.657 24.311 8.623 1.00 0.00 326 CYS A CA 20
ATOM 22190 C C . CYS A 1 24 ? -1.459 22.788 8.585 1.00 0.00 326 CYS A C 20
ATOM 22191 O O . CYS A 1 24 ? -2.231 22.075 7.941 1.00 0.00 326 CYS A O 20
ATOM 22198 N N . GLY A 1 25 ? -0.419 22.297 9.298 1.00 0.00 327 GLY A N 20
ATOM 22199 C CA . GLY A 1 25 ? 0.025 20.895 9.193 1.00 0.00 327 GLY A CA 20
ATOM 22200 C C . GLY A 1 25 ? 0.548 20.546 7.794 1.00 0.00 327 GLY A C 20
ATOM 22201 O O . GLY A 1 25 ? 0.785 19.374 7.480 1.00 0.00 327 GLY A O 20
ATOM 22205 N N . GLY A 1 26 ? 0.790 21.594 6.990 1.00 0.00 328 GLY A N 20
ATOM 22206 C CA . GLY A 1 26 ? 0.994 21.469 5.553 1.00 0.00 328 GLY A CA 20
ATOM 22207 C C . GLY A 1 26 ? 2.457 21.341 5.172 1.00 0.00 328 GLY A C 20
ATOM 22208 O O . GLY A 1 26 ? 3.302 22.100 5.665 1.00 0.00 328 GLY A O 20
ATOM 22212 N N . ARG A 1 27 ? 2.739 20.365 4.299 1.00 0.00 329 ARG A N 20
ATOM 22213 C CA . ARG A 1 27 ? 4.078 20.092 3.740 1.00 0.00 329 ARG A CA 20
ATOM 22214 C C . ARG A 1 27 ? 4.247 20.825 2.396 1.00 0.00 329 ARG A C 20
ATOM 22215 O O . ARG A 1 27 ? 5.308 20.771 1.774 1.00 0.00 329 ARG A O 20
ATOM 22236 N N . GLU A 1 28 ? 3.166 21.512 1.985 1.00 0.00 330 GLU A N 20
ATOM 22237 C CA . GLU A 1 28 ? 3.116 22.375 0.792 1.00 0.00 330 GLU A CA 20
ATOM 22238 C C . GLU A 1 28 ? 4.134 23.528 0.882 1.00 0.00 330 GLU A C 20
ATOM 22239 O O . GLU A 1 28 ? 4.726 23.736 1.939 1.00 0.00 330 GLU A O 20
ATOM 22251 N N . ALA A 1 29 ? 4.311 24.240 -0.252 1.00 0.00 331 ALA A N 20
ATOM 22252 C CA . ALA A 1 29 ? 5.195 25.422 -0.404 1.00 0.00 331 ALA A CA 20
ATOM 22253 C C . ALA A 1 29 ? 6.523 25.318 0.397 1.00 0.00 331 ALA A C 20
ATOM 22254 O O . ALA A 1 29 ? 6.729 26.079 1.358 1.00 0.00 331 ALA A O 20
ATOM 22261 N N . PRO A 1 30 ? 7.434 24.359 0.029 1.00 0.00 332 PRO A N 20
ATOM 22262 C CA . PRO A 1 30 ? 8.699 24.126 0.782 1.00 0.00 332 PRO A CA 20
ATOM 22263 C C . PRO A 1 30 ? 9.646 25.354 0.733 1.00 0.00 332 PRO A C 20
ATOM 22264 O O . PRO A 1 30 ? 10.459 25.565 1.643 1.00 0.00 332 PRO A O 20
ATOM 22275 N N . GLU A 1 31 ? 9.499 26.147 -0.344 1.00 0.00 333 GLU A N 20
ATOM 22276 C CA . GLU A 1 31 ? 10.214 27.423 -0.541 1.00 0.00 333 GLU A CA 20
ATOM 22277 C C . GLU A 1 31 ? 9.752 28.493 0.475 1.00 0.00 333 GLU A C 20
ATOM 22278 O O . GLU A 1 31 ? 10.561 29.270 0.984 1.00 0.00 333 GLU A O 20
ATOM 22290 N N . LYS A 1 32 ? 8.441 28.517 0.771 1.00 0.00 334 LYS A N 20
ATOM 22291 C CA . LYS A 1 32 ? 7.838 29.534 1.657 1.00 0.00 334 LYS A CA 20
ATOM 22292 C C . LYS A 1 32 ? 7.799 29.056 3.114 1.00 0.00 334 LYS A C 20
ATOM 22293 O O . LYS A 1 32 ? 7.321 29.791 3.990 1.00 0.00 334 LYS A O 20
ATOM 22312 N N . GLN A 1 33 ? 8.304 27.829 3.371 1.00 0.00 335 GLN A N 20
ATOM 22313 C CA . GLN A 1 33 ? 8.431 27.299 4.737 1.00 0.00 335 GLN A CA 20
ATOM 22314 C C . GLN A 1 33 ? 9.611 27.961 5.469 1.00 0.00 335 GLN A C 20
ATOM 22315 O O . GLN A 1 33 ? 10.741 27.949 4.984 1.00 0.00 335 GLN A O 20
ATOM 22329 N N . LEU A 1 34 ? 9.302 28.568 6.627 1.00 0.00 336 LEU A N 20
ATOM 22330 C CA . LEU A 1 34 ? 10.276 29.275 7.481 1.00 0.00 336 LEU A CA 20
ATOM 22331 C C . LEU A 1 34 ? 10.239 28.703 8.902 1.00 0.00 336 LEU A C 20
ATOM 22332 O O . LEU A 1 34 ? 9.221 28.791 9.589 1.00 0.00 336 LEU A O 20
ATOM 22348 N N . LEU A 1 35 ? 11.364 28.132 9.331 1.00 0.00 337 LEU A N 20
ATOM 22349 C CA . LEU A 1 35 ? 11.500 27.494 10.649 1.00 0.00 337 LEU A CA 20
ATOM 22350 C C . LEU A 1 35 ? 11.937 28.528 11.691 1.00 0.00 337 LEU A C 20
ATOM 22351 O O . LEU A 1 35 ? 13.007 29.139 11.560 1.00 0.00 337 LEU A O 20
ATOM 22367 N N . CYS A 1 36 ? 11.071 28.759 12.697 1.00 0.00 338 CYS A N 20
ATOM 22368 C CA . CYS A 1 36 ? 11.427 29.543 13.882 1.00 0.00 338 CYS A CA 20
ATOM 22369 C C . CYS A 1 36 ? 12.497 28.801 14.678 1.00 0.00 338 CYS A C 20
ATOM 22370 O O . CYS A 1 36 ? 12.192 27.793 15.305 1.00 0.00 338 CYS A O 20
ATOM 22377 N N . ASP A 1 37 ? 13.733 29.308 14.606 1.00 0.00 339 ASP A N 20
ATOM 22378 C CA . ASP A 1 37 ? 14.898 28.784 15.339 1.00 0.00 339 ASP A CA 20
ATOM 22379 C C . ASP A 1 37 ? 14.586 28.570 16.838 1.00 0.00 339 ASP A C 20
ATOM 22380 O O . ASP A 1 37 ? 14.948 27.543 17.418 1.00 0.00 339 ASP A O 20
ATOM 22389 N N . GLU A 1 38 ? 13.900 29.562 17.436 1.00 0.00 340 GLU A N 20
ATOM 22390 C CA . GLU A 1 38 ? 13.476 29.536 18.850 1.00 0.00 340 GLU A CA 20
ATOM 22391 C C . GLU A 1 38 ? 12.594 28.298 19.165 1.00 0.00 340 GLU A C 20
ATOM 22392 O O . GLU A 1 38 ? 12.844 27.574 20.130 1.00 0.00 340 GLU A O 20
ATOM 22404 N N . CYS A 1 39 ? 11.581 28.048 18.311 1.00 0.00 341 CYS A N 20
ATOM 22405 C CA . CYS A 1 39 ? 10.543 27.020 18.568 1.00 0.00 341 CYS A CA 20
ATOM 22406 C C . CYS A 1 39 ? 10.823 25.693 17.824 1.00 0.00 341 CYS A C 20
ATOM 22407 O O . CYS A 1 39 ? 10.100 24.707 18.033 1.00 0.00 341 CYS A O 20
ATOM 22414 N N . ASP A 1 40 ? 11.855 25.691 16.953 1.00 0.00 342 ASP A N 20
ATOM 22415 C CA . ASP A 1 40 ? 12.213 24.548 16.067 1.00 0.00 342 ASP A CA 20
ATOM 22416 C C . ASP A 1 40 ? 11.044 24.137 15.120 1.00 0.00 342 ASP A C 20
ATOM 22417 O O . ASP A 1 40 ? 11.048 23.044 14.549 1.00 0.00 342 ASP A O 20
ATOM 22426 N N . MET A 1 41 ? 10.077 25.056 14.920 1.00 0.00 343 MET A N 20
ATOM 22427 C CA . MET A 1 41 ? 8.815 24.792 14.187 1.00 0.00 343 MET A CA 20
ATOM 22428 C C . MET A 1 41 ? 8.786 25.544 12.858 1.00 0.00 343 MET A C 20
ATOM 22429 O O . MET A 1 41 ? 9.157 26.715 12.803 1.00 0.00 343 MET A O 20
ATOM 22443 N N . ALA A 1 42 ? 8.299 24.858 11.811 1.00 0.00 344 ALA A N 20
ATOM 22444 C CA . ALA A 1 42 ? 8.199 25.404 10.447 1.00 0.00 344 ALA A CA 20
ATOM 22445 C C . ALA A 1 42 ? 6.889 26.183 10.264 1.00 0.00 344 ALA A C 20
ATOM 22446 O O . ALA A 1 42 ? 5.868 25.859 10.876 1.00 0.00 344 ALA A O 20
ATOM 22453 N N . PHE A 1 43 ? 6.934 27.211 9.413 1.00 0.00 345 PHE A N 20
ATOM 22454 C CA . PHE A 1 43 ? 5.792 28.106 9.126 1.00 0.00 345 PHE A CA 20
ATOM 22455 C C . PHE A 1 43 ? 5.630 28.263 7.615 1.00 0.00 345 PHE A C 20
ATOM 22456 O O . PHE A 1 43 ? 6.234 27.535 6.847 1.00 0.00 345 PHE A O 20
ATOM 22473 N N . HIS A 1 44 ? 4.742 29.167 7.218 1.00 0.00 346 HIS A N 20
ATOM 22474 C CA . HIS A 1 44 ? 4.642 29.665 5.837 1.00 0.00 346 HIS A CA 20
ATOM 22475 C C . HIS A 1 44 ? 4.576 31.187 5.885 1.00 0.00 346 HIS A C 20
ATOM 22476 O O . HIS A 1 44 ? 4.126 31.741 6.887 1.00 0.00 346 HIS A O 20
ATOM 22490 N N . LEU A 1 45 ? 4.997 31.847 4.790 1.00 0.00 347 LEU A N 20
ATOM 22491 C CA . LEU A 1 45 ? 4.846 33.313 4.611 1.00 0.00 347 LEU A CA 20
ATOM 22492 C C . LEU A 1 45 ? 3.384 33.763 4.846 1.00 0.00 347 LEU A C 20
ATOM 22493 O O . LEU A 1 45 ? 3.133 34.822 5.412 1.00 0.00 347 LEU A O 20
ATOM 22509 N N . TYR A 1 46 ? 2.444 32.893 4.447 1.00 0.00 348 TYR A N 20
ATOM 22510 C CA . TYR A 1 46 ? 0.994 33.159 4.477 1.00 0.00 348 TYR A CA 20
ATOM 22511 C C . TYR A 1 46 ? 0.296 32.456 5.670 1.00 0.00 348 TYR A C 20
ATOM 22512 O O . TYR A 1 46 ? -0.929 32.521 5.796 1.00 0.00 348 TYR A O 20
ATOM 22530 N N . CYS A 1 47 ? 1.078 31.790 6.552 1.00 0.00 349 CYS A N 20
ATOM 22531 C CA . CYS A 1 47 ? 0.561 31.165 7.805 1.00 0.00 349 CYS A CA 20
ATOM 22532 C C . CYS A 1 47 ? 0.934 32.000 9.037 1.00 0.00 349 CYS A C 20
ATOM 22533 O O . CYS A 1 47 ? 0.897 31.508 10.171 1.00 0.00 349 CYS A O 20
ATOM 22540 N N . LEU A 1 48 ? 1.278 33.267 8.799 1.00 0.00 350 LEU A N 20
ATOM 22541 C CA . LEU A 1 48 ? 1.713 34.201 9.849 1.00 0.00 350 LEU A CA 20
ATOM 22542 C C . LEU A 1 48 ? 0.620 35.230 10.133 1.00 0.00 350 LEU A C 20
ATOM 22543 O O . LEU A 1 48 ? -0.416 35.263 9.458 1.00 0.00 350 LEU A O 20
ATOM 22559 N N . LYS A 1 49 ? 0.857 36.050 11.158 1.00 0.00 351 LYS A N 20
ATOM 22560 C CA . LYS A 1 49 ? 0.006 37.190 11.498 1.00 0.00 351 LYS A CA 20
ATOM 22561 C C . LYS A 1 49 ? 0.936 38.250 12.145 1.00 0.00 351 LYS A C 20
ATOM 22562 O O . LYS A 1 49 ? 1.303 38.093 13.308 1.00 0.00 351 LYS A O 20
ATOM 22581 N N . PRO A 1 50 ? 1.387 39.318 11.393 1.00 0.00 352 PRO A N 20
ATOM 22582 C CA . PRO A 1 50 ? 1.023 39.568 9.971 1.00 0.00 352 PRO A CA 20
ATOM 22583 C C . PRO A 1 50 ? 1.824 38.680 8.970 1.00 0.00 352 PRO A C 20
ATOM 22584 O O . PRO A 1 50 ? 3.024 38.438 9.188 1.00 0.00 352 PRO A O 20
ATOM 22595 N N . PRO A 1 51 ? 1.156 38.142 7.888 1.00 0.00 353 PRO A N 20
ATOM 22596 C CA . PRO A 1 51 ? 1.836 37.373 6.815 1.00 0.00 353 PRO A CA 20
ATOM 22597 C C . PRO A 1 51 ? 2.990 38.160 6.156 1.00 0.00 353 PRO A C 20
ATOM 22598 O O . PRO A 1 51 ? 2.775 39.260 5.626 1.00 0.00 353 PRO A O 20
ATOM 22609 N N . LEU A 1 52 ? 4.215 37.597 6.224 1.00 0.00 354 LEU A N 20
ATOM 22610 C CA . LEU A 1 52 ? 5.409 38.186 5.582 1.00 0.00 354 LEU A CA 20
ATOM 22611 C C . LEU A 1 52 ? 5.356 37.942 4.066 1.00 0.00 354 LEU A C 20
ATOM 22612 O O . LEU A 1 52 ? 4.875 36.899 3.614 1.00 0.00 354 LEU A O 20
ATOM 22628 N N . THR A 1 53 ? 5.828 38.922 3.293 1.00 0.00 355 THR A N 20
ATOM 22629 C CA . THR A 1 53 ? 5.897 38.831 1.824 1.00 0.00 355 THR A CA 20
ATOM 22630 C C . THR A 1 53 ? 7.124 38.008 1.388 1.00 0.00 355 THR A C 20
ATOM 22631 O O . THR A 1 53 ? 7.086 37.308 0.367 1.00 0.00 355 THR A O 20
ATOM 22642 N N . SER A 1 54 ? 8.197 38.091 2.186 1.00 0.00 356 SER A N 20
ATOM 22643 C CA . SER A 1 54 ? 9.461 37.402 1.911 1.00 0.00 356 SER A CA 20
ATOM 22644 C C . SER A 1 54 ? 10.178 37.087 3.234 1.00 0.00 356 SER A C 20
ATOM 22645 O O . SER A 1 54 ? 9.767 37.554 4.313 1.00 0.00 356 SER A O 20
ATOM 22653 N N . VAL A 1 55 ? 11.237 36.272 3.129 1.00 0.00 357 VAL A N 20
ATOM 22654 C CA . VAL A 1 55 ? 12.129 35.947 4.244 1.00 0.00 357 VAL A CA 20
ATOM 22655 C C . VAL A 1 55 ? 12.915 37.220 4.684 1.00 0.00 357 VAL A C 20
ATOM 22656 O O . VAL A 1 55 ? 13.434 37.947 3.832 1.00 0.00 357 VAL A O 20
ATOM 22669 N N . PRO A 1 56 ? 12.927 37.554 6.019 1.00 0.00 358 PRO A N 20
ATOM 22670 C CA . PRO A 1 56 ? 13.789 38.628 6.589 1.00 0.00 358 PRO A CA 20
ATOM 22671 C C . PRO A 1 56 ? 15.303 38.386 6.334 1.00 0.00 358 PRO A C 20
ATOM 22672 O O . PRO A 1 56 ? 15.723 37.235 6.170 1.00 0.00 358 PRO A O 20
ATOM 22683 N N . PRO A 1 57 ? 16.158 39.465 6.331 1.00 0.00 359 PRO A N 20
ATOM 22684 C CA . PRO A 1 57 ? 17.632 39.338 6.129 1.00 0.00 359 PRO A CA 20
ATOM 22685 C C . PRO A 1 57 ? 18.396 39.002 7.439 1.00 0.00 359 PRO A C 20
ATOM 22686 O O . PRO A 1 57 ? 19.613 39.187 7.530 1.00 0.00 359 PRO A O 20
ATOM 22697 N N . GLU A 1 58 ? 17.651 38.515 8.436 1.00 0.00 360 GLU A N 20
ATOM 22698 C CA . GLU A 1 58 ? 18.161 38.207 9.782 1.00 0.00 360 GLU A CA 20
ATOM 22699 C C . GLU A 1 58 ? 18.970 36.880 9.808 1.00 0.00 360 GLU A C 20
ATOM 22700 O O . GLU A 1 58 ? 18.720 35.985 8.988 1.00 0.00 360 GLU A O 20
ATOM 22712 N N . PRO A 1 59 ? 19.951 36.728 10.773 1.00 0.00 361 PRO A N 20
ATOM 22713 C CA . PRO A 1 59 ? 20.817 35.516 10.871 1.00 0.00 361 PRO A CA 20
ATOM 22714 C C . PRO A 1 59 ? 20.085 34.282 11.463 1.00 0.00 361 PRO A C 20
ATOM 22715 O O . PRO A 1 59 ? 20.644 33.176 11.508 1.00 0.00 361 PRO A O 20
ATOM 22726 N N . GLU A 1 60 ? 18.843 34.504 11.929 1.00 0.00 362 GLU A N 20
ATOM 22727 C CA . GLU A 1 60 ? 17.977 33.476 12.528 1.00 0.00 362 GLU A CA 20
ATOM 22728 C C . GLU A 1 60 ? 16.524 33.962 12.467 1.00 0.00 362 GLU A C 20
ATOM 22729 O O . GLU A 1 60 ? 16.251 35.163 12.658 1.00 0.00 362 GLU A O 20
ATOM 22741 N N . TRP A 1 61 ? 15.593 33.044 12.161 1.00 0.00 363 TRP A N 20
ATOM 22742 C CA . TRP A 1 61 ? 14.185 33.399 11.956 1.00 0.00 363 TRP A CA 20
ATOM 22743 C C . TRP A 1 61 ? 13.368 33.127 13.231 1.00 0.00 363 TRP A C 20
ATOM 22744 O O . TRP A 1 61 ? 13.526 32.086 13.878 1.00 0.00 363 TRP A O 20
ATOM 22765 N N . TYR A 1 62 ? 12.501 34.084 13.583 1.00 0.00 364 TYR A N 20
ATOM 22766 C CA . TYR A 1 62 ? 11.586 33.990 14.727 1.00 0.00 364 TYR A CA 20
ATOM 22767 C C . TYR A 1 62 ? 10.140 34.117 14.231 1.00 0.00 364 TYR A C 20
ATOM 22768 O O . TYR A 1 62 ? 9.880 34.739 13.200 1.00 0.00 364 TYR A O 20
ATOM 22786 N N . CYS A 1 63 ? 9.208 33.519 14.982 1.00 0.00 365 CYS A N 20
ATOM 22787 C CA . CYS A 1 63 ? 7.767 33.592 14.676 1.00 0.00 365 CYS A CA 20
ATOM 22788 C C . CYS A 1 63 ? 7.138 34.783 15.427 1.00 0.00 365 CYS A C 20
ATOM 22789 O O . CYS A 1 63 ? 7.682 35.183 16.470 1.00 0.00 365 CYS A O 20
ATOM 22796 N N . PRO A 1 64 ? 6.010 35.387 14.905 1.00 0.00 366 PRO A N 20
ATOM 22797 C CA . PRO A 1 64 ? 5.271 36.478 15.598 1.00 0.00 366 PRO A CA 20
ATOM 22798 C C . PRO A 1 64 ? 5.055 36.231 17.114 1.00 0.00 366 PRO A C 20
ATOM 22799 O O . PRO A 1 64 ? 5.388 37.086 17.927 1.00 0.00 366 PRO A O 20
ATOM 22810 N N . SER A 1 65 ? 4.582 35.015 17.466 1.00 0.00 367 SER A N 20
ATOM 22811 C CA . SER A 1 65 ? 4.192 34.641 18.851 1.00 0.00 367 SER A CA 20
ATOM 22812 C C . SER A 1 65 ? 5.393 34.613 19.839 1.00 0.00 367 SER A C 20
ATOM 22813 O O . SER A 1 65 ? 5.193 34.556 21.057 1.00 0.00 367 SER A O 20
ATOM 22821 N N . CYS A 1 66 ? 6.641 34.655 19.311 1.00 0.00 368 CYS A N 20
ATOM 22822 C CA . CYS A 1 66 ? 7.876 34.733 20.141 1.00 0.00 368 CYS A CA 20
ATOM 22823 C C . CYS A 1 66 ? 8.013 36.100 20.841 1.00 0.00 368 CYS A C 20
ATOM 22824 O O . CYS A 1 66 ? 8.771 36.228 21.813 1.00 0.00 368 CYS A O 20
ATOM 22831 N N . ARG A 1 67 ? 7.289 37.117 20.339 1.00 0.00 369 ARG A N 20
ATOM 22832 C CA . ARG A 1 67 ? 7.254 38.461 20.950 1.00 0.00 369 ARG A CA 20
ATOM 22833 C C . ARG A 1 67 ? 5.807 38.893 21.263 1.00 0.00 369 ARG A C 20
ATOM 22834 O O . ARG A 1 67 ? 5.580 39.683 22.179 1.00 0.00 369 ARG A O 20
ATOM 22855 N N . THR A 1 68 ? 4.841 38.363 20.492 1.00 0.00 370 THR A N 20
ATOM 22856 C CA . THR A 1 68 ? 3.406 38.602 20.701 1.00 0.00 370 THR A CA 20
ATOM 22857 C C . THR A 1 68 ? 2.930 37.882 21.983 1.00 0.00 370 THR A C 20
ATOM 22858 O O . THR A 1 68 ? 3.398 36.775 22.294 1.00 0.00 370 THR A O 20
ATOM 22869 N N . ASP A 1 69 ? 2.006 38.527 22.713 1.00 0.00 371 ASP A N 20
ATOM 22870 C CA . ASP A 1 69 ? 1.488 38.036 24.011 1.00 0.00 371 ASP A CA 20
ATOM 22871 C C . ASP A 1 69 ? 0.372 36.982 23.817 1.00 0.00 371 ASP A C 20
ATOM 22872 O O . ASP A 1 69 ? -0.692 37.052 24.445 1.00 0.00 371 ASP A O 20
ATOM 22881 N N . SER A 1 70 ? 0.648 35.983 22.958 1.00 0.00 372 SER A N 20
ATOM 22882 C CA . SER A 1 70 ? -0.252 34.838 22.701 1.00 0.00 372 SER A CA 20
ATOM 22883 C C . SER A 1 70 ? -0.033 33.733 23.770 1.00 0.00 372 SER A C 20
ATOM 22884 O O . SER A 1 70 ? -0.780 32.746 23.825 1.00 0.00 372 SER A O 20
ATOM 22892 N N . SER A 1 71 ? 1.010 33.921 24.606 1.00 0.00 373 SER A N 20
ATOM 22893 C CA . SER A 1 71 ? 1.315 33.061 25.762 1.00 0.00 373 SER A CA 20
ATOM 22894 C C . SER A 1 71 ? 0.404 33.426 26.962 1.00 0.00 373 SER A C 20
ATOM 22895 O O . SER A 1 71 ? -0.426 34.341 26.869 1.00 0.00 373 SER A O 20
ATOM 22903 N N . GLU A 1 72 ? 0.556 32.688 28.074 1.00 0.00 374 GLU A N 20
ATOM 22904 C CA . GLU A 1 72 ? -0.184 32.941 29.325 1.00 0.00 374 GLU A CA 20
ATOM 22905 C C . GLU A 1 72 ? 0.428 34.142 30.071 1.00 0.00 374 GLU A C 20
ATOM 22906 O O . GLU A 1 72 ? 1.648 34.184 30.279 1.00 0.00 374 GLU A O 20
ATOM 22918 N N . VAL A 1 73 ? -0.428 35.119 30.433 1.00 0.00 375 VAL A N 20
ATOM 22919 C CA . VAL A 1 73 ? -0.018 36.309 31.201 1.00 0.00 375 VAL A CA 20
ATOM 22920 C C . VAL A 1 73 ? 0.212 35.927 32.677 1.00 0.00 375 VAL A C 20
ATOM 22921 O O . VAL A 1 73 ? -0.587 35.182 33.266 1.00 0.00 375 VAL A O 20
ATOM 22934 N N . VAL A 1 74 ? 1.332 36.403 33.245 1.00 0.00 376 VAL A N 20
ATOM 22935 C CA . VAL A 1 74 ? 1.689 36.148 34.651 1.00 0.00 376 VAL A CA 20
ATOM 22936 C C . VAL A 1 74 ? 0.937 37.148 35.552 1.00 0.00 376 VAL A C 20
ATOM 22937 O O . VAL A 1 74 ? 1.182 38.365 35.478 1.00 0.00 376 VAL A O 20
ATOM 22950 N N . GLN A 1 75 ? -0.016 36.632 36.355 1.00 0.00 377 GLN A N 20
ATOM 22951 C CA . GLN A 1 75 ? -0.774 37.439 37.328 1.00 0.00 377 GLN A CA 20
ATOM 22952 C C . GLN A 1 75 ? 0.159 37.862 38.488 1.00 0.00 377 GLN A C 20
ATOM 22953 O O . GLN A 1 75 ? 0.405 37.087 39.425 1.00 0.00 377 GLN A O 20
ATOM 22967 N N . ALA A 1 76 ? 0.740 39.066 38.359 1.00 0.00 378 ALA A N 20
ATOM 22968 C CA . ALA A 1 76 ? 1.603 39.673 39.388 1.00 0.00 378 ALA A CA 20
ATOM 22969 C C . ALA A 1 76 ? 0.752 40.446 40.411 1.00 0.00 378 ALA A C 20
ATOM 22970 O O . ALA A 1 76 ? -0.450 40.671 40.193 1.00 0.00 378 ALA A O 20
ATOM 22977 N N . GLY A 1 77 ? 1.390 40.871 41.510 1.00 0.00 379 GLY A N 20
ATOM 22978 C CA . GLY A 1 77 ? 0.688 41.534 42.611 1.00 0.00 379 GLY A CA 20
ATOM 22979 C C . GLY A 1 77 ? 0.180 40.528 43.636 1.00 0.00 379 GLY A C 20
ATOM 22980 O O . GLY A 1 77 ? -0.980 40.591 44.073 1.00 0.00 379 GLY A O 20
ATOM 22984 N N . GLU A 1 78 ? 1.068 39.596 44.007 1.00 0.00 380 GLU A N 20
ATOM 22985 C CA . GLU A 1 78 ? 0.789 38.535 44.980 1.00 0.00 380 GLU A CA 20
ATOM 22986 C C . GLU A 1 78 ? 2.116 38.126 45.668 1.00 0.00 380 GLU A C 20
#

InterPro domains:
  IPR000626 Ubiquitin-like domain [PF00240] (3-75)
  IPR000626 Ubiquitin-like domain [PS50053] (1-78)
  IPR000626 Ubiquitin-like domain [SM00213] (1-74)
  IPR001841 Zinc finger, RING-type [PS50089] (323-369)
  IPR001841 Zinc finger, RING-type [PS50089] (713-752)
  IPR001841 Zinc finger, RING-type [SM00184] (323-368)
  IPR001841 Zinc finger, RING-type [SM00184] (713-751)
  IPR001965 Zinc finger, PHD-type [SM00249] (322-369)
  IPR003105 SRA-YDG [PF02182] (422-588)
  IPR003105 SRA-YDG [PS51015] (424-586)
  IPR003105 SRA-YDG [SM00466] (419-590)
  IPR011011 Zinc finger, FYVE/PHD-type [SSF57903] (309-369)
  IPR013083 Zinc finger, RING/FYVE/PHD-type [G3DSA:3.30.40.10] (665-782)
  IPR015947 PUA-like superfamily [SSF88697] (405-611)
  IPR017907 Zinc finger, RING-type, conserved site [PS00518] (728-737)
  IPR019787 Zinc finger, PHD-finger [PF00628] (323-368)
  IPR019787 Zinc finger, PHD-finger [PS50016] (304-371)
  IPR021991 UHRF1, tandem tudor domain [PF12148] (129-280)
  IPR029071 Ubiquitin-like domain superfamily [SSF54236] (1-87)
  IPR036987 SRA-YDG superfamily [G3DSA:2.30.280.10] (404-613)

Secondary structure (P-SEA, 3-state):
ccccccccccccccccccccccccccccccccbbbbcccccccccccccccccccccccccccccccccccccccccc

CATH classification: 2.30.30.1150

Sequence (78 aa):
SGPSCRFCKDDENKPCRKCACHVCGGREAPEKQLLCDECDMAFHLYCLKPPLTSVPPEPEWYCPSCRTDSSEVVQAGESGPSCRFCKDDENKPCRKCACHVCGGREAPEKQLLCDECDMAFHLYCLKPPLTSVPPEPEWYCPSCRTDSSEVVQAGESGPSCRFCKDDENKPCRKCACHVCGGREAPEKQLLCDECDMAFHLYCLKPPLTSVPPEPEWYCPSCRTDSSEVVQAGESGPSCRFCKDDENKPCRKCACHVCGGREAPEKQLLCDECDMAFHLYCLKPPLTSVPPEPEWYCPSCRTDSSEVVQAGESGPSCRFCKDDENKPCRKCACHVCGGREAPEKQLLCDECDMAFHLYCLKPPLTSVPPEPEWYCPSCRTDSSEVVQAGESGPSCRFCKDDENKPCRKCACHVCGGREAPEKQLLCDECDMAFHLYCLKPPLTSVPPEPEWYCPSCRTDSSEVVQAGESGPSCRFCKDDENKPCRKCACHVCGGREAPEKQLLCDECDMAFHLYCLKPPLTSVPPEPEWYCPSCRTDSSEVVQAGESGPSCRFCKDDENKPCRKCACHVCGGREAPEKQLLCDECDMAFHLYCLKPPLTSVPPEPEWYCPSCRTDSSEVVQAGESGPSCRFCKDDENKPCRKCACHVCGGREAPEKQLLCDECDMAFHLYCLKPPLTSVPPEPEWYCPSCRTDSSEVVQAGESGPSCRFCKDDENKPCRKCACHVCGGREAPEKQLLCDECDMAFHLYCLKPPLTSVPPEPEWYCPSCRTDSSEVVQAGESGPSCRFCKDDENKPCRKCACHVCGGREAPEKQLLCDECDMAFHLYCLKPPLTSVPPEPEWYCPSCRTDSSEVVQAGESGPSCRFCKDDENKPCRKCACHVCGGREAPEKQLLCDECDMAFHLYCLKPPLTSVPPEPEWYCPSCRTDSSEVVQAGESGPSCRFCKDDENKPCRKCACHVCGGREAPEKQLLCDECDMAFHLYCLKPPLTSVPPEPEWYCPSCRTDSSEVVQAGESGPSCRFCKDDENKPCRKCACHVCGGREAPEKQLLCDECDMAFHLYCLKPPLTSVPPEPEWYCPSCRTDSSEVVQAGESGPSCRFCKDDENKPCRKCACHVCGGREAPEKQLLCDECDMAFHLYCLKPPLTSVPPEPEWYCPSCRTDSSEVVQAGESGPSCRFCKDDENKPCRKCACHVCGGREAPEKQLLCDECDMAFHLYCLKPPLTSVPPEPEWYCPSCRTDSSEVVQAGESGPSCRFCKDDENKPCRKCACHVCGGREAPEKQLLCDECDMAFHLYCLKPPLTSVPPEPEWYCPSCRTDSSEVVQAGESGPSCRFCKDDENKPCRKCACHVCGGREAPEKQLLCDECDMAFHLYCLKPPLTSVPPEPEWYCPSCRTDSSEVVQAGESGPSCRFCKDDENKPCRKCACHVCGGREAPEKQLLCDECDMAFHLYCLKPPLTSVPPEPEWYCPSCRTDSSEVVQAGESGPSCRFCKDDENKPCRKCACHVCGGREAPEKQLLCDECDMAFHLYCLKPPLTSVPPEPEWYCPSCRTDSSEVVQAGE

Solvent-accessible surface area: 6797 Å² total; per-residue (Å²): 174,44,144,44,35,188,123,12,158,123,55,134,107,95,134,5,174,131,63,4,0,58,87,74,55,18,87,143,30,104,142,74,44,21,120,1,94,82,45,126,57,7,22,1,21,117,21,13,161,102,82,71,141,65,99,25,137,110,134,104,20,116,3,51,82,56,210,64,144,102,86,170,127,143,175,105,84,219

Foldseek 3Di:
DAPPDPQCNRDPPDQALVHFQVLVSDPPPVVQWAQQPVVRHIHGLVSAVVRHPDDDPDPGDHGPVVPDPPDDDDDDDD

Radius of gyration: 14.72 Å; Cα contacts (8 Å, |Δi|>4): 81; chains: 1; bounding box: 24×33×43 Å

Organism: Mus musculus (NCBI:txid10090)

GO terms:
  GO:0062072 histone H3K9me2/3 reader activity (F, IDA)
  GO:0000785 chromatin (C, IDA)
  GO:0000792 heterochromatin (C, IDA)
  GO:0005657 replication fork (C, IDA)
  GO:0044729 hemi-methylated DNA-binding (F, IDA)
  GO:0141119 chromosomal DNA methylation maintenance following DNA replication (P, IDA)
  GO:0140006 histone H3 reader activity (F, IDA)
  GO:0140234 histone H3K23 ubiquitin ligase activity (F, IDA)
  GO:0140248 histone H3K18 ubiquitin ligase activity (F, IDA)
  GO:0140851 histone H3K14 ubiquitin ligase activity (F, IDA)
  GO:0000122 negative regulation of transcription by RNA polymerase II (P, IDA)
  GO:0061630 ubiquitin protein ligase activity (F, EXP)
  GO:0005634 nucleus (C, EXP)
  GO:0005694 chromosome (C, EXP)
  GO:0044027 negative regulation of gene expression via chromosomal CpG island methylation (P, IMP)
  GO:0005515 protein binding (F, IPI)
  GO:0061630 ubiquitin protein ligase activity (F, IDA)
  GO:0005634 nucleus (C, IDA)
  GO:0005634 nucleus (C, TAS)
  GO:0005654 nucleoplasm (C, TAS)

Nearest PDB structures (foldseek):
  6vfo-assembly1_A  TM=8.012E-01  e=3.005E-13  Mus musculus
  8xv8-assembly2_C  TM=8.661E-01  e=1.916E-08  Homo sapiens
  3sou-assembly1_A  TM=8.304E-01  e=5.338E-08  Homo sapiens
  3sox-assembly1_A  TM=8.409E-01  e=6.119E-08  Homo sapiens
  2miq-assembly1_A  TM=7.184E-01  e=6.173E-04  Drosophila melanogaster